Protein AF-0000000087407472 (afdb_homodimer)

Organism: NCBI:txid2598455

pLDDT: mean 91.95, std 11.3, range [46.38, 98.94]

Nearest PDB structures (foldseek):
  8qhp-assembly1_B  TM=9.940E-01  e=1.211E-68  Pyrococcus furiosus DSM 3638
  3tqo-assembly1_A  TM=9.570E-01  e=2.344E-47  Coxiella burnetii
  1u0b-assembly1_B  TM=8.102E-01  e=6.996E-50  Escherichia coli
  1li7-assembly1_A  TM=9.423E-01  e=2.006E-42  Escherichia coli
  8hfm-assembly1_A  TM=8.941E-01  e=5.159E-35  Mycolicibacterium smegmatis

Secondary structure (DSSP, 8-state):
---EEEETTTTEEEE---SBTTEEEEEE---B-SS--BHHHHHHHHHHHHHHHHHHHTT-EEEEEE-BB-SSHHHHHHHHHHT--HHHHHHHHHHHHHHHHHHTTPPPPSB--BGGG-HHHHHHHHHHHHHTTSEEE-SSEEEE-GGG-TTTTTTT---HHHHHHH--S---TT-SSTT-EEEEEEPPTTS--B--TT-SEEE-HHHHHHHHHHHHH-SSEEEEEEEGGGIIIIIHHHHHHHHHHHSS--EEEEEEEPPEEETTEE--TTTT---BHHHHHHHS-HHHHHHHHHTS-TTS-EEE-HHHHHHHHHHHHHHHHHHHHHHHHHHT-B--S---HHHHHHHHHHHHHHHHHHHHHHBT--HHHHHHHHHHHHHHHHHHHHH-SS-BHHHHHHHHHHHHHHHHHH--SHHHHHHHT-HHHHHHHHHHHHHHHHHHHTT-HHHHHHHHHHHHHTTEEEEEETTEEEEEE---/---EEEETTTTEEEE---SBTTEEEEEE---B-SS--BHHHHHHHHHHHHHHHHHHHTT-EEEEE--BB-SSHHHHHHHHHHT--HHHHHHHHHHHHHHHHHHTTPPPPSB--BGGG-HHHHHHHHHHHHHTTSEEE-SSEEEE-GGG-TTTTTTT---HHHHHHH--S---TT-SSTT-EEEEEEPPTTS--B--TT-SEEE-HHHHHHHHHHHHH-SSEEEEEEEGGGIIIIIHHHHHHHHHHHSS--EEEEEEEPPEEETTEE--TTTT---BHHHHHHHS-HHHHHHHHHTS-TTS-EEE-HHHHHHHHHHHHHHHHHHHHHHHHHHT-B--S---HHHHHHHHHHHHHHHHHHHHHHBT--HHHHHHHHHHHHHHHHHHHHH-SS-BHHHHHHHHHHHHHHHHHH--SHHHHHHHT-HHHHHHHHHHHHHHHHHHHTT-HHHHHHHHHHHHHTTEEEEEETTEEEEEE---

Structure (mmCIF, N/CA/C/O backbone):
data_AF-0000000087407472-model_v1
#
loop_
_entity.id
_entity.type
_entity.pdbx_description
1 polymer 'Cysteine--tRNA ligase'
#
loop_
_atom_site.group_PDB
_atom_site.id
_atom_site.type_symbol
_atom_site.label_atom_id
_atom_site.label_alt_id
_atom_site.label_comp_id
_atom_site.label_asym_id
_atom_site.label_entity_id
_atom_site.label_seq_id
_atom_site.pdbx_PDB_ins_code
_atom_site.Cartn_x
_atom_site.Cartn_y
_atom_site.Cartn_z
_atom_site.occupancy
_atom_site.B_iso_or_equiv
_atom_site.auth_seq_id
_atom_site.auth_comp_id
_atom_site.auth_asym_id
_atom_site.auth_atom_id
_atom_site.pdbx_PDB_model_num
ATOM 1 N N . MET A 1 1 ? -8.828 -5.891 10.797 1 68.94 1 MET A N 1
ATOM 2 C CA . MET A 1 1 ? -9.328 -7.203 11.195 1 68.94 1 MET A CA 1
ATOM 3 C C . MET A 1 1 ? -8.422 -8.312 10.688 1 68.94 1 MET A C 1
ATOM 5 O O . MET A 1 1 ? -7.664 -8.117 9.734 1 68.94 1 MET A O 1
ATOM 9 N N . ALA A 1 2 ? -8.477 -9.383 11.375 1 88.19 2 ALA A N 1
ATOM 10 C CA . ALA A 1 2 ? -7.652 -10.531 11.008 1 88.19 2 ALA A CA 1
ATOM 11 C C . ALA A 1 2 ? -8.203 -11.219 9.766 1 88.19 2 ALA A C 1
ATOM 13 O O . ALA A 1 2 ? -9.422 -11.336 9.602 1 88.19 2 ALA A O 1
ATOM 14 N N . ILE A 1 3 ? -7.41 -11.523 8.82 1 97.19 3 ILE A N 1
ATOM 15 C CA . ILE A 1 3 ? -7.797 -12.258 7.625 1 97.19 3 ILE A CA 1
ATOM 16 C C . ILE A 1 3 ? -8.266 -13.656 8.008 1 97.19 3 ILE A C 1
ATOM 18 O O . ILE A 1 3 ? -7.66 -14.312 8.859 1 97.19 3 ILE A O 1
ATOM 22 N N . ARG A 1 4 ? -9.438 -14.078 7.508 1 98.44 4 ARG A N 1
ATOM 23 C CA . ARG A 1 4 ? -9.945 -15.438 7.648 1 98.44 4 ARG A CA 1
ATOM 24 C C . ARG A 1 4 ? -10.016 -16.141 6.297 1 98.44 4 ARG A C 1
ATOM 26 O O . ARG A 1 4 ? -10.383 -15.531 5.293 1 98.44 4 ARG A O 1
ATOM 33 N N . VAL A 1 5 ? -9.633 -17.391 6.219 1 98.62 5 VAL A N 1
ATOM 34 C CA . VAL A 1 5 ? -9.602 -18.141 4.969 1 98.62 5 VAL A CA 1
ATOM 35 C C . VAL A 1 5 ? -10.328 -19.484 5.148 1 98.62 5 VAL A C 1
ATOM 37 O O . VAL A 1 5 ? -10.188 -20.125 6.184 1 98.62 5 VAL A O 1
ATOM 40 N N . TYR A 1 6 ? -11.133 -19.828 4.191 1 98.75 6 TYR A N 1
ATOM 41 C CA . TYR A 1 6 ? -11.711 -21.172 4.184 1 98.75 6 TYR A CA 1
ATOM 42 C C . TYR A 1 6 ? -10.664 -22.219 3.832 1 98.75 6 TYR A C 1
ATOM 44 O O . TYR A 1 6 ? -10.055 -22.156 2.76 1 98.75 6 TYR A O 1
ATOM 52 N N . ASN A 1 7 ? -10.438 -23.109 4.742 1 98.69 7 ASN A N 1
ATOM 53 C CA . ASN A 1 7 ? -9.477 -24.188 4.555 1 98.69 7 ASN A CA 1
ATOM 54 C C . ASN A 1 7 ? -10.156 -25.469 4.078 1 98.69 7 ASN A C 1
ATOM 56 O O . ASN A 1 7 ? -10.93 -26.078 4.82 1 98.69 7 ASN A O 1
ATOM 60 N N . THR A 1 8 ? -9.82 -25.812 2.844 1 98.62 8 THR A N 1
ATOM 61 C CA . THR A 1 8 ? -10.422 -27.016 2.287 1 98.62 8 THR A CA 1
ATOM 62 C C . THR A 1 8 ? -10.18 -28.219 3.201 1 98.62 8 THR A C 1
ATOM 64 O O . THR A 1 8 ? -11.039 -29.094 3.33 1 98.62 8 THR A O 1
ATOM 67 N N . LEU A 1 9 ? -9.047 -28.25 3.836 1 98.31 9 LEU A N 1
ATOM 68 C CA . LEU A 1 9 ? -8.633 -29.359 4.691 1 98.31 9 LEU A CA 1
ATOM 69 C C . LEU A 1 9 ? -9.586 -29.5 5.879 1 98.31 9 LEU A C 1
ATOM 71 O O . LEU A 1 9 ? -10.031 -30.609 6.184 1 98.31 9 LEU A O 1
ATOM 75 N N . THR A 1 10 ? -9.953 -28.406 6.578 1 97.81 10 THR A N 1
ATOM 76 C CA . THR A 1 10 ? -10.766 -28.438 7.785 1 97.81 10 THR A CA 1
ATOM 77 C C . THR A 1 10 ? -12.227 -28.141 7.465 1 97.81 10 THR A C 1
ATOM 79 O O . THR A 1 10 ? -13.109 -28.312 8.312 1 97.81 10 THR A O 1
ATOM 82 N N . LYS A 1 11 ? -12.484 -27.656 6.273 1 97.44 11 LYS A N 1
ATOM 83 C CA . LYS A 1 11 ? -13.82 -27.312 5.797 1 97.44 11 LYS A CA 1
ATOM 84 C C . LYS A 1 11 ? -14.445 -26.219 6.664 1 97.44 11 LYS A C 1
ATOM 86 O O . LYS A 1 11 ? -15.648 -26.25 6.945 1 97.44 11 LYS A O 1
ATOM 91 N N . GLN A 1 12 ? -13.578 -25.375 7.141 1 97.94 12 GLN A N 1
ATOM 92 C CA . GLN A 1 12 ? -14.023 -24.25 7.941 1 97.94 12 GLN A CA 1
ATOM 93 C C . GLN A 1 12 ? -13.172 -23.016 7.656 1 97.94 12 GLN A C 1
ATOM 95 O O . GLN A 1 12 ? -12.047 -23.125 7.152 1 97.94 12 GLN A O 1
ATOM 100 N N . LYS A 1 13 ? -13.781 -21.875 7.93 1 97.56 13 LYS A N 1
ATOM 101 C CA . LYS A 1 13 ? -12.984 -20.641 7.898 1 97.56 13 LYS A CA 1
ATOM 102 C C . LYS A 1 13 ? -12.094 -20.531 9.133 1 97.56 13 LYS A C 1
ATOM 104 O O . LYS A 1 13 ? -12.547 -20.766 10.258 1 97.56 13 LYS A O 1
ATOM 109 N N . GLU A 1 14 ? -10.852 -20.219 8.93 1 98.31 14 GLU A N 1
ATOM 110 C CA . GLU A 1 14 ? -9.859 -20.094 9.984 1 98.31 14 GLU A CA 1
ATOM 111 C C . GLU A 1 14 ? -9.148 -18.75 9.93 1 98.31 14 GLU A C 1
ATOM 113 O O . GLU A 1 14 ? -9.055 -18.125 8.867 1 98.31 14 GLU A O 1
ATOM 118 N N . GLU A 1 15 ? -8.719 -18.312 11.125 1 97.94 15 GLU A N 1
ATOM 119 C CA . GLU A 1 15 ? -7.844 -17.156 11.117 1 97.94 15 GLU A CA 1
ATOM 120 C C . GLU A 1 15 ? -6.531 -17.438 10.398 1 97.94 15 GLU A C 1
ATOM 122 O O . GLU A 1 15 ? -5.926 -18.5 10.609 1 97.94 15 GLU A O 1
ATOM 127 N N . PHE A 1 16 ? -6.102 -16.625 9.555 1 98.19 16 PHE A N 1
ATOM 128 C CA . PHE A 1 16 ? -4.875 -16.797 8.781 1 98.19 16 PHE A CA 1
ATOM 129 C C . PHE A 1 16 ? -3.656 -16.375 9.602 1 98.19 16 PHE A C 1
ATOM 131 O O . PHE A 1 16 ? -3.523 -15.211 9.969 1 98.19 16 PHE A O 1
ATOM 138 N N . ARG A 1 17 ? -2.828 -17.281 9.898 1 96.88 17 ARG A N 1
ATOM 139 C CA . ARG A 1 17 ? -1.577 -17.078 10.617 1 96.88 17 ARG A CA 1
ATOM 140 C C . ARG A 1 17 ? -0.421 -17.781 9.914 1 96.88 17 ARG A C 1
ATOM 142 O O . ARG A 1 17 ? -0.249 -19 10.055 1 96.88 17 ARG A O 1
ATOM 149 N N . PRO A 1 18 ? 0.367 -17.047 9.195 1 97 18 PRO A N 1
ATOM 150 C CA . PRO A 1 18 ? 1.481 -17.688 8.492 1 97 18 PRO A CA 1
ATOM 151 C C . PRO A 1 18 ? 2.467 -18.375 9.445 1 97 18 PRO A C 1
ATOM 153 O O . PRO A 1 18 ? 2.479 -18.062 10.641 1 97 18 PRO A O 1
ATOM 156 N N . LEU A 1 19 ? 3.213 -19.281 8.961 1 97.69 19 LEU A N 1
ATOM 157 C CA . LEU A 1 19 ? 4.219 -19.984 9.742 1 97.69 19 LEU A CA 1
ATOM 158 C C . LEU A 1 19 ? 5.336 -19.047 10.18 1 97.69 19 LEU A C 1
ATOM 160 O O . LEU A 1 19 ? 5.816 -19.141 11.312 1 97.69 19 LEU A O 1
ATOM 164 N N . ARG A 1 20 ? 5.766 -18.234 9.273 1 95.75 20 ARG A N 1
ATOM 165 C CA . ARG A 1 20 ? 6.754 -17.188 9.562 1 95.75 20 ARG A CA 1
ATOM 166 C C . ARG A 1 20 ? 6.113 -15.805 9.523 1 95.75 20 ARG A C 1
ATOM 168 O O . ARG A 1 20 ? 5.477 -15.438 8.539 1 95.75 20 ARG A O 1
ATOM 175 N N . ASP A 1 21 ? 6.332 -15.062 10.578 1 92.75 21 ASP A N 1
ATOM 176 C CA . ASP A 1 21 ? 5.719 -13.734 10.672 1 92.75 21 ASP A CA 1
ATOM 177 C C . ASP A 1 21 ? 6.117 -12.867 9.477 1 92.75 21 ASP A C 1
ATOM 179 O O . ASP A 1 21 ? 7.289 -12.812 9.102 1 92.75 21 ASP A O 1
ATOM 183 N N . GLY A 1 22 ? 5.098 -12.289 8.852 1 93.5 22 GLY A N 1
ATOM 184 C CA . GLY A 1 22 ? 5.332 -11.32 7.793 1 93.5 22 GLY A CA 1
ATOM 185 C C . GLY A 1 22 ? 5.574 -11.961 6.441 1 93.5 22 GLY A C 1
ATOM 186 O O . GLY A 1 22 ? 5.805 -11.266 5.449 1 93.5 22 GLY A O 1
ATOM 187 N N . GLU A 1 23 ? 5.516 -13.266 6.367 1 97.5 23 GLU A N 1
ATOM 188 C CA . GLU A 1 23 ? 5.77 -13.945 5.102 1 97.5 23 GLU A CA 1
ATOM 189 C C . GLU A 1 23 ? 4.699 -15 4.82 1 97.5 23 GLU A C 1
ATOM 191 O O . GLU A 1 23 ? 4.27 -15.711 5.727 1 97.5 23 GLU A O 1
ATOM 196 N N . VAL A 1 24 ? 4.305 -15.102 3.615 1 98.56 24 VAL A N 1
ATOM 197 C CA . VAL A 1 24 ? 3.412 -16.156 3.152 1 98.56 24 VAL A CA 1
ATOM 198 C C . VAL A 1 24 ? 4.09 -16.969 2.045 1 98.56 24 VAL A C 1
ATOM 200 O O . VAL A 1 24 ? 4.453 -16.406 1.004 1 98.56 24 VAL A O 1
ATOM 203 N N . ARG A 1 25 ? 4.367 -18.172 2.285 1 98.81 25 ARG A N 1
ATOM 204 C CA . ARG A 1 25 ? 4.848 -19.094 1.261 1 98.81 25 ARG A CA 1
ATOM 205 C C . ARG A 1 25 ? 3.686 -19.828 0.602 1 98.81 25 ARG A C 1
ATOM 207 O O . ARG A 1 25 ? 2.914 -20.516 1.277 1 98.81 25 ARG A O 1
ATOM 214 N N . MET A 1 26 ? 3.588 -19.656 -0.689 1 98.81 26 MET A N 1
ATOM 215 C CA . MET A 1 26 ? 2.406 -20.125 -1.409 1 98.81 26 MET A CA 1
ATOM 216 C C . MET A 1 26 ? 2.801 -20.938 -2.639 1 98.81 26 MET A C 1
ATOM 218 O O . MET A 1 26 ? 3.693 -20.531 -3.389 1 98.81 26 MET A O 1
ATOM 222 N N . TYR A 1 27 ? 2.225 -22.078 -2.781 1 98.88 27 TYR A N 1
ATOM 223 C CA . TYR A 1 27 ? 2.359 -22.906 -3.971 1 98.88 27 TYR A CA 1
ATOM 224 C C . TYR A 1 27 ? 1.027 -23.047 -4.699 1 98.88 27 TYR A C 1
ATOM 226 O O . TYR A 1 27 ? 0.03 -23.469 -4.105 1 98.88 27 TYR A O 1
ATOM 234 N N . VAL A 1 28 ? 0.966 -22.656 -5.91 1 98.81 28 VAL A N 1
ATOM 235 C CA . VAL A 1 28 ? -0.201 -22.844 -6.766 1 98.81 28 VAL A CA 1
ATOM 236 C C . VAL A 1 28 ? 0.162 -23.734 -7.949 1 98.81 28 VAL A C 1
ATOM 238 O O . VAL A 1 28 ? 1.094 -23.438 -8.695 1 98.81 28 VAL A O 1
ATOM 241 N N . CYS A 1 29 ? -0.551 -24.844 -8.078 1 98.56 29 CYS A N 1
ATOM 242 C CA . CYS A 1 29 ? -0.229 -25.781 -9.148 1 98.56 29 CYS A CA 1
ATOM 243 C C . CYS A 1 29 ? -0.308 -25.109 -10.516 1 98.56 29 CYS A C 1
ATOM 245 O O . CYS A 1 29 ? -1.303 -24.453 -10.828 1 98.56 29 CYS A O 1
ATOM 247 N N . GLY A 1 30 ? 0.763 -25.203 -11.219 1 97.75 30 GLY A N 1
ATOM 248 C CA . GLY A 1 30 ? 0.794 -24.672 -12.57 1 97.75 30 GLY A CA 1
ATOM 249 C C . GLY A 1 30 ? 0.245 -25.641 -13.602 1 97.75 30 GLY A C 1
ATOM 250 O O . GLY A 1 30 ? -0.327 -26.672 -13.25 1 97.75 30 GLY A O 1
ATOM 251 N N . PRO A 1 31 ? 0.377 -25.297 -14.836 1 97.31 31 PRO A N 1
ATOM 252 C CA . PRO A 1 31 ? -0.251 -26.094 -15.906 1 97.31 31 PRO A CA 1
ATOM 253 C C . PRO A 1 31 ? 0.649 -27.203 -16.422 1 97.31 31 PRO A C 1
ATOM 255 O O . PRO A 1 31 ? 1.874 -27.125 -16.312 1 97.31 31 PRO A O 1
ATOM 258 N N . THR A 1 32 ? -0.022 -28.312 -16.891 1 97.56 32 THR A N 1
ATOM 259 C CA . THR A 1 32 ? 0.645 -29.172 -17.859 1 97.56 32 THR A CA 1
ATOM 260 C C . THR A 1 32 ? 0.67 -28.516 -19.234 1 97.56 32 THR A C 1
ATOM 262 O O . THR A 1 32 ? -0.381 -28.219 -19.812 1 97.56 32 THR A O 1
ATOM 265 N N . VAL A 1 33 ? 1.785 -28.219 -19.766 1 97.94 33 VAL A N 1
ATOM 266 C CA . VAL A 1 33 ? 1.921 -27.312 -20.891 1 97.94 33 VAL A CA 1
ATOM 267 C C . VAL A 1 33 ? 1.885 -28.109 -22.203 1 97.94 33 VAL A C 1
ATOM 269 O O . VAL A 1 33 ? 2.91 -28.266 -22.859 1 97.94 33 VAL A O 1
ATOM 272 N N . TYR A 1 34 ? 0.648 -28.531 -22.609 1 97.06 34 TYR A N 1
ATOM 273 C CA . TYR A 1 34 ? 0.49 -29.328 -23.812 1 97.06 34 TYR A CA 1
ATOM 274 C C . TYR A 1 34 ? -0.501 -28.672 -24.766 1 97.06 34 TYR A C 1
ATOM 276 O O . TYR A 1 34 ? -0.693 -29.156 -25.891 1 97.06 34 TYR A O 1
ATOM 284 N N . ASP A 1 35 ? -1.144 -27.625 -24.312 1 95.25 35 ASP A N 1
ATOM 285 C CA . ASP A 1 35 ? -2.162 -26.953 -25.109 1 95.25 35 ASP A CA 1
ATOM 286 C C . ASP A 1 35 ? -2.377 -25.516 -24.625 1 95.25 35 ASP A C 1
ATOM 288 O O . ASP A 1 35 ? -1.777 -25.094 -23.625 1 95.25 35 ASP A O 1
ATOM 292 N N . TYR A 1 36 ? -3.166 -24.797 -25.359 1 96.06 36 TYR A N 1
ATOM 293 C CA . TYR A 1 36 ? -3.5 -23.422 -25 1 96.06 36 TYR A CA 1
ATOM 294 C C . TYR A 1 36 ? -4.23 -23.375 -23.656 1 96.06 36 TYR A C 1
ATOM 296 O O . TYR A 1 36 ? -5.023 -24.266 -23.344 1 96.06 36 TYR A O 1
ATOM 304 N N . THR A 1 37 ? -3.939 -22.312 -22.922 1 95.88 37 THR A N 1
ATOM 305 C CA . THR A 1 37 ? -4.648 -22.078 -21.672 1 95.88 37 THR A CA 1
ATOM 306 C C . THR A 1 37 ? -6.086 -21.641 -21.938 1 95.88 37 THR A C 1
ATOM 308 O O . THR A 1 37 ? -6.344 -20.906 -22.891 1 95.88 37 THR A O 1
ATOM 311 N N . HIS A 1 38 ? -6.965 -22.094 -21.141 1 94.94 38 HIS A N 1
ATOM 312 C CA . HIS A 1 38 ? -8.375 -21.781 -21.312 1 94.94 38 HIS A CA 1
ATOM 313 C C . HIS A 1 38 ? -8.883 -20.906 -20.156 1 94.94 38 HIS A C 1
ATOM 315 O O . HIS A 1 38 ? -8.125 -20.594 -19.25 1 94.94 38 HIS A O 1
ATOM 321 N N . LEU A 1 39 ? -10.148 -20.609 -20.141 1 95 39 LEU A N 1
ATOM 322 C CA . LEU A 1 39 ? -10.727 -19.672 -19.203 1 95 39 LEU A CA 1
ATOM 323 C C . LEU A 1 39 ? -10.719 -20.234 -17.797 1 95 39 LEU A C 1
ATOM 325 O O . LEU A 1 39 ? -10.688 -19.469 -16.812 1 95 39 LEU A O 1
ATOM 329 N N . GLY A 1 40 ? -10.797 -21.578 -17.719 1 95.19 40 GLY A N 1
ATOM 330 C CA . GLY A 1 40 ? -10.648 -22.203 -16.406 1 95.19 40 GLY A CA 1
ATOM 331 C C . GLY A 1 40 ? -9.32 -21.875 -15.742 1 95.19 40 GLY A C 1
ATOM 332 O O . GLY A 1 40 ? -9.266 -21.625 -14.531 1 95.19 40 GLY A O 1
ATOM 333 N N . HIS A 1 41 ? -8.234 -21.859 -16.547 1 96.25 41 HIS A N 1
ATOM 334 C CA . HIS A 1 41 ? -6.926 -21.453 -16.047 1 96.25 41 HIS A CA 1
ATOM 335 C C . HIS A 1 41 ? -6.945 -19.984 -15.617 1 96.25 41 HIS A C 1
ATOM 337 O O . HIS A 1 41 ? -6.418 -19.641 -14.555 1 96.25 41 HIS A O 1
ATOM 343 N N . ALA A 1 42 ? -7.57 -19.172 -16.438 1 97.25 42 ALA A N 1
ATOM 344 C CA . ALA A 1 42 ? -7.672 -17.75 -16.109 1 97.25 42 ALA A CA 1
ATOM 345 C C . ALA A 1 42 ? -8.352 -17.562 -14.758 1 97.25 42 ALA A C 1
ATOM 347 O O . ALA A 1 42 ? -7.891 -16.766 -13.938 1 97.25 42 ALA A O 1
ATOM 348 N N . ARG A 1 43 ? -9.453 -18.328 -14.602 1 97.56 43 ARG A N 1
ATOM 349 C CA . ARG A 1 43 ? -10.203 -18.25 -13.352 1 97.56 43 ARG A CA 1
ATOM 350 C C . ARG A 1 43 ? -9.305 -18.531 -12.156 1 97.56 43 ARG A C 1
ATOM 352 O O . ARG A 1 43 ? -9.281 -17.766 -11.188 1 97.56 43 ARG A O 1
ATOM 359 N N . THR A 1 44 ? -8.523 -19.531 -12.234 1 98.31 44 THR A N 1
ATOM 360 C CA . THR A 1 44 ? -7.68 -19.969 -11.125 1 98.31 44 THR A CA 1
ATOM 361 C C . THR A 1 44 ? -6.543 -18.969 -10.891 1 98.31 44 THR A C 1
ATOM 363 O O . THR A 1 44 ? -6.348 -18.5 -9.773 1 98.31 44 THR A O 1
ATOM 366 N N . TYR A 1 45 ? -5.863 -18.578 -11.922 1 98.69 45 TYR A N 1
ATOM 367 C CA . TYR A 1 45 ? -4.625 -17.828 -11.734 1 98.69 45 TYR A CA 1
ATOM 368 C C . TYR A 1 45 ? -4.914 -16.359 -11.445 1 98.69 45 TYR A C 1
ATOM 370 O O . TYR A 1 45 ? -4.172 -15.711 -10.703 1 98.69 45 TYR A O 1
ATOM 378 N N . VAL A 1 46 ? -6.023 -15.805 -11.945 1 98.69 46 VAL A N 1
ATOM 379 C CA . VAL A 1 46 ? -6.43 -14.453 -11.57 1 98.69 46 VAL A CA 1
ATOM 380 C C . VAL A 1 46 ? -6.859 -14.438 -10.102 1 98.69 46 VAL A C 1
ATOM 382 O O . VAL A 1 46 ? -6.523 -13.508 -9.367 1 98.69 46 VAL A O 1
ATOM 385 N N . ALA A 1 47 ? -7.59 -15.469 -9.68 1 98.75 47 ALA A N 1
ATOM 386 C CA . ALA A 1 47 ? -8.016 -15.547 -8.289 1 98.75 47 ALA A CA 1
ATOM 387 C C . ALA A 1 47 ? -6.812 -15.539 -7.348 1 98.75 47 ALA A C 1
ATOM 389 O O . ALA A 1 47 ? -6.77 -14.758 -6.391 1 98.75 47 ALA A O 1
ATOM 390 N N . PHE A 1 48 ? -5.836 -16.312 -7.625 1 98.81 48 PHE A N 1
ATOM 391 C CA . PHE A 1 48 ? -4.684 -16.422 -6.734 1 98.81 48 PHE A CA 1
ATOM 392 C C . PHE A 1 48 ? -3.799 -15.188 -6.859 1 98.81 48 PHE A C 1
ATOM 394 O O . PHE A 1 48 ? -3.088 -14.828 -5.918 1 98.81 48 PHE A O 1
ATOM 401 N N . ASP A 1 49 ? -3.844 -14.555 -8.062 1 98.75 49 ASP A N 1
ATOM 402 C CA . ASP A 1 49 ? -3.168 -13.266 -8.195 1 98.75 49 ASP A CA 1
ATOM 403 C C . ASP A 1 49 ? -3.768 -12.234 -7.246 1 98.75 49 ASP A C 1
ATOM 405 O O . ASP A 1 49 ? -3.037 -11.508 -6.566 1 98.75 49 ASP A O 1
ATOM 409 N N . VAL A 1 50 ? -5.074 -12.18 -7.164 1 98.88 50 VAL A N 1
ATOM 410 C CA . VAL A 1 50 ? -5.77 -11.234 -6.301 1 98.88 50 VAL A CA 1
ATOM 411 C C . VAL A 1 50 ? -5.496 -11.57 -4.84 1 98.88 50 VAL A C 1
ATOM 413 O O . VAL A 1 50 ? -5.266 -10.672 -4.023 1 98.88 50 VAL A O 1
ATOM 416 N N . ILE A 1 51 ? -5.484 -12.844 -4.504 1 98.88 51 ILE A N 1
ATOM 417 C CA . ILE A 1 51 ? -5.164 -13.289 -3.15 1 98.88 51 ILE A CA 1
ATOM 418 C C . ILE A 1 51 ? -3.756 -12.828 -2.779 1 98.88 51 ILE A C 1
ATOM 420 O O . ILE A 1 51 ? -3.547 -12.25 -1.714 1 98.88 51 ILE A O 1
ATOM 424 N N . ARG A 1 52 ? -2.828 -13.062 -3.686 1 98.75 52 ARG A N 1
ATOM 425 C CA . ARG A 1 52 ? -1.441 -12.664 -3.473 1 98.75 52 ARG A CA 1
ATOM 426 C C . ARG A 1 52 ? -1.327 -11.156 -3.297 1 98.75 52 ARG A C 1
ATOM 428 O O . ARG A 1 52 ? -0.699 -10.68 -2.348 1 98.75 52 ARG A O 1
ATOM 435 N N . ARG A 1 53 ? -1.944 -10.438 -4.199 1 98.56 53 ARG A N 1
ATOM 436 C CA . ARG A 1 53 ? -1.899 -8.977 -4.16 1 98.56 53 ARG A CA 1
ATOM 437 C C . ARG A 1 53 ? -2.457 -8.453 -2.842 1 98.56 53 ARG A C 1
ATOM 439 O O . ARG A 1 53 ? -1.911 -7.508 -2.266 1 98.56 53 ARG A O 1
ATOM 446 N N . TYR A 1 54 ? -3.559 -9.039 -2.402 1 98.62 54 TYR A N 1
ATOM 447 C CA . TYR A 1 54 ? -4.16 -8.578 -1.156 1 98.62 54 TYR A CA 1
ATOM 448 C C . TYR A 1 54 ? -3.246 -8.867 0.029 1 98.62 54 TYR A C 1
ATOM 450 O O . TYR A 1 54 ? -3.084 -8.023 0.917 1 98.62 54 TYR A O 1
ATOM 458 N N . LEU A 1 55 ? -2.645 -10.055 0.07 1 98.31 55 LEU A N 1
ATOM 459 C CA . LEU A 1 55 ? -1.709 -10.398 1.137 1 98.31 55 LEU A CA 1
ATOM 460 C C . LEU A 1 55 ? -0.523 -9.445 1.149 1 98.31 55 LEU A C 1
ATOM 462 O O . LEU A 1 55 ? -0.101 -8.984 2.215 1 98.31 55 LEU A O 1
ATOM 466 N N . GLU A 1 56 ? -0.043 -9.125 -0.017 1 97 56 GLU A N 1
ATOM 467 C CA . GLU A 1 56 ? 1.045 -8.156 -0.118 1 97 56 GLU A CA 1
ATOM 468 C C . GLU A 1 56 ? 0.603 -6.781 0.365 1 97 56 GLU A C 1
ATOM 470 O O . GLU A 1 56 ? 1.341 -6.102 1.082 1 97 56 GLU A O 1
ATOM 475 N N . HIS A 1 57 ? -0.602 -6.434 -0.064 1 96.62 57 HIS A N 1
ATOM 476 C CA . HIS A 1 57 ? -1.176 -5.16 0.355 1 96.62 57 HIS A CA 1
ATOM 477 C C . HIS A 1 57 ? -1.283 -5.078 1.874 1 96.62 57 HIS A C 1
ATOM 479 O O . HIS A 1 57 ? -1.1 -4.008 2.457 1 96.62 57 HIS A O 1
ATOM 485 N N . ARG A 1 58 ? -1.504 -6.145 2.498 1 95.44 58 ARG A N 1
ATOM 486 C CA . ARG A 1 58 ? -1.664 -6.203 3.947 1 95.44 58 ARG A CA 1
ATOM 487 C C . ARG A 1 58 ? -0.311 -6.305 4.645 1 95.44 58 ARG A C 1
ATOM 489 O O . ARG A 1 58 ? -0.245 -6.5 5.859 1 95.44 58 ARG A O 1
ATOM 496 N N . GLY A 1 59 ? 0.781 -6.297 3.846 1 92.31 59 GLY A N 1
ATOM 497 C CA . GLY A 1 59 ? 2.102 -6.148 4.434 1 92.31 59 GLY A CA 1
ATOM 498 C C . GLY A 1 59 ? 2.914 -7.43 4.406 1 92.31 59 GLY A C 1
ATOM 499 O O . GLY A 1 59 ? 4.062 -7.453 4.852 1 92.31 59 GLY A O 1
ATOM 500 N N . TYR A 1 60 ? 2.424 -8.523 3.855 1 95.88 60 TYR A N 1
ATOM 501 C CA . TYR A 1 60 ? 3.16 -9.781 3.783 1 95.88 60 TYR A CA 1
ATOM 502 C C . TYR A 1 60 ? 4.105 -9.789 2.586 1 95.88 60 TYR A C 1
ATOM 504 O O . TYR A 1 60 ? 3.777 -9.258 1.523 1 95.88 60 TYR A O 1
ATOM 512 N N . SER A 1 61 ? 5.246 -10.359 2.787 1 96.75 61 SER A N 1
ATOM 513 C CA . SER A 1 61 ? 6.031 -10.828 1.649 1 96.75 61 SER A CA 1
ATOM 514 C C . SER A 1 61 ? 5.523 -12.18 1.149 1 96.75 61 SER A C 1
ATOM 516 O O . SER A 1 61 ? 5.449 -13.141 1.915 1 96.75 61 SER A O 1
ATOM 518 N N . VAL A 1 62 ? 5.168 -12.266 -0.082 1 98.25 62 VAL A N 1
ATOM 519 C CA . VAL A 1 62 ? 4.633 -13.523 -0.596 1 98.25 62 VAL A CA 1
ATOM 520 C C . VAL A 1 62 ? 5.656 -14.18 -1.521 1 98.25 62 VAL A C 1
ATOM 522 O O . VAL A 1 62 ? 6.105 -13.57 -2.494 1 98.25 62 VAL A O 1
ATOM 525 N N . LEU A 1 63 ? 6.137 -15.312 -1.167 1 98.56 63 LEU A N 1
ATOM 526 C CA . LEU A 1 63 ? 6.918 -16.172 -2.051 1 98.56 63 LEU A CA 1
ATOM 527 C C . LEU A 1 63 ? 6.02 -17.156 -2.783 1 98.56 63 LEU A C 1
ATOM 529 O O . LEU A 1 63 ? 5.5 -18.109 -2.178 1 98.56 63 LEU A O 1
ATOM 533 N N . MET A 1 64 ? 5.84 -16.938 -4.027 1 98.44 64 MET A N 1
ATOM 534 C CA . MET A 1 64 ? 4.906 -17.719 -4.824 1 98.44 64 MET A CA 1
ATOM 535 C C . MET A 1 64 ? 5.66 -18.656 -5.777 1 98.44 64 MET A C 1
ATOM 537 O O . MET A 1 64 ? 6.48 -18.203 -6.574 1 98.44 64 MET A O 1
ATOM 541 N N . VAL A 1 65 ? 5.395 -19.906 -5.668 1 98.81 65 VAL A N 1
ATOM 542 C CA . VAL A 1 65 ? 5.949 -20.906 -6.57 1 98.81 65 VAL A CA 1
ATOM 543 C C . VAL A 1 65 ? 4.832 -21.516 -7.414 1 98.81 65 VAL A C 1
ATOM 545 O O . VAL A 1 65 ? 3.756 -21.828 -6.902 1 98.81 65 VAL A O 1
ATOM 548 N N . MET A 1 66 ? 5.023 -21.594 -8.656 1 98.81 66 MET A N 1
ATOM 549 C CA . MET A 1 66 ? 4.113 -22.219 -9.602 1 98.81 66 MET A CA 1
ATOM 550 C C . MET A 1 66 ? 4.875 -23.109 -10.578 1 98.81 66 MET A C 1
ATOM 552 O O . MET A 1 66 ? 5.75 -22.641 -11.305 1 98.81 66 MET A O 1
ATOM 556 N N . ASN A 1 67 ? 4.539 -24.375 -10.656 1 98.5 67 ASN A N 1
ATOM 557 C CA . ASN A 1 67 ? 5.32 -25.297 -11.469 1 98.5 67 ASN A CA 1
ATOM 558 C C . ASN A 1 67 ? 4.848 -25.312 -12.922 1 98.5 67 ASN A C 1
ATOM 560 O O . ASN A 1 67 ? 3.732 -24.875 -13.219 1 98.5 67 ASN A O 1
ATOM 564 N N . PHE A 1 68 ? 5.73 -25.781 -13.758 1 98.38 68 PHE A N 1
ATOM 565 C CA . PHE A 1 68 ? 5.367 -26.234 -15.086 1 98.38 68 PHE A CA 1
ATOM 566 C C . PHE A 1 68 ? 5.559 -27.75 -15.211 1 98.38 68 PHE A C 1
ATOM 568 O O . PHE A 1 68 ? 6.668 -28.25 -15.031 1 98.38 68 PHE A O 1
ATOM 575 N N . THR A 1 69 ? 4.441 -28.422 -15.438 1 98.38 69 THR A N 1
ATOM 576 C CA . THR A 1 69 ? 4.566 -29.812 -15.859 1 98.38 69 THR A CA 1
ATOM 577 C C . THR A 1 69 ? 4.891 -29.906 -17.344 1 98.38 69 THR A C 1
ATOM 579 O O . THR A 1 69 ? 3.992 -29.859 -18.188 1 98.38 69 THR A O 1
ATOM 582 N N . ASP A 1 70 ? 6.184 -30.047 -17.609 1 98.12 70 ASP A N 1
ATOM 583 C CA . ASP A 1 70 ? 6.648 -29.984 -19 1 98.12 70 ASP A CA 1
ATOM 584 C C . ASP A 1 70 ? 7.008 -31.375 -19.516 1 98.12 70 ASP A C 1
ATOM 586 O O . ASP A 1 70 ? 7.676 -31.5 -20.547 1 98.12 70 ASP A O 1
ATOM 590 N N . ILE A 1 71 ? 6.629 -32.438 -18.812 1 97.25 71 ILE A N 1
ATOM 591 C CA . ILE A 1 71 ? 6.676 -33.812 -19.25 1 97.25 71 ILE A CA 1
ATOM 592 C C . ILE A 1 71 ? 5.539 -34.594 -18.609 1 97.25 71 ILE A C 1
ATOM 594 O O . ILE A 1 71 ? 5.414 -34.625 -17.375 1 97.25 71 ILE A O 1
ATOM 598 N N . ASP A 1 72 ? 4.758 -35.219 -19.391 1 94.94 72 ASP A N 1
ATOM 599 C CA . ASP A 1 72 ? 3.574 -35.938 -18.969 1 94.94 72 ASP A CA 1
ATOM 600 C C . ASP A 1 72 ? 2.984 -36.75 -20.125 1 94.94 72 ASP A C 1
ATOM 602 O O . ASP A 1 72 ? 3.393 -36.594 -21.281 1 94.94 72 ASP A O 1
ATOM 606 N N . ASP A 1 73 ? 2.055 -37.656 -19.812 1 94.88 73 ASP A N 1
ATOM 607 C CA . ASP A 1 73 ? 1.371 -38.438 -20.828 1 94.88 73 ASP A CA 1
ATOM 608 C C . ASP A 1 73 ? 0.662 -37.562 -21.844 1 94.88 73 ASP A C 1
ATOM 610 O O . ASP A 1 73 ? 0.688 -37.812 -23.047 1 94.88 73 ASP A O 1
ATOM 614 N N . LYS A 1 74 ? 0.074 -36.531 -21.344 1 95.25 74 LYS A N 1
ATOM 615 C CA . LYS A 1 74 ? -0.678 -35.625 -22.219 1 95.25 74 LYS A CA 1
ATOM 616 C C . LYS A 1 74 ? 0.24 -34.938 -23.219 1 95.25 74 LYS A C 1
ATOM 618 O O . LYS A 1 74 ? -0.14 -34.719 -24.375 1 95.25 74 LYS A O 1
ATOM 623 N N . ILE A 1 75 ? 1.372 -34.562 -22.812 1 97 75 ILE A N 1
ATOM 624 C CA . ILE A 1 75 ? 2.346 -33.906 -23.672 1 97 75 ILE A CA 1
ATOM 625 C C . ILE A 1 75 ? 2.842 -34.875 -24.734 1 97 75 ILE A C 1
ATOM 627 O O . ILE A 1 75 ? 2.898 -34.531 -25.922 1 97 75 ILE A O 1
ATOM 631 N N . ILE A 1 76 ? 3.164 -36.094 -24.328 1 96.44 76 ILE A N 1
ATOM 632 C CA . ILE A 1 76 ? 3.656 -37.125 -25.25 1 96.44 76 ILE A CA 1
ATOM 633 C C . ILE A 1 76 ? 2.592 -37.406 -26.297 1 96.44 76 ILE A C 1
ATOM 635 O O . ILE A 1 76 ? 2.885 -37.438 -27.5 1 96.44 76 ILE A O 1
ATOM 639 N N . ARG A 1 77 ? 1.405 -37.625 -25.797 1 95.94 77 ARG A N 1
ATOM 640 C CA . ARG A 1 77 ? 0.297 -37.906 -26.703 1 95.94 77 ARG A CA 1
ATOM 641 C C . ARG A 1 77 ? 0.096 -36.781 -27.688 1 95.94 77 ARG A C 1
ATOM 643 O O . ARG A 1 77 ? -0.032 -37 -28.891 1 95.94 77 ARG A O 1
ATOM 650 N N . ARG A 1 78 ? 0.059 -35.562 -27.25 1 96.38 78 ARG A N 1
ATOM 651 C CA . ARG A 1 78 ? -0.136 -34.375 -28.094 1 96.38 78 ARG A CA 1
ATOM 652 C C . ARG A 1 78 ? 1.017 -34.219 -29.094 1 96.38 78 ARG A C 1
ATOM 654 O O . ARG A 1 78 ? 0.803 -33.875 -30.25 1 96.38 78 ARG A O 1
ATOM 661 N N . ALA A 1 79 ? 2.186 -34.438 -28.641 1 96.69 79 ALA A N 1
ATOM 662 C CA . ALA A 1 79 ? 3.365 -34.375 -29.5 1 96.69 79 ALA A CA 1
ATOM 663 C C . ALA A 1 79 ? 3.277 -35.406 -30.625 1 96.69 79 ALA A C 1
ATOM 665 O O . ALA A 1 79 ? 3.611 -35.094 -31.781 1 96.69 79 ALA A O 1
ATOM 666 N N . ASN A 1 80 ? 2.861 -36.562 -30.281 1 95.88 80 ASN A N 1
ATOM 667 C CA . ASN A 1 80 ? 2.678 -37.594 -31.297 1 95.88 80 ASN A CA 1
ATOM 668 C C . ASN A 1 80 ? 1.609 -37.219 -32.312 1 95.88 80 ASN A C 1
ATOM 670 O O . ASN A 1 80 ? 1.778 -37.438 -33.5 1 95.88 80 ASN A O 1
ATOM 674 N N . GLU A 1 81 ? 0.563 -36.656 -31.812 1 96.44 81 GLU A N 1
ATOM 675 C CA . GLU A 1 81 ? -0.535 -36.219 -32.656 1 96.44 81 GLU A CA 1
ATOM 676 C C . GLU A 1 81 ? -0.078 -35.125 -33.625 1 96.44 81 GLU A C 1
ATOM 678 O O . GLU A 1 81 ? -0.507 -35.094 -34.781 1 96.44 81 GLU A O 1
ATOM 683 N N . THR A 1 82 ? 0.791 -34.281 -33.219 1 95.81 82 THR A N 1
ATOM 684 C CA . THR A 1 82 ? 1.171 -33.094 -34 1 95.81 82 THR A CA 1
ATOM 685 C C . THR A 1 82 ? 2.492 -33.344 -34.719 1 95.81 82 THR A C 1
ATOM 687 O O . THR A 1 82 ? 2.922 -32.531 -35.531 1 95.81 82 THR A O 1
ATOM 690 N N . GLY A 1 83 ? 3.152 -34.438 -34.406 1 95.5 83 GLY A N 1
ATOM 691 C CA . GLY A 1 83 ? 4.434 -34.75 -35 1 95.5 83 GLY A CA 1
ATOM 692 C C . GLY A 1 83 ? 5.562 -33.875 -34.5 1 95.5 83 GLY A C 1
ATOM 693 O O . GLY A 1 83 ? 6.477 -33.531 -35.25 1 95.5 83 GLY A O 1
ATOM 694 N N . GLU A 1 84 ? 5.461 -33.375 -33.312 1 95.69 84 GLU A N 1
ATOM 695 C CA . GLU A 1 84 ? 6.457 -32.5 -32.719 1 95.69 84 GLU A CA 1
ATOM 696 C C . GLU A 1 84 ? 7.23 -33.25 -31.625 1 95.69 84 GLU A C 1
ATOM 698 O O . GLU A 1 84 ? 6.789 -34.281 -31.141 1 95.69 84 GLU A O 1
ATOM 703 N N . ASP A 1 85 ? 8.422 -32.719 -31.391 1 96.38 85 ASP A N 1
ATOM 704 C CA . ASP A 1 85 ? 9.156 -33.156 -30.219 1 96.38 85 ASP A CA 1
ATOM 705 C C . ASP A 1 85 ? 8.469 -32.719 -28.938 1 96.38 85 ASP A C 1
ATOM 707 O O . ASP A 1 85 ? 8.055 -31.562 -28.797 1 96.38 85 ASP A O 1
ATOM 711 N N . PRO A 1 86 ? 8.305 -33.75 -28.047 1 97 86 PRO A N 1
ATOM 712 C CA . PRO A 1 86 ? 7.605 -33.406 -26.797 1 97 86 PRO A CA 1
ATOM 713 C C . PRO A 1 86 ? 8.227 -32.219 -26.078 1 97 86 PRO A C 1
ATOM 715 O O . PRO A 1 86 ? 7.508 -31.375 -25.516 1 97 86 PRO A O 1
ATOM 718 N N . ARG A 1 87 ? 9.508 -32.125 -26.016 1 96.5 87 ARG A N 1
ATOM 719 C CA . ARG A 1 87 ? 10.188 -31.016 -25.359 1 96.5 87 ARG A CA 1
ATOM 720 C C . ARG A 1 87 ? 9.883 -29.688 -26.047 1 96.5 87 ARG A C 1
ATOM 722 O O . ARG A 1 87 ? 9.656 -28.672 -25.375 1 96.5 87 ARG A O 1
ATOM 729 N N . GLU A 1 88 ? 9.922 -29.625 -27.328 1 97.25 88 GLU A N 1
ATOM 730 C CA . GLU A 1 88 ? 9.641 -28.422 -28.094 1 97.25 88 GLU A CA 1
ATOM 731 C C . GLU A 1 88 ? 8.188 -28 -27.922 1 97.25 88 GLU A C 1
ATOM 733 O O . GLU A 1 88 ? 7.895 -26.797 -27.828 1 97.25 88 GLU A O 1
ATOM 738 N N . LEU A 1 89 ? 7.312 -29.016 -27.938 1 97.94 89 LEU A N 1
ATOM 739 C CA . LEU A 1 89 ? 5.898 -28.734 -27.719 1 97.94 89 LEU A CA 1
ATOM 740 C C . LEU A 1 89 ? 5.672 -28.078 -26.359 1 97.94 89 LEU A C 1
ATOM 742 O O . LEU A 1 89 ? 4.996 -27.062 -26.266 1 97.94 89 LEU A O 1
ATOM 746 N N . ALA A 1 90 ? 6.254 -28.641 -25.328 1 98.06 90 ALA A N 1
ATOM 747 C CA . ALA A 1 90 ? 6.105 -28.125 -23.969 1 98.06 90 ALA A CA 1
ATOM 748 C C . ALA A 1 90 ? 6.648 -26.703 -23.859 1 98.06 90 ALA A C 1
ATOM 750 O O . ALA A 1 90 ? 6.031 -25.844 -23.234 1 98.06 90 ALA A O 1
ATOM 751 N N . GLU A 1 91 ? 7.777 -26.469 -24.5 1 97.62 91 GLU A N 1
ATOM 752 C CA . GLU A 1 91 ? 8.391 -25.141 -24.469 1 97.62 91 GLU A CA 1
ATOM 753 C C . GLU A 1 91 ? 7.48 -24.094 -25.109 1 97.62 91 GLU A C 1
ATOM 755 O O . GLU A 1 91 ? 7.344 -22.984 -24.609 1 97.62 91 GLU A O 1
ATOM 760 N N . ARG A 1 92 ? 6.91 -24.453 -26.219 1 97.81 92 ARG A N 1
ATOM 761 C CA . ARG A 1 92 ? 6.02 -23.547 -26.938 1 97.81 92 ARG A CA 1
ATOM 762 C C . ARG A 1 92 ? 4.824 -23.156 -26.062 1 97.81 92 ARG A C 1
ATOM 764 O O . ARG A 1 92 ? 4.523 -21.969 -25.906 1 97.81 92 ARG A O 1
ATOM 771 N N . PHE A 1 93 ? 4.211 -24.109 -25.438 1 98.06 93 PHE A N 1
ATOM 772 C CA . PHE A 1 93 ? 2.996 -23.828 -24.688 1 98.06 93 PHE A CA 1
ATOM 773 C C . PHE A 1 93 ? 3.326 -23.172 -23.344 1 98.06 93 PHE A C 1
ATOM 775 O O . PHE A 1 93 ? 2.525 -22.406 -22.812 1 98.06 93 PHE A O 1
ATOM 782 N N . LEU A 1 94 ? 4.52 -23.5 -22.844 1 98.06 94 LEU A N 1
ATOM 783 C CA . LEU A 1 94 ? 5 -22.766 -21.672 1 98.06 94 LEU A CA 1
ATOM 784 C C . LEU A 1 94 ? 5.125 -21.281 -21.953 1 98.06 94 LEU A C 1
ATOM 786 O O . LEU A 1 94 ? 4.66 -20.453 -21.172 1 98.06 94 LEU A O 1
ATOM 790 N N . ARG A 1 95 ? 5.684 -20.922 -23.047 1 97.44 95 ARG A N 1
ATOM 791 C CA . ARG A 1 95 ? 5.836 -19.516 -23.438 1 97.44 95 ARG A CA 1
ATOM 792 C C . ARG A 1 95 ? 4.48 -18.859 -23.641 1 97.44 95 ARG A C 1
ATOM 794 O O . ARG A 1 95 ? 4.277 -17.719 -23.219 1 97.44 95 ARG A O 1
ATOM 801 N N . LEU A 1 96 ? 3.611 -19.594 -24.266 1 97.62 96 LEU A N 1
ATOM 802 C CA . LEU A 1 96 ? 2.275 -19.078 -24.516 1 97.62 96 LEU A CA 1
ATOM 803 C C . LEU A 1 96 ? 1.521 -18.859 -23.203 1 97.62 96 LEU A C 1
ATOM 805 O O . LEU A 1 96 ? 0.786 -17.875 -23.062 1 97.62 96 LEU A O 1
ATOM 809 N N . PHE A 1 97 ? 1.739 -19.75 -22.297 1 98.12 97 PHE A N 1
ATOM 810 C CA . PHE A 1 97 ? 1.146 -19.594 -20.969 1 98.12 97 PHE A CA 1
ATOM 811 C C . PHE A 1 97 ? 1.605 -18.281 -20.328 1 98.12 97 PHE A C 1
ATOM 813 O O . PHE A 1 97 ? 0.786 -17.5 -19.844 1 98.12 97 PHE A O 1
ATOM 820 N N . LEU A 1 98 ? 2.85 -18.062 -20.328 1 97.88 98 LEU A N 1
ATOM 821 C CA . LEU A 1 98 ? 3.426 -16.875 -19.703 1 97.88 98 LEU A CA 1
ATOM 822 C C . LEU A 1 98 ? 2.914 -15.609 -20.391 1 97.88 98 LEU A C 1
ATOM 824 O O . LEU A 1 98 ? 2.631 -14.617 -19.719 1 97.88 98 LEU A O 1
ATOM 828 N N . GLU A 1 99 ? 2.773 -15.672 -21.672 1 96.88 99 GLU A N 1
ATOM 829 C CA . GLU A 1 99 ? 2.232 -14.539 -22.422 1 96.88 99 GLU A CA 1
ATOM 830 C C . GLU A 1 99 ? 0.789 -14.25 -22.016 1 96.88 99 GLU A C 1
ATOM 832 O O . GLU A 1 99 ? 0.41 -13.094 -21.828 1 96.88 99 GLU A O 1
ATOM 837 N N . ASP A 1 100 ? 0.026 -15.328 -21.922 1 97.75 100 ASP A N 1
ATOM 838 C CA . ASP A 1 100 ? -1.377 -15.188 -21.547 1 97.75 100 ASP A CA 1
ATOM 839 C C . ASP A 1 100 ? -1.514 -14.594 -20.156 1 97.75 100 ASP A C 1
ATOM 841 O O . ASP A 1 100 ? -2.344 -13.711 -19.922 1 97.75 100 ASP A O 1
ATOM 845 N N . MET A 1 101 ? -0.702 -15.094 -19.234 1 98.19 101 MET A N 1
ATOM 846 C CA . MET A 1 101 ? -0.739 -14.586 -17.875 1 98.19 101 MET A CA 1
ATOM 847 C C . MET A 1 101 ? -0.345 -13.109 -17.812 1 98.19 101 MET A C 1
ATOM 849 O O . MET A 1 101 ? -0.966 -12.32 -17.109 1 98.19 101 MET A O 1
ATOM 853 N N . LYS A 1 102 ? 0.664 -12.789 -18.578 1 96.38 102 LYS A N 1
ATOM 854 C CA . LYS A 1 102 ? 1.089 -11.391 -18.656 1 96.38 102 LYS A CA 1
ATOM 855 C C . LYS A 1 102 ? -0.032 -10.508 -19.203 1 96.38 102 LYS A C 1
ATOM 857 O O . LYS A 1 102 ? -0.273 -9.414 -18.672 1 96.38 102 LYS A O 1
ATOM 862 N N . ALA A 1 103 ? -0.684 -10.984 -20.203 1 95.31 103 ALA A N 1
ATOM 863 C CA . ALA A 1 103 ? -1.787 -10.234 -20.797 1 95.31 103 ALA A CA 1
ATOM 864 C C . ALA A 1 103 ? -2.902 -10 -19.781 1 95.31 103 ALA A C 1
ATOM 866 O O . ALA A 1 103 ? -3.5 -8.922 -19.75 1 95.31 103 ALA A O 1
ATOM 867 N N . LEU A 1 104 ? -3.131 -10.992 -18.953 1 97.5 104 LEU A N 1
ATOM 868 C CA . LEU A 1 104 ? -4.184 -10.914 -17.953 1 97.5 104 LEU A CA 1
ATOM 869 C C . LEU A 1 104 ? -3.699 -10.172 -16.703 1 97.5 104 LEU A C 1
ATOM 871 O O . LEU A 1 104 ? -4.418 -10.086 -15.711 1 97.5 104 LEU A O 1
ATOM 875 N N . LYS A 1 105 ? -2.473 -9.742 -16.719 1 95.69 105 LYS A N 1
ATOM 876 C CA . LYS A 1 105 ? -1.855 -8.953 -15.648 1 95.69 105 LYS A CA 1
ATOM 877 C C . LYS A 1 105 ? -1.683 -9.789 -14.383 1 95.69 105 LYS A C 1
ATOM 879 O O . LYS A 1 105 ? -1.806 -9.266 -13.273 1 95.69 105 LYS A O 1
ATOM 884 N N . VAL A 1 106 ? -1.467 -11.039 -14.602 1 98.19 106 VAL A N 1
ATOM 885 C CA . VAL A 1 106 ? -1.111 -11.898 -13.477 1 98.19 106 VAL A CA 1
ATOM 886 C C . VAL A 1 106 ? 0.363 -11.711 -13.125 1 98.19 106 VAL A C 1
ATOM 888 O O . VAL A 1 106 ? 1.232 -11.82 -14 1 98.19 106 VAL A O 1
ATOM 891 N N . LYS A 1 107 ? 0.628 -11.391 -11.867 1 96.94 107 LYS A N 1
ATOM 892 C CA . LYS A 1 107 ? 2.018 -11.258 -11.438 1 96.94 107 LYS A CA 1
ATOM 893 C C . LYS A 1 107 ? 2.781 -12.562 -11.625 1 96.94 107 LYS A C 1
ATOM 895 O O . LYS A 1 107 ? 2.266 -13.641 -11.32 1 96.94 107 LYS A O 1
ATOM 900 N N . PRO A 1 108 ? 3.941 -12.438 -12.188 1 97.62 108 PRO A N 1
ATOM 901 C CA . PRO A 1 108 ? 4.715 -13.672 -12.352 1 97.62 108 PRO A CA 1
ATOM 902 C C . PRO A 1 108 ? 5.062 -14.328 -11.016 1 97.62 108 PRO A C 1
ATOM 904 O O . PRO A 1 108 ? 5.32 -13.633 -10.031 1 97.62 108 PRO A O 1
ATOM 907 N N . ALA A 1 109 ? 5.078 -15.617 -10.969 1 98.44 109 ALA A N 1
ATOM 908 C CA . ALA A 1 109 ? 5.551 -16.328 -9.781 1 98.44 109 ALA A CA 1
ATOM 909 C C . ALA A 1 109 ? 7.02 -16.016 -9.508 1 98.44 109 ALA A C 1
ATOM 911 O O . ALA A 1 109 ? 7.723 -15.492 -10.375 1 98.44 109 ALA A O 1
ATOM 912 N N . ASP A 1 110 ? 7.418 -16.281 -8.305 1 98.44 110 ASP A N 1
ATOM 913 C CA . ASP A 1 110 ? 8.812 -16.047 -7.949 1 98.44 110 ASP A CA 1
ATOM 914 C C . ASP A 1 110 ? 9.719 -17.141 -8.492 1 98.44 110 ASP A C 1
ATOM 916 O O . ASP A 1 110 ? 10.875 -16.906 -8.82 1 98.44 110 ASP A O 1
ATOM 920 N N . VAL A 1 111 ? 9.156 -18.328 -8.508 1 98.62 111 VAL A N 1
ATOM 921 C CA . VAL A 1 111 ? 9.844 -19.469 -9.102 1 98.62 111 VAL A CA 1
ATOM 922 C C . VAL A 1 111 ? 8.859 -20.312 -9.914 1 98.62 111 VAL A C 1
ATOM 924 O O . VAL A 1 111 ? 7.742 -20.578 -9.477 1 98.62 111 VAL A O 1
ATOM 927 N N . TYR A 1 112 ? 9.273 -20.641 -11.156 1 98.62 112 TYR A N 1
ATOM 928 C CA . TYR A 1 112 ? 8.523 -21.531 -12.039 1 98.62 112 TYR A CA 1
ATOM 929 C C . TYR A 1 112 ? 9.273 -22.844 -12.258 1 98.62 112 TYR A C 1
ATOM 931 O O . TYR A 1 112 ? 9.688 -23.141 -13.375 1 98.62 112 TYR A O 1
ATOM 939 N N . PRO A 1 113 ? 9.328 -23.656 -11.227 1 98.69 113 PRO A N 1
ATOM 940 C CA . PRO A 1 113 ? 10.102 -24.875 -11.43 1 98.69 113 PRO A CA 1
ATOM 941 C C . PRO A 1 113 ? 9.516 -25.766 -12.523 1 98.69 113 PRO A C 1
ATOM 943 O O . PRO A 1 113 ? 8.289 -25.922 -12.617 1 98.69 113 PRO A O 1
ATOM 946 N N . ARG A 1 114 ? 10.406 -26.328 -13.344 1 98.19 114 ARG A N 1
ATOM 947 C CA . ARG A 1 114 ? 10.039 -27.281 -14.391 1 98.19 114 ARG A CA 1
ATOM 948 C C . ARG A 1 114 ? 10.328 -28.719 -13.945 1 98.19 114 ARG A C 1
ATOM 950 O O . ARG A 1 114 ? 11.359 -28.984 -13.336 1 98.19 114 ARG A O 1
ATOM 957 N N . VAL A 1 115 ? 9.477 -29.578 -14.266 1 98.38 115 VAL A N 1
ATOM 958 C CA . VAL A 1 115 ? 9.633 -30.969 -13.852 1 98.38 115 VAL A CA 1
ATOM 959 C C . VAL A 1 115 ? 10.93 -31.531 -14.414 1 98.38 115 VAL A C 1
ATOM 961 O O . VAL A 1 115 ? 11.727 -32.125 -13.688 1 98.38 115 VAL A O 1
ATOM 964 N N . THR A 1 116 ? 11.219 -31.281 -15.68 1 97.88 116 THR A N 1
ATOM 965 C CA . THR A 1 116 ? 12.367 -31.859 -16.375 1 97.88 116 THR A CA 1
ATOM 966 C C . THR A 1 116 ? 13.672 -31.375 -15.758 1 97.88 116 THR A C 1
ATOM 968 O O . THR A 1 116 ? 14.711 -32.031 -15.906 1 97.88 116 THR A O 1
ATOM 971 N N . GLU A 1 117 ? 13.578 -30.25 -15.055 1 97.44 117 GLU A N 1
ATOM 972 C CA . GLU A 1 117 ? 14.789 -29.688 -14.477 1 97.44 117 GLU A CA 1
ATOM 973 C C . GLU A 1 117 ? 14.922 -30.062 -13 1 97.44 117 GLU A C 1
ATOM 975 O O . GLU A 1 117 ? 15.836 -29.594 -12.32 1 97.44 117 GLU A O 1
ATOM 980 N N . HIS A 1 118 ? 14.047 -30.922 -12.531 1 98.31 118 HIS A N 1
ATOM 981 C CA . HIS A 1 118 ? 14.062 -31.312 -11.125 1 98.31 118 HIS A CA 1
ATOM 982 C C . HIS A 1 118 ? 13.984 -32.812 -10.969 1 98.31 118 HIS A C 1
ATOM 984 O O . HIS A 1 118 ? 13.414 -33.312 -9.992 1 98.31 118 HIS A O 1
ATOM 990 N N . MET A 1 119 ? 14.5 -33.531 -11.969 1 98.25 119 MET A N 1
ATOM 991 C CA . MET A 1 119 ? 14.398 -35 -12.016 1 98.25 119 MET A CA 1
ATOM 992 C C . MET A 1 119 ? 15.164 -35.625 -10.852 1 98.25 119 MET A C 1
ATOM 994 O O . MET A 1 119 ? 14.656 -36.531 -10.195 1 98.25 119 MET A O 1
ATOM 998 N N . ASP A 1 120 ? 16.359 -35.062 -10.547 1 98.06 120 ASP A N 1
ATOM 999 C CA . ASP A 1 120 ? 17.156 -35.625 -9.453 1 98.06 120 ASP A CA 1
ATOM 1000 C C . ASP A 1 120 ? 16.438 -35.469 -8.117 1 98.06 120 ASP A C 1
ATOM 1002 O O . ASP A 1 120 ? 16.469 -36.375 -7.285 1 98.06 120 ASP A O 1
ATOM 1006 N N . ASP A 1 121 ? 15.812 -34.312 -7.961 1 98.44 121 ASP A N 1
ATOM 1007 C CA . ASP A 1 121 ? 15.055 -34.062 -6.738 1 98.44 121 ASP A CA 1
ATOM 1008 C C . ASP A 1 121 ? 13.891 -35.062 -6.609 1 98.44 121 ASP A C 1
ATOM 1010 O O . ASP A 1 121 ? 13.609 -35.562 -5.516 1 98.44 121 ASP A O 1
ATOM 1014 N N . ILE A 1 122 ? 13.242 -35.344 -7.676 1 98.69 122 ILE A N 1
ATOM 1015 C CA . ILE A 1 122 ? 12.078 -36.219 -7.703 1 98.69 122 ILE A CA 1
ATOM 1016 C C . ILE A 1 122 ? 12.516 -37.656 -7.387 1 98.69 122 ILE A C 1
ATOM 1018 O O . ILE A 1 122 ? 11.898 -38.312 -6.559 1 98.69 122 ILE A O 1
ATOM 1022 N N . ILE A 1 123 ? 13.594 -38.062 -8.039 1 98.56 123 ILE A N 1
ATOM 1023 C CA . ILE A 1 123 ? 14.117 -39.406 -7.824 1 98.56 123 ILE A CA 1
ATOM 1024 C C . ILE A 1 123 ? 14.484 -39.594 -6.355 1 98.56 123 ILE A C 1
ATOM 1026 O O . ILE A 1 123 ? 14.156 -40.625 -5.746 1 98.56 123 ILE A O 1
ATOM 1030 N N . GLU A 1 124 ? 15.086 -38.594 -5.785 1 98.62 124 GLU A N 1
ATOM 1031 C CA . GLU A 1 124 ? 15.461 -38.625 -4.375 1 98.62 124 GLU A CA 1
ATOM 1032 C C . GLU A 1 124 ? 14.227 -38.719 -3.48 1 98.62 124 GLU A C 1
ATOM 1034 O O . GLU A 1 124 ? 14.227 -39.438 -2.482 1 98.62 124 GLU A O 1
ATOM 1039 N N . PHE A 1 125 ? 13.203 -38 -3.781 1 98.69 125 PHE A N 1
ATOM 1040 C CA . PHE A 1 125 ? 11.961 -38.031 -3.018 1 98.69 125 PHE A CA 1
ATOM 1041 C C . PHE A 1 125 ? 11.336 -39.406 -3.051 1 98.69 125 PHE A C 1
ATOM 1043 O O . PHE A 1 125 ? 10.914 -39.938 -2.016 1 98.69 125 PHE A O 1
ATOM 1050 N N . VAL A 1 126 ? 11.32 -40.031 -4.207 1 98.62 126 VAL A N 1
ATOM 1051 C CA . VAL A 1 126 ? 10.758 -41.344 -4.379 1 98.62 126 VAL A CA 1
ATOM 1052 C C . VAL A 1 126 ? 11.57 -42.375 -3.578 1 98.62 126 VAL A C 1
ATOM 1054 O O . VAL A 1 126 ? 11.008 -43.25 -2.914 1 98.62 126 VAL A O 1
ATOM 1057 N N . ARG A 1 127 ? 12.859 -42.25 -3.65 1 98.38 127 ARG A N 1
ATOM 1058 C CA . ARG A 1 127 ? 13.734 -43.125 -2.893 1 98.38 127 ARG A CA 1
ATOM 1059 C C . ARG A 1 127 ? 13.43 -43.062 -1.399 1 98.38 127 ARG A C 1
ATOM 1061 O O . ARG A 1 127 ? 13.375 -44.094 -0.718 1 98.38 127 ARG A O 1
ATOM 1068 N N . LYS A 1 128 ? 13.227 -41.875 -0.904 1 98.5 128 LYS A N 1
ATOM 1069 C CA . LYS A 1 128 ? 12.914 -41.688 0.51 1 98.5 128 LYS A CA 1
ATOM 1070 C C . LYS A 1 128 ? 11.594 -42.344 0.886 1 98.5 128 LYS A C 1
ATOM 1072 O O . LYS A 1 128 ? 11.484 -42.938 1.958 1 98.5 128 LYS A O 1
ATOM 1077 N N . LEU A 1 129 ? 10.641 -42.188 0.032 1 98.69 129 LEU A N 1
ATOM 1078 C CA . LEU A 1 129 ? 9.352 -42.844 0.274 1 98.69 129 LEU A CA 1
ATOM 1079 C C . LEU A 1 129 ? 9.5 -44.344 0.327 1 98.69 129 LEU A C 1
ATOM 1081 O O . LEU A 1 129 ? 8.867 -45 1.152 1 98.69 129 LEU A O 1
ATOM 1085 N N . GLN A 1 130 ? 10.336 -44.875 -0.567 1 98.06 130 GLN A N 1
ATOM 1086 C CA . GLN A 1 130 ? 10.609 -46.312 -0.567 1 98.06 130 GLN A CA 1
ATOM 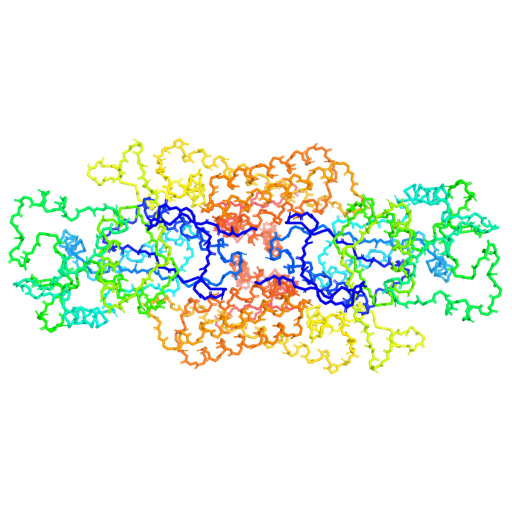1087 C C . GLN A 1 130 ? 11.289 -46.75 0.729 1 98.06 130 GLN A C 1
ATOM 1089 O O . GLN A 1 130 ? 10.898 -47.75 1.337 1 98.06 130 GLN A O 1
ATOM 1094 N N . GLU A 1 131 ? 12.242 -46.031 1.105 1 98 131 GLU A N 1
ATOM 1095 C CA . GLU A 1 131 ? 12.992 -46.312 2.32 1 98 131 GLU A CA 1
ATOM 1096 C C . GLU A 1 131 ? 12.086 -46.312 3.549 1 98 131 GLU A C 1
ATOM 1098 O O . GLU A 1 131 ? 12.281 -47.094 4.48 1 98 131 GLU A O 1
ATOM 1103 N N . LYS A 1 132 ? 11.102 -45.531 3.512 1 98.12 132 LYS A N 1
ATOM 1104 C CA . LYS A 1 132 ? 10.211 -45.375 4.66 1 98.12 132 LYS A CA 1
ATOM 1105 C C . LYS A 1 132 ? 9.055 -46.344 4.59 1 98.12 132 LYS A C 1
ATOM 1107 O O . LYS A 1 132 ? 8.203 -46.375 5.48 1 98.12 132 LYS A O 1
ATOM 1112 N N . GLY A 1 133 ? 8.992 -47.031 3.482 1 97.88 133 GLY A N 1
ATOM 1113 C CA . GLY A 1 133 ? 8.039 -48.125 3.393 1 97.88 133 GLY A CA 1
ATOM 1114 C C . GLY A 1 133 ? 6.723 -47.719 2.76 1 97.88 133 GLY A C 1
ATOM 1115 O O . GLY A 1 133 ? 5.738 -48.469 2.834 1 97.88 133 GLY A O 1
ATOM 1116 N N . TYR A 1 134 ? 6.672 -46.562 2.098 1 98.56 134 TYR A N 1
ATOM 1117 C CA . TYR A 1 134 ? 5.41 -46.094 1.548 1 98.56 134 TYR A CA 1
ATOM 1118 C C . TYR A 1 134 ? 5.34 -46.344 0.045 1 98.56 134 TYR A C 1
ATOM 1120 O O . TYR A 1 134 ? 4.305 -46.094 -0.581 1 98.56 134 TYR A O 1
ATOM 1128 N N . ALA A 1 135 ? 6.422 -46.75 -0.568 1 98.38 135 ALA A N 1
ATOM 1129 C CA . ALA A 1 135 ? 6.473 -46.969 -2.012 1 98.38 135 ALA A CA 1
ATOM 1130 C C . ALA A 1 135 ? 7.062 -48.344 -2.34 1 98.38 135 ALA A C 1
ATOM 1132 O O . ALA A 1 135 ? 7.895 -48.844 -1.592 1 98.38 135 ALA A O 1
ATOM 1133 N N . TYR A 1 136 ? 6.602 -48.906 -3.422 1 97.88 136 TYR A N 1
ATOM 1134 C CA . TYR A 1 136 ? 7.117 -50.188 -3.875 1 97.88 136 TYR A CA 1
ATOM 1135 C C . TYR A 1 136 ? 7.289 -50.188 -5.391 1 97.88 136 TYR A C 1
ATOM 1137 O O . TYR A 1 136 ? 6.605 -49.469 -6.105 1 97.88 136 TYR A O 1
ATOM 1145 N N . GLU A 1 137 ? 8.227 -51.031 -5.859 1 96.81 137 GLU A N 1
ATOM 1146 C CA . GLU A 1 137 ? 8.469 -51.156 -7.289 1 96.81 137 GLU A CA 1
ATOM 1147 C C . GLU A 1 137 ? 7.566 -52.25 -7.895 1 96.81 137 GLU A C 1
ATOM 1149 O O . GLU A 1 137 ? 7.477 -53.344 -7.371 1 96.81 137 GLU A O 1
ATOM 1154 N N . GLY A 1 138 ? 6.848 -51.875 -8.898 1 93.38 138 GLY A N 1
ATOM 1155 C CA . GLY A 1 138 ? 6.094 -52.812 -9.711 1 93.38 138 GLY A CA 1
ATOM 1156 C C . GLY A 1 138 ? 6.762 -53.125 -11.039 1 93.38 138 GLY A C 1
ATOM 1157 O O . GLY A 1 138 ? 7.926 -52.75 -11.25 1 93.38 138 GLY A O 1
ATOM 1158 N N . SER A 1 139 ? 6.156 -53.844 -11.953 1 91.69 139 SER A N 1
ATOM 1159 C CA . SER A 1 139 ? 6.703 -54.25 -13.242 1 91.69 139 SER A CA 1
ATOM 1160 C C . SER A 1 139 ? 6.949 -53.062 -14.156 1 91.69 139 SER A C 1
ATOM 1162 O O . SER A 1 139 ? 7.855 -53.094 -14.992 1 91.69 139 SER A O 1
ATOM 1164 N N . ASP A 1 140 ? 6.176 -52 -13.922 1 93.06 140 ASP A N 1
ATOM 1165 C CA . ASP A 1 140 ? 6.23 -50.906 -14.898 1 93.06 140 ASP A CA 1
ATOM 1166 C C . ASP A 1 140 ? 6.559 -49.594 -14.219 1 93.06 140 ASP A C 1
ATOM 1168 O O . ASP A 1 140 ? 6.438 -48.531 -14.836 1 93.06 140 ASP A O 1
ATOM 1172 N N . GLY A 1 141 ? 6.926 -49.688 -12.945 1 94.81 141 GLY A N 1
ATOM 1173 C CA . GLY A 1 141 ? 7.273 -48.438 -12.281 1 94.81 141 GLY A CA 1
ATOM 1174 C C . GLY A 1 141 ? 7.262 -48.531 -10.773 1 94.81 141 GLY A C 1
ATOM 1175 O O . GLY A 1 141 ? 7.383 -49.625 -10.219 1 94.81 141 GLY A O 1
ATOM 1176 N N . VAL A 1 142 ? 7.328 -47.406 -10.117 1 97.75 142 VAL A N 1
ATOM 1177 C CA . VAL A 1 142 ? 7.254 -47.312 -8.664 1 97.75 142 VAL A CA 1
ATOM 1178 C C . VAL A 1 142 ? 5.91 -46.719 -8.258 1 97.75 142 VAL A C 1
ATOM 1180 O O . VAL A 1 142 ? 5.434 -45.75 -8.875 1 97.75 142 VAL A O 1
ATOM 1183 N N . TYR A 1 143 ? 5.309 -47.281 -7.277 1 97.94 143 TYR A N 1
ATOM 11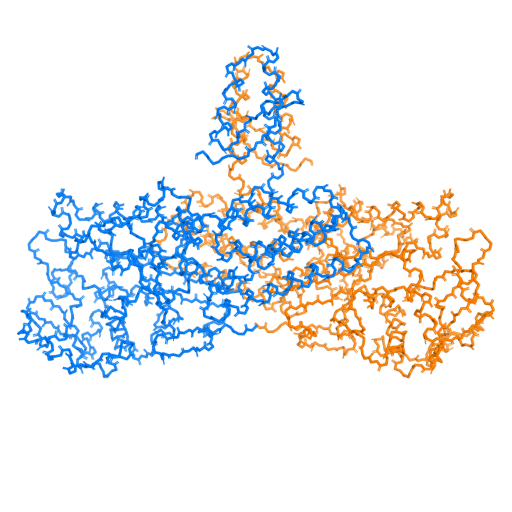84 C CA . TYR A 1 143 ? 3.967 -46.875 -6.871 1 97.94 143 TYR A CA 1
ATOM 1185 C C . TYR A 1 143 ? 3.938 -46.5 -5.398 1 97.94 143 TYR A C 1
ATOM 1187 O O . TYR A 1 143 ? 4.672 -47.062 -4.586 1 97.94 143 TYR A O 1
ATOM 1195 N N . PHE A 1 144 ? 3.133 -45.5 -5.051 1 98.19 144 PHE A N 1
ATOM 1196 C CA . PHE A 1 144 ? 2.805 -45.188 -3.664 1 98.19 144 PHE A CA 1
ATOM 1197 C C . PHE A 1 144 ? 1.765 -46.156 -3.121 1 98.19 144 PHE A C 1
ATOM 1199 O O . PHE A 1 144 ? 0.736 -46.406 -3.76 1 98.19 144 PHE A O 1
ATOM 1206 N N . GLU A 1 145 ? 2.055 -46.719 -2.031 1 97.31 145 GLU A N 1
ATOM 1207 C CA . GLU A 1 145 ? 1.108 -47.656 -1.405 1 97.31 145 GLU A CA 1
ATOM 1208 C C . GLU A 1 145 ? 0.15 -46.906 -0.478 1 97.31 145 GLU A C 1
ATOM 1210 O O . GLU A 1 145 ? 0.431 -46.75 0.711 1 97.31 145 GLU A O 1
ATOM 1215 N N . VAL A 1 146 ? -1.019 -46.656 -0.946 1 96.75 146 VAL A N 1
ATOM 1216 C CA . VAL A 1 146 ? -1.974 -45.719 -0.335 1 96.75 146 VAL A CA 1
ATOM 1217 C C . VAL A 1 146 ? -2.381 -46.25 1.042 1 96.75 146 VAL A C 1
ATOM 1219 O O . VAL A 1 146 ? -2.502 -45.469 1.993 1 96.75 146 VAL A O 1
ATOM 1222 N N . GLN A 1 147 ? -2.48 -47.531 1.222 1 94.44 147 GLN A N 1
ATOM 1223 C CA . GLN A 1 147 ? -2.975 -48.156 2.451 1 94.44 147 GLN A CA 1
ATOM 1224 C C . GLN A 1 147 ? -2.002 -47.938 3.605 1 94.44 147 GLN A C 1
ATOM 1226 O O . GLN A 1 147 ? -2.383 -48.031 4.773 1 94.44 147 GLN A O 1
ATOM 1231 N N . ARG A 1 148 ? -0.847 -47.594 3.238 1 96.25 148 ARG A N 1
ATOM 1232 C CA . ARG A 1 148 ? 0.172 -47.406 4.262 1 96.25 148 ARG A CA 1
ATOM 1233 C C . ARG A 1 148 ? 0.045 -46 4.895 1 96.25 148 ARG A C 1
ATOM 1235 O O . ARG A 1 148 ? 0.621 -45.75 5.953 1 96.25 148 ARG A O 1
ATOM 1242 N N . PHE A 1 149 ? -0.641 -45.094 4.281 1 97 149 PHE A N 1
ATOM 1243 C CA . PHE A 1 149 ? -0.848 -43.75 4.793 1 97 149 PHE A CA 1
ATOM 1244 C C . PHE A 1 149 ? -2.207 -43.625 5.473 1 97 149 PHE A C 1
ATOM 1246 O O . PHE A 1 149 ? -3.229 -43.469 4.805 1 97 149 PHE A O 1
ATOM 1253 N N . SER A 1 150 ? -2.229 -43.562 6.746 1 94.69 150 SER A N 1
ATOM 1254 C CA . SER A 1 150 ? -3.432 -43.719 7.559 1 94.69 150 SER A CA 1
ATOM 1255 C C . SER A 1 150 ? -4.391 -42.531 7.352 1 94.69 150 SER A C 1
ATOM 1257 O O . SER A 1 150 ? -5.605 -42.688 7.48 1 94.69 150 SER A O 1
ATOM 1259 N N . ASP A 1 151 ? -3.893 -41.344 6.969 1 95.06 151 ASP A N 1
ATOM 1260 C CA . ASP A 1 151 ? -4.727 -40.156 6.91 1 95.06 151 ASP A CA 1
ATOM 1261 C C . ASP A 1 151 ? -5.211 -39.906 5.488 1 95.06 151 ASP A C 1
ATOM 1263 O O . ASP A 1 151 ? -5.656 -38.781 5.172 1 95.06 151 ASP A O 1
ATOM 1267 N N . TYR A 1 152 ? -5.047 -40.906 4.609 1 96.69 152 TYR A N 1
ATOM 1268 C CA . TYR A 1 152 ? -5.441 -40.688 3.223 1 96.69 152 TYR A CA 1
ATOM 1269 C C . TYR A 1 152 ? -6.922 -40.344 3.125 1 96.69 152 TYR A C 1
ATOM 1271 O O . TYR A 1 152 ? -7.766 -41 3.744 1 96.69 152 TYR A O 1
ATOM 1279 N N . GLY A 1 153 ? -7.262 -39.344 2.354 1 96.31 153 GLY A N 1
ATOM 1280 C CA . GLY A 1 153 ? -8.633 -38.875 2.189 1 96.31 153 GLY A CA 1
ATOM 1281 C C . GLY A 1 153 ? -8.977 -37.688 3.053 1 96.31 153 GLY A C 1
ATOM 1282 O O . GLY A 1 153 ? -10.07 -37.125 2.947 1 96.31 153 GLY A O 1
ATOM 1283 N N . LYS A 1 154 ? -8.039 -37.188 3.816 1 96.44 154 LYS A N 1
ATOM 1284 C CA . LYS A 1 154 ? -8.336 -36.156 4.785 1 96.44 154 LYS A CA 1
ATOM 1285 C C . LYS A 1 154 ? -8.664 -34.844 4.082 1 96.44 154 LYS A C 1
ATOM 1287 O O . LYS A 1 154 ? -9.406 -34 4.617 1 96.44 154 LYS A O 1
ATOM 1292 N N . LEU A 1 155 ? -8.133 -34.594 2.92 1 97.88 155 LEU A N 1
ATOM 1293 C CA . LEU A 1 155 ? -8.438 -33.375 2.197 1 97.88 155 LEU A CA 1
ATOM 1294 C C . LEU A 1 155 ? -9.758 -33.5 1.44 1 97.88 155 LEU A C 1
ATOM 1296 O O . LEU A 1 155 ? -10.648 -32.656 1.601 1 97.88 155 LEU A O 1
ATOM 1300 N N . SER A 1 156 ? -9.906 -34.562 0.681 1 96.12 156 SER A N 1
ATOM 1301 C CA . SER A 1 156 ? -11.023 -34.75 -0.236 1 96.12 156 SER A CA 1
ATOM 1302 C C . SER A 1 156 ? -12.242 -35.312 0.484 1 96.12 156 SER A C 1
ATOM 1304 O O . SER A 1 156 ? -13.375 -35.188 0.002 1 96.12 156 SER A O 1
ATOM 1306 N N . GLY A 1 157 ? -12.023 -36.031 1.555 1 93.94 157 GLY A N 1
ATOM 1307 C CA . GLY A 1 157 ? -13.109 -36.719 2.234 1 93.94 157 GLY A CA 1
ATOM 1308 C C . GLY A 1 157 ? -13.406 -38.094 1.646 1 93.94 157 GLY A C 1
ATOM 1309 O O . GLY A 1 157 ? -14.312 -38.781 2.107 1 93.94 157 GLY A O 1
ATOM 1310 N N . ILE A 1 158 ? -12.617 -38.469 0.706 1 91.62 158 ILE A N 1
ATOM 1311 C CA . ILE A 1 158 ? -12.852 -39.75 0.061 1 91.62 158 ILE A CA 1
ATOM 1312 C C . ILE A 1 158 ? -12.5 -40.906 1.026 1 91.62 158 ILE A C 1
ATOM 1314 O O . ILE A 1 158 ? -11.547 -40.781 1.795 1 91.62 158 ILE A O 1
ATOM 1318 N N . LYS A 1 159 ? -13.375 -41.906 0.963 1 90.19 159 LYS A N 1
ATOM 1319 C CA . LYS A 1 159 ? -13.109 -43.125 1.743 1 90.19 159 LYS A CA 1
ATOM 1320 C C . LYS A 1 159 ? -12.461 -44.188 0.878 1 90.19 159 LYS A C 1
ATOM 1322 O O . LYS A 1 159 ? -12.914 -44.438 -0.238 1 90.19 159 LYS A O 1
ATOM 1327 N N . LEU A 1 160 ? -11.344 -44.719 1.385 1 86.25 160 LEU A N 1
ATOM 1328 C CA . LEU A 1 160 ? -10.578 -45.719 0.639 1 86.25 160 LEU A CA 1
ATOM 1329 C C . LEU A 1 160 ? -11.477 -46.844 0.185 1 86.25 160 LEU A C 1
ATOM 1331 O O . LEU A 1 160 ? -11.305 -47.406 -0.913 1 86.25 160 LEU A O 1
ATOM 1335 N N . GLU A 1 161 ? -12.398 -47.25 1.042 1 82.44 161 GLU A N 1
ATOM 1336 C CA . GLU A 1 161 ? -13.32 -48.344 0.715 1 82.44 161 GLU A CA 1
ATOM 1337 C C . GLU A 1 161 ? -14.102 -48.031 -0.557 1 82.44 161 GLU A C 1
ATOM 1339 O O . GLU A 1 161 ? -14.359 -48.906 -1.365 1 82.44 161 GLU A O 1
ATOM 1344 N N . GLU A 1 162 ? -14.422 -46.781 -0.719 1 80.19 162 GLU A N 1
ATOM 1345 C CA . GLU A 1 162 ? -15.164 -46.344 -1.896 1 80.19 162 GLU A CA 1
ATOM 1346 C C . GLU A 1 162 ? -14.305 -46.406 -3.152 1 80.19 162 GLU A C 1
ATOM 1348 O O . GLU A 1 162 ? -14.797 -46.75 -4.234 1 80.19 162 GLU A O 1
ATOM 1353 N N . LEU A 1 163 ? -13.102 -46.125 -2.973 1 78.38 163 LEU A N 1
ATOM 1354 C CA . LEU A 1 163 ? -12.172 -46.188 -4.094 1 78.38 163 LEU A CA 1
ATOM 1355 C C . LEU A 1 163 ? -11.984 -47.625 -4.562 1 78.38 163 LEU A C 1
ATOM 1357 O O . LEU A 1 163 ? -11.891 -47.875 -5.766 1 78.38 163 LEU A O 1
ATOM 1361 N N . ARG A 1 164 ? -11.984 -48.5 -3.686 1 74.06 164 ARG A N 1
ATOM 1362 C CA . ARG A 1 164 ? -11.797 -49.938 -3.994 1 74.06 164 ARG A CA 1
ATOM 1363 C C . ARG A 1 164 ? -13.031 -50.5 -4.676 1 74.06 164 ARG A C 1
ATOM 1365 O O . ARG A 1 164 ? -12.914 -51.312 -5.598 1 74.06 164 ARG A O 1
ATOM 1372 N N . LYS A 1 165 ? -14.188 -50.125 -4.254 1 68.25 165 LYS A N 1
ATOM 1373 C CA . LYS A 1 165 ? -15.438 -50.594 -4.832 1 68.25 165 LYS A CA 1
ATOM 1374 C C . LYS A 1 165 ? -15.602 -50.094 -6.27 1 68.25 165 LYS A C 1
ATOM 1376 O O . LYS A 1 165 ? -16.062 -50.844 -7.133 1 68.25 165 LYS A O 1
ATOM 1381 N N . GLY A 1 166 ? -15.281 -48.906 -6.348 1 57.06 166 GLY A N 1
ATOM 1382 C CA . GLY A 1 166 ? -15.398 -48.344 -7.684 1 57.06 166 GLY A CA 1
ATOM 1383 C C . GLY A 1 166 ? -14.398 -48.906 -8.664 1 57.06 166 GLY A C 1
ATOM 1384 O O . GLY A 1 166 ? -14.672 -49 -9.859 1 57.06 166 GLY A O 1
ATOM 1385 N N . ALA A 1 167 ? -13.234 -49.344 -8.188 1 61.72 167 ALA A N 1
ATOM 1386 C CA . ALA A 1 167 ? -12.18 -49.906 -9.016 1 61.72 167 ALA A CA 1
ATOM 1387 C C . ALA A 1 167 ? -12.461 -51.375 -9.305 1 61.72 167 ALA A C 1
ATOM 1389 O O . ALA A 1 167 ? -12.062 -52.281 -8.531 1 61.72 167 ALA A O 1
ATOM 1390 N N . ARG A 1 168 ? -13.656 -51.812 -9.664 1 50.5 168 ARG A N 1
ATOM 1391 C CA . ARG A 1 168 ? -13.953 -53.219 -10.008 1 50.5 168 ARG A CA 1
ATOM 1392 C C . ARG A 1 168 ? -12.906 -53.781 -10.953 1 50.5 168 ARG A C 1
ATOM 1394 O O . ARG A 1 168 ? -13.055 -54.875 -11.461 1 50.5 168 ARG A O 1
ATOM 1401 N N . VAL A 1 169 ? -12.07 -52.938 -11.398 1 49.78 169 VAL A N 1
ATOM 1402 C CA . VAL A 1 169 ? -11.156 -53.469 -12.398 1 49.78 169 VAL A CA 1
ATOM 1403 C C . VAL A 1 169 ? -9.836 -53.844 -11.742 1 49.78 169 VAL A C 1
ATOM 1405 O O . VAL A 1 169 ? -9.43 -53.25 -10.742 1 49.78 169 VAL A O 1
ATOM 1408 N N . GLU A 1 170 ? -9.352 -55.062 -12.016 1 50.22 170 GLU A N 1
ATOM 1409 C CA . GLU A 1 170 ? -8.039 -55.594 -11.664 1 50.22 170 GLU A CA 1
ATOM 1410 C C . GLU A 1 170 ? -6.965 -54.5 -11.719 1 50.22 170 GLU A C 1
ATOM 1412 O O . GLU A 1 170 ? -6.98 -53.656 -12.625 1 50.22 170 GLU A O 1
ATOM 1417 N N . PRO A 1 171 ? -6.301 -54.281 -10.461 1 58.88 171 PRO A N 1
ATOM 1418 C CA . PRO A 1 171 ? -5.227 -53.281 -10.492 1 58.88 171 PRO A CA 1
ATOM 1419 C C . PRO A 1 171 ? -4.398 -53.344 -11.773 1 58.88 171 PRO A C 1
ATOM 1421 O O . PRO A 1 171 ? -4.281 -54.406 -12.391 1 58.88 171 PRO A O 1
ATOM 1424 N N . GLY A 1 172 ? -4.293 -52.25 -12.531 1 58.28 172 GLY A N 1
ATOM 1425 C CA . GLY A 1 172 ? -3.426 -52.25 -13.703 1 58.28 172 GLY A CA 1
ATOM 1426 C C . GLY A 1 172 ? -2.141 -53.031 -13.484 1 58.28 172 GLY A C 1
ATOM 1427 O O . GLY A 1 172 ? -1.785 -53.344 -12.352 1 58.28 172 GLY A O 1
ATOM 1428 N N . GLU A 1 173 ? -1.418 -53.406 -14.461 1 65.06 173 GLU A N 1
ATOM 1429 C CA . GLU A 1 173 ? -0.188 -54.188 -14.477 1 65.06 173 GLU A CA 1
ATOM 1430 C C . GLU A 1 173 ? 0.906 -53.5 -13.648 1 65.06 173 GLU A C 1
ATOM 1432 O O . GLU A 1 173 ? 1.211 -52.344 -13.852 1 65.06 173 GLU A O 1
ATOM 1437 N N . GLY A 1 174 ? 1.212 -54.062 -12.352 1 79 174 GLY A N 1
ATOM 1438 C CA . GLY A 1 174 ? 2.35 -53.719 -11.508 1 79 174 GLY A CA 1
ATOM 1439 C C . GLY A 1 174 ? 1.949 -53.188 -10.141 1 79 174 GLY A C 1
ATOM 1440 O O . GLY A 1 174 ? 2.768 -53.156 -9.219 1 79 174 GLY A O 1
ATOM 1441 N N . LYS A 1 175 ? 0.579 -52.812 -10 1 88.56 175 LYS A N 1
ATOM 1442 C CA . LYS A 1 175 ? 0.132 -52.281 -8.719 1 88.56 175 LYS A CA 1
ATOM 1443 C C . LYS A 1 175 ? -0.283 -53.375 -7.77 1 88.56 175 LYS A C 1
ATOM 1445 O O . LYS A 1 175 ? -0.829 -54.406 -8.203 1 88.56 175 LYS A O 1
ATOM 1450 N N . LYS A 1 176 ? -0.064 -53.156 -6.539 1 89.94 176 LYS A N 1
ATOM 1451 C CA . LYS A 1 176 ? -0.575 -54.062 -5.512 1 89.94 176 LYS A CA 1
ATOM 1452 C C . LYS A 1 176 ? -2.064 -53.812 -5.27 1 89.94 176 LYS A C 1
ATOM 1454 O O . LYS A 1 176 ? -2.82 -54.781 -5.074 1 89.94 176 LYS A O 1
ATOM 1459 N N . ASN A 1 177 ? -2.438 -52.594 -5.207 1 90.25 177 ASN A N 1
ATOM 1460 C CA . ASN A 1 177 ? -3.814 -52.188 -4.957 1 90.25 177 ASN A CA 1
ATOM 1461 C C . ASN A 1 177 ? -4.309 -51.188 -6.004 1 90.25 177 ASN A C 1
ATOM 1463 O O . ASN A 1 177 ? -3.521 -50.406 -6.543 1 90.25 177 ASN A O 1
ATOM 1467 N N . PRO A 1 178 ? -5.617 -51.188 -6.289 1 89.12 178 PRO A N 1
ATOM 1468 C CA . PRO A 1 178 ? -6.156 -50.281 -7.32 1 89.12 178 PRO A CA 1
ATOM 1469 C C . PRO A 1 178 ? -5.992 -48.812 -6.973 1 89.12 178 PRO A C 1
ATOM 1471 O O . PRO A 1 178 ? -5.891 -47.969 -7.867 1 89.12 178 PRO A O 1
ATOM 1474 N N . GLU A 1 179 ? -6 -48.469 -5.672 1 91.81 179 GLU A N 1
ATOM 1475 C CA . GLU A 1 179 ? -5.938 -47.094 -5.238 1 91.81 179 GLU A CA 1
ATOM 1476 C C . GLU A 1 179 ? -4.508 -46.562 -5.281 1 91.81 179 GLU A C 1
ATOM 1478 O O . GLU A 1 179 ? -4.281 -45.344 -5.156 1 91.81 179 GLU A O 1
ATOM 1483 N N . ASP A 1 180 ? -3.539 -47.5 -5.496 1 95.31 180 ASP A N 1
ATOM 1484 C CA . ASP A 1 180 ? -2.146 -47.062 -5.551 1 95.31 180 ASP A CA 1
ATOM 1485 C C . ASP A 1 180 ? -1.884 -46.219 -6.805 1 95.31 180 ASP A C 1
ATOM 1487 O O . ASP A 1 180 ? -2.555 -46.406 -7.824 1 95.31 180 ASP A O 1
ATOM 1491 N N . PHE A 1 181 ? -1.008 -45.25 -6.691 1 95.38 181 PHE A N 1
ATOM 1492 C CA . PHE A 1 181 ? -0.752 -44.375 -7.828 1 95.38 181 PHE A CA 1
ATOM 1493 C C . PHE A 1 181 ? 0.741 -44.281 -8.117 1 95.38 181 PHE A C 1
ATOM 1495 O O . PHE A 1 181 ? 1.567 -44.531 -7.238 1 95.38 181 PHE A O 1
ATOM 1502 N N . ALA A 1 182 ? 1.083 -44 -9.359 1 96.44 182 ALA A N 1
ATOM 1503 C CA . ALA A 1 182 ? 2.457 -44.031 -9.859 1 96.44 182 ALA A CA 1
ATOM 1504 C C . ALA A 1 182 ? 3.275 -42.875 -9.312 1 96.44 182 ALA A C 1
ATOM 1506 O O . ALA A 1 182 ? 2.82 -41.719 -9.32 1 96.44 182 ALA A O 1
ATOM 1507 N N . LEU A 1 183 ? 4.441 -43.156 -8.789 1 98.25 183 LEU A N 1
ATOM 1508 C CA . LEU A 1 183 ? 5.461 -42.188 -8.438 1 98.25 183 LEU A CA 1
ATOM 1509 C C . LEU A 1 183 ? 6.477 -42.031 -9.562 1 98.25 183 LEU A C 1
ATOM 1511 O O . LEU A 1 183 ? 6.984 -40.938 -9.797 1 98.25 183 LEU A O 1
ATOM 1515 N N . TRP A 1 184 ? 6.773 -43.094 -10.164 1 97.81 184 TRP A N 1
ATOM 1516 C CA . TRP A 1 184 ? 7.707 -43.219 -11.281 1 97.81 184 TRP A CA 1
ATOM 1517 C C . TRP A 1 184 ? 7.199 -44.188 -12.328 1 97.81 184 TRP A C 1
ATOM 1519 O O . TRP A 1 184 ? 6.734 -45.281 -11.992 1 97.81 184 TRP A O 1
ATOM 1529 N N . LYS A 1 185 ? 7.254 -43.844 -13.594 1 96.44 185 LYS A N 1
ATOM 1530 C CA . LYS A 1 185 ? 6.797 -44.688 -14.703 1 96.44 185 LYS A CA 1
ATOM 1531 C C . LYS A 1 185 ? 7.957 -45.094 -15.602 1 96.44 185 LYS A C 1
ATOM 1533 O O . LYS A 1 185 ? 8.656 -44.219 -16.156 1 96.44 185 LYS A O 1
ATOM 1538 N N . LYS A 1 186 ? 8.117 -46.344 -15.797 1 95.62 186 LYS A N 1
ATOM 1539 C CA . LYS A 1 186 ? 9.125 -46.812 -16.75 1 95.62 186 LYS A CA 1
ATOM 1540 C C . LYS A 1 186 ? 8.766 -46.406 -18.172 1 95.62 186 LYS A C 1
ATOM 1542 O O . LYS A 1 186 ? 7.598 -46.438 -18.562 1 95.62 186 LYS A O 1
ATOM 1547 N N . ALA A 1 187 ? 9.727 -46 -18.891 1 94.12 187 ALA A N 1
ATOM 1548 C CA . ALA A 1 187 ? 9.5 -45.438 -20.219 1 94.12 187 ALA A CA 1
ATOM 1549 C C . ALA A 1 187 ? 9.133 -46.5 -21.234 1 94.12 187 ALA A C 1
ATOM 1551 O O . ALA A 1 187 ? 9.703 -47.594 -21.219 1 94.12 187 ALA A O 1
ATOM 1552 N N . LYS A 1 188 ? 8.141 -46.25 -22.031 1 91.44 188 LYS A N 1
ATOM 1553 C CA . LYS A 1 188 ? 7.875 -47.062 -23.219 1 91.44 188 LYS A CA 1
ATOM 1554 C C . LYS A 1 188 ? 8.82 -46.656 -24.359 1 91.44 188 LYS A C 1
ATOM 1556 O O . LYS A 1 188 ? 9.477 -45.625 -24.297 1 91.44 188 LYS A O 1
ATOM 1561 N N . PRO A 1 189 ? 8.938 -47.531 -25.344 1 90.25 189 PRO A N 1
ATOM 1562 C CA . PRO A 1 189 ? 9.836 -47.188 -26.453 1 90.25 189 PRO A CA 1
ATOM 1563 C C . PRO A 1 189 ? 9.492 -45.875 -27.109 1 90.25 189 PRO A C 1
ATOM 1565 O O . PRO A 1 189 ? 8.328 -45.594 -27.422 1 90.25 189 PRO A O 1
ATOM 1568 N N . GLY A 1 190 ? 10.5 -45 -27.25 1 89.81 190 GLY A N 1
ATOM 1569 C CA . GLY A 1 190 ? 10.328 -43.719 -27.953 1 89.81 190 GLY A CA 1
ATOM 1570 C C . GLY A 1 190 ? 9.938 -42.594 -27.047 1 89.81 190 GLY A C 1
ATOM 1571 O O . GLY A 1 190 ? 9.922 -41.438 -27.469 1 89.81 190 GLY A O 1
ATOM 1572 N N . GLU A 1 191 ? 9.633 -42.875 -25.828 1 93.62 191 GLU A N 1
ATOM 1573 C CA . GLU A 1 191 ? 9.219 -41.844 -24.891 1 93.62 191 GLU A CA 1
ATOM 1574 C C . GLU A 1 191 ? 10.43 -41.156 -24.25 1 93.62 191 GLU A C 1
ATOM 1576 O O . GLU A 1 191 ? 11.484 -41.781 -24.109 1 93.62 191 GLU A O 1
ATOM 1581 N N . PRO A 1 192 ? 10.281 -39.844 -23.953 1 95.31 192 PRO A N 1
ATOM 1582 C CA . PRO A 1 192 ? 11.336 -39.219 -23.141 1 95.31 192 PRO A CA 1
ATOM 1583 C C . PRO A 1 192 ? 11.586 -39.969 -21.828 1 95.31 192 PRO A C 1
ATOM 1585 O O . PRO A 1 192 ? 10.641 -40.438 -21.203 1 95.31 192 PRO A O 1
ATOM 1588 N N . LYS A 1 193 ? 12.828 -40.094 -21.484 1 96.5 193 LYS A N 1
ATOM 1589 C CA . LYS A 1 193 ? 13.172 -40.875 -20.312 1 96.5 193 LYS A CA 1
ATOM 1590 C C . LYS A 1 193 ? 14.398 -40.312 -19.609 1 96.5 193 LYS A C 1
ATOM 1592 O O . LYS A 1 193 ? 15.227 -39.656 -20.219 1 96.5 193 LYS A O 1
ATOM 1597 N N . TRP A 1 194 ? 14.492 -40.562 -18.328 1 97.44 194 TRP A N 1
ATOM 1598 C CA . TRP A 1 194 ? 15.625 -40.25 -17.453 1 97.44 194 TRP A CA 1
ATOM 1599 C C . TRP A 1 194 ? 16.109 -41.5 -16.719 1 97.44 194 TRP A C 1
ATOM 1601 O O . TRP A 1 194 ? 15.328 -42.406 -16.438 1 97.44 194 TRP A O 1
ATOM 1611 N N . GLU A 1 195 ? 17.375 -41.469 -16.391 1 97.25 195 GLU A N 1
ATOM 1612 C CA . GLU A 1 195 ? 17.922 -42.594 -15.617 1 97.25 195 GLU A CA 1
ATOM 1613 C C . GLU A 1 195 ? 17.484 -42.5 -14.156 1 97.25 195 GLU A C 1
ATOM 1615 O O . GLU A 1 195 ? 17.438 -41.406 -13.578 1 97.25 195 GLU A O 1
ATOM 1620 N N . SER A 1 196 ? 17.141 -43.688 -13.602 1 97.19 196 SER A N 1
ATOM 1621 C CA . SER A 1 196 ? 16.75 -43.781 -12.195 1 97.19 196 SER A CA 1
ATOM 1622 C C . SER A 1 196 ? 17.156 -45.125 -11.602 1 97.19 196 SER A C 1
ATOM 1624 O O . SER A 1 196 ? 17.547 -46.031 -12.336 1 97.19 196 SER A O 1
ATOM 1626 N N . PRO A 1 197 ? 17.078 -45.281 -10.281 1 96.88 197 PRO A N 1
ATOM 1627 C CA . PRO A 1 197 ? 17.375 -46.562 -9.656 1 96.88 197 PRO A CA 1
ATOM 1628 C C . PRO A 1 197 ? 16.406 -47.688 -10.102 1 96.88 197 PRO A C 1
ATOM 1630 O O . PRO A 1 197 ? 16.703 -48.875 -9.938 1 96.88 197 PRO A O 1
ATOM 1633 N N . TRP A 1 198 ? 15.312 -47.375 -10.688 1 96.69 198 TRP A N 1
ATOM 1634 C CA . TRP A 1 198 ? 14.273 -48.344 -11.047 1 96.69 198 TRP A CA 1
ATOM 1635 C C . TRP A 1 198 ? 14.219 -48.531 -12.562 1 96.69 198 TRP A C 1
ATOM 1637 O O . TRP A 1 198 ? 13.273 -49.125 -13.078 1 96.69 198 TRP A O 1
ATOM 1647 N N . GLY A 1 199 ? 15.281 -47.969 -13.242 1 95.25 199 GLY A N 1
ATOM 1648 C CA . GLY A 1 199 ? 15.305 -48 -14.695 1 95.25 199 GLY A CA 1
ATOM 1649 C C . GLY A 1 199 ? 14.969 -46.688 -15.328 1 95.25 199 GLY A C 1
ATOM 1650 O O . GLY A 1 199 ? 14.695 -45.688 -14.625 1 95.25 199 GLY A O 1
ATOM 1651 N N . GLU A 1 200 ? 14.984 -46.656 -16.641 1 97.06 200 GLU A N 1
ATOM 1652 C CA . GLU A 1 200 ? 14.672 -45.469 -17.391 1 97.06 200 GLU A CA 1
ATOM 1653 C C . GLU A 1 200 ? 13.18 -45.156 -17.344 1 97.06 200 GLU A C 1
ATOM 1655 O O . GLU A 1 200 ? 12.352 -46.031 -17.5 1 97.06 200 GLU A O 1
ATOM 1660 N N . GLY A 1 201 ? 12.859 -43.938 -17.016 1 97.5 201 GLY A N 1
ATOM 1661 C CA . GLY A 1 201 ? 11.461 -43.562 -16.922 1 97.5 201 GLY A CA 1
ATOM 1662 C C . GLY A 1 201 ? 11.258 -42.094 -16.641 1 97.5 201 GLY A C 1
ATOM 1663 O O . GLY A 1 201 ? 12.07 -41.25 -17.062 1 97.5 201 GLY A O 1
ATOM 1664 N N . ARG A 1 202 ? 10.141 -41.75 -16.109 1 97.62 202 ARG A N 1
ATOM 1665 C CA . ARG A 1 202 ? 9.727 -40.375 -15.789 1 97.62 202 ARG A CA 1
ATOM 1666 C C . ARG A 1 202 ? 8.773 -40.375 -14.594 1 97.62 202 ARG A C 1
ATOM 1668 O O . ARG A 1 202 ? 8.219 -41.406 -14.219 1 97.62 202 ARG A O 1
ATOM 1675 N N . PRO A 1 203 ? 8.617 -39.25 -14.023 1 97.62 203 PRO A N 1
ATOM 1676 C CA . PRO A 1 203 ? 7.793 -39.188 -12.82 1 97.62 203 PRO A CA 1
ATOM 1677 C C . PRO A 1 203 ? 6.305 -39.344 -13.109 1 97.62 203 PRO A C 1
ATOM 1679 O O . PRO A 1 203 ? 5.852 -39.031 -14.211 1 97.62 203 PRO A O 1
ATOM 1682 N N . GLY A 1 204 ? 5.617 -39.844 -12.094 1 95.56 204 GLY A N 1
ATOM 1683 C CA . GLY A 1 204 ? 4.168 -39.719 -12.094 1 95.56 204 GLY A CA 1
ATOM 1684 C C . GLY A 1 204 ? 3.713 -38.281 -11.797 1 95.56 204 GLY A C 1
ATOM 1685 O O . GLY A 1 204 ? 4.488 -37.469 -11.281 1 95.56 204 GLY A O 1
ATOM 1686 N N . TRP A 1 205 ? 2.541 -37.969 -12.023 1 92.62 205 TRP A N 1
ATOM 1687 C CA . TRP A 1 205 ? 2.004 -36.625 -12.047 1 92.62 205 TRP A CA 1
ATOM 1688 C C . TRP A 1 205 ? 2.053 -35.969 -10.656 1 92.62 205 TRP A C 1
ATOM 1690 O O . TRP A 1 205 ? 2.432 -34.812 -10.516 1 92.62 205 TRP A O 1
ATOM 1700 N N . HIS A 1 206 ? 1.804 -36.562 -9.531 1 96.56 206 HIS A N 1
ATOM 1701 C CA . HIS A 1 206 ? 1.604 -36 -8.203 1 96.56 206 HIS A CA 1
ATOM 1702 C C . HIS A 1 206 ? 2.936 -35.719 -7.516 1 96.56 206 HIS A C 1
ATOM 1704 O O . HIS A 1 206 ? 3.062 -34.75 -6.762 1 96.56 206 HIS A O 1
ATOM 1710 N N . ILE A 1 207 ? 3.977 -36.531 -7.793 1 98.5 207 ILE A N 1
ATOM 1711 C CA . ILE A 1 207 ? 5.242 -36.469 -7.07 1 98.5 207 ILE A CA 1
ATOM 1712 C C . ILE A 1 207 ? 5.988 -35.188 -7.426 1 98.5 207 ILE A C 1
ATOM 1714 O O . ILE A 1 207 ? 6.766 -34.656 -6.621 1 98.5 207 ILE A O 1
ATOM 1718 N N . GLU A 1 208 ? 5.691 -34.625 -8.609 1 98.19 208 GLU A N 1
ATOM 1719 C CA . GLU A 1 208 ? 6.352 -33.438 -9.117 1 98.19 208 GLU A CA 1
ATOM 1720 C C . GLU A 1 208 ? 6.109 -32.25 -8.195 1 98.19 208 GLU A C 1
ATOM 1722 O O . GLU A 1 208 ? 7.059 -31.594 -7.742 1 98.19 208 GLU A O 1
ATOM 1727 N N . CYS A 1 209 ? 4.871 -31.969 -7.879 1 98.44 209 CYS A N 1
ATOM 1728 C CA . CYS A 1 209 ? 4.492 -30.828 -7.047 1 98.44 209 CYS A CA 1
ATOM 1729 C C . CYS A 1 209 ? 4.949 -31.031 -5.609 1 98.44 209 CYS A C 1
ATOM 1731 O O . CYS A 1 209 ? 5.371 -30.078 -4.949 1 98.44 209 CYS A O 1
ATOM 1733 N N . SER A 1 210 ? 4.855 -32.281 -5.098 1 98.75 210 SER A N 1
ATOM 1734 C CA . SER A 1 210 ? 5.355 -32.562 -3.76 1 98.75 210 SER A CA 1
ATOM 1735 C C . SER A 1 210 ? 6.828 -32.188 -3.627 1 98.75 210 SER A C 1
ATOM 1737 O O . SER A 1 210 ? 7.223 -31.547 -2.658 1 98.75 210 SER A O 1
ATOM 1739 N N . THR A 1 211 ? 7.59 -32.594 -4.652 1 98.69 211 THR A N 1
ATOM 1740 C CA . THR A 1 211 ? 9.039 -32.375 -4.637 1 98.69 211 THR A CA 1
ATOM 1741 C C . THR A 1 211 ? 9.383 -30.906 -4.793 1 98.69 211 THR A C 1
ATOM 1743 O O . THR A 1 211 ? 10.125 -30.359 -3.98 1 98.69 211 THR A O 1
ATOM 1746 N N . MET A 1 212 ? 8.812 -30.281 -5.789 1 98.69 212 MET A N 1
ATOM 1747 C CA . MET A 1 212 ? 9.195 -28.922 -6.145 1 98.69 212 MET A CA 1
ATOM 1748 C C . MET A 1 212 ? 8.719 -27.922 -5.098 1 98.69 212 MET A C 1
ATOM 1750 O O . MET A 1 212 ? 9.43 -26.969 -4.762 1 98.69 212 MET A O 1
ATOM 1754 N N . SER A 1 213 ? 7.492 -28.109 -4.539 1 98.56 213 SER A N 1
ATOM 1755 C CA . SER A 1 213 ? 7.023 -27.234 -3.471 1 98.56 213 SER A CA 1
ATOM 1756 C C . SER A 1 213 ? 7.902 -27.359 -2.23 1 98.56 213 SER A C 1
ATOM 1758 O O . SER A 1 213 ? 8.281 -26.359 -1.631 1 98.56 213 SER A O 1
ATOM 1760 N N . THR A 1 214 ? 8.273 -28.594 -1.865 1 98.44 214 THR A N 1
ATOM 1761 C CA . THR A 1 214 ? 9.094 -28.844 -0.686 1 98.44 214 THR A CA 1
ATOM 1762 C C . THR A 1 214 ? 10.492 -28.266 -0.873 1 98.44 214 THR A C 1
ATOM 1764 O O . THR A 1 214 ? 11.07 -27.703 0.065 1 98.44 214 THR A O 1
ATOM 1767 N N . LYS A 1 215 ? 11 -28.391 -2.057 1 98.06 215 LYS A N 1
ATOM 1768 C CA . LYS A 1 215 ? 12.336 -27.891 -2.35 1 98.06 215 LYS A CA 1
ATOM 1769 C C . LYS A 1 215 ? 12.422 -26.375 -2.143 1 98.06 215 LYS A C 1
ATOM 1771 O O . LYS A 1 215 ? 13.383 -25.875 -1.561 1 98.06 215 LYS A O 1
ATOM 1776 N N . TYR A 1 216 ? 11.398 -25.656 -2.551 1 98.5 216 TYR A N 1
ATOM 1777 C CA . TYR A 1 216 ? 11.508 -24.203 -2.613 1 98.5 216 TYR A CA 1
ATOM 1778 C C . TYR A 1 216 ? 10.844 -23.562 -1.407 1 98.5 216 TYR A C 1
ATOM 1780 O O . TYR A 1 216 ? 11.219 -22.453 -0.996 1 98.5 216 TYR A O 1
ATOM 1788 N N . LEU A 1 217 ? 9.836 -24.266 -0.807 1 98.5 217 LEU A N 1
ATOM 1789 C CA . LEU A 1 217 ? 9.07 -23.625 0.258 1 98.5 217 LEU A CA 1
ATOM 1790 C C . LEU A 1 217 ? 9.312 -24.312 1.595 1 98.5 217 LEU A C 1
ATOM 1792 O O . LEU A 1 217 ? 8.898 -23.812 2.643 1 98.5 217 LEU A O 1
ATOM 1796 N N . GLY A 1 218 ? 9.992 -25.453 1.597 1 97.69 218 GLY A N 1
ATOM 1797 C CA . GLY A 1 218 ? 10.273 -26.188 2.82 1 97.69 218 GLY A CA 1
ATOM 1798 C C . GLY A 1 218 ? 9.305 -27.328 3.068 1 97.69 218 GLY A C 1
ATOM 1799 O O . GLY A 1 218 ? 8.359 -27.531 2.303 1 97.69 218 GLY A O 1
ATOM 1800 N N . GLU A 1 219 ? 9.539 -28.078 4.121 1 98.06 219 GLU A N 1
ATOM 1801 C CA . GLU A 1 219 ? 8.734 -29.266 4.453 1 98.06 219 GLU A CA 1
ATOM 1802 C C . GLU A 1 219 ? 7.363 -28.859 4.988 1 98.06 219 GLU A C 1
ATOM 1804 O O . GLU A 1 219 ? 6.473 -29.703 5.117 1 98.06 219 GLU A O 1
ATOM 1809 N N . SER A 1 220 ? 7.234 -27.609 5.344 1 98.19 220 SER A N 1
ATOM 1810 C CA . SER A 1 220 ? 5.953 -27.016 5.707 1 98.19 220 SER A CA 1
ATOM 1811 C C . SER A 1 220 ? 5.828 -25.594 5.16 1 98.19 220 SER A C 1
ATOM 1813 O O . SER A 1 220 ? 6.789 -24.828 5.184 1 98.19 220 SER A O 1
ATOM 1815 N N . PHE A 1 221 ? 4.688 -25.25 4.617 1 98.56 221 PHE A N 1
ATOM 1816 C CA . PHE A 1 221 ? 4.48 -23.891 4.145 1 98.56 221 PHE A CA 1
ATOM 1817 C C . PHE A 1 221 ? 3.016 -23.484 4.285 1 98.56 221 PHE A C 1
ATOM 1819 O O . PHE A 1 221 ? 2.201 -24.266 4.793 1 98.56 221 PHE A O 1
ATOM 1826 N N . ASP A 1 222 ? 2.635 -22.328 3.877 1 98.81 222 ASP A N 1
ATOM 1827 C CA . ASP A 1 222 ? 1.412 -21.672 4.344 1 98.81 222 ASP A CA 1
ATOM 1828 C C . ASP A 1 222 ? 0.219 -22.062 3.475 1 98.81 222 ASP A C 1
ATOM 1830 O O . ASP A 1 222 ? -0.784 -22.578 3.979 1 98.81 222 ASP A O 1
ATOM 1834 N N . ILE A 1 223 ? 0.296 -21.844 2.129 1 98.94 223 ILE A N 1
ATOM 1835 C CA . ILE A 1 223 ? -0.878 -21.969 1.273 1 98.94 223 ILE A CA 1
ATOM 1836 C C . ILE A 1 223 ? -0.552 -22.891 0.09 1 98.94 223 ILE A C 1
ATOM 1838 O O . ILE A 1 223 ? 0.475 -22.703 -0.57 1 98.94 223 ILE A O 1
ATOM 1842 N N . HIS A 1 224 ? -1.299 -23.859 -0.164 1 98.88 224 HIS A N 1
ATOM 1843 C CA . HIS A 1 224 ? -1.34 -24.641 -1.402 1 98.88 224 HIS A CA 1
ATOM 1844 C C . HIS A 1 224 ? -2.652 -24.406 -2.146 1 98.88 224 HIS A C 1
ATOM 1846 O O . HIS A 1 224 ? -3.73 -24.531 -1.561 1 98.88 224 HIS A O 1
ATOM 1852 N N . GLY A 1 225 ? -2.512 -23.984 -3.383 1 98.38 225 GLY A N 1
ATOM 1853 C CA . GLY A 1 225 ? -3.719 -23.594 -4.09 1 98.38 225 GLY A CA 1
ATOM 1854 C C . GLY A 1 225 ? -3.857 -24.25 -5.449 1 98.38 225 GLY A C 1
ATOM 1855 O O . GLY A 1 225 ? -2.889 -24.797 -5.98 1 98.38 225 GLY A O 1
ATOM 1856 N N . GLY A 1 226 ? -5.074 -24.266 -6.027 1 98.25 226 GLY A N 1
ATOM 1857 C CA . GLY A 1 226 ? -5.434 -24.797 -7.332 1 98.25 226 GLY A CA 1
ATOM 1858 C C . GLY A 1 226 ? -6.934 -24.844 -7.562 1 98.25 226 GLY A C 1
ATOM 1859 O O . GLY A 1 226 ? -7.703 -24.25 -6.809 1 98.25 226 GLY A O 1
ATOM 1860 N N . GLY A 1 227 ? -7.301 -25.422 -8.688 1 97.44 227 GLY A N 1
ATOM 1861 C CA . GLY A 1 227 ? -8.711 -25.625 -8.961 1 97.44 227 GLY A CA 1
ATOM 1862 C C . GLY A 1 227 ? -9.328 -26.75 -8.141 1 97.44 227 GLY A C 1
ATOM 1863 O O . GLY A 1 227 ? -8.609 -27.609 -7.613 1 97.44 227 GLY A O 1
ATOM 1864 N N . ASN A 1 228 ? -10.602 -26.75 -8.117 1 96.75 228 ASN A N 1
ATOM 1865 C CA . ASN A 1 228 ? -11.344 -27.75 -7.355 1 96.75 228 ASN A CA 1
ATOM 1866 C C . ASN A 1 228 ? -11.055 -29.172 -7.852 1 96.75 228 ASN A C 1
ATOM 1868 O O . ASN A 1 228 ? -11.086 -30.125 -7.074 1 96.75 228 ASN A O 1
ATOM 1872 N N . ASP A 1 229 ? -10.812 -29.25 -9.055 1 94.25 229 ASP A N 1
ATOM 1873 C CA . ASP A 1 229 ? -10.562 -30.547 -9.672 1 94.25 229 ASP A CA 1
ATOM 1874 C C . ASP A 1 229 ? -9.273 -31.172 -9.141 1 94.25 229 ASP A C 1
ATOM 1876 O O . ASP A 1 229 ? -9.062 -32.375 -9.273 1 94.25 229 ASP A O 1
ATOM 1880 N N . LEU A 1 230 ? -8.438 -30.359 -8.508 1 97.75 230 LEU A N 1
ATOM 1881 C CA . LEU A 1 230 ? -7.148 -30.859 -8.039 1 97.75 230 LEU A CA 1
ATOM 1882 C C . LEU A 1 230 ? -7.254 -31.406 -6.625 1 97.75 230 LEU A C 1
ATOM 1884 O O . LEU A 1 230 ? -6.332 -32.062 -6.145 1 97.75 230 LEU A O 1
ATOM 1888 N N . ILE A 1 231 ? -8.344 -31.156 -5.973 1 98.25 231 ILE A N 1
ATOM 1889 C CA . ILE A 1 231 ? -8.516 -31.641 -4.605 1 98.25 231 ILE A CA 1
ATOM 1890 C C . ILE A 1 231 ? -8.289 -33.156 -4.562 1 98.25 231 ILE A C 1
ATOM 1892 O O . ILE A 1 231 ? -7.531 -33.656 -3.73 1 98.25 231 ILE A O 1
ATOM 1896 N N . PHE A 1 232 ? -8.977 -33.844 -5.535 1 96.56 232 PHE A N 1
ATOM 1897 C CA . PHE A 1 232 ? -8.789 -35.281 -5.688 1 96.56 232 PHE A CA 1
ATOM 1898 C C . PHE A 1 232 ? -8.617 -35.656 -7.156 1 96.56 232 PHE A C 1
ATOM 1900 O O . PHE A 1 232 ? -9.414 -35.219 -8 1 96.56 232 PHE A O 1
ATOM 1907 N N . PRO A 1 233 ? -7.621 -36.312 -7.387 1 96.56 233 PRO A N 1
ATOM 1908 C CA . PRO A 1 233 ? -6.727 -37.031 -6.461 1 96.56 233 PRO A CA 1
ATOM 1909 C C . PRO A 1 233 ? -5.426 -36.281 -6.207 1 96.56 233 PRO A C 1
ATOM 1911 O O . PRO A 1 233 ? -4.676 -36.594 -5.289 1 96.56 233 PRO A O 1
ATOM 1914 N N . HIS A 1 234 ? -5.203 -35.219 -6.957 1 97.88 234 HIS A N 1
ATOM 1915 C CA . HIS A 1 234 ? -3.869 -34.625 -7.059 1 97.88 234 HIS A CA 1
ATOM 1916 C C . HIS A 1 234 ? -3.393 -34.125 -5.707 1 97.88 234 HIS A C 1
ATOM 1918 O O . HIS A 1 234 ? -2.393 -34.594 -5.168 1 97.88 234 HIS A O 1
ATOM 1924 N N . HIS A 1 235 ? -4.105 -33.188 -5.082 1 98.75 235 HIS A N 1
ATOM 1925 C CA . HIS A 1 235 ? -3.68 -32.594 -3.828 1 98.75 235 HIS A CA 1
ATOM 1926 C C . HIS A 1 235 ? -3.729 -33.594 -2.682 1 98.75 235 HIS A C 1
ATOM 1928 O O . HIS A 1 235 ? -2.9 -33.531 -1.77 1 98.75 235 HIS A O 1
ATOM 1934 N N . GLU A 1 236 ? -4.699 -34.531 -2.748 1 98.12 236 GLU A N 1
ATOM 1935 C CA . GLU A 1 236 ? -4.738 -35.594 -1.773 1 98.12 236 GLU A CA 1
ATOM 1936 C C . GLU A 1 236 ? -3.463 -36.438 -1.829 1 98.12 236 GLU A C 1
ATOM 1938 O O . GLU A 1 236 ? -2.863 -36.75 -0.794 1 98.12 236 GLU A O 1
ATOM 1943 N N . ASN A 1 237 ? -3.098 -36.781 -3.037 1 98.38 237 ASN A N 1
ATOM 1944 C CA . ASN A 1 237 ? -1.909 -37.625 -3.238 1 98.38 237 ASN A CA 1
ATOM 1945 C C . ASN A 1 237 ? -0.638 -36.875 -2.844 1 98.38 237 ASN A C 1
ATOM 1947 O O . ASN A 1 237 ? 0.309 -37.469 -2.338 1 98.38 237 ASN A O 1
ATOM 1951 N N . GLU A 1 238 ? -0.604 -35.562 -3.049 1 98.75 238 GLU A N 1
ATOM 1952 C CA . GLU A 1 238 ? 0.543 -34.75 -2.627 1 98.75 238 GLU A CA 1
ATOM 1953 C C . GLU A 1 238 ? 0.697 -34.75 -1.109 1 98.75 238 GLU A C 1
ATOM 1955 O O . GLU A 1 238 ? 1.812 -34.875 -0.594 1 98.75 238 GLU A O 1
ATOM 1960 N N . ILE A 1 239 ? -0.425 -34.594 -0.422 1 98.69 239 ILE A N 1
ATOM 1961 C CA . ILE A 1 239 ? -0.396 -34.656 1.035 1 98.69 239 ILE A CA 1
ATOM 1962 C C . ILE A 1 239 ? 0.165 -36 1.487 1 98.69 239 ILE A C 1
ATOM 1964 O O . ILE A 1 239 ? 1.085 -36.062 2.309 1 98.69 239 ILE A O 1
ATOM 1968 N N . ALA A 1 240 ? -0.363 -37.094 0.891 1 98.44 240 ALA A N 1
ATOM 1969 C CA . ALA A 1 240 ? 0.067 -38.438 1.267 1 98.44 240 ALA A CA 1
ATOM 1970 C C . ALA A 1 240 ? 1.567 -38.625 1.051 1 98.44 240 ALA A C 1
ATOM 1972 O O . ALA A 1 240 ? 2.281 -39.062 1.947 1 98.44 240 ALA A O 1
ATOM 1973 N N . GLN A 1 241 ? 2.018 -38.219 -0.118 1 98.69 241 GLN A N 1
ATOM 1974 C CA . GLN A 1 241 ? 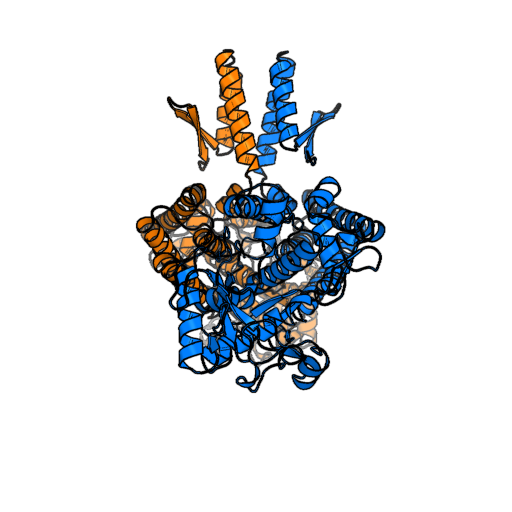3.428 -38.344 -0.465 1 98.69 241 GLN A CA 1
ATOM 1975 C C . GLN A 1 241 ? 4.309 -37.562 0.501 1 98.69 241 GLN A C 1
ATOM 1977 O O . GLN A 1 241 ? 5.254 -38.094 1.075 1 98.69 241 GLN A O 1
ATOM 1982 N N . THR A 1 242 ? 3.996 -36.312 0.712 1 98.75 242 THR A N 1
ATOM 1983 C CA . THR A 1 242 ? 4.895 -35.406 1.416 1 98.75 242 THR A CA 1
ATOM 1984 C C . THR A 1 242 ? 4.871 -35.656 2.918 1 98.75 242 THR A C 1
ATOM 1986 O O . THR A 1 242 ? 5.918 -35.719 3.562 1 98.75 242 THR A O 1
ATOM 1989 N N . GLU A 1 243 ? 3.682 -35.875 3.447 1 98.69 243 GLU A N 1
ATOM 1990 C CA . GLU A 1 243 ? 3.598 -36.125 4.883 1 98.69 243 GLU A CA 1
ATOM 1991 C C . GLU A 1 243 ? 4.129 -37.5 5.242 1 98.69 243 GLU A C 1
ATOM 1993 O O . GLU A 1 243 ? 4.672 -37.719 6.332 1 98.69 243 GLU A O 1
ATOM 1998 N N . ALA A 1 244 ? 3.977 -38.469 4.332 1 98.5 244 ALA A N 1
ATOM 1999 C CA . ALA A 1 244 ? 4.637 -39.75 4.535 1 98.5 244 ALA A CA 1
ATOM 2000 C C . ALA A 1 244 ? 6.156 -39.594 4.562 1 98.5 244 ALA A C 1
ATOM 2002 O O . ALA A 1 244 ? 6.84 -40.219 5.367 1 98.5 244 ALA A O 1
ATOM 2003 N N . CYS A 1 245 ? 6.609 -38.781 3.707 1 98 245 CYS A N 1
ATOM 2004 C CA . CYS A 1 245 ? 8.047 -38.562 3.555 1 98 245 CYS A CA 1
ATOM 2005 C C . CYS A 1 245 ? 8.617 -37.781 4.734 1 98 245 CYS A C 1
ATOM 2007 O O . CYS A 1 245 ? 9.672 -38.125 5.258 1 98 245 CYS A O 1
ATOM 2009 N N . THR A 1 246 ? 7.914 -36.75 5.227 1 97.5 246 THR A N 1
ATOM 2010 C CA . THR A 1 246 ? 8.477 -35.812 6.203 1 97.5 246 THR A CA 1
ATOM 2011 C C . THR A 1 246 ? 8.039 -36.188 7.617 1 97.5 246 THR A C 1
ATOM 2013 O O . THR A 1 246 ? 8.703 -35.812 8.586 1 97.5 246 THR A O 1
ATOM 2016 N N . GLY A 1 247 ? 6.852 -36.75 7.758 1 97.19 247 GLY A N 1
ATOM 2017 C CA . GLY A 1 247 ? 6.363 -37.219 9.055 1 97.19 247 GLY A CA 1
ATOM 2018 C C . GLY A 1 247 ? 5.602 -36.125 9.812 1 97.19 247 GLY A C 1
ATOM 2019 O O . GLY A 1 247 ? 5.363 -36.281 11.008 1 97.19 247 GLY A O 1
ATOM 2020 N N . HIS A 1 248 ? 5.328 -35.031 9.172 1 96.88 248 HIS A N 1
ATOM 2021 C CA . HIS A 1 248 ? 4.582 -33.969 9.82 1 96.88 248 HIS A CA 1
ATOM 2022 C C . HIS A 1 248 ? 3.703 -33.219 8.812 1 96.88 248 HIS A C 1
ATOM 2024 O O . HIS A 1 248 ? 3.758 -33.5 7.617 1 96.88 248 HIS A O 1
ATOM 2030 N N . GLU A 1 249 ? 2.869 -32.312 9.312 1 97.12 249 GLU A N 1
ATOM 2031 C CA . GLU A 1 249 ? 1.942 -31.562 8.477 1 97.12 249 GLU A CA 1
ATOM 2032 C C . GLU A 1 249 ? 2.688 -30.734 7.426 1 97.12 249 GLU A C 1
ATOM 2034 O O . GLU A 1 249 ? 3.693 -30.094 7.73 1 97.12 249 GLU A O 1
ATOM 2039 N N . TRP A 1 250 ? 2.166 -30.75 6.203 1 98.25 250 TRP A N 1
ATOM 2040 C CA . TRP A 1 250 ? 2.848 -30.203 5.031 1 98.25 250 TRP A CA 1
ATOM 2041 C C . TRP A 1 250 ? 2.379 -28.797 4.723 1 98.25 250 TRP A C 1
ATOM 2043 O O . TRP A 1 250 ? 3.182 -27.859 4.703 1 98.25 250 TRP A O 1
ATOM 2053 N N . VAL A 1 251 ? 1.132 -28.547 4.594 1 98.69 251 VAL A N 1
ATOM 2054 C CA . VAL A 1 251 ? 0.54 -27.281 4.195 1 98.69 251 VAL A CA 1
ATOM 2055 C C . VAL A 1 251 ? -0.496 -26.844 5.23 1 98.69 251 VAL A C 1
ATOM 2057 O O . VAL A 1 251 ? -1.317 -27.641 5.672 1 98.69 251 VAL A O 1
ATOM 2060 N N . LYS A 1 252 ? -0.494 -25.641 5.574 1 98.38 252 LYS A N 1
ATOM 2061 C CA . LYS A 1 252 ? -1.377 -25.141 6.625 1 98.38 252 LYS A CA 1
ATOM 2062 C C . LYS A 1 252 ? -2.766 -24.844 6.07 1 98.38 252 LYS A C 1
ATOM 2064 O O . LYS A 1 252 ? -3.775 -25.172 6.699 1 98.38 252 LYS A O 1
ATOM 2069 N N . TYR A 1 253 ? -2.867 -24.141 4.906 1 98.81 253 TYR A N 1
ATOM 2070 C CA . TYR A 1 253 ? -4.145 -23.75 4.324 1 98.81 253 TYR A CA 1
ATOM 2071 C C . TYR A 1 253 ? -4.254 -24.219 2.877 1 98.81 253 TYR A C 1
ATOM 2073 O O . TYR A 1 253 ? -3.396 -23.891 2.049 1 98.81 253 TYR A O 1
ATOM 2081 N N . TRP A 1 254 ? -5.289 -24.938 2.559 1 98.88 254 TRP A N 1
ATOM 2082 C CA . TRP A 1 254 ? -5.613 -25.375 1.204 1 98.88 254 TRP A CA 1
ATOM 2083 C C . TRP A 1 254 ? -6.742 -24.531 0.613 1 98.88 254 TRP A C 1
ATOM 2085 O O . TRP A 1 254 ? -7.844 -24.484 1.163 1 98.88 254 TRP A O 1
ATOM 2095 N N . LEU A 1 255 ? -6.465 -23.828 -0.445 1 98.88 255 LEU A N 1
ATOM 2096 C CA . LEU A 1 255 ? -7.434 -22.953 -1.11 1 98.88 255 LEU A CA 1
ATOM 2097 C C . LEU A 1 255 ? -7.719 -23.453 -2.527 1 98.88 255 LEU A C 1
ATOM 2099 O O . LEU A 1 255 ? -6.789 -23.781 -3.268 1 98.88 255 LEU A O 1
ATOM 2103 N N . HIS A 1 256 ? -8.984 -23.484 -2.92 1 98.81 256 HIS A N 1
ATOM 2104 C CA . HIS A 1 256 ? -9.344 -24 -4.238 1 98.81 256 HIS A CA 1
ATOM 2105 C C . HIS A 1 256 ? -10.391 -23.109 -4.906 1 98.81 256 HIS A C 1
ATOM 2107 O O . HIS A 1 256 ? -11.32 -22.641 -4.25 1 98.81 256 HIS A O 1
ATOM 2113 N N . THR A 1 257 ? -10.219 -22.859 -6.156 1 98.38 257 THR A N 1
ATOM 2114 C CA . THR A 1 257 ? -11.164 -22.062 -6.938 1 98.38 257 THR A CA 1
ATOM 2115 C C . THR A 1 257 ? -12.281 -22.938 -7.484 1 98.38 257 THR A C 1
ATOM 2117 O O . THR A 1 257 ? -12.062 -24.109 -7.812 1 98.38 257 THR A O 1
ATOM 2120 N N . GLY A 1 258 ? -13.445 -22.391 -7.582 1 97.19 258 GLY A N 1
ATOM 2121 C CA . GLY A 1 258 ? -14.555 -23.078 -8.219 1 97.19 258 GLY A CA 1
ATOM 2122 C C . GLY A 1 258 ? -14.383 -23.234 -9.719 1 97.19 258 GLY A C 1
ATOM 2123 O O . GLY A 1 258 ? -13.516 -22.594 -10.32 1 97.19 258 GLY A O 1
ATOM 2124 N N . PHE A 1 259 ? -15.211 -24.016 -10.312 1 94 259 PHE A N 1
ATOM 2125 C CA . PHE A 1 259 ? -15.117 -24.328 -11.727 1 94 259 PHE A CA 1
ATOM 2126 C C . PHE A 1 259 ? -15.617 -23.156 -12.578 1 94 259 PHE A C 1
ATOM 2128 O O . PHE A 1 259 ? -16.516 -22.422 -12.156 1 94 259 PHE A O 1
ATOM 2135 N N . LEU A 1 260 ? -14.961 -23.031 -13.664 1 94.5 260 LEU A N 1
ATOM 2136 C CA . LEU A 1 260 ? -15.523 -22.172 -14.703 1 94.5 260 LEU A CA 1
ATOM 2137 C C . LEU A 1 260 ? -16.422 -22.984 -15.641 1 94.5 260 LEU A C 1
ATOM 2139 O O . LEU A 1 260 ? -15.992 -23.984 -16.203 1 94.5 260 LEU A O 1
ATOM 2143 N N . MET A 1 261 ? -17.625 -22.547 -15.703 1 93.44 261 MET A N 1
ATOM 2144 C CA . MET A 1 261 ? -18.594 -23.188 -16.578 1 93.44 261 MET A CA 1
ATOM 2145 C C . MET A 1 261 ? -18.875 -22.328 -17.812 1 93.44 261 MET A C 1
ATOM 2147 O O . MET A 1 261 ? -18.562 -21.141 -17.812 1 93.44 261 MET A O 1
ATOM 2151 N N . VAL A 1 262 ? -19.312 -22.953 -18.859 1 92.75 262 VAL A N 1
ATOM 2152 C CA . VAL A 1 262 ? -19.734 -22.25 -20.062 1 92.75 262 VAL A CA 1
ATOM 2153 C C . VAL A 1 262 ? -21.203 -22.562 -20.359 1 92.75 262 VAL A C 1
ATOM 2155 O O . VAL A 1 262 ? -21.547 -23.688 -20.75 1 92.75 262 VAL A O 1
ATOM 2158 N N . ASN A 1 263 ? -21.984 -21.594 -20.203 1 90.5 263 ASN A N 1
ATOM 2159 C CA . ASN A 1 263 ? -23.422 -21.734 -20.406 1 90.5 263 ASN A CA 1
ATOM 2160 C C . ASN A 1 263 ? -24 -22.906 -19.609 1 90.5 263 ASN A C 1
ATOM 2162 O O . ASN A 1 263 ? -24.703 -23.75 -20.156 1 90.5 263 ASN A O 1
ATOM 2166 N N . GLY A 1 264 ? -23.469 -22.969 -18.391 1 88.75 264 GLY A N 1
ATOM 2167 C CA . GLY A 1 264 ? -24.031 -23.922 -17.453 1 88.75 264 GLY A CA 1
ATOM 2168 C C . GLY A 1 264 ? -23.359 -25.281 -17.5 1 88.75 264 GLY A C 1
ATOM 2169 O O . GLY A 1 264 ? -23.672 -26.156 -16.703 1 88.75 264 GLY A O 1
ATOM 2170 N N . GLU A 1 265 ? -22.406 -25.469 -18.438 1 88.62 265 GLU A N 1
ATOM 2171 C CA . GLU A 1 265 ? -21.719 -26.75 -18.578 1 88.62 265 GLU A CA 1
ATOM 2172 C C . GLU A 1 265 ? -20.234 -26.609 -18.312 1 88.62 265 GLU A C 1
ATOM 2174 O O . GLU A 1 265 ? -19.625 -25.578 -18.609 1 88.62 265 GLU A O 1
ATOM 2179 N N . LYS A 1 266 ? -19.812 -27.719 -17.812 1 85.5 266 LYS A N 1
ATOM 2180 C CA . LYS A 1 266 ? -18.359 -27.734 -17.625 1 85.5 266 LYS A CA 1
ATOM 2181 C C . LYS A 1 266 ? -17.641 -27.641 -18.969 1 85.5 266 LYS A C 1
ATOM 2183 O O . LYS A 1 266 ? -18.062 -28.25 -19.938 1 85.5 266 LYS A O 1
ATOM 2188 N N . MET A 1 267 ? -16.547 -26.953 -18.953 1 82.12 267 MET A N 1
ATOM 2189 C CA . MET A 1 267 ? -15.781 -26.75 -20.188 1 82.12 267 MET A CA 1
ATOM 2190 C C . MET A 1 267 ? -15.102 -28.047 -20.625 1 82.12 267 MET A C 1
ATOM 2192 O O . MET A 1 267 ? -14.539 -28.766 -19.781 1 82.12 267 MET A O 1
ATOM 2196 N N . SER A 1 268 ? -15.328 -28.469 -21.859 1 77.19 268 SER A N 1
ATOM 2197 C CA . SER A 1 268 ? -14.656 -29.641 -22.422 1 77.19 268 SER A CA 1
ATOM 2198 C C . SER A 1 268 ? -14.438 -29.484 -23.922 1 77.19 268 SER A C 1
ATOM 2200 O O . SER A 1 268 ? -15.234 -28.828 -24.609 1 77.19 268 SER A O 1
ATOM 2202 N N . LYS A 1 269 ? -13.312 -29.984 -24.297 1 75.44 269 LYS A N 1
ATOM 2203 C CA . LYS A 1 269 ? -13.031 -29.953 -25.719 1 75.44 269 LYS A CA 1
ATOM 2204 C C . LYS A 1 269 ? -14.078 -30.734 -26.516 1 75.44 269 LYS A C 1
ATOM 2206 O O . LYS A 1 269 ? -14.5 -30.312 -27.594 1 75.44 269 LYS A O 1
ATOM 2211 N N . SER A 1 270 ? -14.555 -31.781 -25.906 1 71.88 270 SER A N 1
ATOM 2212 C CA . SER A 1 270 ? -15.5 -32.688 -26.562 1 71.88 270 SER A CA 1
ATOM 2213 C C . SER A 1 270 ? -16.859 -32 -26.75 1 71.88 270 SER A C 1
ATOM 2215 O O . SER A 1 270 ? -17.531 -32.219 -27.766 1 71.88 270 SER A O 1
ATOM 2217 N N . LEU A 1 271 ? -17.172 -31.125 -25.906 1 79.69 271 LEU A N 1
ATOM 2218 C CA . LEU A 1 271 ? -18.453 -30.438 -25.984 1 79.69 271 LEU A CA 1
ATOM 2219 C C . LEU A 1 271 ? -18.375 -29.203 -26.875 1 79.69 271 LEU A C 1
ATOM 2221 O O . LEU A 1 271 ? -19.375 -28.547 -27.141 1 79.69 271 LEU A O 1
ATOM 2225 N N . GLY A 1 272 ? -17.203 -28.906 -27.312 1 77.25 272 GLY A N 1
ATOM 2226 C CA . GLY A 1 272 ? -17.016 -27.766 -28.188 1 77.25 272 GLY A CA 1
ATOM 2227 C C . GLY A 1 272 ? -17.125 -26.438 -27.469 1 77.25 272 GLY A C 1
ATOM 2228 O O . GLY A 1 272 ? -17.328 -25.406 -28.109 1 77.25 272 GLY A O 1
ATOM 2229 N N . ASN A 1 273 ? -17.172 -26.453 -26.234 1 82.44 273 ASN A N 1
ATOM 2230 C CA . ASN A 1 273 ? -17.312 -25.219 -25.469 1 82.44 273 ASN A CA 1
ATOM 2231 C C . ASN A 1 273 ? -15.984 -24.812 -24.812 1 82.44 273 ASN A C 1
ATOM 2233 O O . ASN A 1 273 ? -15.984 -24.203 -23.75 1 82.44 273 ASN A O 1
ATOM 2237 N N . PHE A 1 274 ? -14.961 -25.219 -25.422 1 85.94 274 PHE A N 1
ATOM 2238 C CA . PHE A 1 274 ? -13.609 -24.906 -24.984 1 85.94 274 PHE A CA 1
ATOM 2239 C C . PHE A 1 274 ? -13.219 -23.484 -25.406 1 85.94 274 PHE A C 1
ATOM 2241 O O . PHE A 1 274 ? -13.086 -23.219 -26.594 1 85.94 274 PHE A O 1
ATOM 2248 N N . VAL A 1 275 ? -13.117 -22.562 -24.469 1 92 275 VAL A N 1
ATOM 2249 C CA . VAL A 1 275 ? -12.781 -21.156 -24.75 1 92 275 VAL A CA 1
ATOM 2250 C C . VAL A 1 275 ? -11.383 -20.859 -24.219 1 92 275 VAL A C 1
ATOM 2252 O O . VAL A 1 275 ? -11.133 -20.953 -23.016 1 92 275 VAL A O 1
ATOM 2255 N N . THR A 1 276 ? -10.484 -20.469 -25.094 1 95.62 276 THR A N 1
ATOM 2256 C CA . THR A 1 276 ? -9.109 -20.172 -24.688 1 95.62 276 THR A CA 1
ATOM 2257 C C . THR A 1 276 ? -8.984 -18.703 -24.25 1 95.62 276 THR A C 1
ATOM 2259 O O . THR A 1 276 ? -9.812 -17.875 -24.609 1 95.62 276 THR A O 1
ATOM 2262 N N . ILE A 1 277 ? -7.984 -18.422 -23.5 1 97.12 277 ILE A N 1
ATOM 2263 C CA . ILE A 1 277 ? -7.688 -17.062 -23.062 1 97.12 277 ILE A CA 1
ATOM 2264 C C . ILE A 1 277 ? -7.402 -16.188 -24.281 1 97.12 277 ILE A C 1
ATOM 2266 O O . ILE A 1 277 ? -7.867 -15.047 -24.359 1 97.12 277 ILE A O 1
ATOM 2270 N N . ARG A 1 278 ? -6.723 -16.734 -25.25 1 95.81 278 ARG A N 1
ATOM 2271 C CA . ARG A 1 278 ? -6.352 -16 -26.453 1 95.81 278 ARG A CA 1
ATOM 2272 C C . ARG A 1 278 ? -7.586 -15.586 -27.25 1 95.81 278 ARG A C 1
ATOM 2274 O O . ARG A 1 278 ? -7.648 -14.469 -27.766 1 95.81 278 ARG A O 1
ATOM 2281 N N . GLU A 1 279 ? -8.531 -16.484 -27.344 1 94.81 279 GLU A N 1
ATOM 2282 C CA . GLU A 1 279 ? -9.781 -16.156 -28.016 1 94.81 279 GLU A CA 1
ATOM 2283 C C . GLU A 1 279 ? -10.516 -15.023 -27.297 1 94.81 279 GLU A C 1
ATOM 2285 O O . GLU A 1 279 ? -11.062 -14.125 -27.938 1 94.81 279 GLU A O 1
ATOM 2290 N N . MET A 1 280 ? -10.492 -15.109 -26 1 95.94 280 MET A N 1
ATOM 2291 C CA . MET A 1 280 ? -11.156 -14.078 -25.203 1 95.94 280 MET A CA 1
ATOM 2292 C C . MET A 1 280 ? -10.461 -12.734 -25.375 1 95.94 280 MET A C 1
ATOM 2294 O O . MET A 1 280 ? -11.117 -11.695 -25.438 1 95.94 280 MET A O 1
ATOM 2298 N N . LEU A 1 281 ? -9.164 -12.742 -25.453 1 96.31 281 LEU A N 1
ATOM 2299 C CA . LEU A 1 281 ? -8.367 -11.523 -25.531 1 96.31 281 LEU A CA 1
ATOM 2300 C C . LEU A 1 281 ? -8.547 -10.852 -26.891 1 96.31 281 LEU A C 1
ATOM 2302 O O . LEU A 1 281 ? -8.219 -9.672 -27.062 1 96.31 281 LEU A O 1
ATOM 2306 N N . GLU A 1 282 ? -9 -11.586 -27.859 1 93.81 282 GLU A N 1
ATOM 2307 C CA . GLU A 1 282 ? -9.328 -11.008 -29.172 1 93.81 282 GLU A CA 1
ATOM 2308 C C . GLU A 1 282 ? -10.617 -10.188 -29.094 1 93.81 282 GLU A C 1
ATOM 2310 O O . GLU A 1 282 ? -10.82 -9.273 -29.891 1 93.81 282 GLU A O 1
ATOM 2315 N N . ARG A 1 283 ? -11.391 -10.562 -28.109 1 93.75 283 ARG A N 1
ATOM 2316 C CA . ARG A 1 283 ? -12.734 -9.984 -28.078 1 93.75 283 ARG A CA 1
ATOM 2317 C C . ARG A 1 283 ? -12.852 -8.961 -26.953 1 93.75 283 ARG A C 1
ATOM 2319 O O . ARG A 1 283 ? -13.633 -8.016 -27.031 1 93.75 283 ARG A O 1
ATOM 2326 N N . TYR A 1 284 ? -12.117 -9.242 -25.906 1 95.25 284 TYR A N 1
ATOM 2327 C CA . TYR A 1 284 ? -12.289 -8.414 -24.734 1 95.25 284 TYR A CA 1
ATOM 2328 C C . TYR A 1 284 ? -10.953 -7.898 -24.219 1 95.25 284 TYR A C 1
ATOM 2330 O O . TYR A 1 284 ? -9.93 -8.578 -24.328 1 95.25 284 TYR A O 1
ATOM 2338 N N . ASP A 1 285 ? -11.008 -6.68 -23.641 1 93.5 285 ASP A N 1
ATOM 2339 C CA . ASP A 1 285 ? -9.867 -6.18 -22.891 1 93.5 285 ASP A CA 1
ATOM 2340 C C . ASP A 1 285 ? -9.562 -7.082 -21.688 1 93.5 285 ASP A C 1
ATOM 2342 O O . ASP A 1 285 ? -10.477 -7.582 -21.031 1 93.5 285 ASP A O 1
ATOM 2346 N N . PRO A 1 286 ? -8.305 -7.301 -21.406 1 96.12 286 PRO A N 1
ATOM 2347 C CA . PRO A 1 286 ? -7.941 -8.148 -20.281 1 96.12 286 PRO A CA 1
ATOM 2348 C C . PRO A 1 286 ? -8.609 -7.715 -18.969 1 96.12 286 PRO A C 1
ATOM 2350 O O . PRO A 1 286 ? -8.961 -8.555 -18.141 1 96.12 286 PRO A O 1
ATOM 2353 N N . GLU A 1 287 ? -8.852 -6.457 -18.797 1 96.88 287 GLU A N 1
ATOM 2354 C CA . GLU A 1 287 ? -9.469 -5.973 -17.562 1 96.88 287 GLU A CA 1
ATOM 2355 C C . GLU A 1 287 ? -10.922 -6.418 -17.469 1 96.88 287 GLU A C 1
ATOM 2357 O O . GLU A 1 287 ? -11.43 -6.641 -16.359 1 96.88 287 GLU A O 1
ATOM 2362 N N . VAL A 1 288 ? -11.555 -6.473 -18.625 1 97.38 288 VAL A N 1
ATOM 2363 C CA . VAL A 1 288 ? -12.938 -6.949 -18.641 1 97.38 288 VAL A CA 1
ATOM 2364 C C . VAL A 1 288 ? -12.984 -8.406 -18.172 1 97.38 288 VAL A C 1
ATOM 2366 O O . VAL A 1 288 ? -13.844 -8.781 -17.375 1 97.38 288 VAL A O 1
ATOM 2369 N N . ILE A 1 289 ? -11.992 -9.18 -18.688 1 97.94 289 ILE A N 1
ATOM 2370 C CA . ILE A 1 289 ? -11.906 -10.586 -18.297 1 97.94 289 ILE A CA 1
ATOM 2371 C C . ILE A 1 289 ? -11.648 -10.695 -16.797 1 97.94 289 ILE A C 1
ATOM 2373 O O . ILE A 1 289 ? -12.312 -11.469 -16.109 1 97.94 289 ILE A O 1
ATOM 2377 N N . ARG A 1 290 ? -10.766 -9.922 -16.297 1 97.88 290 ARG A N 1
ATOM 2378 C CA . ARG A 1 290 ? -10.445 -9.93 -14.867 1 97.88 290 ARG A CA 1
ATOM 2379 C C . ARG A 1 290 ? -11.656 -9.555 -14.031 1 97.88 290 ARG A C 1
ATOM 2381 O O . ARG A 1 290 ? -11.969 -10.227 -13.047 1 97.88 290 ARG A O 1
ATOM 2388 N N . LEU A 1 291 ? -12.32 -8.453 -14.445 1 98.31 291 LEU A N 1
ATOM 2389 C CA . LEU A 1 291 ? -13.477 -8.016 -13.672 1 98.31 291 LEU A CA 1
ATOM 2390 C C . LEU A 1 291 ? -14.578 -9.078 -13.695 1 98.31 291 LEU A C 1
ATOM 2392 O O . LEU A 1 291 ? -15.258 -9.289 -12.688 1 98.31 291 LEU A O 1
ATOM 2396 N N . PHE A 1 292 ? -14.766 -9.711 -14.867 1 98.25 292 PHE A N 1
ATOM 2397 C CA . PHE A 1 292 ? -15.727 -10.797 -14.977 1 98.25 292 PHE A CA 1
ATOM 2398 C C . PHE A 1 292 ? -15.453 -11.875 -13.938 1 98.25 292 PHE A C 1
ATOM 2400 O O . PHE A 1 292 ? -16.359 -12.312 -13.227 1 98.25 292 PHE A O 1
ATOM 2407 N N . ILE A 1 293 ? -14.211 -12.258 -13.773 1 98.19 293 ILE A N 1
ATOM 2408 C CA . ILE A 1 293 ? -13.797 -13.305 -12.844 1 98.19 293 ILE A CA 1
ATOM 2409 C C . ILE A 1 293 ? -14.023 -12.844 -11.406 1 98.19 293 ILE A C 1
ATOM 2411 O O . ILE A 1 293 ? -14.469 -13.625 -10.562 1 98.19 293 ILE A O 1
ATOM 2415 N N . LEU A 1 294 ? -13.82 -11.586 -11.133 1 98.12 294 LEU A N 1
ATOM 2416 C CA . LEU A 1 294 ? -13.844 -11.039 -9.781 1 98.12 294 LEU A CA 1
ATOM 2417 C C . LEU A 1 294 ? -15.273 -10.828 -9.305 1 98.12 294 LEU A C 1
ATOM 2419 O O . LEU A 1 294 ? -15.508 -10.609 -8.109 1 98.12 294 LEU A O 1
ATOM 2423 N N . GLN A 1 295 ? -16.25 -10.906 -10.195 1 97.31 295 GLN A N 1
ATOM 2424 C CA . GLN A 1 295 ? -17.641 -10.641 -9.844 1 97.31 295 GLN A CA 1
ATOM 2425 C C . GLN A 1 295 ? -18.219 -11.797 -9.031 1 97.31 295 GLN A C 1
ATOM 2427 O O . GLN A 1 295 ? -19.312 -11.664 -8.453 1 97.31 295 GLN A O 1
ATOM 2432 N N . ARG A 1 296 ? -17.547 -12.883 -8.969 1 97.44 296 ARG A N 1
ATOM 2433 C CA . ARG A 1 296 ? -17.953 -14.047 -8.195 1 97.44 296 ARG A CA 1
ATOM 2434 C C . ARG A 1 296 ? -16.891 -14.445 -7.18 1 97.44 296 ARG A C 1
ATOM 2436 O O . ARG A 1 296 ? -15.703 -14.258 -7.422 1 97.44 296 ARG A O 1
ATOM 2443 N N . HIS A 1 297 ? -17.406 -14.93 -6.012 1 98.38 297 HIS A N 1
ATOM 2444 C CA . HIS A 1 297 ? -16.453 -15.461 -5.039 1 98.3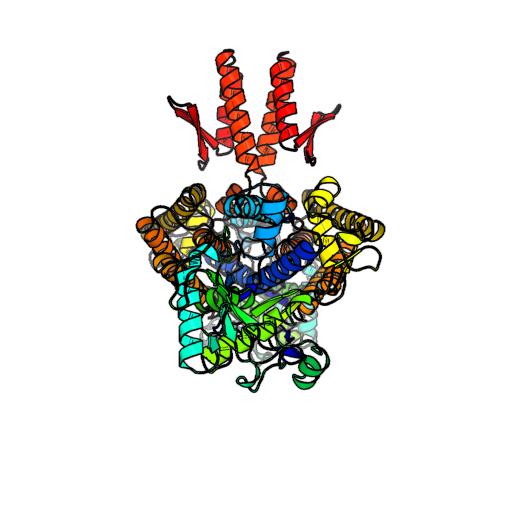8 297 HIS A CA 1
ATOM 2445 C C . HIS A 1 297 ? -15.578 -16.547 -5.66 1 98.38 297 HIS A C 1
ATOM 2447 O O . HIS A 1 297 ? -16.078 -17.391 -6.418 1 98.38 297 HIS A O 1
ATOM 2453 N N . TYR A 1 298 ? -14.258 -16.578 -5.305 1 98.56 298 TYR A N 1
ATOM 2454 C CA . TYR A 1 298 ? -13.328 -17.438 -6.027 1 98.56 298 TYR A CA 1
ATOM 2455 C C . TYR A 1 298 ? -13.664 -18.906 -5.824 1 98.56 298 TYR A C 1
ATOM 2457 O O . TYR A 1 298 ? -13.32 -19.75 -6.656 1 98.56 298 TYR A O 1
ATOM 2465 N N . ARG A 1 299 ? -14.336 -19.25 -4.727 1 98.31 299 ARG A N 1
ATOM 2466 C CA . ARG A 1 299 ? -14.648 -20.656 -4.434 1 98.31 299 ARG A CA 1
ATOM 2467 C C . ARG A 1 299 ? -15.93 -21.094 -5.141 1 98.31 299 ARG A C 1
ATOM 2469 O O . ARG A 1 299 ? -16.219 -22.281 -5.223 1 98.31 299 ARG A O 1
ATOM 2476 N N . SER A 1 300 ? -16.719 -20.156 -5.621 1 97.44 300 SER A N 1
ATOM 2477 C CA . SER A 1 300 ? -18 -20.453 -6.258 1 97.44 300 SER A CA 1
ATOM 2478 C C . SER A 1 300 ? -17.812 -20.719 -7.746 1 97.44 300 SER A C 1
ATOM 2480 O O . SER A 1 300 ? -16.938 -20.156 -8.383 1 97.44 300 SER A O 1
ATOM 2482 N N . PRO A 1 301 ? -18.672 -21.594 -8.297 1 96.38 301 PRO A N 1
ATOM 2483 C CA . PRO A 1 301 ? -18.625 -21.766 -9.75 1 96.38 301 PRO A CA 1
ATOM 2484 C C . PRO A 1 301 ? -18.906 -20.469 -10.508 1 96.38 301 PRO A C 1
ATOM 2486 O O . PRO A 1 301 ? -19.734 -19.672 -10.078 1 96.38 301 PRO A O 1
ATOM 2489 N N . LEU A 1 302 ? -18.188 -20.219 -11.547 1 96.44 302 LEU A N 1
ATOM 2490 C CA . LEU A 1 302 ? -18.359 -19.062 -12.414 1 96.44 302 LEU A CA 1
ATOM 2491 C C . LEU A 1 302 ? -18.812 -19.484 -13.805 1 96.44 302 LEU A C 1
ATOM 2493 O O . LEU A 1 302 ? -18.172 -20.312 -14.445 1 96.44 302 LEU A O 1
ATOM 2497 N N . ASP A 1 303 ? -19.906 -18.953 -14.258 1 96.12 303 ASP A N 1
ATOM 2498 C CA . ASP A 1 303 ? -20.438 -19.328 -15.562 1 96.12 303 ASP A CA 1
ATOM 2499 C C . ASP A 1 303 ? -20.141 -18.266 -16.609 1 96.12 303 ASP A C 1
ATOM 2501 O O . ASP A 1 303 ? -20.578 -17.109 -16.484 1 96.12 303 ASP A O 1
ATOM 2505 N N . TYR A 1 304 ? -19.406 -18.625 -17.562 1 95.69 304 TYR A N 1
ATOM 2506 C CA . TYR A 1 304 ? -19.141 -17.719 -18.672 1 95.69 304 TYR A CA 1
ATOM 2507 C C . TYR A 1 304 ? -20.344 -17.656 -19.625 1 95.69 304 TYR A C 1
ATOM 2509 O O . TYR A 1 304 ? -20.766 -18.688 -20.156 1 95.69 304 TYR A O 1
ATOM 2517 N N . THR A 1 305 ? -20.875 -16.547 -19.797 1 94.69 305 THR A N 1
ATOM 2518 C CA . THR A 1 305 ? -21.906 -16.203 -20.766 1 94.69 305 THR A CA 1
ATOM 2519 C C . THR A 1 305 ? -21.594 -14.859 -21.438 1 94.69 305 THR A C 1
ATOM 2521 O O . THR A 1 305 ? -20.891 -14.023 -20.875 1 94.69 305 THR A O 1
ATOM 2524 N N . GLU A 1 306 ? -22.047 -14.742 -22.625 1 92.44 306 GLU A N 1
ATOM 2525 C CA . GLU A 1 306 ? -21.859 -13.461 -23.312 1 92.44 306 GLU A CA 1
ATOM 2526 C C . GLU A 1 306 ? -22.484 -12.312 -22.516 1 92.44 306 GLU A C 1
ATOM 2528 O O . GLU A 1 306 ? -21.922 -11.219 -22.453 1 92.44 306 GLU A O 1
ATOM 2533 N N . GLU A 1 307 ? -23.562 -12.586 -22 1 95.19 307 GLU A N 1
ATOM 2534 C CA . GLU A 1 307 ? -24.25 -11.586 -21.172 1 95.19 307 GLU A CA 1
ATOM 2535 C C . GLU A 1 307 ? -23.406 -11.211 -19.953 1 95.19 307 GLU A C 1
ATOM 2537 O O . GLU A 1 307 ? -23.312 -10.031 -19.609 1 95.19 307 GLU A O 1
ATOM 2542 N N . GLY A 1 308 ? -22.844 -12.203 -19.328 1 95.88 308 GLY A N 1
ATOM 2543 C CA . GLY A 1 308 ? -21.984 -11.953 -18.188 1 95.88 308 GLY A CA 1
ATOM 2544 C C . GLY A 1 308 ? -20.781 -11.102 -18.516 1 95.88 308 GLY A C 1
ATOM 2545 O O . GLY A 1 308 ? -20.406 -10.203 -17.75 1 95.88 308 GLY A O 1
ATOM 2546 N N . MET A 1 309 ? -20.25 -11.336 -19.656 1 96.62 309 MET A N 1
ATOM 2547 C CA . MET A 1 309 ? -19.094 -10.578 -20.125 1 96.62 309 MET A CA 1
ATOM 2548 C C . MET A 1 309 ? -19.484 -9.133 -20.438 1 96.62 309 MET A C 1
ATOM 2550 O O . MET A 1 309 ? -18.75 -8.203 -20.109 1 96.62 309 MET A O 1
ATOM 2554 N N . GLU A 1 310 ? -20.609 -8.984 -21.062 1 95.81 310 GLU A N 1
ATOM 2555 C CA . GLU A 1 310 ? -21.094 -7.641 -21.375 1 95.81 310 GLU A CA 1
ATOM 2556 C C . GLU A 1 310 ? -21.375 -6.84 -20.109 1 95.81 310 GLU A C 1
ATOM 2558 O O . GLU A 1 310 ? -21.094 -5.641 -20.062 1 95.81 310 GLU A O 1
ATOM 2563 N N . HIS A 1 311 ? -21.922 -7.531 -19.188 1 97 311 HIS A N 1
ATOM 2564 C CA . HIS A 1 311 ? -22.172 -6.891 -17.906 1 97 311 HIS A CA 1
ATOM 2565 C C . HIS A 1 311 ? -20.859 -6.41 -17.281 1 97 311 HIS A C 1
ATOM 2567 O O . HIS A 1 311 ? -20.797 -5.289 -16.766 1 97 311 HIS A O 1
ATOM 2573 N N . ALA A 1 312 ? -19.828 -7.23 -17.266 1 97.88 312 ALA A N 1
ATOM 2574 C CA . ALA A 1 312 ? -18.516 -6.871 -16.734 1 97.88 312 ALA A CA 1
ATOM 2575 C C . ALA A 1 312 ? -17.938 -5.676 -17.484 1 97.88 312 ALA A C 1
ATOM 2577 O O . ALA A 1 312 ? -17.375 -4.77 -16.875 1 97.88 312 ALA A O 1
ATOM 2578 N N . LYS A 1 313 ? -18.094 -5.723 -18.781 1 96.69 313 LYS A N 1
ATOM 2579 C CA . LYS A 1 313 ? -17.609 -4.625 -19.609 1 96.69 313 LYS A CA 1
ATOM 2580 C C . LYS A 1 313 ? -18.297 -3.311 -19.219 1 96.69 313 LYS A C 1
ATOM 2582 O O . LYS A 1 313 ? -17.625 -2.297 -19.016 1 96.69 313 LYS A O 1
ATOM 2587 N N . ASN A 1 314 ? -19.578 -3.316 -19.078 1 96.44 314 ASN A N 1
ATOM 2588 C CA . ASN A 1 314 ? -20.344 -2.131 -18.703 1 96.44 314 ASN A CA 1
ATOM 2589 C C . ASN A 1 314 ? -19.953 -1.631 -17.312 1 96.44 314 ASN A C 1
ATOM 2591 O O . ASN A 1 314 ? -19.828 -0.424 -17.094 1 96.44 314 ASN A O 1
ATOM 2595 N N . ASN A 1 315 ? -19.828 -2.574 -16.406 1 97.69 315 ASN A N 1
ATOM 2596 C CA . ASN A 1 315 ? -19.422 -2.221 -15.047 1 97.69 315 ASN A CA 1
ATOM 2597 C C . ASN A 1 315 ? -18.047 -1.558 -15.031 1 97.69 315 ASN A C 1
ATOM 2599 O O . ASN A 1 315 ? -17.828 -0.572 -14.32 1 97.69 315 ASN A O 1
ATOM 2603 N N . LEU A 1 316 ? -17.125 -2.119 -15.789 1 97.25 316 LEU A N 1
ATOM 2604 C CA . LEU A 1 316 ? -15.797 -1.538 -15.883 1 97.25 316 LEU A CA 1
ATOM 2605 C C . LEU A 1 316 ? -15.859 -0.125 -16.453 1 97.25 316 LEU A C 1
ATOM 2607 O O . LEU A 1 316 ? -15.18 0.78 -15.961 1 97.25 316 LEU A O 1
ATOM 2611 N N . GLU A 1 317 ? -16.656 0.048 -17.469 1 94.5 317 GLU A N 1
ATOM 2612 C CA . GLU A 1 317 ? -16.828 1.359 -18.094 1 94.5 317 GLU A CA 1
ATOM 2613 C C . GLU A 1 317 ? -17.375 2.375 -17.078 1 94.5 317 GLU A C 1
ATOM 2615 O O . GLU A 1 317 ? -16.922 3.525 -17.062 1 94.5 317 GLU A O 1
ATOM 2620 N N . ARG A 1 318 ? -18.266 1.956 -16.312 1 95.81 318 ARG A N 1
ATOM 2621 C CA . ARG A 1 318 ? -18.828 2.824 -15.281 1 95.81 318 ARG A CA 1
ATOM 2622 C C . ARG A 1 318 ? -17.75 3.271 -14.297 1 95.81 318 ARG A C 1
ATOM 2624 O O . ARG A 1 318 ? -17.703 4.441 -13.914 1 95.81 318 ARG A O 1
ATOM 2631 N N . LEU A 1 319 ? -16.922 2.369 -13.875 1 97.62 319 LEU A N 1
ATOM 2632 C CA . LEU A 1 319 ? -15.859 2.688 -12.938 1 97.62 319 LEU A CA 1
ATOM 2633 C C . LEU A 1 319 ? -14.836 3.623 -13.57 1 97.62 319 LEU A C 1
ATOM 2635 O O . LEU A 1 319 ? -14.375 4.57 -12.93 1 97.62 319 LEU A O 1
ATOM 2639 N N . TYR A 1 320 ? -14.539 3.371 -14.844 1 93.25 320 TYR A N 1
ATOM 2640 C CA . TYR A 1 320 ? -13.633 4.262 -15.555 1 93.25 320 TYR A CA 1
ATOM 2641 C C . TYR A 1 320 ? -14.227 5.656 -15.695 1 93.25 320 TYR A C 1
ATOM 2643 O O . TYR A 1 320 ? -13.508 6.656 -15.594 1 93.25 320 TYR A O 1
ATOM 2651 N N . ASN A 1 321 ? -15.5 5.703 -15.945 1 92.62 321 ASN A N 1
ATOM 2652 C CA . ASN A 1 321 ? -16.172 6.992 -16.016 1 92.62 321 ASN A CA 1
ATOM 2653 C C . ASN A 1 321 ? -16.047 7.766 -14.711 1 92.62 321 ASN A C 1
ATOM 2655 O O . ASN A 1 321 ? -15.828 8.977 -14.719 1 92.62 321 ASN A O 1
ATOM 2659 N N . THR A 1 322 ? -16.203 7.07 -13.617 1 96.31 322 THR A N 1
ATOM 2660 C CA . THR A 1 322 ? -16.016 7.703 -12.312 1 96.31 322 THR A CA 1
ATOM 2661 C C . THR A 1 322 ? -14.602 8.258 -12.18 1 96.31 322 THR A C 1
ATOM 2663 O O . THR A 1 322 ? -14.414 9.398 -11.75 1 96.31 322 THR A O 1
ATOM 2666 N N . LEU A 1 323 ? -13.594 7.438 -12.531 1 94.44 323 LEU A N 1
ATOM 2667 C CA . LEU A 1 323 ? -12.203 7.871 -12.461 1 94.44 323 LEU A CA 1
ATOM 2668 C C . LEU A 1 323 ? -11.977 9.102 -13.328 1 94.44 323 LEU A C 1
ATOM 2670 O O . LEU A 1 323 ? -11.281 10.039 -12.906 1 94.44 323 LEU A O 1
ATOM 2674 N N . GLU A 1 324 ? -12.594 9.117 -14.461 1 87.06 324 GLU A N 1
ATOM 2675 C CA . GLU A 1 324 ? -12.469 10.258 -15.359 1 87.06 324 GLU A CA 1
ATOM 2676 C C . GLU A 1 324 ? -13.148 11.492 -14.773 1 87.06 324 GLU A C 1
ATOM 2678 O O . GLU A 1 324 ? -12.625 12.609 -14.875 1 87.06 324 GLU A O 1
ATOM 2683 N N . ASN A 1 325 ? -14.297 11.281 -14.219 1 91.31 325 ASN A N 1
ATOM 2684 C CA . ASN A 1 325 ? -14.992 12.383 -13.555 1 91.31 325 ASN A CA 1
ATOM 2685 C C . ASN A 1 325 ? -14.141 12.992 -12.453 1 91.31 325 ASN A C 1
ATOM 2687 O O . ASN A 1 325 ? -14.094 14.219 -12.297 1 91.31 325 ASN A O 1
ATOM 2691 N N . ILE A 1 326 ? -13.492 12.172 -11.68 1 93.94 326 ILE A N 1
ATOM 2692 C CA . ILE A 1 326 ? -12.609 12.641 -10.617 1 93.94 326 ILE A CA 1
ATOM 2693 C C . ILE A 1 326 ? -11.469 13.461 -11.227 1 93.94 326 ILE A C 1
ATOM 2695 O O . ILE A 1 326 ? -11.156 14.547 -10.734 1 93.94 326 ILE A O 1
ATOM 2699 N N . ARG A 1 327 ? -10.883 12.906 -12.297 1 86.81 327 ARG A N 1
ATOM 2700 C CA . ARG A 1 327 ? -9.773 13.578 -12.953 1 86.81 327 ARG A CA 1
ATOM 2701 C C . ARG A 1 327 ? -10.172 14.977 -13.422 1 86.81 327 ARG A C 1
ATOM 2703 O O . ARG A 1 327 ? -9.461 15.945 -13.172 1 86.81 327 ARG A O 1
ATOM 2710 N N . VAL A 1 328 ? -11.273 15.07 -14.062 1 83.56 328 VAL A N 1
ATOM 2711 C CA . VAL A 1 328 ? -11.773 16.344 -14.562 1 83.56 328 VAL A CA 1
ATOM 2712 C C . VAL A 1 328 ? -12.078 17.281 -13.391 1 83.56 328 VAL A C 1
ATOM 2714 O O . VAL A 1 328 ? -11.719 18.453 -13.422 1 83.56 328 VAL A O 1
ATOM 2717 N N . ALA A 1 329 ? -12.68 16.75 -12.383 1 90.81 329 ALA A N 1
ATOM 2718 C CA . ALA A 1 329 ? -13.047 17.547 -11.219 1 90.81 329 ALA A CA 1
ATOM 2719 C C . ALA A 1 329 ? -11.805 18.062 -10.492 1 90.81 329 ALA A C 1
ATOM 2721 O O . ALA A 1 329 ? -11.828 19.141 -9.906 1 90.81 329 ALA A O 1
ATOM 2722 N N . MET A 1 330 ? -10.734 17.328 -10.539 1 90.12 330 MET A N 1
ATOM 2723 C CA . MET A 1 330 ? -9.492 17.703 -9.875 1 90.12 330 MET A CA 1
ATOM 2724 C C . MET A 1 330 ? -8.938 19 -10.445 1 90.12 330 MET A C 1
ATOM 2726 O O . MET A 1 330 ? -8.312 19.797 -9.727 1 90.12 330 MET A O 1
ATOM 2730 N N . GLU A 1 331 ? -9.203 19.234 -11.672 1 81.25 331 GLU A N 1
ATOM 2731 C CA . GLU A 1 331 ? -8.68 20.422 -12.352 1 81.25 331 GLU A CA 1
ATOM 2732 C C . GLU A 1 331 ? -9.305 21.703 -11.789 1 81.25 331 GLU A C 1
ATOM 2734 O O . GLU A 1 331 ? -8.68 22.766 -11.805 1 81.25 331 GLU A O 1
ATOM 2739 N N . ARG A 1 332 ? -10.484 21.578 -11.289 1 86.38 332 ARG A N 1
ATOM 2740 C CA . ARG A 1 332 ? -11.172 22.766 -10.789 1 86.38 332 ARG A CA 1
ATOM 2741 C C . ARG A 1 332 ? -11.336 22.703 -9.273 1 86.38 332 ARG A C 1
ATOM 2743 O O . ARG A 1 332 ? -12.07 23.516 -8.695 1 86.38 332 ARG A O 1
ATOM 2750 N N . ALA A 1 333 ? -10.734 21.734 -8.656 1 91.5 333 ALA A N 1
ATOM 2751 C CA . ALA A 1 333 ? -10.93 21.516 -7.227 1 91.5 333 ALA A CA 1
ATOM 2752 C C . ALA A 1 333 ? -10.25 22.609 -6.402 1 91.5 333 ALA A C 1
ATOM 2754 O O . ALA A 1 333 ? -9.242 23.172 -6.828 1 91.5 333 ALA A O 1
ATOM 2755 N N . ASP A 1 334 ? -10.812 22.859 -5.262 1 92.12 334 ASP A N 1
ATOM 2756 C CA . ASP A 1 334 ? -10.273 23.859 -4.328 1 92.12 334 ASP A CA 1
ATOM 2757 C C . ASP A 1 334 ? -9.586 23.172 -3.146 1 92.12 334 ASP A C 1
ATOM 2759 O O . ASP A 1 334 ? -9.953 22.062 -2.756 1 92.12 334 ASP A O 1
ATOM 2763 N N . ILE A 1 335 ? -8.57 23.953 -2.688 1 91.69 335 ILE A N 1
ATOM 2764 C CA . ILE A 1 335 ? -8.055 23.562 -1.378 1 91.69 335 ILE A CA 1
ATOM 2765 C C . ILE A 1 335 ? -9.156 23.672 -0.335 1 91.69 335 ILE A C 1
ATOM 2767 O O . ILE A 1 335 ? -9.945 24.625 -0.352 1 91.69 335 ILE A O 1
ATOM 2771 N N . ALA A 1 336 ? -9.219 22.797 0.561 1 93.88 336 ALA A N 1
ATOM 2772 C CA . ALA A 1 336 ? -10.312 22.766 1.529 1 93.88 336 ALA A CA 1
ATOM 2773 C C . ALA A 1 336 ? -9.969 23.578 2.773 1 93.88 336 ALA A C 1
ATOM 2775 O O . ALA A 1 336 ? -9.305 23.078 3.684 1 93.88 336 ALA A O 1
ATOM 2776 N N . PHE A 1 337 ? -10.523 24.75 2.822 1 95.75 337 PHE A N 1
ATOM 2777 C CA . PHE A 1 337 ? -10.383 25.547 4.035 1 95.75 337 PHE A CA 1
ATOM 2778 C C . PHE A 1 337 ? -11.562 25.312 4.973 1 95.75 337 PHE A C 1
ATOM 2780 O O . PHE A 1 337 ? -11.508 25.688 6.148 1 95.75 337 PHE A O 1
ATOM 2787 N N . LYS A 1 338 ? -12.602 24.719 4.371 1 96.12 338 LYS A N 1
ATOM 2788 C CA . LYS A 1 338 ? -13.805 24.328 5.109 1 96.12 338 LYS A CA 1
ATOM 2789 C C . LYS A 1 338 ? -14.422 23.062 4.516 1 96.12 338 LYS A C 1
ATOM 2791 O O . LYS A 1 338 ? -14.344 22.828 3.309 1 96.12 338 LYS A O 1
ATOM 2796 N N . TRP A 1 339 ? -14.938 22.266 5.391 1 97 339 TRP A N 1
ATOM 2797 C CA . TRP A 1 339 ? -15.828 21.188 4.984 1 97 339 TRP A CA 1
ATOM 2798 C C . TRP A 1 339 ? -17.266 21.453 5.43 1 97 339 TRP A C 1
ATOM 2800 O O . TRP A 1 339 ? -17.484 21.922 6.547 1 97 339 TRP A O 1
ATOM 2810 N N . GLY A 1 340 ? -18.172 21.359 4.559 1 96.12 340 GLY A N 1
ATOM 2811 C CA . GLY A 1 340 ? -19.578 21.375 4.902 1 96.12 340 GLY A CA 1
ATOM 2812 C C . GLY A 1 340 ? -20.203 20 4.918 1 96.12 340 GLY A C 1
ATOM 2813 O O . GLY A 1 340 ? -19.5 18.984 5.02 1 96.12 340 GLY A O 1
ATOM 2814 N N . GLN A 1 341 ? -21.438 19.969 4.945 1 96.81 341 GLN A N 1
ATOM 2815 C CA . GLN A 1 341 ? -22.203 18.719 5.039 1 96.81 341 GLN A CA 1
ATOM 2816 C C . GLN A 1 341 ? -21.891 17.797 3.873 1 96.81 341 GLN A C 1
ATOM 2818 O O . GLN A 1 341 ? -21.688 16.594 4.066 1 96.81 341 GLN A O 1
ATOM 2823 N N . GLU A 1 342 ? -21.812 18.359 2.67 1 97.56 342 GLU A N 1
ATOM 2824 C CA . GLU A 1 342 ? -21.578 17.562 1.472 1 97.56 342 GLU A CA 1
ATOM 2825 C C . GLU A 1 342 ? -20.219 16.875 1.522 1 97.56 342 GLU A C 1
ATOM 2827 O O . GLU A 1 342 ? -20.094 15.703 1.132 1 97.56 342 GLU A O 1
ATOM 2832 N N . GLU A 1 343 ? -19.219 17.609 1.97 1 98.06 343 GLU A N 1
ATOM 2833 C CA . GLU A 1 343 ? -17.875 17.031 2.076 1 98.06 343 GLU A CA 1
ATOM 2834 C C . GLU A 1 343 ? -17.828 15.922 3.119 1 98.06 343 GLU A C 1
ATOM 2836 O O . GLU A 1 343 ? -17.281 14.852 2.869 1 98.06 343 GLU A O 1
ATOM 2841 N N . PHE A 1 344 ? -18.453 16.172 4.273 1 98.06 344 PHE A N 1
ATOM 2842 C CA . PHE A 1 344 ? -18.484 15.156 5.324 1 98.06 344 PHE A CA 1
ATOM 2843 C C . PHE A 1 344 ? -19.219 13.906 4.859 1 98.06 344 PHE A C 1
ATOM 2845 O O . PHE A 1 344 ? -18.781 12.789 5.125 1 98.06 344 PHE A O 1
ATOM 2852 N N . GLU A 1 345 ? -20.297 14.109 4.188 1 98.19 345 GLU A N 1
ATOM 2853 C CA . GLU A 1 345 ? -21.078 12.984 3.689 1 98.19 345 GLU A CA 1
ATOM 2854 C C . GLU A 1 345 ? -20.281 12.164 2.678 1 98.19 345 GLU A C 1
ATOM 2856 O O . GLU A 1 345 ? -20.281 10.93 2.736 1 98.19 345 GLU A O 1
ATOM 2861 N N . ALA A 1 346 ? -19.656 12.852 1.736 1 98.44 346 ALA A N 1
ATOM 2862 C CA . ALA A 1 346 ? -18.844 12.172 0.73 1 98.44 346 ALA A CA 1
ATOM 2863 C C . ALA A 1 346 ? -17.688 11.414 1.378 1 98.44 346 ALA A C 1
ATOM 2865 O O . ALA A 1 346 ? -17.438 10.25 1.054 1 98.44 346 ALA A O 1
ATOM 2866 N N . TYR A 1 347 ? -17.031 12.062 2.309 1 98.38 347 TYR A N 1
ATOM 2867 C CA . TYR A 1 347 ? -15.922 11.438 3.027 1 98.38 347 TYR A CA 1
ATOM 2868 C C . TYR A 1 347 ? -16.375 10.172 3.74 1 98.38 347 TYR A C 1
ATOM 2870 O O . TYR A 1 347 ? -15.742 9.125 3.623 1 98.38 347 TYR A O 1
ATOM 2878 N N . GLU A 1 348 ? -17.438 10.258 4.477 1 98.31 348 GLU A N 1
ATOM 2879 C CA . GLU A 1 348 ? -17.953 9.117 5.234 1 98.31 348 GLU A CA 1
ATOM 2880 C C . GLU A 1 348 ? -18.344 7.965 4.312 1 98.31 348 GLU A C 1
ATOM 2882 O O . GLU A 1 348 ? -18.109 6.801 4.637 1 98.31 348 GLU A O 1
ATOM 2887 N N . ALA A 1 349 ? -18.922 8.344 3.172 1 98.56 349 ALA A N 1
ATOM 2888 C CA . ALA A 1 349 ? -19.312 7.312 2.217 1 98.56 349 ALA A CA 1
ATOM 2889 C C . ALA A 1 349 ? -18.094 6.578 1.664 1 98.56 349 ALA A C 1
ATOM 2891 O O . ALA A 1 349 ? -18.094 5.352 1.559 1 98.56 349 ALA A O 1
ATOM 2892 N N . ILE A 1 350 ? -17.062 7.328 1.309 1 98.38 350 ILE A N 1
ATOM 2893 C CA . ILE A 1 350 ? -15.844 6.742 0.774 1 98.38 350 ILE A CA 1
ATOM 2894 C C . ILE A 1 350 ? -15.164 5.895 1.848 1 98.38 350 ILE A C 1
ATOM 2896 O O . ILE A 1 350 ? -14.742 4.77 1.58 1 98.38 350 ILE A O 1
ATOM 2900 N N . ARG A 1 351 ? -15.109 6.395 3.045 1 97.62 351 ARG A N 1
ATOM 2901 C CA . ARG A 1 351 ? -14.523 5.676 4.168 1 97.62 351 ARG A CA 1
ATOM 2902 C C . ARG A 1 351 ? -15.273 4.379 4.449 1 97.62 351 ARG A C 1
ATOM 2904 O O . ARG A 1 351 ? -14.656 3.334 4.672 1 97.62 351 ARG A O 1
ATOM 2911 N N . ASN A 1 352 ? -16.578 4.484 4.469 1 97.88 352 ASN A N 1
ATOM 2912 C CA . ASN A 1 352 ? -17.406 3.305 4.703 1 97.88 352 ASN A CA 1
ATOM 2913 C C . ASN A 1 352 ? -17.203 2.246 3.625 1 97.88 352 ASN A C 1
ATOM 2915 O O . ASN A 1 352 ? -17.141 1.052 3.922 1 97.88 352 ASN A O 1
ATOM 2919 N N . ALA A 1 353 ? -17.141 2.701 2.41 1 98.38 353 ALA A N 1
ATOM 2920 C CA . ALA A 1 353 ? -16.875 1.782 1.306 1 98.38 353 ALA A CA 1
ATOM 2921 C C . ALA A 1 353 ? -15.523 1.089 1.481 1 98.38 353 ALA A C 1
ATOM 2923 O O . ALA A 1 353 ? -15.406 -0.116 1.245 1 98.38 353 ALA A O 1
ATOM 2924 N N . ARG A 1 354 ? -14.547 1.842 1.874 1 97.75 354 ARG A N 1
ATOM 2925 C CA . ARG A 1 354 ? -13.219 1.291 2.131 1 97.75 354 ARG A CA 1
ATOM 2926 C C . ARG A 1 354 ? -13.266 0.224 3.219 1 97.75 354 ARG A C 1
ATOM 2928 O O . ARG A 1 354 ? -12.656 -0.838 3.084 1 97.75 354 ARG A O 1
ATOM 2935 N N . GLU A 1 355 ? -13.977 0.501 4.281 1 97 355 GLU A N 1
ATOM 2936 C CA . GLU A 1 355 ? -14.125 -0.459 5.371 1 97 355 GLU A CA 1
ATOM 2937 C C . GLU A 1 355 ? -14.812 -1.736 4.887 1 97 355 GLU A C 1
ATOM 2939 O O . GLU A 1 355 ? -14.391 -2.842 5.234 1 97 355 GLU A O 1
ATOM 2944 N N . LYS A 1 356 ? -15.797 -1.552 4.121 1 98.19 356 LYS A N 1
ATOM 2945 C CA . LYS A 1 356 ? -16.516 -2.699 3.578 1 98.19 356 LYS A CA 1
ATOM 2946 C C . LYS A 1 356 ? -15.625 -3.516 2.646 1 98.19 356 LYS A C 1
ATOM 2948 O O . LYS A 1 356 ? -15.68 -4.746 2.65 1 98.19 356 LYS A O 1
ATOM 2953 N N . PHE A 1 357 ? -14.852 -2.82 1.848 1 98.44 357 PHE A N 1
ATOM 2954 C CA . PHE A 1 357 ? -13.906 -3.482 0.949 1 98.44 357 PHE A CA 1
ATOM 2955 C C . PHE A 1 357 ? -12.961 -4.387 1.728 1 98.44 357 PHE A C 1
ATOM 2957 O O . PHE A 1 357 ? -12.836 -5.574 1.417 1 98.44 357 PHE A O 1
ATOM 2964 N N . TYR A 1 358 ? -12.375 -3.871 2.805 1 98 358 TYR A N 1
ATOM 2965 C CA . TYR A 1 358 ? -11.43 -4.633 3.611 1 98 358 TYR A CA 1
ATOM 2966 C C . TYR A 1 358 ? -12.133 -5.777 4.34 1 98 358 TYR A C 1
ATOM 2968 O O . TYR A 1 358 ? -11.602 -6.887 4.418 1 98 358 TYR A O 1
ATOM 2976 N N . SER A 1 359 ? -13.312 -5.473 4.844 1 97.94 359 SER A N 1
ATOM 2977 C CA . SER A 1 359 ? -14.062 -6.508 5.539 1 97.94 359 SER A CA 1
ATOM 2978 C C . SER A 1 359 ? -14.359 -7.691 4.625 1 97.94 359 SER A C 1
ATOM 2980 O O . SER A 1 359 ? -14.227 -8.844 5.027 1 97.94 359 SER A O 1
ATOM 2982 N N . ALA A 1 360 ? -14.68 -7.344 3.406 1 98.69 360 ALA A N 1
ATOM 2983 C CA . ALA A 1 360 ? -14.984 -8.383 2.422 1 98.69 360 ALA A CA 1
ATOM 2984 C C . ALA A 1 360 ? -13.734 -9.18 2.064 1 98.69 360 ALA A C 1
ATOM 2986 O O . ALA A 1 360 ? -13.758 -10.406 2.055 1 98.69 360 ALA A O 1
ATOM 2987 N N . MET A 1 361 ? -12.633 -8.5 1.86 1 98.69 361 MET A N 1
ATOM 2988 C CA . MET A 1 361 ? -11.398 -9.164 1.462 1 98.69 361 MET A CA 1
ATOM 2989 C C . MET A 1 361 ? -10.812 -9.969 2.619 1 98.69 361 MET A C 1
ATOM 2991 O O . MET A 1 361 ? -10.219 -11.031 2.408 1 98.69 361 MET A O 1
ATOM 2995 N N . ASP A 1 362 ? -11.023 -9.453 3.861 1 98.19 362 ASP A N 1
ATOM 2996 C CA . ASP A 1 362 ? -10.555 -10.172 5.043 1 98.19 362 ASP A CA 1
ATOM 2997 C C . ASP A 1 362 ? -11.352 -11.453 5.258 1 98.19 362 ASP A C 1
ATOM 2999 O O . ASP A 1 362 ? -10.898 -12.367 5.949 1 98.19 362 ASP A O 1
ATOM 3003 N N . ASP A 1 363 ? -12.562 -11.453 4.711 1 98.56 363 ASP A N 1
ATOM 3004 C CA . ASP A 1 363 ? -13.422 -12.625 4.824 1 98.56 363 ASP A CA 1
ATOM 3005 C C . ASP A 1 363 ? -13.258 -13.539 3.611 1 98.56 363 ASP A C 1
ATOM 3007 O O . ASP A 1 363 ? -14.148 -13.602 2.754 1 98.56 363 ASP A O 1
ATOM 3011 N N . ASP A 1 364 ? -12.219 -14.211 3.559 1 98.75 364 ASP A N 1
ATOM 3012 C CA . ASP A 1 364 ? -11.938 -15.242 2.564 1 98.75 364 ASP A CA 1
ATOM 3013 C C . ASP A 1 364 ? -11.828 -14.641 1.166 1 98.75 364 ASP A C 1
ATOM 3015 O O . ASP A 1 364 ? -12.344 -15.203 0.198 1 98.75 364 ASP A O 1
ATOM 3019 N N . PHE A 1 365 ? -11.242 -13.453 1.071 1 98.75 365 PHE A N 1
ATOM 3020 C CA . PHE A 1 365 ? -10.945 -12.797 -0.197 1 98.75 365 PHE A CA 1
ATOM 3021 C C . PHE A 1 365 ? -12.195 -12.688 -1.059 1 98.75 365 PHE A C 1
ATOM 3023 O O . PHE A 1 365 ? -12.172 -13.039 -2.242 1 98.75 365 PHE A O 1
ATOM 3030 N N . ASN A 1 366 ? -13.266 -12.273 -0.502 1 98.75 366 ASN A N 1
ATOM 3031 C CA . ASN A 1 366 ? -14.562 -12.188 -1.158 1 98.75 366 ASN A CA 1
ATOM 3032 C C . ASN A 1 366 ? -14.633 -11 -2.111 1 98.75 366 ASN A C 1
ATOM 3034 O O . ASN A 1 366 ? -15.227 -9.969 -1.781 1 98.75 366 ASN A O 1
ATOM 3038 N N . THR A 1 367 ? -14.172 -11.172 -3.328 1 98.81 367 THR A N 1
ATOM 3039 C CA . THR A 1 367 ? -14.078 -10.102 -4.312 1 98.81 367 THR A CA 1
ATOM 3040 C C . THR A 1 367 ? -15.461 -9.633 -4.738 1 98.81 367 THR A C 1
ATOM 3042 O O . THR A 1 367 ? -15.656 -8.461 -5.055 1 98.81 367 THR A O 1
ATOM 3045 N N . ALA A 1 368 ? -16.406 -10.547 -4.801 1 98.5 368 ALA A N 1
ATOM 3046 C CA . ALA A 1 368 ? -17.781 -10.188 -5.176 1 98.5 368 ALA A CA 1
ATOM 3047 C C . ALA A 1 368 ? -18.344 -9.133 -4.23 1 98.5 368 ALA A C 1
ATOM 3049 O O . ALA A 1 368 ? -18.859 -8.102 -4.672 1 98.5 368 ALA A O 1
ATOM 3050 N N . GLU A 1 369 ? -18.219 -9.414 -2.955 1 98.62 369 GLU A N 1
ATOM 3051 C CA . GLU A 1 369 ? -18.688 -8.469 -1.943 1 98.62 369 GLU A CA 1
ATOM 3052 C C . GLU A 1 369 ? -17.859 -7.188 -1.955 1 98.62 369 GLU A C 1
ATOM 3054 O O . GLU A 1 369 ? -18.391 -6.09 -1.794 1 98.62 369 GLU A O 1
ATOM 3059 N N . ALA A 1 370 ? -16.547 -7.293 -2.096 1 98.88 370 ALA A N 1
ATOM 3060 C CA . ALA A 1 370 ? -15.656 -6.133 -2.166 1 98.88 370 ALA A CA 1
ATOM 3061 C C . ALA A 1 370 ? -16.031 -5.223 -3.332 1 98.88 370 ALA A C 1
ATOM 3063 O O . ALA A 1 370 ? -15.961 -3.998 -3.217 1 98.88 370 ALA A O 1
ATOM 3064 N N . LEU A 1 371 ? -16.391 -5.828 -4.43 1 98.75 371 LEU A N 1
ATOM 3065 C CA . LEU A 1 371 ? -16.766 -5.066 -5.621 1 98.75 371 LEU A CA 1
ATOM 3066 C C . LEU A 1 371 ? -17.984 -4.199 -5.359 1 98.75 371 LEU A C 1
ATOM 3068 O O . LEU A 1 371 ? -18.094 -3.092 -5.891 1 98.75 371 LEU A O 1
ATOM 3072 N N . LYS A 1 372 ? -18.922 -4.691 -4.559 1 98.69 372 LYS A N 1
ATOM 3073 C CA . LYS A 1 372 ? -20.062 -3.877 -4.184 1 98.69 372 LYS A CA 1
ATOM 3074 C C . LYS A 1 372 ? -19.625 -2.584 -3.5 1 98.69 372 LYS A C 1
ATOM 3076 O O . LYS A 1 372 ? -20.172 -1.516 -3.768 1 98.69 372 LYS A O 1
ATOM 3081 N N . ALA A 1 373 ? -18.656 -2.738 -2.6 1 98.69 373 ALA A N 1
ATOM 3082 C CA . ALA A 1 373 ? -18.125 -1.573 -1.908 1 98.69 373 ALA A CA 1
ATOM 3083 C C . ALA A 1 373 ? -17.5 -0.591 -2.896 1 98.69 373 ALA A C 1
ATOM 3085 O O . ALA A 1 373 ? -17.609 0.625 -2.727 1 98.69 373 ALA A O 1
ATOM 3086 N N . VAL A 1 374 ? -16.844 -1.098 -3.945 1 98.88 374 VAL A N 1
ATOM 3087 C CA . VAL A 1 374 ? -16.234 -0.266 -4.973 1 98.88 374 VAL A CA 1
ATOM 3088 C C . VAL A 1 374 ? -17.297 0.57 -5.672 1 98.88 374 VAL A C 1
ATOM 3090 O O . VAL A 1 374 ? -17.125 1.774 -5.871 1 98.88 374 VAL A O 1
ATOM 3093 N N . PHE A 1 375 ? -18.406 -0.056 -6.008 1 98.69 375 PHE A N 1
ATOM 3094 C CA . PHE A 1 375 ? -19.484 0.651 -6.688 1 98.69 375 PHE A CA 1
ATOM 3095 C C . PHE A 1 375 ? -20.141 1.654 -5.75 1 98.69 375 PHE A C 1
ATOM 3097 O O . PHE A 1 375 ? -20.594 2.717 -6.188 1 98.69 375 PHE A O 1
ATOM 3104 N N . GLU A 1 376 ? -20.203 1.304 -4.453 1 98.62 376 GLU A N 1
ATOM 3105 C CA . GLU A 1 376 ? -20.734 2.256 -3.48 1 98.62 376 GLU A CA 1
ATOM 3106 C C . GLU A 1 376 ? -19.906 3.535 -3.457 1 98.62 376 GLU A C 1
ATOM 3108 O O . GLU A 1 376 ? -20.453 4.641 -3.445 1 98.62 376 GLU A O 1
ATOM 3113 N N . ALA A 1 377 ? -18.594 3.402 -3.455 1 98.75 377 ALA A N 1
ATOM 3114 C CA . ALA A 1 377 ? -17.703 4.562 -3.496 1 98.75 377 ALA A CA 1
ATOM 3115 C C . ALA A 1 377 ? -17.891 5.348 -4.789 1 98.75 377 ALA A C 1
ATOM 3117 O O . ALA A 1 377 ? -17.969 6.578 -4.773 1 98.75 377 ALA A O 1
ATOM 3118 N N . SER A 1 378 ? -17.969 4.586 -5.902 1 98.56 378 SER A N 1
ATOM 3119 C CA . SER A 1 378 ? -18.188 5.207 -7.203 1 98.56 378 SER A CA 1
ATOM 3120 C C . SER A 1 378 ? -19.438 6.066 -7.203 1 98.56 378 SER A C 1
ATOM 3122 O O . SER A 1 378 ? -19.406 7.234 -7.598 1 98.56 378 SER A O 1
ATOM 3124 N N . ASN A 1 379 ? -20.484 5.52 -6.699 1 98.44 379 ASN A N 1
ATOM 3125 C CA . ASN A 1 379 ? -21.766 6.234 -6.641 1 98.44 379 ASN A CA 1
ATOM 3126 C C . ASN A 1 379 ? -21.672 7.461 -5.738 1 98.44 379 ASN A C 1
ATOM 3128 O O . ASN A 1 379 ? -22.203 8.523 -6.074 1 98.44 379 ASN A O 1
ATOM 3132 N N . ALA A 1 380 ? -21.031 7.312 -4.609 1 98.5 380 ALA A N 1
ATOM 3133 C CA . ALA A 1 380 ? -20.891 8.406 -3.652 1 98.5 380 ALA A CA 1
ATOM 3134 C C . ALA A 1 380 ? -20.125 9.578 -4.262 1 98.5 380 ALA A C 1
ATOM 3136 O O . ALA A 1 380 ? -20.516 10.734 -4.109 1 98.5 380 ALA A O 1
ATOM 3137 N N . VAL A 1 381 ? -19.047 9.289 -4.945 1 98.38 381 VAL A N 1
ATOM 3138 C CA . VAL A 1 381 ? -18.219 10.32 -5.551 1 98.38 381 VAL A CA 1
ATOM 3139 C C . VAL A 1 381 ? -19 11.047 -6.641 1 98.38 381 VAL A C 1
ATOM 3141 O O . VAL A 1 381 ? -18.984 12.281 -6.703 1 98.38 381 VAL A O 1
ATOM 3144 N N . ASN A 1 382 ? -19.688 10.266 -7.477 1 96.94 382 ASN A N 1
ATOM 3145 C CA . ASN A 1 382 ? -20.469 10.867 -8.547 1 96.94 382 ASN A CA 1
ATOM 3146 C C . ASN A 1 382 ? -21.594 11.734 -7.996 1 96.94 382 ASN A C 1
ATOM 3148 O O . ASN A 1 382 ? -21.875 12.812 -8.523 1 96.94 382 ASN A O 1
ATOM 3152 N N . ARG A 1 383 ? -22.203 11.281 -6.988 1 98 383 ARG A N 1
ATOM 3153 C CA . ARG A 1 383 ? -23.25 12.07 -6.332 1 98 383 ARG A CA 1
ATOM 3154 C C . ARG A 1 383 ? -22.672 13.375 -5.781 1 98 383 ARG A C 1
ATOM 3156 O O . ARG A 1 383 ? -23.281 14.438 -5.934 1 98 383 ARG A O 1
ATOM 3163 N N . TYR A 1 384 ? -21.531 13.312 -5.09 1 98.25 384 TYR A N 1
ATOM 3164 C CA . TYR A 1 384 ? -20.859 14.492 -4.555 1 98.25 384 TYR A CA 1
ATOM 3165 C C . TYR A 1 384 ? -20.578 15.5 -5.66 1 98.25 384 TYR A C 1
ATOM 3167 O O . TYR A 1 384 ? -20.859 16.688 -5.504 1 98.25 384 TYR A O 1
ATOM 3175 N N . LEU A 1 385 ? -20.109 15.008 -6.809 1 96.38 385 LEU A N 1
ATOM 3176 C CA . LEU A 1 385 ? -19.719 15.867 -7.918 1 96.38 385 LEU A CA 1
ATOM 3177 C C . LEU A 1 385 ? -20.922 16.547 -8.547 1 96.38 385 LEU A C 1
ATOM 3179 O O . LEU A 1 385 ? -20.812 17.625 -9.133 1 96.38 385 LEU A O 1
ATOM 3183 N N . THR A 1 386 ? -22.094 15.906 -8.383 1 94.88 386 THR A N 1
ATOM 3184 C CA . THR A 1 386 ? -23.312 16.5 -8.922 1 94.88 386 THR A CA 1
ATOM 3185 C C . THR A 1 386 ? -23.859 17.562 -7.973 1 94.88 386 THR A C 1
ATOM 3187 O O . THR A 1 386 ? -24.594 18.453 -8.391 1 94.88 386 THR A O 1
ATOM 3190 N N . LYS A 1 387 ? -23.5 17.516 -6.727 1 95.62 387 LYS A N 1
ATOM 3191 C CA . LYS A 1 387 ? -24.078 18.391 -5.703 1 95.62 387 LYS A CA 1
ATOM 3192 C C . LYS A 1 387 ? -23.25 19.641 -5.516 1 95.62 387 LYS A C 1
ATOM 3194 O O . LYS A 1 387 ? -23.75 20.672 -5.035 1 95.62 387 LYS A O 1
ATOM 3199 N N . VAL A 1 388 ? -21.984 19.547 -5.828 1 94.5 388 VAL A N 1
ATOM 3200 C CA . VAL A 1 388 ? -21.109 20.672 -5.508 1 94.5 388 VAL A CA 1
ATOM 3201 C C . VAL A 1 388 ? -20.562 21.281 -6.793 1 94.5 388 VAL A C 1
ATOM 3203 O O . VAL A 1 388 ? -20.266 20.562 -7.75 1 94.5 388 VAL A O 1
ATOM 3206 N N . GLU A 1 389 ? -20.484 22.562 -6.832 1 88.44 389 GLU A N 1
ATOM 3207 C CA . GLU A 1 389 ? -19.938 23.266 -7.988 1 88.44 389 GLU A CA 1
ATOM 3208 C C . GLU A 1 389 ? -18.406 23.203 -8.008 1 88.44 389 GLU A C 1
ATOM 3210 O O . GLU A 1 389 ? -17.812 22.953 -9.055 1 88.44 389 GLU A O 1
ATOM 3215 N N . LYS A 1 390 ? -17.781 23.422 -6.859 1 92.69 390 LYS A N 1
ATOM 3216 C CA . LYS A 1 390 ? -16.344 23.359 -6.691 1 92.69 390 LYS A CA 1
ATOM 3217 C C . LYS A 1 390 ? -15.945 22.297 -5.676 1 92.69 390 LYS A C 1
ATOM 3219 O O . LYS A 1 390 ? -15.859 22.578 -4.477 1 92.69 390 LYS A O 1
ATOM 3224 N N . PRO A 1 391 ? -15.711 21.125 -6.16 1 96.12 391 PRO A N 1
ATOM 3225 C CA . PRO A 1 391 ? -15.367 20.047 -5.227 1 96.12 391 PRO A CA 1
ATOM 3226 C C . PRO A 1 391 ? -14.062 20.312 -4.477 1 96.12 391 PRO A C 1
ATOM 3228 O O . PRO A 1 391 ? -13.195 21.047 -4.973 1 96.12 391 PRO A O 1
ATOM 3231 N N . LYS A 1 392 ? -13.977 19.891 -3.301 1 98.12 392 LYS A N 1
ATOM 3232 C CA . LYS A 1 392 ? -12.742 19.984 -2.527 1 98.12 392 LYS A CA 1
ATOM 3233 C C . LYS A 1 392 ? -11.727 18.938 -2.973 1 98.12 392 LYS A C 1
ATOM 3235 O O . LYS A 1 392 ? -12.07 17.766 -3.139 1 98.12 392 LYS A O 1
ATOM 3240 N N . GLU A 1 393 ? -10.531 19.406 -3.205 1 97.5 393 GLU A N 1
ATOM 3241 C CA . GLU A 1 393 ? -9.453 18.531 -3.66 1 97.5 393 GLU A CA 1
ATOM 3242 C C . GLU A 1 393 ? -9.266 17.344 -2.73 1 97.5 393 GLU A C 1
ATOM 3244 O O . GLU A 1 393 ? -9.016 16.219 -3.188 1 97.5 393 GLU A O 1
ATOM 3249 N N . SER A 1 394 ? -9.438 17.5 -1.456 1 98.12 394 SER A N 1
ATOM 3250 C CA . SER A 1 394 ? -9.203 16.469 -0.454 1 98.12 394 SER A CA 1
ATOM 3251 C C . SER A 1 394 ? -10.195 15.32 -0.608 1 98.12 394 SER A C 1
ATOM 3253 O O . SER A 1 394 ? -9.844 14.156 -0.386 1 98.12 394 SER A O 1
ATOM 3255 N N . ILE A 1 395 ? -11.422 15.617 -0.941 1 98.44 395 ILE A N 1
ATOM 3256 C CA . ILE A 1 395 ? -12.43 14.578 -1.138 1 98.44 395 ILE A CA 1
ATOM 3257 C C . ILE A 1 395 ? -12.07 13.734 -2.361 1 98.44 395 ILE A C 1
ATOM 3259 O O . ILE A 1 395 ? -12.125 12.508 -2.314 1 98.44 395 ILE A O 1
ATOM 3263 N N . LEU A 1 396 ? -11.672 14.438 -3.42 1 97.81 396 LEU A N 1
ATOM 3264 C CA . LEU A 1 396 ? -11.281 13.758 -4.648 1 97.81 396 LEU A CA 1
ATOM 3265 C C . LEU A 1 396 ? -10.031 12.906 -4.422 1 97.81 396 LEU A C 1
ATOM 3267 O O . LEU A 1 396 ? -9.938 11.789 -4.938 1 97.81 396 LEU A O 1
ATOM 3271 N N . ARG A 1 397 ? -9.125 13.43 -3.66 1 97.06 397 ARG A N 1
ATOM 3272 C CA . ARG A 1 397 ? -7.918 12.68 -3.318 1 97.06 397 ARG A CA 1
ATOM 3273 C C . ARG A 1 397 ? -8.258 11.422 -2.533 1 97.06 397 ARG A C 1
ATOM 3275 O O . ARG A 1 397 ? -7.699 10.352 -2.795 1 97.06 397 ARG A O 1
ATOM 3282 N N . LYS A 1 398 ? -9.188 11.523 -1.603 1 98.06 398 LYS A N 1
ATOM 3283 C CA . LYS A 1 398 ? -9.625 10.359 -0.834 1 98.06 398 LYS A CA 1
ATOM 3284 C C . LYS A 1 398 ? -10.242 9.297 -1.742 1 98.06 398 LYS A C 1
ATOM 3286 O O . LYS A 1 398 ? -10 8.102 -1.565 1 98.06 398 LYS A O 1
ATOM 3291 N N . ALA A 1 399 ? -11.008 9.773 -2.656 1 98.25 399 ALA A N 1
ATOM 3292 C CA . ALA A 1 399 ? -11.602 8.852 -3.625 1 98.25 399 ALA A CA 1
ATOM 3293 C C . ALA A 1 399 ? -10.531 8.156 -4.449 1 98.25 399 ALA A C 1
ATOM 3295 O O . ALA A 1 399 ? -10.555 6.93 -4.605 1 98.25 399 ALA A O 1
ATOM 3296 N N . LEU A 1 400 ? -9.594 8.93 -4.918 1 96.56 400 LEU A N 1
ATOM 3297 C CA . LEU A 1 400 ? -8.523 8.383 -5.742 1 96.56 400 LEU A CA 1
ATOM 3298 C C . LEU A 1 400 ? -7.676 7.395 -4.945 1 96.56 400 LEU A C 1
ATOM 3300 O O . LEU A 1 400 ? -7.242 6.371 -5.48 1 96.56 400 LEU A O 1
ATOM 3304 N N . GLU A 1 401 ? -7.41 7.715 -3.734 1 96.25 401 GLU A N 1
ATOM 3305 C CA . GLU A 1 401 ? -6.672 6.801 -2.867 1 96.25 401 GLU A CA 1
ATOM 3306 C C . GLU A 1 401 ? -7.379 5.453 -2.76 1 96.25 401 GLU A C 1
ATOM 3308 O O . GLU A 1 401 ? -6.73 4.402 -2.816 1 96.25 401 GLU A O 1
ATOM 3313 N N . PHE A 1 402 ? -8.711 5.48 -2.615 1 98 402 PHE A N 1
ATOM 3314 C CA . PHE A 1 402 ? -9.484 4.242 -2.529 1 98 402 PHE A CA 1
ATOM 3315 C C . PHE A 1 402 ? -9.375 3.449 -3.826 1 98 402 PHE A C 1
ATOM 3317 O O . PHE A 1 402 ? -9.117 2.242 -3.801 1 98 402 PHE A O 1
ATOM 3324 N N . PHE A 1 403 ? -9.5 4.137 -4.93 1 98 403 PHE A N 1
ATOM 3325 C CA . PHE A 1 403 ? -9.477 3.438 -6.207 1 98 403 PHE A CA 1
ATOM 3326 C C . PHE A 1 403 ? -8.078 2.928 -6.523 1 98 403 PHE A C 1
ATOM 3328 O O . PHE A 1 403 ? -7.918 1.924 -7.219 1 98 403 PHE A O 1
ATOM 3335 N N . ARG A 1 404 ? -7.062 3.582 -6.023 1 96.12 404 ARG A N 1
ATOM 3336 C CA . ARG A 1 404 ? -5.703 3.062 -6.148 1 96.12 404 ARG A CA 1
ATOM 3337 C C . ARG A 1 404 ? -5.551 1.739 -5.406 1 96.12 404 ARG A C 1
ATOM 3339 O O . ARG A 1 404 ? -4.875 0.827 -5.883 1 96.12 404 ARG A O 1
ATOM 3346 N N . ILE A 1 405 ? -6.16 1.641 -4.246 1 97.38 405 ILE A N 1
ATOM 3347 C CA . ILE A 1 405 ? -6.16 0.395 -3.486 1 97.38 405 ILE A CA 1
ATOM 3348 C C . ILE A 1 405 ? -6.844 -0.704 -4.297 1 97.38 405 ILE A C 1
ATOM 3350 O O . ILE A 1 405 ? -6.328 -1.818 -4.402 1 97.38 405 ILE A O 1
ATOM 3354 N N . VAL A 1 406 ? -7.961 -0.322 -4.867 1 98.38 406 VAL A N 1
ATOM 3355 C CA . VAL A 1 406 ? -8.703 -1.268 -5.691 1 98.38 406 VAL A CA 1
ATOM 3356 C C . VAL A 1 406 ? -7.836 -1.735 -6.855 1 98.38 406 VAL A C 1
ATOM 3358 O O . VAL A 1 406 ? -7.773 -2.93 -7.152 1 98.38 406 VAL A O 1
ATOM 3361 N N . SER A 1 407 ? -7.172 -0.804 -7.469 1 97.44 407 SER A N 1
ATOM 3362 C CA . SER A 1 407 ? -6.281 -1.119 -8.578 1 97.44 407 SER A CA 1
ATOM 3363 C C . SER A 1 407 ? -5.188 -2.09 -8.156 1 97.44 407 SER A C 1
ATOM 3365 O O . SER A 1 407 ? -4.93 -3.082 -8.836 1 97.44 407 SER A O 1
ATOM 3367 N N . GLU A 1 408 ? -4.613 -1.824 -7.062 1 96.38 408 GLU A N 1
ATOM 3368 C CA . GLU A 1 408 ? -3.51 -2.625 -6.543 1 96.38 408 GLU A CA 1
ATOM 3369 C C . GLU A 1 408 ? -3.959 -4.055 -6.246 1 96.38 408 GLU A C 1
ATOM 3371 O O . GLU A 1 408 ? -3.254 -5.012 -6.574 1 96.38 408 GLU A O 1
ATOM 3376 N N . VAL A 1 409 ? -5.141 -4.199 -5.68 1 98.25 409 VAL A N 1
ATOM 3377 C CA . VAL A 1 409 ? -5.602 -5.496 -5.195 1 98.25 409 VAL A CA 1
ATOM 3378 C C . VAL A 1 409 ? -6.242 -6.277 -6.34 1 98.25 409 VAL A C 1
ATOM 3380 O O . VAL A 1 409 ? -5.914 -7.445 -6.562 1 98.25 409 VAL A O 1
ATOM 3383 N N . PHE A 1 410 ? -7.09 -5.605 -7.16 1 98.5 410 PHE A N 1
ATOM 3384 C CA . PHE A 1 410 ? -7.875 -6.289 -8.18 1 98.5 410 PHE A CA 1
ATOM 3385 C C . PHE A 1 410 ? -7.102 -6.375 -9.492 1 98.5 410 PHE A C 1
ATOM 3387 O O . PHE A 1 410 ? -7.457 -7.152 -10.383 1 98.5 410 PHE A O 1
ATOM 3394 N N . GLY A 1 411 ? -6.039 -5.57 -9.625 1 97.31 411 GLY A N 1
ATOM 3395 C CA . GLY A 1 411 ? -5.27 -5.57 -10.852 1 97.31 411 GLY A CA 1
ATOM 3396 C C . GLY A 1 411 ? -5.996 -4.922 -12.016 1 97.31 411 GLY A C 1
ATOM 3397 O O . GLY A 1 411 ? -5.867 -5.363 -13.164 1 97.31 411 GLY A O 1
ATOM 3398 N N . ILE A 1 412 ? -6.863 -3.969 -11.672 1 96.31 412 ILE A N 1
ATOM 3399 C CA . ILE A 1 412 ? -7.551 -3.193 -12.695 1 96.31 412 ILE A CA 1
ATOM 3400 C C . ILE A 1 412 ? -7.156 -1.724 -12.586 1 96.31 412 ILE A C 1
ATOM 3402 O O . ILE A 1 412 ? -6.578 -1.304 -11.578 1 96.31 412 ILE A O 1
ATOM 3406 N N . PHE A 1 413 ? -7.285 -0.884 -13.578 1 92.12 413 PHE A N 1
ATOM 3407 C CA . PHE A 1 413 ? -7.012 0.547 -13.656 1 92.12 413 PHE A CA 1
ATOM 3408 C C . PHE A 1 413 ? -5.512 0.812 -13.688 1 92.12 413 PHE A C 1
ATOM 3410 O O . PHE A 1 413 ? -5.066 1.928 -13.406 1 92.12 413 PHE A O 1
ATOM 3417 N N . GLU A 1 414 ? -4.68 -0.21 -13.797 1 86.38 414 GLU A N 1
ATOM 3418 C CA . GLU A 1 414 ? -3.236 -0.028 -13.672 1 86.38 414 GLU A CA 1
ATOM 3419 C C . GLU A 1 414 ? -2.723 1.004 -14.672 1 86.38 414 GLU A C 1
ATOM 3421 O O . GLU A 1 414 ? -1.915 1.866 -14.328 1 86.38 414 GLU A O 1
ATOM 3426 N N . ASP A 1 415 ? -3.262 0.901 -15.867 1 76.31 415 ASP A N 1
ATOM 3427 C CA . ASP A 1 415 ? -2.822 1.818 -16.906 1 76.31 415 ASP A CA 1
ATOM 3428 C C . ASP A 1 415 ? -3.305 3.24 -16.641 1 76.31 415 ASP A C 1
ATOM 3430 O O . ASP A 1 415 ? -2.6 4.207 -16.922 1 76.31 415 ASP A O 1
ATOM 3434 N N . TYR A 1 416 ? -4.461 3.305 -16.094 1 77.94 416 TYR A N 1
ATOM 3435 C CA . TYR A 1 416 ? -4.992 4.609 -15.727 1 77.94 416 TYR A CA 1
ATOM 3436 C C . TYR A 1 416 ? -4.082 5.301 -14.711 1 77.94 416 TYR A C 1
ATOM 3438 O O . TYR A 1 416 ? -3.721 6.465 -14.89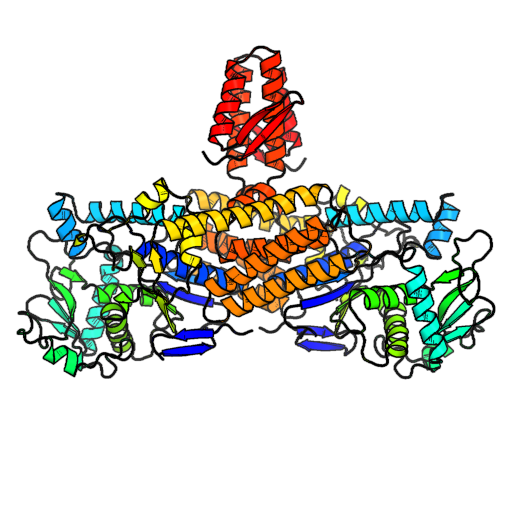1 1 77.94 416 TYR A O 1
ATOM 3446 N N . PHE A 1 417 ? -3.703 4.648 -13.695 1 79.69 417 PHE A N 1
ATOM 3447 C CA . PHE A 1 417 ? -2.914 5.238 -12.617 1 79.69 417 PHE A CA 1
ATOM 3448 C C . PHE A 1 417 ? -1.452 5.371 -13.031 1 79.69 417 PHE A C 1
ATOM 3450 O O . PHE A 1 417 ? -0.713 6.18 -12.469 1 79.69 417 PHE A O 1
ATOM 3457 N N . ARG A 1 418 ? -1.06 4.629 -13.938 1 66.88 418 ARG A N 1
ATOM 3458 C CA . ARG A 1 418 ? 0.272 4.805 -14.508 1 66.88 418 ARG A CA 1
ATOM 3459 C C . ARG A 1 418 ? 0.341 6.078 -15.352 1 66.88 418 ARG A C 1
ATOM 3461 O O . ARG A 1 418 ? 1.345 6.793 -15.32 1 66.88 418 ARG A O 1
ATOM 3468 N N . GLU A 1 419 ? -0.713 6.359 -16.203 1 51.88 419 GLU A N 1
ATOM 3469 C CA . GLU A 1 419 ? -0.787 7.512 -17.094 1 51.88 419 GLU A CA 1
ATOM 3470 C C . GLU A 1 419 ? -0.932 8.812 -16.312 1 51.88 419 GLU A C 1
ATOM 3472 O O . GLU A 1 419 ? -0.366 9.836 -16.688 1 51.88 419 GLU A O 1
ATOM 3477 N N . GLN A 1 420 ? -1.809 8.961 -15.328 1 49.09 420 GLN A N 1
ATOM 3478 C CA . GLN A 1 420 ? -2.018 10.164 -14.523 1 49.09 420 GLN A CA 1
ATOM 3479 C C . GLN A 1 420 ? -0.709 10.648 -13.906 1 49.09 420 GLN A C 1
ATOM 3481 O O . GLN A 1 420 ? -0.519 11.852 -13.711 1 49.09 420 GLN A O 1
ATOM 3486 N N . ARG A 1 421 ? 0.091 9.734 -13.562 1 48.84 421 ARG A N 1
ATOM 3487 C CA . ARG A 1 421 ? 1.359 10.102 -12.938 1 48.84 421 ARG A CA 1
ATOM 3488 C C . ARG A 1 421 ? 2.33 10.672 -13.969 1 48.84 421 ARG A C 1
ATOM 3490 O O . ARG A 1 421 ? 3.375 11.219 -13.609 1 48.84 421 ARG A O 1
ATOM 3497 N N . ALA A 1 422 ? 2.045 10.477 -15.25 1 46.47 422 ALA A N 1
ATOM 3498 C CA . ALA A 1 422 ? 2.973 10.875 -16.312 1 46.47 422 ALA A CA 1
ATOM 3499 C C . ALA A 1 422 ? 2.672 12.289 -16.797 1 46.47 422 ALA A C 1
ATOM 3501 O O . ALA A 1 422 ? 2 12.477 -17.812 1 46.47 422 ALA A O 1
ATOM 3502 N N . GLY A 1 423 ? 2.461 13.195 -15.938 1 47.28 423 GLY A N 1
ATOM 3503 C CA . GLY A 1 423 ? 2.381 14.594 -16.328 1 47.28 423 GLY A CA 1
ATOM 3504 C C . GLY A 1 423 ? 3.334 14.961 -17.453 1 47.28 423 GLY A C 1
ATOM 3505 O O . GLY A 1 423 ? 2.996 15.758 -18.328 1 47.28 423 GLY A O 1
ATOM 3506 N N . GLU A 1 424 ? 4.449 14.352 -17.438 1 51.25 424 GLU A N 1
ATOM 3507 C CA . GLU A 1 424 ? 5.484 14.633 -18.438 1 51.25 424 GLU A CA 1
ATOM 3508 C C . GLU A 1 424 ? 5.098 14.086 -19.812 1 51.25 424 GLU A C 1
ATOM 3510 O O . GLU A 1 424 ? 5.422 14.688 -20.828 1 51.25 424 GLU A O 1
ATOM 3515 N N . GLU A 1 425 ? 4.309 13.039 -19.75 1 52.78 425 GLU A N 1
ATOM 3516 C CA . GLU A 1 425 ? 3.801 12.5 -21.016 1 52.78 425 GLU A CA 1
ATOM 3517 C C . GLU A 1 425 ? 2.904 13.516 -21.719 1 52.78 425 GLU A C 1
ATOM 3519 O O . GLU A 1 425 ? 3.012 13.703 -22.938 1 52.78 425 GLU A O 1
ATOM 3524 N N . GLU A 1 426 ? 2.207 14.141 -20.844 1 53.72 426 GLU A N 1
ATOM 3525 C CA . GLU A 1 426 ? 1.337 15.164 -21.406 1 53.72 426 GLU A CA 1
ATOM 3526 C C . GLU A 1 426 ? 2.15 16.312 -22.016 1 53.72 426 GLU A C 1
ATOM 3528 O O . GLU A 1 426 ? 1.822 16.812 -23.078 1 53.72 426 GLU A O 1
ATOM 3533 N N . ALA A 1 427 ? 3.221 16.578 -21.312 1 59.22 427 ALA A N 1
ATOM 3534 C CA . ALA A 1 427 ? 4.098 17.641 -21.812 1 59.22 427 ALA A CA 1
ATOM 3535 C C . ALA A 1 427 ? 4.816 17.188 -23.078 1 59.22 427 ALA A C 1
ATOM 3537 O O . ALA A 1 427 ? 4.984 17.969 -24.016 1 59.22 427 ALA A O 1
ATOM 3538 N N . LEU A 1 428 ? 5.133 15.961 -23.188 1 63.34 428 LEU A N 1
ATOM 3539 C CA . LEU A 1 428 ? 5.789 15.398 -24.359 1 63.34 428 LEU A CA 1
ATOM 3540 C C . LEU A 1 428 ? 4.809 15.289 -25.531 1 63.34 428 LEU A C 1
ATOM 3542 O O . LEU A 1 428 ? 5.156 15.609 -26.672 1 63.34 428 LEU A O 1
ATOM 3546 N N . ILE A 1 429 ? 3.578 14.953 -25.141 1 68.31 429 ILE A N 1
ATOM 3547 C CA . ILE A 1 429 ? 2.539 14.867 -26.156 1 68.31 429 ILE A CA 1
ATOM 3548 C C . ILE A 1 429 ? 2.211 16.266 -26.672 1 68.31 429 ILE A C 1
ATOM 3550 O O . ILE A 1 429 ? 2.115 16.484 -27.891 1 68.31 429 ILE A O 1
ATOM 3554 N N . GLN A 1 430 ? 2.227 17.156 -25.734 1 65.62 430 GLN A N 1
ATOM 3555 C CA . GLN A 1 430 ? 1.975 18.531 -26.125 1 65.62 430 GLN A CA 1
ATOM 3556 C C . GLN A 1 430 ? 3.119 19.078 -26.984 1 65.62 430 GLN A C 1
ATOM 3558 O O . GLN A 1 430 ? 2.889 19.797 -27.969 1 65.62 430 GLN A O 1
ATOM 3563 N N . LEU A 1 431 ? 4.285 18.719 -26.703 1 71.88 431 LEU A N 1
ATOM 3564 C CA . LEU A 1 431 ? 5.434 19.109 -27.5 1 71.88 431 LEU A CA 1
ATOM 3565 C C . LEU A 1 431 ? 5.363 18.5 -28.891 1 71.88 431 LEU A C 1
ATOM 3567 O O . LEU A 1 431 ? 5.625 19.172 -29.891 1 71.88 431 LEU A O 1
ATOM 3571 N N . LEU A 1 432 ? 4.961 17.266 -28.984 1 76 432 LEU A N 1
ATOM 3572 C CA . LEU A 1 432 ? 4.809 16.578 -30.266 1 76 432 LEU A CA 1
ATOM 3573 C C . LEU A 1 432 ? 3.684 17.203 -31.078 1 76 432 LEU A C 1
ATOM 3575 O O . LEU A 1 432 ? 3.809 17.375 -32.312 1 76 432 LEU A O 1
ATOM 3579 N N . ILE A 1 433 ? 2.717 17.672 -30.312 1 76.31 433 ILE A N 1
ATOM 3580 C CA . ILE A 1 433 ? 1.599 18.344 -30.969 1 76.31 433 ILE A CA 1
ATOM 3581 C C . ILE A 1 433 ? 2.053 19.703 -31.484 1 76.31 433 ILE A C 1
ATOM 3583 O O . ILE A 1 433 ? 1.74 20.078 -32.625 1 76.31 433 ILE A O 1
ATOM 3587 N N . ASP A 1 434 ? 2.807 20.391 -30.734 1 76.56 434 ASP A N 1
ATOM 3588 C CA . ASP A 1 434 ? 3.332 21.688 -31.156 1 76.56 434 ASP A CA 1
ATOM 3589 C C . ASP A 1 434 ? 4.297 21.531 -32.344 1 76.56 434 ASP A C 1
ATOM 3591 O O . ASP A 1 434 ? 4.254 22.312 -33.281 1 76.56 434 ASP A O 1
ATOM 3595 N N . VAL A 1 435 ? 5.141 20.547 -32.344 1 78.56 435 VAL A N 1
ATOM 3596 C CA . VAL A 1 435 ? 6.082 20.266 -33.406 1 78.56 435 VAL A CA 1
ATOM 3597 C C . VAL A 1 435 ? 5.312 19.891 -34.688 1 78.56 435 VAL A C 1
ATOM 3599 O O . VAL A 1 435 ? 5.625 20.375 -35.781 1 78.56 435 VAL A O 1
ATOM 3602 N N . ARG A 1 436 ? 4.332 19.109 -34.469 1 82.44 436 ARG A N 1
ATOM 3603 C CA . ARG A 1 436 ? 3.492 18.719 -35.594 1 82.44 436 ARG A CA 1
ATOM 3604 C C . ARG A 1 436 ? 2.799 19.938 -36.188 1 82.44 436 ARG A C 1
ATOM 3606 O O . ARG A 1 436 ? 2.74 20.078 -37.438 1 82.44 436 ARG A O 1
ATOM 3613 N N . ALA A 1 437 ? 2.354 20.797 -35.406 1 79.75 437 ALA A N 1
ATOM 3614 C CA . ALA A 1 437 ? 1.714 22.016 -35.906 1 79.75 437 ALA A CA 1
ATOM 3615 C C . ALA A 1 437 ? 2.699 22.891 -36.656 1 79.75 437 ALA A C 1
ATOM 3617 O O . ALA A 1 437 ? 2.357 23.438 -37.719 1 79.75 437 ALA A O 1
ATOM 3618 N N . GLN A 1 438 ? 3.822 22.969 -36.156 1 81.81 438 GLN A N 1
ATOM 3619 C CA . GLN A 1 438 ? 4.859 23.734 -36.844 1 81.81 438 GLN A CA 1
ATOM 3620 C C . GLN A 1 438 ? 5.262 23.078 -38.156 1 81.81 438 GLN A C 1
ATOM 3622 O O . GLN A 1 438 ? 5.465 23.75 -39.188 1 81.81 438 GLN A O 1
ATOM 3627 N N . LEU A 1 439 ? 5.414 21.781 -38.156 1 82.19 439 LEU A N 1
ATOM 3628 C CA . LEU A 1 439 ? 5.727 21.016 -39.375 1 82.19 439 LEU A CA 1
ATOM 3629 C C . LEU A 1 439 ? 4.664 21.234 -40.438 1 82.19 439 LEU A C 1
ATOM 3631 O O . LEU A 1 439 ? 4.988 21.406 -41.625 1 82.19 439 LEU A O 1
ATOM 3635 N N . ARG A 1 440 ? 3.467 21.328 -39.969 1 83.25 440 ARG A N 1
ATOM 3636 C CA . ARG A 1 440 ? 2.369 21.562 -40.906 1 83.25 440 ARG A CA 1
ATOM 3637 C C . ARG A 1 440 ? 2.428 22.984 -41.469 1 83.25 440 ARG A C 1
ATOM 3639 O O . ARG A 1 440 ? 2.199 23.172 -42.656 1 83.25 440 ARG A O 1
ATOM 3646 N N . LYS A 1 441 ? 2.734 23.844 -40.688 1 83.19 441 LYS A N 1
ATOM 3647 C CA . LYS A 1 441 ? 2.92 25.219 -41.156 1 83.19 441 LYS A CA 1
ATOM 3648 C C . LYS A 1 441 ? 4.055 25.297 -42.156 1 83.19 441 LYS A C 1
ATOM 3650 O O . LYS A 1 441 ? 4.004 26.109 -43.094 1 83.19 441 LYS A O 1
ATOM 3655 N N . GLU A 1 442 ? 4.926 24.453 -41.969 1 84.06 442 GLU A N 1
ATOM 3656 C CA . GLU A 1 442 ? 6.098 24.438 -42.844 1 84.06 442 GLU A CA 1
ATOM 3657 C C . GLU A 1 442 ? 5.895 23.484 -44.031 1 84.06 442 GLU A C 1
ATOM 3659 O O . GLU A 1 442 ? 6.84 23.188 -44.75 1 84.06 442 GLU A O 1
ATOM 3664 N N . ARG A 1 443 ? 4.734 22.906 -44.062 1 82.06 443 ARG A N 1
ATOM 3665 C CA . ARG A 1 443 ? 4.289 22.047 -45.156 1 82.06 443 ARG A CA 1
ATOM 3666 C C . ARG A 1 443 ? 5.07 20.75 -45.188 1 82.06 443 ARG A C 1
ATOM 3668 O O . ARG A 1 443 ? 5.262 20.156 -46.25 1 82.06 443 ARG A O 1
ATOM 3675 N N . ASN A 1 444 ? 5.723 20.438 -44.156 1 83.56 444 ASN A N 1
ATOM 3676 C CA . ASN A 1 444 ? 6.301 19.094 -43.969 1 83.56 444 ASN A CA 1
ATOM 3677 C C . ASN A 1 444 ? 5.258 18.094 -43.469 1 83.56 444 ASN A C 1
ATOM 3679 O O . ASN A 1 444 ? 5.328 17.625 -42.344 1 83.56 444 ASN A O 1
ATOM 3683 N N . PHE A 1 445 ? 4.438 17.734 -44.312 1 83 445 PHE A N 1
ATOM 3684 C CA . PHE A 1 445 ? 3.275 16.906 -43.969 1 83 445 PHE A CA 1
ATOM 3685 C C . PHE A 1 445 ? 3.684 15.469 -43.719 1 83 445 PHE A C 1
ATOM 3687 O O . PHE A 1 445 ? 3.053 14.773 -42.938 1 83 445 PHE A O 1
ATOM 3694 N N . ALA A 1 446 ? 4.672 15.102 -44.375 1 82.38 446 ALA A N 1
ATOM 3695 C CA . ALA A 1 446 ? 5.125 13.727 -44.219 1 82.38 446 ALA A CA 1
ATOM 3696 C C . ALA A 1 446 ? 5.559 13.453 -42.781 1 82.38 446 ALA A C 1
ATOM 3698 O O . ALA A 1 446 ? 5.133 12.469 -42.188 1 82.38 446 ALA A O 1
ATOM 3699 N N . LEU A 1 447 ? 6.34 14.242 -42.281 1 81.5 447 LEU A N 1
ATOM 3700 C CA . LEU A 1 447 ? 6.836 14.078 -40.938 1 81.5 447 LEU A CA 1
ATOM 3701 C C . LEU A 1 447 ? 5.723 14.328 -39.906 1 81.5 447 LEU A C 1
ATOM 3703 O O . LEU A 1 447 ? 5.66 13.664 -38.875 1 81.5 447 LEU A O 1
ATOM 3707 N N . ALA A 1 448 ? 4.926 15.312 -40.188 1 84.62 448 ALA A N 1
ATOM 3708 C CA . ALA A 1 448 ? 3.762 15.57 -39.344 1 84.62 448 ALA A CA 1
ATOM 3709 C C . ALA A 1 448 ? 2.854 14.344 -39.281 1 84.62 448 ALA A C 1
ATOM 3711 O O . ALA A 1 448 ? 2.404 13.969 -38.188 1 84.62 448 ALA A O 1
ATOM 3712 N N . ASP A 1 449 ? 2.678 13.75 -40.375 1 82.5 449 ASP A N 1
ATOM 3713 C CA . ASP A 1 449 ? 1.849 12.547 -40.438 1 82.5 449 ASP A CA 1
ATOM 3714 C C . ASP A 1 449 ? 2.518 11.383 -39.719 1 82.5 449 ASP A C 1
ATOM 3716 O O . ASP A 1 449 ? 1.842 10.57 -39.094 1 82.5 449 ASP A O 1
ATOM 3720 N N . ARG A 1 450 ? 3.676 11.312 -39.812 1 81.19 450 ARG A N 1
ATOM 3721 C CA . ARG A 1 450 ? 4.414 10.281 -39.094 1 81.19 450 ARG A CA 1
ATOM 3722 C C . ARG A 1 450 ? 4.25 10.438 -37.594 1 81.19 450 ARG A C 1
ATOM 3724 O O . ARG A 1 450 ? 4.059 9.445 -36.875 1 81.19 450 ARG A O 1
ATOM 3731 N N . ILE A 1 451 ? 4.316 11.609 -37.094 1 82.19 451 ILE A N 1
ATOM 3732 C CA . ILE A 1 451 ? 4.121 11.883 -35.656 1 82.19 451 ILE A CA 1
ATOM 3733 C C . ILE A 1 451 ? 2.732 11.414 -35.25 1 82.19 451 ILE A C 1
ATOM 3735 O O . ILE A 1 451 ? 2.584 10.727 -34.219 1 82.19 451 ILE A O 1
ATOM 3739 N N . ARG A 1 452 ? 1.822 11.797 -36.062 1 81.25 452 ARG A N 1
ATOM 3740 C CA . ARG A 1 452 ? 0.449 11.398 -35.75 1 81.25 452 ARG A CA 1
ATOM 3741 C C . ARG A 1 452 ? 0.312 9.883 -35.75 1 81.25 452 ARG A C 1
ATOM 3743 O O . ARG A 1 452 ? -0.315 9.312 -34.844 1 81.25 452 ARG A O 1
ATOM 3750 N N . ALA A 1 453 ? 0.899 9.258 -36.688 1 80.56 453 ALA A N 1
ATOM 3751 C CA . ALA A 1 453 ? 0.82 7.801 -36.812 1 80.56 453 ALA A CA 1
ATOM 3752 C C . ALA A 1 453 ? 1.521 7.113 -35.656 1 80.56 453 ALA A C 1
ATOM 3754 O O . ALA A 1 453 ? 0.995 6.156 -35.094 1 80.56 453 ALA A O 1
ATOM 3755 N N . GLU A 1 454 ? 2.586 7.629 -35.312 1 78.12 454 GLU A N 1
ATOM 3756 C CA . GLU A 1 454 ? 3.355 7.027 -34.25 1 78.12 454 GLU A CA 1
ATOM 3757 C C . GLU A 1 454 ? 2.68 7.254 -32.875 1 78.12 454 GLU A C 1
ATOM 3759 O O . GLU A 1 454 ? 2.668 6.363 -32.031 1 78.12 454 GLU A O 1
ATOM 3764 N N . LEU A 1 455 ? 2.166 8.398 -32.781 1 77.75 455 LEU A N 1
ATOM 3765 C CA . LEU A 1 455 ? 1.396 8.68 -31.562 1 77.75 455 LEU A CA 1
ATOM 3766 C C . LEU A 1 455 ? 0.184 7.754 -31.469 1 77.75 455 LEU A C 1
ATOM 3768 O O . LEU A 1 455 ? -0.119 7.227 -30.391 1 77.75 455 LEU A O 1
ATOM 3772 N N . ARG A 1 456 ? -0.4 7.559 -32.562 1 75.5 456 ARG A N 1
ATOM 3773 C CA . ARG A 1 456 ? -1.543 6.652 -32.594 1 75.5 456 ARG A CA 1
ATOM 3774 C C . ARG A 1 456 ? -1.124 5.23 -32.25 1 75.5 456 ARG A C 1
ATOM 3776 O O . ARG A 1 456 ? -1.841 4.531 -31.531 1 75.5 456 ARG A O 1
ATOM 3783 N N . GLU A 1 457 ? -0.027 4.918 -32.719 1 72.5 457 GLU A N 1
ATOM 3784 C CA . GLU A 1 457 ? 0.5 3.596 -32.406 1 72.5 457 GLU A CA 1
ATOM 3785 C C . GLU A 1 457 ? 0.781 3.461 -30.906 1 72.5 457 GLU A C 1
ATOM 3787 O O . GLU A 1 457 ? 0.725 2.359 -30.359 1 72.5 457 GLU A O 1
ATOM 3792 N N . MET A 1 458 ? 0.92 4.613 -30.406 1 64.56 458 MET A N 1
ATOM 3793 C CA . MET A 1 458 ? 1.192 4.637 -28.969 1 64.56 458 MET A CA 1
ATOM 3794 C C . MET A 1 458 ? -0.097 4.805 -28.172 1 64.56 458 MET A C 1
ATOM 3796 O O . MET A 1 458 ? -0.06 5 -26.969 1 64.56 458 MET A O 1
ATOM 3800 N N . GLY A 1 459 ? -1.107 4.852 -28.938 1 63.5 459 GLY A N 1
ATOM 3801 C CA . GLY A 1 459 ? -2.404 4.961 -28.281 1 63.5 459 GLY A CA 1
ATOM 3802 C C . GLY A 1 459 ? -2.816 6.395 -28.016 1 63.5 459 GLY A C 1
ATOM 3803 O O . GLY A 1 459 ? -3.641 6.656 -27.141 1 63.5 459 GLY A O 1
ATOM 3804 N N . ILE A 1 460 ? -2.078 7.27 -28.625 1 71.12 460 ILE A N 1
ATOM 3805 C CA . ILE A 1 460 ? -2.4 8.688 -28.484 1 71.12 460 ILE A CA 1
ATOM 3806 C C . ILE A 1 460 ? -3.059 9.195 -29.766 1 71.12 460 ILE A C 1
ATOM 3808 O O . ILE A 1 460 ? -2.398 9.32 -30.797 1 71.12 460 ILE A O 1
ATOM 3812 N N . GLN A 1 461 ? -4.312 9.391 -29.625 1 74.06 461 GLN A N 1
ATOM 3813 C CA . GLN A 1 461 ? -5.039 9.875 -30.781 1 74.06 461 GLN A CA 1
ATOM 3814 C C . GLN A 1 461 ? -5.172 11.398 -30.75 1 74.06 461 GLN A C 1
ATOM 3816 O O . GLN A 1 461 ? -5.672 11.961 -29.781 1 74.06 461 GLN A O 1
ATOM 3821 N N . LEU A 1 462 ? -4.676 11.984 -31.906 1 78.31 462 LEU A N 1
ATOM 3822 C CA . LEU A 1 462 ? -4.809 13.43 -32.031 1 78.31 462 LEU A CA 1
ATOM 3823 C C . LEU A 1 462 ? -6.113 13.781 -32.75 1 78.31 462 LEU A C 1
ATOM 3825 O O . LEU A 1 462 ? -6.523 13.094 -33.688 1 78.31 462 LEU A O 1
ATOM 3829 N N . GLU A 1 463 ? -6.781 14.734 -32.125 1 72 463 GLU A N 1
ATOM 3830 C CA . GLU A 1 463 ? -7.973 15.297 -32.75 1 72 463 GLU A CA 1
ATOM 3831 C C . GLU A 1 463 ? -7.793 16.781 -33.031 1 72 463 GLU A C 1
ATOM 3833 O O . GLU A 1 463 ? -7.609 17.578 -32.094 1 72 463 GLU A O 1
ATOM 3838 N N . ASP A 1 464 ? -7.816 17.047 -34.344 1 74.62 464 ASP A N 1
ATOM 3839 C CA . ASP A 1 464 ? -7.672 18.438 -34.75 1 74.62 464 ASP A CA 1
ATOM 3840 C C . ASP A 1 464 ? -9 19.188 -34.656 1 74.62 464 ASP A C 1
ATOM 3842 O O . ASP A 1 464 ? -9.992 18.766 -35.25 1 74.62 464 ASP A O 1
ATOM 3846 N N . THR A 1 465 ? -9.023 20.172 -33.781 1 63.66 465 THR A N 1
ATOM 3847 C CA . THR A 1 465 ? -10.195 21.016 -33.625 1 63.66 465 THR A CA 1
ATOM 3848 C C . THR A 1 465 ? -9.891 22.453 -34.062 1 63.66 465 THR A C 1
ATOM 3850 O O . THR A 1 465 ? -8.727 22.812 -34.25 1 63.66 465 THR A O 1
ATOM 3853 N N . PRO A 1 466 ? -11.07 23.281 -34.312 1 64.56 466 PRO A N 1
ATOM 3854 C CA . PRO A 1 466 ? -10.859 24.672 -34.688 1 64.56 466 PRO A CA 1
ATOM 3855 C C . PRO A 1 466 ? -10.047 25.453 -33.625 1 64.56 466 PRO A C 1
ATOM 3857 O O . PRO A 1 466 ? -9.383 26.438 -33.969 1 64.56 466 PRO A O 1
ATOM 3860 N N . GLN A 1 467 ? -9.969 25.031 -32.469 1 62.44 467 GLN A N 1
ATOM 3861 C CA . GLN A 1 467 ? -9.32 25.734 -31.375 1 62.44 467 GLN A CA 1
ATOM 3862 C C . GLN A 1 467 ? -7.922 25.172 -31.125 1 62.44 467 GLN A C 1
ATOM 3864 O O . GLN A 1 467 ? -7.176 25.703 -30.297 1 62.44 467 GLN A O 1
ATOM 3869 N N . GLY A 1 468 ? -7.664 24.109 -31.844 1 67.25 468 GLY A N 1
ATOM 3870 C CA . GLY A 1 468 ? -6.359 23.5 -31.656 1 67.25 468 GLY A CA 1
ATOM 3871 C C . GLY A 1 468 ? -6.41 21.984 -31.641 1 67.25 468 GLY A C 1
ATOM 3872 O O . GLY A 1 468 ? -7.48 21.391 -31.766 1 67.25 468 GLY A O 1
ATOM 3873 N N . THR A 1 469 ? -5.23 21.344 -31.656 1 75.31 469 THR A N 1
ATOM 3874 C CA . THR A 1 469 ? -5.145 19.891 -31.625 1 75.31 469 THR A CA 1
ATOM 3875 C C . THR A 1 469 ? -5.297 19.375 -30.203 1 75.31 469 THR A C 1
ATOM 3877 O O . THR A 1 469 ? -4.664 19.891 -29.281 1 75.31 469 THR A O 1
ATOM 3880 N N . VAL A 1 470 ? -6.191 18.578 -29.984 1 68.31 470 VAL A N 1
ATOM 3881 C CA . VAL A 1 470 ? -6.379 17.906 -28.703 1 68.31 470 VAL A CA 1
ATOM 3882 C C . VAL A 1 470 ? -6.039 16.438 -28.828 1 68.31 470 VAL A C 1
ATOM 3884 O O . VAL A 1 470 ? -5.934 15.906 -29.938 1 68.31 470 VAL A O 1
ATOM 3887 N N . TRP A 1 471 ? -5.645 15.852 -27.625 1 69.12 471 TRP A N 1
ATOM 3888 C CA . TRP A 1 471 ? -5.277 14.438 -27.719 1 69.12 471 TRP A CA 1
ATOM 3889 C C . TRP A 1 471 ? -6.008 13.609 -26.672 1 69.12 471 TRP A C 1
ATOM 3891 O O . TRP A 1 471 ? -6.449 14.141 -25.656 1 69.12 471 TRP A O 1
ATOM 3901 N N . LYS A 1 472 ? -6.309 12.477 -27.078 1 64.31 472 LYS A N 1
ATOM 3902 C CA . LYS A 1 472 ? -6.902 11.508 -26.156 1 64.31 472 LYS A CA 1
ATOM 3903 C C . LYS A 1 472 ? -6.203 10.156 -26.25 1 64.31 472 LYS A C 1
ATOM 3905 O O . LYS A 1 472 ? -5.582 9.844 -27.266 1 64.31 472 LYS A O 1
ATOM 3910 N N . ARG A 1 473 ? -6.262 9.539 -25.25 1 60.31 473 ARG A N 1
ATOM 3911 C CA . ARG A 1 473 ? -5.719 8.188 -25.281 1 60.31 473 ARG A CA 1
ATOM 3912 C C . ARG A 1 473 ? -6.734 7.199 -25.844 1 60.31 473 ARG A C 1
ATOM 3914 O O . ARG A 1 473 ? -7.93 7.301 -25.578 1 60.31 473 ARG A O 1
ATOM 3921 N N . VAL A 1 474 ? -6.254 6.426 -26.781 1 56.66 474 VAL A N 1
ATOM 3922 C CA . VAL A 1 474 ? -7.117 5.422 -27.391 1 56.66 474 VAL A CA 1
ATOM 3923 C C . VAL A 1 474 ? -6.438 4.055 -27.344 1 56.66 474 VAL A C 1
ATOM 3925 O O . VAL A 1 474 ? -5.207 3.967 -27.312 1 56.66 474 VAL A O 1
ATOM 3928 N N . LYS A 1 475 ? -7.16 3.021 -27.078 1 57.91 475 LYS A N 1
ATOM 3929 C CA . LYS A 1 475 ? -6.648 1.656 -27.141 1 57.91 475 LYS A CA 1
ATOM 3930 C C . LYS A 1 475 ? -6.332 1.241 -28.578 1 57.91 475 LYS A C 1
ATOM 3932 O O . LYS A 1 475 ? -7.18 1.365 -29.453 1 57.91 475 LYS A O 1
ATOM 3937 N N . VAL A 1 476 ? -4.996 1.132 -29 1 53.16 476 VAL A N 1
ATOM 3938 C CA . VAL A 1 476 ? -4.645 0.683 -30.344 1 53.16 476 VAL A CA 1
ATOM 3939 C C . VAL A 1 476 ? -4.602 -0.843 -30.391 1 53.16 476 VAL A C 1
ATOM 3941 O O . VAL A 1 476 ? -4.234 -1.486 -29.406 1 53.16 476 VAL A O 1
ATOM 3944 N N . MET B 1 1 ? 2.627 -6.746 13.438 1 69.06 1 MET B N 1
ATOM 3945 C CA . MET B 1 1 ? 2.672 -6.301 14.82 1 69.06 1 MET B CA 1
ATOM 3946 C C . MET B 1 1 ? 1.836 -5.039 15.016 1 69.06 1 MET B C 1
ATOM 3948 O O . MET B 1 1 ? 1.584 -4.301 14.062 1 69.06 1 MET B O 1
ATOM 3952 N N . ALA B 1 2 ? 1.396 -4.883 16.203 1 88.38 2 ALA B N 1
ATOM 3953 C CA . ALA B 1 2 ? 0.58 -3.719 16.531 1 88.38 2 ALA B CA 1
ATOM 3954 C C . ALA B 1 2 ? 1.435 -2.457 16.609 1 88.38 2 ALA B C 1
ATOM 3956 O O . ALA B 1 2 ? 2.568 -2.5 17.094 1 88.38 2 ALA B O 1
ATOM 3957 N N . ILE B 1 3 ? 1.035 -1.409 16.031 1 97.19 3 ILE B N 1
ATOM 3958 C CA . ILE B 1 3 ? 1.712 -0.119 16.109 1 97.19 3 ILE B CA 1
ATOM 3959 C C . ILE B 1 3 ? 1.71 0.375 17.547 1 97.19 3 ILE B C 1
ATOM 3961 O O . ILE B 1 3 ? 0.699 0.269 18.25 1 97.19 3 ILE B O 1
ATOM 3965 N N . ARG B 1 4 ? 2.871 0.786 18.062 1 98.44 4 ARG B N 1
ATOM 3966 C CA . ARG B 1 4 ? 3.004 1.432 19.375 1 98.44 4 ARG B CA 1
ATOM 3967 C C . ARG B 1 4 ? 3.473 2.875 19.219 1 98.44 4 ARG B C 1
ATOM 3969 O O . ARG B 1 4 ? 4.32 3.174 18.375 1 98.44 4 ARG B O 1
ATOM 3976 N N . VAL B 1 5 ? 2.91 3.791 19.969 1 98.62 5 VAL B N 1
ATOM 3977 C CA . VAL B 1 5 ? 3.236 5.211 19.875 1 98.62 5 VAL B CA 1
ATOM 3978 C C . VAL B 1 5 ? 3.547 5.77 21.25 1 98.62 5 VAL B C 1
ATOM 3980 O O . VAL B 1 5 ? 2.879 5.426 22.234 1 98.62 5 VAL B O 1
ATOM 3983 N N . TYR B 1 6 ? 4.59 6.555 21.344 1 98.75 6 TYR B N 1
ATOM 3984 C CA . TYR B 1 6 ? 4.848 7.285 22.578 1 98.75 6 TYR B CA 1
ATOM 3985 C C . TYR B 1 6 ? 3.84 8.414 22.766 1 98.75 6 TYR B C 1
ATOM 3987 O O . TYR B 1 6 ? 3.732 9.305 21.922 1 98.75 6 TYR B O 1
ATOM 3995 N N . ASN B 1 7 ? 3.098 8.336 23.828 1 98.69 7 ASN B N 1
ATOM 3996 C CA . ASN B 1 7 ? 2.096 9.336 24.156 1 98.69 7 ASN B CA 1
ATOM 3997 C C . ASN B 1 7 ? 2.641 10.367 25.141 1 98.69 7 ASN B C 1
ATOM 3999 O O . ASN B 1 7 ? 2.914 10.039 26.312 1 98.69 7 ASN B O 1
ATOM 4003 N N . THR B 1 8 ? 2.771 11.578 24.625 1 98.62 8 THR B N 1
ATOM 4004 C CA . THR B 1 8 ? 3.293 12.633 25.484 1 98.62 8 THR B CA 1
ATOM 4005 C C . THR B 1 8 ? 2.475 12.742 26.766 1 98.62 8 THR B C 1
ATOM 4007 O O . THR B 1 8 ? 3.02 13.023 27.844 1 98.62 8 THR B O 1
ATOM 4010 N N . LEU B 1 9 ? 1.195 12.508 26.672 1 98.31 9 LEU B N 1
ATOM 4011 C CA . LEU B 1 9 ? 0.271 12.641 27.781 1 98.31 9 LEU B CA 1
ATOM 4012 C C . LEU B 1 9 ? 0.619 11.656 28.906 1 98.31 9 LEU B C 1
ATOM 4014 O O . LEU B 1 9 ? 0.681 12.031 30.078 1 98.31 9 LEU B O 1
ATOM 4018 N N . THR B 1 10 ? 0.895 10.359 28.578 1 97.81 10 THR B N 1
ATOM 4019 C CA . THR B 1 10 ? 1.138 9.32 29.562 1 97.81 10 THR B CA 1
ATOM 4020 C C . THR B 1 10 ? 2.635 9.086 29.75 1 97.81 10 THR B C 1
ATOM 4022 O O . THR B 1 10 ? 3.051 8.383 30.672 1 97.81 10 THR B O 1
ATOM 4025 N N . LYS B 1 11 ? 3.43 9.633 28.859 1 97.44 11 LYS B N 1
ATOM 4026 C CA . LYS B 1 11 ? 4.887 9.508 28.875 1 97.44 11 LYS B CA 1
ATOM 4027 C C . LYS B 1 11 ? 5.316 8.047 28.766 1 97.44 11 LYS B C 1
ATOM 4029 O O . LYS B 1 11 ? 6.277 7.625 29.406 1 97.44 11 LYS B O 1
ATOM 4034 N N . GLN B 1 12 ? 4.52 7.332 28.047 1 97.94 12 GLN B N 1
ATOM 4035 C CA . GLN B 1 12 ? 4.816 5.93 27.781 1 97.94 12 GLN B CA 1
ATOM 4036 C C . GLN B 1 12 ? 4.41 5.539 26.359 1 97.94 12 GLN B C 1
ATOM 4038 O O . GLN B 1 12 ? 3.59 6.211 25.734 1 97.94 12 GLN B O 1
ATOM 4043 N N . LYS B 1 13 ? 5.062 4.484 25.891 1 97.62 13 LYS B N 1
ATOM 4044 C CA . LYS B 1 13 ? 4.602 3.896 24.641 1 97.62 13 LYS B CA 1
ATOM 4045 C C . LYS B 1 13 ? 3.334 3.074 24.844 1 97.62 13 LYS B C 1
ATOM 4047 O O . LYS B 1 13 ? 3.25 2.283 25.781 1 97.62 13 LYS B O 1
ATOM 4052 N N . GLU B 1 14 ? 2.369 3.285 24 1 98.31 14 GLU B N 1
ATOM 4053 C CA . GLU B 1 14 ? 1.075 2.613 24.078 1 98.31 14 GLU B CA 1
ATOM 4054 C C . GLU B 1 14 ? 0.729 1.944 22.75 1 98.31 14 GLU B C 1
ATOM 4056 O O . GLU B 1 14 ? 1.189 2.377 21.688 1 98.31 14 GLU B O 1
ATOM 4061 N N . GLU B 1 15 ? -0.042 0.851 22.875 1 97.94 15 GLU B N 1
ATOM 4062 C CA . GLU B 1 15 ? -0.593 0.291 21.641 1 97.94 15 GLU B CA 1
ATOM 4063 C C . GLU B 1 15 ? -1.545 1.273 20.969 1 97.94 15 GLU B C 1
ATOM 4065 O O . GLU B 1 15 ? -2.381 1.891 21.625 1 97.94 15 GLU B O 1
ATOM 4070 N N . PHE B 1 16 ? -1.432 1.492 19.734 1 98.19 16 PHE B N 1
ATOM 4071 C CA . PHE B 1 16 ? -2.254 2.426 18.969 1 98.19 16 PHE B CA 1
ATOM 4072 C C . PHE B 1 16 ? -3.59 1.792 18.609 1 98.19 16 PHE B C 1
ATOM 4074 O O . PHE B 1 16 ? -3.631 0.806 17.859 1 98.19 16 PHE B O 1
ATOM 4081 N N . ARG B 1 17 ? -4.633 2.293 19.125 1 96.88 17 ARG B N 1
ATOM 4082 C CA . ARG B 1 17 ? -6.004 1.87 18.859 1 96.88 17 ARG B CA 1
ATOM 4083 C C . ARG B 1 17 ? -6.898 3.068 18.562 1 96.88 17 ARG B C 1
ATOM 4085 O O . ARG B 1 17 ? -7.352 3.754 19.469 1 96.88 17 ARG B O 1
ATOM 4092 N N . P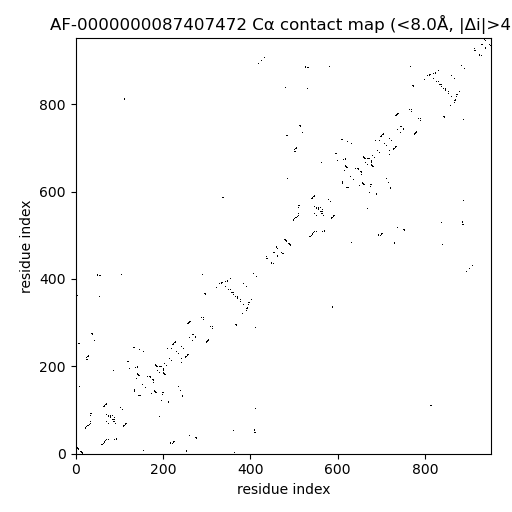RO B 1 18 ? -7.164 3.309 17.297 1 97.06 18 PRO B N 1
ATOM 4093 C CA . PRO B 1 18 ? -8.016 4.457 16.984 1 97.06 18 PRO B CA 1
ATOM 4094 C C . PRO B 1 18 ? -9.406 4.352 17.594 1 97.06 18 PRO B C 1
ATOM 4096 O O . PRO B 1 18 ? -9.836 3.26 17.984 1 97.06 18 PRO B O 1
ATOM 4099 N N . LEU B 1 19 ? -10.07 5.438 17.719 1 97.75 19 LEU B N 1
ATOM 4100 C CA . LEU B 1 19 ? -11.422 5.488 18.266 1 97.75 19 LEU B CA 1
ATOM 4101 C C . LEU B 1 19 ? -12.406 4.789 17.344 1 97.75 19 LEU B C 1
ATOM 4103 O O . LEU B 1 19 ? -13.312 4.082 17.797 1 97.75 19 LEU B O 1
ATOM 4107 N N . ARG B 1 20 ? -12.266 5.039 16.078 1 95.81 20 ARG B N 1
ATOM 4108 C CA . ARG B 1 20 ? -13.062 4.367 15.047 1 95.81 20 ARG B CA 1
ATOM 4109 C C . ARG B 1 20 ? -12.203 3.4 14.234 1 95.81 20 ARG B C 1
ATOM 4111 O O . ARG B 1 20 ? -11.164 3.783 13.695 1 95.81 20 ARG B O 1
ATOM 4118 N N . ASP B 1 21 ? -12.68 2.18 14.133 1 92.88 21 ASP B N 1
ATOM 4119 C CA . ASP B 1 21 ? -11.906 1.161 13.422 1 92.88 21 ASP B CA 1
ATOM 4120 C C . ASP B 1 21 ? -11.617 1.591 11.984 1 92.88 21 ASP B C 1
ATOM 4122 O O . ASP B 1 21 ? -12.508 2.074 11.289 1 92.88 21 ASP B O 1
ATOM 4126 N N . GLY B 1 22 ? -10.336 1.501 11.625 1 93.56 22 GLY B N 1
ATOM 4127 C CA . GLY B 1 22 ? -9.938 1.737 10.25 1 93.56 22 GLY B CA 1
ATOM 4128 C C . GLY B 1 22 ? -9.742 3.207 9.93 1 93.56 22 GLY B C 1
ATOM 4129 O O . GLY B 1 22 ? -9.414 3.562 8.789 1 93.56 22 GLY B O 1
ATOM 4130 N N . GLU B 1 23 ? -9.914 4.07 10.898 1 97.5 23 GLU B N 1
ATOM 4131 C CA . GLU B 1 23 ? -9.773 5.504 10.656 1 97.5 23 GLU B CA 1
ATOM 4132 C C . GLU B 1 23 ? -8.906 6.16 11.727 1 97.5 23 GLU B C 1
ATOM 4134 O O . GLU B 1 23 ? -9.016 5.832 12.906 1 97.5 23 GLU B O 1
ATOM 4139 N N . VAL B 1 24 ? -8.094 7.051 11.328 1 98.56 24 VAL B N 1
ATOM 4140 C CA . VAL B 1 24 ? -7.312 7.887 12.242 1 98.56 24 VAL B CA 1
ATOM 4141 C C . VAL B 1 24 ? -7.637 9.359 11.992 1 98.56 24 VAL B C 1
ATOM 4143 O O . VAL B 1 24 ? -7.445 9.867 10.891 1 98.56 24 VAL B O 1
ATOM 4146 N N . ARG B 1 25 ? -8.227 9.992 12.93 1 98.81 25 ARG B N 1
ATOM 4147 C CA . ARG B 1 25 ? -8.43 11.438 12.898 1 98.81 25 ARG B CA 1
ATOM 4148 C C . ARG B 1 25 ? -7.27 12.172 13.57 1 98.81 25 ARG B C 1
ATOM 4150 O O . ARG B 1 25 ? -6.977 11.938 14.742 1 98.81 25 ARG B O 1
ATOM 4157 N N . MET B 1 26 ? -6.629 13.008 12.797 1 98.81 26 MET B N 1
ATOM 4158 C CA . MET B 1 26 ? -5.375 13.609 13.242 1 98.81 26 MET B CA 1
ATOM 4159 C C . MET B 1 26 ? -5.402 15.125 13.055 1 98.81 26 MET B C 1
ATOM 4161 O O . MET B 1 26 ? -5.824 15.617 12.008 1 98.81 26 MET B O 1
ATOM 4165 N N . TYR B 1 27 ? -5.059 15.844 14.078 1 98.88 27 TYR B N 1
ATOM 4166 C CA . TYR B 1 27 ? -4.871 17.281 14.023 1 98.88 27 TYR B CA 1
ATOM 4167 C C . TYR B 1 27 ? -3.414 17.656 14.273 1 98.88 27 TYR B C 1
ATOM 4169 O O . TYR B 1 27 ? -2.84 17.281 15.297 1 98.88 27 TYR B O 1
ATOM 4177 N N . VAL B 1 28 ? -2.795 18.312 13.375 1 98.81 28 VAL B N 1
ATOM 4178 C CA . VAL B 1 28 ? -1.444 18.844 13.531 1 98.81 28 VAL B CA 1
ATOM 4179 C C . VAL B 1 28 ? -1.475 20.375 13.438 1 98.81 28 VAL B C 1
ATOM 4181 O O . VAL B 1 28 ? -1.95 20.938 12.445 1 98.81 28 VAL B O 1
ATOM 4184 N N . CYS B 1 29 ? -1.003 21.031 14.484 1 98.56 29 CYS B N 1
ATOM 4185 C CA . CYS B 1 29 ? -1.052 22.484 14.508 1 98.56 29 CYS B CA 1
ATOM 4186 C C . CYS B 1 29 ? -0.307 23.078 13.32 1 98.56 29 CYS B C 1
ATOM 4188 O O . CYS B 1 29 ? 0.84 22.703 13.055 1 98.56 29 CYS B O 1
ATOM 4190 N N . GLY B 1 30 ? -1.008 23.875 12.586 1 97.75 30 GLY B N 1
ATOM 4191 C CA . GLY B 1 30 ? -0.395 24.562 11.461 1 97.75 30 GLY B CA 1
ATOM 4192 C C . GLY B 1 30 ? 0.318 25.844 11.867 1 97.75 30 GLY B C 1
ATOM 4193 O O . GLY B 1 30 ? 0.483 26.125 13.055 1 97.75 30 GLY B O 1
ATOM 4194 N N . PRO B 1 31 ? 0.759 26.594 10.922 1 97.31 31 PRO B N 1
ATOM 4195 C CA . PRO B 1 31 ? 1.593 27.766 11.203 1 97.31 31 PRO B CA 1
ATOM 4196 C C . PRO B 1 31 ? 0.772 29.031 11.422 1 97.31 31 PRO B C 1
ATOM 4198 O O . PRO B 1 31 ? -0.356 29.125 10.93 1 97.31 31 PRO B O 1
ATOM 4201 N N . THR B 1 32 ? 1.339 29.938 12.281 1 97.62 32 THR B N 1
ATOM 4202 C CA . THR B 1 32 ? 0.958 31.344 12.156 1 97.62 32 THR B CA 1
ATOM 4203 C C . THR B 1 32 ? 1.609 31.969 10.922 1 97.62 32 THR B C 1
ATOM 4205 O O . THR B 1 32 ? 2.836 32 10.812 1 97.62 32 THR B O 1
ATOM 4208 N N . VAL B 1 33 ? 0.875 32.375 9.984 1 97.94 33 VAL B N 1
ATOM 4209 C CA . VAL B 1 33 ? 1.382 32.719 8.656 1 97.94 33 VAL B CA 1
ATOM 4210 C C . VAL B 1 33 ? 1.774 34.188 8.586 1 97.94 33 VAL B C 1
ATOM 4212 O O . VAL B 1 33 ? 1.089 34.969 7.945 1 97.94 33 VAL B O 1
ATOM 4215 N N . TYR B 1 34 ? 2.953 34.5 9.188 1 97.06 34 TYR B N 1
ATOM 4216 C CA . TYR B 1 34 ? 3.42 35.875 9.219 1 97.06 34 TYR B CA 1
ATOM 4217 C C . TYR B 1 34 ? 4.812 36 8.617 1 97.06 34 TYR B C 1
ATOM 4219 O O . TYR B 1 34 ? 5.332 37.125 8.453 1 97.06 34 TYR B O 1
ATOM 4227 N N . ASP B 1 35 ? 5.418 34.875 8.32 1 95.25 35 ASP B N 1
ATOM 4228 C CA . ASP B 1 35 ? 6.777 34.844 7.793 1 95.25 35 ASP B CA 1
ATOM 4229 C C . ASP B 1 35 ? 7.062 33.562 7.055 1 95.25 35 ASP B C 1
ATOM 4231 O O . ASP B 1 35 ? 6.215 32.656 7.016 1 95.25 35 ASP B O 1
ATOM 4235 N N . TYR B 1 36 ? 8.195 33.5 6.449 1 96.06 36 TYR B N 1
ATOM 4236 C CA . TYR B 1 36 ? 8.625 32.312 5.734 1 96.06 36 TYR B CA 1
ATOM 4237 C C . TYR B 1 36 ? 8.758 31.109 6.684 1 96.06 36 TYR B C 1
ATOM 4239 O O . TYR B 1 36 ? 9.164 31.281 7.836 1 96.06 36 TYR B O 1
ATOM 4247 N N . THR B 1 37 ? 8.422 29.953 6.141 1 95.94 37 THR B N 1
ATOM 4248 C CA . THR B 1 37 ? 8.602 28.719 6.906 1 95.94 37 THR B CA 1
ATOM 4249 C C . THR B 1 37 ? 10.086 28.359 7 1 95.94 37 THR B C 1
ATOM 4251 O O . THR B 1 37 ? 10.844 28.578 6.055 1 95.94 37 THR B O 1
ATOM 4254 N N . HIS B 1 38 ? 10.469 27.875 8.109 1 95 38 HIS B N 1
ATOM 4255 C CA . HIS B 1 38 ? 11.867 27.531 8.352 1 95 38 HIS B CA 1
ATOM 4256 C C . HIS B 1 38 ? 12.031 26.016 8.5 1 95 38 HIS B C 1
ATOM 4258 O O . HIS B 1 38 ? 11.055 25.266 8.438 1 95 38 HIS B O 1
ATOM 4264 N N . LEU B 1 39 ? 13.219 25.578 8.781 1 95 39 LEU B N 1
ATOM 4265 C CA . LEU B 1 39 ? 13.555 24.156 8.789 1 95 39 LEU B CA 1
ATOM 4266 C C . LEU B 1 39 ? 12.875 23.438 9.953 1 95 39 LEU B C 1
ATOM 4268 O O . LEU B 1 39 ? 12.609 22.234 9.891 1 95 39 LEU B O 1
ATOM 4272 N N . GLY B 1 40 ? 12.648 24.219 11.055 1 95.19 40 GLY B N 1
ATOM 4273 C CA . GLY B 1 40 ? 11.867 23.641 12.141 1 95.19 40 GLY B CA 1
ATOM 4274 C C . GLY B 1 40 ? 10.477 23.203 11.711 1 95.19 40 GLY B C 1
ATOM 4275 O O . GLY B 1 40 ? 9.992 22.156 12.141 1 95.19 40 GLY B O 1
ATOM 4276 N N . HIS B 1 41 ? 9.828 24.016 10.852 1 96.25 41 HIS B N 1
ATOM 4277 C CA . HIS B 1 41 ? 8.539 23.641 10.273 1 96.25 41 HIS B CA 1
ATOM 4278 C C . HIS B 1 41 ? 8.68 22.391 9.414 1 96.25 41 HIS B C 1
ATOM 4280 O O . HIS B 1 41 ? 7.852 21.484 9.492 1 96.25 41 HIS B O 1
ATOM 4286 N N . ALA B 1 42 ? 9.719 22.391 8.617 1 97.31 42 ALA B N 1
ATOM 4287 C CA . ALA B 1 42 ? 9.961 21.234 7.762 1 97.31 42 ALA B CA 1
ATOM 4288 C C . ALA B 1 42 ? 10.07 19.953 8.594 1 97.31 42 ALA B C 1
ATOM 4290 O O . ALA B 1 42 ? 9.484 18.922 8.242 1 97.31 42 ALA B O 1
ATOM 4291 N N . ARG B 1 43 ? 10.852 20.094 9.695 1 97.56 43 ARG B N 1
ATOM 4292 C CA . ARG B 1 43 ? 11.039 18.953 10.594 1 97.56 43 ARG B CA 1
ATOM 4293 C C . ARG B 1 43 ? 9.695 18.406 11.07 1 97.56 43 ARG B C 1
ATOM 4295 O O . ARG B 1 43 ? 9.445 17.203 11 1 97.56 43 ARG B O 1
ATOM 4302 N N . THR B 1 44 ? 8.836 19.25 11.461 1 98.31 44 THR B N 1
ATOM 4303 C CA . THR B 1 44 ? 7.559 18.859 12.039 1 98.31 44 THR B CA 1
ATOM 4304 C C . THR B 1 44 ? 6.637 18.281 10.961 1 98.31 44 THR B C 1
ATOM 4306 O O . THR B 1 44 ? 6.105 17.188 11.117 1 98.31 44 THR B O 1
ATOM 4309 N N . TYR B 1 45 ? 6.508 18.938 9.867 1 98.69 45 TYR B N 1
ATOM 4310 C CA . TYR B 1 45 ? 5.473 18.578 8.906 1 98.69 45 TYR B CA 1
ATOM 4311 C C . TYR B 1 45 ? 5.906 17.375 8.07 1 98.69 45 TYR B C 1
ATOM 4313 O O . TYR B 1 45 ? 5.074 16.562 7.672 1 98.69 45 TYR B O 1
ATOM 4321 N N . VAL B 1 46 ? 7.207 17.203 7.824 1 98.69 46 VAL B N 1
ATOM 4322 C CA . VAL B 1 46 ? 7.684 15.984 7.164 1 98.69 46 VAL B CA 1
ATOM 4323 C C . VAL B 1 46 ? 7.488 14.781 8.086 1 98.69 46 VAL B C 1
ATOM 4325 O O . VAL B 1 46 ? 7.074 13.711 7.645 1 98.69 46 VAL B O 1
ATOM 4328 N N . ALA B 1 47 ? 7.773 14.969 9.375 1 98.75 47 ALA B N 1
ATOM 4329 C CA . ALA B 1 47 ? 7.586 13.883 10.336 1 98.75 47 ALA B CA 1
ATOM 4330 C C . ALA B 1 47 ? 6.133 13.406 10.344 1 98.75 47 ALA B C 1
ATOM 4332 O O . ALA B 1 47 ? 5.867 12.203 10.25 1 98.75 47 ALA B O 1
ATOM 4333 N N . PHE B 1 48 ? 5.219 14.297 10.406 1 98.81 48 PHE B N 1
ATOM 4334 C CA . PHE B 1 48 ? 3.814 13.914 10.484 1 98.81 48 PHE B CA 1
ATOM 4335 C C . PHE B 1 48 ? 3.311 13.406 9.141 1 98.81 48 PHE B C 1
ATOM 4337 O O . PHE B 1 48 ? 2.369 12.617 9.078 1 98.81 48 PHE B O 1
ATOM 4344 N N . ASP B 1 49 ? 3.951 13.914 8.047 1 98.75 49 ASP B N 1
ATOM 4345 C CA . ASP B 1 49 ? 3.652 13.344 6.742 1 98.75 49 ASP B CA 1
ATOM 4346 C C . ASP B 1 49 ? 4.016 11.859 6.695 1 98.75 49 ASP B C 1
ATOM 4348 O O . ASP B 1 49 ? 3.232 11.039 6.219 1 98.75 49 ASP B O 1
ATOM 4352 N N . VAL B 1 50 ? 5.172 11.508 7.227 1 98.88 50 VAL B N 1
ATOM 4353 C CA . VAL B 1 50 ? 5.637 10.125 7.238 1 98.88 50 VAL B CA 1
ATOM 4354 C C . VAL B 1 50 ? 4.742 9.281 8.148 1 98.88 50 VAL B C 1
ATOM 4356 O O . VAL B 1 50 ? 4.387 8.148 7.809 1 98.88 50 VAL B O 1
ATOM 4359 N N . ILE B 1 51 ? 4.348 9.844 9.281 1 98.88 51 ILE B N 1
ATOM 4360 C CA . ILE B 1 51 ? 3.434 9.156 10.188 1 98.88 51 ILE B CA 1
ATOM 4361 C C . ILE B 1 51 ? 2.113 8.867 9.477 1 98.88 51 ILE B C 1
ATOM 4363 O O . ILE B 1 51 ? 1.615 7.742 9.516 1 98.88 51 ILE B O 1
ATOM 4367 N N . ARG B 1 52 ? 1.594 9.883 8.812 1 98.75 52 ARG B N 1
ATOM 4368 C CA . ARG B 1 52 ? 0.345 9.742 8.07 1 98.75 52 ARG B CA 1
ATOM 4369 C C . ARG B 1 52 ? 0.471 8.68 6.98 1 98.75 52 ARG B C 1
ATOM 4371 O O . ARG B 1 52 ? -0.375 7.793 6.871 1 98.75 52 ARG B O 1
ATOM 4378 N N . ARG B 1 53 ? 1.523 8.797 6.211 1 98.56 53 ARG B N 1
ATOM 4379 C CA . ARG B 1 53 ? 1.751 7.859 5.117 1 98.56 53 ARG B CA 1
ATOM 4380 C C . ARG B 1 53 ? 1.831 6.426 5.629 1 98.56 53 ARG B C 1
ATOM 4382 O O . ARG B 1 53 ? 1.296 5.508 5.008 1 98.56 53 ARG B O 1
ATOM 4389 N N . TYR B 1 54 ? 2.529 6.242 6.738 1 98.62 54 TYR B N 1
ATOM 4390 C CA . TYR B 1 54 ? 2.664 4.895 7.285 1 98.62 54 TYR B CA 1
ATOM 4391 C C . TYR B 1 54 ? 1.317 4.363 7.762 1 98.62 54 TYR B C 1
ATOM 4393 O O . TYR B 1 54 ? 0.985 3.199 7.527 1 98.62 54 TYR B O 1
ATOM 4401 N N . LEU B 1 55 ? 0.533 5.199 8.445 1 98.38 55 LEU B N 1
ATOM 4402 C CA . LEU B 1 55 ? -0.794 4.793 8.891 1 98.38 55 LEU B CA 1
ATOM 4403 C C . LEU B 1 55 ? -1.675 4.418 7.703 1 98.38 55 LEU B C 1
ATOM 4405 O O . LEU B 1 55 ? -2.387 3.41 7.75 1 98.38 55 LEU B O 1
ATOM 4409 N N . GLU B 1 56 ? -1.585 5.191 6.668 1 97 56 GLU B N 1
ATOM 4410 C CA . GLU B 1 56 ? -2.33 4.871 5.453 1 97 56 GLU B CA 1
ATOM 4411 C C . GLU B 1 56 ? -1.854 3.557 4.844 1 97 56 GLU B C 1
ATOM 4413 O O . GLU B 1 56 ? -2.668 2.732 4.418 1 97 56 GLU B O 1
ATOM 4418 N N . HIS B 1 57 ? -0.536 3.43 4.828 1 96.62 57 HIS B N 1
ATOM 4419 C CA . HIS B 1 57 ? 0.061 2.201 4.316 1 96.62 57 HIS B CA 1
ATOM 4420 C C . HIS B 1 57 ? -0.429 0.984 5.09 1 96.62 57 HIS B C 1
ATOM 4422 O O . HIS B 1 57 ? -0.615 -0.09 4.516 1 96.62 57 HIS B O 1
ATOM 4428 N N . ARG B 1 58 ? -0.687 1.138 6.316 1 95.44 58 ARG B N 1
ATOM 4429 C CA . ARG B 1 58 ? -1.129 0.052 7.188 1 95.44 58 ARG B CA 1
ATOM 4430 C C . ARG B 1 58 ? -2.639 -0.144 7.09 1 95.44 58 ARG B C 1
ATOM 4432 O O . ARG B 1 58 ? -3.217 -0.926 7.848 1 95.44 58 ARG B O 1
ATOM 4439 N N . GLY B 1 59 ? -3.293 0.666 6.234 1 92.38 59 GLY B N 1
ATOM 4440 C CA . GLY B 1 59 ? -4.684 0.387 5.91 1 92.38 59 GLY B CA 1
ATOM 4441 C C . GLY B 1 59 ? -5.652 1.373 6.535 1 92.38 59 GLY B C 1
ATOM 4442 O O . GLY B 1 59 ? -6.863 1.276 6.332 1 92.38 59 GLY B O 1
ATOM 4443 N N . TYR B 1 60 ? -5.215 2.383 7.254 1 95.94 60 TYR B N 1
ATOM 4444 C CA . TYR B 1 60 ? -6.094 3.371 7.867 1 95.94 60 TYR B CA 1
ATOM 4445 C C . TYR B 1 60 ? -6.465 4.465 6.871 1 95.94 60 TYR B C 1
ATOM 4447 O O . TYR B 1 60 ? -5.645 4.859 6.039 1 95.94 60 TYR B O 1
ATOM 4455 N N . SER B 1 61 ? -7.676 4.902 6.953 1 96.75 61 SER B N 1
ATOM 4456 C CA . SER B 1 61 ? -8.016 6.211 6.398 1 96.75 61 SER B CA 1
ATOM 4457 C C . SER B 1 61 ? -7.629 7.332 7.355 1 96.75 61 SER B C 1
ATOM 4459 O O . SER B 1 61 ? -8.062 7.348 8.508 1 96.75 61 SER B O 1
ATOM 4461 N N . VAL B 1 62 ? -6.828 8.234 6.922 1 98.31 62 VAL B N 1
ATOM 4462 C CA . VAL B 1 62 ? -6.391 9.305 7.816 1 98.31 62 VAL B CA 1
ATOM 4463 C C . VAL B 1 62 ? -7.066 10.617 7.422 1 98.31 62 VAL B C 1
ATOM 4465 O O . VAL B 1 62 ? -6.957 11.055 6.273 1 98.31 62 VAL B O 1
ATOM 4468 N N . LEU B 1 63 ? -7.871 11.156 8.266 1 98.62 63 LEU B N 1
ATOM 4469 C CA . LEU B 1 63 ? -8.391 12.516 8.141 1 98.62 63 LEU B CA 1
ATOM 4470 C C . LEU B 1 63 ? -7.488 13.508 8.859 1 98.62 63 LEU B C 1
ATOM 4472 O O . LEU B 1 63 ? -7.457 13.539 10.094 1 98.62 63 LEU B O 1
ATOM 4476 N N . MET B 1 64 ? -6.781 14.266 8.109 1 98.5 64 MET B N 1
ATOM 4477 C CA . MET B 1 64 ? -5.793 15.18 8.672 1 98.5 64 MET B CA 1
ATOM 4478 C C . MET B 1 64 ? -6.266 16.625 8.562 1 98.5 64 MET B C 1
ATOM 4480 O O . MET B 1 64 ? -6.59 17.094 7.473 1 98.5 64 MET B O 1
ATOM 4484 N N . VAL B 1 65 ? -6.332 17.281 9.672 1 98.81 65 VAL B N 1
ATOM 4485 C CA . VAL B 1 65 ? -6.668 18.703 9.734 1 98.81 65 VAL B CA 1
ATOM 4486 C C . VAL B 1 65 ? -5.453 19.5 10.195 1 98.81 65 VAL B C 1
ATOM 4488 O O . VAL B 1 65 ? -4.754 19.094 11.125 1 98.81 65 VAL B O 1
ATOM 4491 N N . MET B 1 66 ? -5.141 20.516 9.516 1 98.81 66 MET B N 1
ATOM 4492 C CA . MET B 1 66 ? -4.07 21.438 9.859 1 98.81 66 MET B CA 1
ATOM 4493 C C . MET B 1 66 ? -4.539 22.891 9.719 1 98.81 66 MET B C 1
ATOM 4495 O O . MET B 1 66 ? -4.949 23.297 8.633 1 98.81 66 MET B O 1
ATOM 4499 N N . ASN B 1 67 ? -4.449 23.656 10.758 1 98.5 67 ASN B N 1
ATOM 4500 C CA . ASN B 1 67 ? -5.012 25.016 10.719 1 98.5 67 ASN B CA 1
ATOM 4501 C C . ASN B 1 67 ? -4.012 26.016 10.156 1 98.5 67 ASN B C 1
ATOM 4503 O O . ASN B 1 67 ? -2.809 25.75 10.117 1 98.5 67 ASN B O 1
ATOM 4507 N N . PHE B 1 68 ? -4.566 27.109 9.711 1 98.38 68 PHE B N 1
ATOM 4508 C CA . PHE B 1 68 ? -3.801 28.328 9.5 1 98.38 68 PHE B CA 1
ATOM 4509 C C . PHE B 1 68 ? -4.219 29.422 10.492 1 98.38 68 PHE B C 1
ATOM 4511 O O . PHE B 1 68 ? -5.383 29.812 10.531 1 98.38 68 PHE B O 1
ATOM 4518 N N . THR B 1 69 ? -3.262 29.781 11.328 1 98.38 69 THR B N 1
ATOM 4519 C CA . THR B 1 69 ? -3.479 31 12.109 1 98.38 69 THR B CA 1
ATOM 4520 C C . THR B 1 69 ? -3.197 32.25 11.273 1 98.38 69 THR B C 1
ATOM 4522 O O . THR B 1 69 ? -2.051 32.688 11.164 1 98.38 69 THR B O 1
ATOM 4525 N N . ASP B 1 70 ? -4.281 32.781 10.727 1 98.12 70 ASP B N 1
ATOM 4526 C CA . ASP B 1 70 ? -4.133 33.875 9.773 1 98.12 70 ASP B CA 1
ATOM 4527 C C . ASP B 1 70 ? -4.52 35.219 10.406 1 98.12 70 ASP B C 1
ATOM 4529 O O . ASP B 1 70 ? -4.738 36.188 9.703 1 98.12 70 ASP B O 1
ATOM 4533 N N . ILE B 1 71 ? -4.664 35.25 11.719 1 97.31 71 ILE B N 1
ATOM 4534 C CA . ILE B 1 71 ? -4.805 36.469 12.516 1 97.31 71 ILE B CA 1
ATOM 4535 C C . ILE B 1 71 ? -4.199 36.25 13.898 1 97.31 71 ILE B C 1
ATOM 4537 O O . ILE B 1 71 ? -4.59 35.344 14.617 1 97.31 71 ILE B O 1
ATOM 4541 N N . ASP B 1 72 ? -3.311 37.062 14.25 1 95 72 ASP B N 1
ATOM 4542 C CA . ASP B 1 72 ? -2.564 36.969 15.5 1 95 72 ASP B CA 1
ATOM 4543 C C . ASP B 1 72 ? -1.734 38.25 15.734 1 95 72 ASP B C 1
ATOM 4545 O O . ASP B 1 72 ? -1.617 39.094 14.852 1 95 72 ASP B O 1
ATOM 4549 N N . ASP B 1 73 ? -1.204 38.406 16.953 1 94.94 73 ASP B N 1
ATOM 4550 C CA . ASP B 1 73 ? -0.342 39.531 17.297 1 94.94 73 ASP B CA 1
ATOM 4551 C C . ASP B 1 73 ? 0.87 39.594 16.359 1 94.94 73 ASP B C 1
ATOM 4553 O O . ASP B 1 73 ? 1.271 40.656 15.93 1 94.94 73 ASP B O 1
ATOM 4557 N N . LYS B 1 74 ? 1.402 38.438 16.078 1 95.31 74 LYS B N 1
ATOM 4558 C CA . LYS B 1 74 ? 2.598 38.375 15.242 1 95.31 74 LYS B CA 1
ATOM 4559 C C . LYS B 1 74 ? 2.307 38.875 13.828 1 95.31 74 LYS B C 1
ATOM 4561 O O . LYS B 1 74 ? 3.148 39.531 13.211 1 95.31 74 LYS B O 1
ATOM 4566 N N . ILE B 1 75 ? 1.201 38.594 13.328 1 97.06 75 ILE B N 1
ATOM 4567 C CA . ILE B 1 75 ? 0.8 39 11.992 1 97.06 75 ILE B CA 1
ATOM 4568 C C . ILE B 1 75 ? 0.593 40.5 11.961 1 97.06 75 ILE B C 1
ATOM 4570 O O . ILE B 1 75 ? 1.077 41.188 11.055 1 97.06 75 ILE B O 1
ATOM 4574 N N . ILE B 1 76 ? -0.1 41.031 12.969 1 96.5 76 ILE B N 1
ATOM 4575 C CA . ILE B 1 76 ? -0.372 42.469 13.062 1 96.5 76 ILE B CA 1
ATOM 4576 C C . ILE B 1 76 ? 0.943 43.25 13.164 1 96.5 76 ILE B C 1
ATOM 4578 O O . ILE B 1 76 ? 1.149 44.219 12.445 1 96.5 76 ILE B O 1
ATOM 4582 N N . ARG B 1 77 ? 1.758 42.75 14.055 1 96 77 ARG B N 1
ATOM 4583 C CA . ARG B 1 77 ? 3.057 43.375 14.234 1 96 77 ARG B CA 1
ATOM 4584 C C . ARG B 1 77 ? 3.855 43.375 12.938 1 96 77 ARG B C 1
ATOM 4586 O O . ARG B 1 77 ? 4.402 44.406 12.539 1 96 77 ARG B O 1
ATOM 4593 N N . ARG B 1 78 ? 3.951 42.281 12.266 1 96.38 78 ARG B N 1
ATOM 4594 C CA . ARG B 1 78 ? 4.695 42.156 11.016 1 96.38 78 ARG B CA 1
ATOM 4595 C C . ARG B 1 78 ? 4.086 43.031 9.93 1 96.38 78 ARG B C 1
ATOM 4597 O O . ARG B 1 78 ? 4.809 43.656 9.141 1 96.38 78 ARG B O 1
ATOM 4604 N N . ALA B 1 79 ? 2.816 43.062 9.859 1 96.69 79 ALA B N 1
ATOM 4605 C CA . ALA B 1 79 ? 2.115 43.875 8.891 1 96.69 79 ALA B CA 1
ATOM 4606 C C . ALA B 1 79 ? 2.447 45.375 9.094 1 96.69 79 ALA B C 1
ATOM 4608 O O . ALA B 1 79 ? 2.658 46.094 8.133 1 96.69 79 ALA B O 1
ATOM 4609 N N . ASN B 1 80 ? 2.445 45.75 10.32 1 95.94 80 ASN B N 1
ATOM 4610 C CA . ASN B 1 80 ? 2.809 47.125 10.648 1 95.94 80 ASN B CA 1
ATOM 4611 C C . ASN B 1 80 ? 4.246 47.438 10.242 1 95.94 80 ASN B C 1
ATOM 4613 O O . ASN B 1 80 ? 4.535 48.5 9.727 1 95.94 80 ASN B O 1
ATOM 4617 N N . GLU B 1 81 ? 5.098 46.5 10.508 1 96.5 81 GLU B N 1
ATOM 4618 C CA . GLU B 1 81 ? 6.512 46.656 10.164 1 96.5 81 GLU B CA 1
ATOM 4619 C C . GLU B 1 81 ? 6.699 46.781 8.656 1 96.5 81 GLU B C 1
ATOM 4621 O O . GLU B 1 81 ? 7.551 47.562 8.203 1 96.5 81 GLU B O 1
ATOM 4626 N N . THR B 1 82 ? 5.922 46.094 7.895 1 95.88 82 THR B N 1
ATOM 4627 C CA . THR B 1 82 ? 6.125 46.031 6.449 1 95.88 82 THR B CA 1
ATOM 4628 C C . THR B 1 82 ? 5.184 47 5.734 1 95.88 82 THR B C 1
ATOM 4630 O O . THR B 1 82 ? 5.289 47.188 4.523 1 95.88 82 THR B O 1
ATOM 4633 N N . GLY B 1 83 ? 4.262 47.594 6.473 1 95.56 83 GLY B N 1
ATOM 4634 C CA . GLY B 1 83 ? 3.293 48.5 5.879 1 95.56 83 GLY B CA 1
ATOM 4635 C C . GLY B 1 83 ? 2.252 47.781 5.031 1 95.56 83 GLY B C 1
ATOM 4636 O O . GLY B 1 83 ? 1.802 48.344 4.016 1 95.56 83 GLY B O 1
ATOM 4637 N N . GLU B 1 84 ? 1.976 46.562 5.293 1 95.62 84 GLU B N 1
ATOM 4638 C CA . GLU B 1 84 ? 1.006 45.75 4.566 1 95.62 84 GLU B CA 1
ATOM 4639 C C . GLU B 1 84 ? -0.268 45.531 5.383 1 95.62 84 GLU B C 1
ATOM 4641 O O . GLU B 1 84 ? -0.272 45.75 6.598 1 95.62 84 GLU B O 1
ATOM 4646 N N . ASP B 1 85 ? -1.318 45.281 4.625 1 96.44 85 ASP B N 1
ATOM 4647 C CA . ASP B 1 85 ? -2.539 44.812 5.289 1 96.44 85 ASP B CA 1
ATOM 4648 C C . ASP B 1 85 ? -2.35 43.438 5.906 1 96.44 85 ASP B C 1
ATOM 4650 O O . ASP B 1 85 ? -1.805 42.531 5.27 1 96.44 85 ASP B O 1
ATOM 4654 N N . PRO B 1 86 ? -2.754 43.375 7.199 1 97 86 PRO B N 1
ATOM 4655 C CA . PRO B 1 86 ? -2.551 42.094 7.871 1 97 86 PRO B CA 1
ATOM 4656 C C . PRO B 1 86 ? -3.16 40.906 7.098 1 97 86 PRO B C 1
ATOM 4658 O O . PRO B 1 86 ? -2.578 39.812 7.055 1 97 86 PRO B O 1
ATOM 4661 N N . ARG B 1 87 ? -4.316 41.062 6.566 1 96.69 87 ARG B N 1
ATOM 4662 C CA . ARG B 1 87 ? -4.973 40 5.812 1 96.69 87 ARG B CA 1
ATOM 4663 C C . ARG B 1 87 ? -4.16 39.625 4.578 1 96.69 87 ARG B C 1
ATOM 4665 O O . ARG B 1 87 ? -4.023 38.438 4.254 1 96.69 87 ARG B O 1
ATOM 4672 N N . GLU B 1 88 ? -3.693 40.562 3.869 1 97.31 88 GLU B N 1
ATOM 4673 C CA . GLU B 1 88 ? -2.895 40.344 2.668 1 97.31 88 GLU B CA 1
ATOM 4674 C C . GLU B 1 88 ? -1.574 39.656 3.008 1 97.31 88 GLU B C 1
ATOM 4676 O O . GLU B 1 88 ? -1.12 38.781 2.275 1 97.31 88 GLU B O 1
ATOM 4681 N N . LEU B 1 89 ? -0.991 40.125 4.105 1 98 89 LEU B N 1
ATOM 4682 C CA . LEU B 1 89 ? 0.247 39.5 4.566 1 98 89 LEU B CA 1
ATOM 4683 C C . LEU B 1 89 ? 0.036 38.031 4.875 1 98 89 LEU B C 1
ATOM 4685 O O . LEU B 1 89 ? 0.807 37.188 4.422 1 98 89 LEU B O 1
ATOM 4689 N N . ALA B 1 90 ? -1.003 37.719 5.609 1 98.12 90 ALA B N 1
ATOM 4690 C CA . ALA B 1 90 ? -1.307 36.344 5.992 1 98.12 90 ALA B CA 1
ATOM 4691 C C . ALA B 1 90 ? -1.561 35.469 4.762 1 98.12 90 ALA B C 1
ATOM 4693 O O . ALA B 1 90 ? -1.09 34.344 4.688 1 98.12 90 ALA B O 1
ATOM 4694 N N . GLU B 1 91 ? -2.277 36.031 3.799 1 97.69 91 GLU B N 1
ATOM 4695 C CA . GLU B 1 91 ? -2.574 35.312 2.57 1 97.69 91 GLU B CA 1
ATOM 4696 C C . GLU B 1 91 ? -1.298 34.969 1.809 1 97.69 91 GLU B C 1
ATOM 4698 O O . GLU B 1 91 ? -1.16 33.844 1.284 1 97.69 91 GLU B O 1
ATOM 4703 N N . ARG B 1 92 ? -0.42 35.906 1.726 1 97.81 92 ARG B N 1
ATOM 4704 C CA . ARG B 1 92 ? 0.843 35.688 1.023 1 97.81 92 ARG B CA 1
ATOM 4705 C C . ARG B 1 92 ? 1.646 34.562 1.661 1 97.81 92 ARG B C 1
ATOM 4707 O O . ARG B 1 92 ? 2.09 33.656 0.97 1 97.81 92 ARG B O 1
ATOM 4714 N N . PHE B 1 93 ? 1.761 34.562 2.941 1 98.06 93 PHE B N 1
ATOM 4715 C CA . PHE B 1 93 ? 2.605 33.594 3.611 1 98.06 93 PHE B CA 1
ATOM 4716 C C . PHE B 1 93 ? 1.906 32.25 3.689 1 98.06 93 PHE B C 1
ATOM 4718 O O . PHE B 1 93 ? 2.562 31.188 3.717 1 98.06 93 PHE B O 1
ATOM 4725 N N . LEU B 1 94 ? 0.574 32.281 3.719 1 98.06 94 LEU B N 1
ATOM 4726 C CA . LEU B 1 94 ? -0.182 31.047 3.6 1 98.06 94 LEU B CA 1
ATOM 4727 C C . LEU B 1 94 ? 0.116 30.344 2.273 1 98.06 94 LEU B C 1
ATOM 4729 O O . LEU B 1 94 ? 0.383 29.141 2.242 1 98.06 94 LEU B O 1
ATOM 4733 N N . ARG B 1 95 ? 0.116 31.047 1.209 1 97.44 95 ARG B N 1
ATOM 4734 C CA . ARG B 1 95 ? 0.413 30.516 -0.114 1 97.44 95 ARG B CA 1
ATOM 4735 C C . ARG B 1 95 ? 1.839 29.969 -0.178 1 97.44 95 ARG B C 1
ATOM 4737 O O . ARG B 1 95 ? 2.078 28.906 -0.734 1 97.44 95 ARG B O 1
ATOM 4744 N N . LEU B 1 96 ? 2.719 30.734 0.408 1 97.56 96 LEU B N 1
ATOM 4745 C CA . LEU B 1 96 ? 4.121 30.344 0.409 1 97.56 96 LEU B CA 1
ATOM 4746 C C . LEU B 1 96 ? 4.32 29.062 1.229 1 97.56 96 LEU B C 1
ATOM 4748 O O . LEU B 1 96 ? 5.117 28.203 0.859 1 97.56 96 LEU B O 1
ATOM 4752 N N . PHE B 1 97 ? 3.584 28.984 2.295 1 98.12 97 PHE B N 1
ATOM 4753 C CA . PHE B 1 97 ? 3.623 27.781 3.1 1 98.12 97 PHE B CA 1
ATOM 4754 C C . PHE B 1 97 ? 3.215 26.562 2.27 1 98.12 97 PHE B C 1
ATOM 4756 O O . PHE B 1 97 ? 3.912 25.547 2.262 1 98.12 97 PHE B O 1
ATOM 4763 N N . LEU B 1 98 ? 2.139 26.656 1.613 1 97.88 98 LEU B N 1
ATOM 4764 C CA . LEU B 1 98 ? 1.613 25.562 0.813 1 97.88 98 LEU B CA 1
ATOM 4765 C C . LEU B 1 98 ? 2.592 25.172 -0.292 1 97.88 98 LEU B C 1
ATOM 4767 O O . LEU B 1 98 ? 2.777 24 -0.578 1 97.88 98 LEU B O 1
ATOM 4771 N N . GLU B 1 99 ? 3.209 26.156 -0.866 1 96.88 99 GLU B N 1
ATOM 4772 C CA . GLU B 1 99 ? 4.215 25.891 -1.895 1 96.88 99 GLU B CA 1
ATOM 4773 C C . GLU B 1 99 ? 5.406 25.125 -1.326 1 96.88 99 GLU B C 1
ATOM 4775 O O . GLU B 1 99 ? 5.902 24.188 -1.952 1 96.88 99 GLU B O 1
ATOM 4780 N N . ASP B 1 100 ? 5.84 25.594 -0.166 1 97.75 100 ASP B N 1
ATOM 4781 C CA . ASP B 1 100 ? 6.977 24.953 0.486 1 97.75 100 ASP B CA 1
ATOM 4782 C C . ASP B 1 100 ? 6.66 23.5 0.824 1 97.75 100 ASP B C 1
ATOM 4784 O O . ASP B 1 100 ? 7.488 22.609 0.607 1 97.75 100 ASP B O 1
ATOM 4788 N N . MET B 1 101 ? 5.473 23.281 1.357 1 98.19 101 MET B N 1
ATOM 4789 C CA . MET B 1 101 ? 5.059 21.922 1.708 1 98.19 101 MET B CA 1
ATOM 4790 C C . MET B 1 101 ? 4.977 21.047 0.467 1 98.19 101 MET B C 1
ATOM 4792 O O . MET B 1 101 ? 5.41 19.891 0.491 1 98.19 101 MET B O 1
ATOM 4796 N N . LYS B 1 102 ? 4.438 21.609 -0.581 1 96.38 102 LYS B N 1
ATOM 4797 C CA . LYS B 1 102 ? 4.367 20.875 -1.843 1 96.38 102 LYS B CA 1
ATOM 4798 C C . LYS B 1 102 ? 5.758 20.5 -2.346 1 96.38 102 LYS B C 1
ATOM 4800 O O . LYS B 1 102 ? 5.98 19.375 -2.797 1 96.38 102 LYS B O 1
ATOM 4805 N N . ALA B 1 103 ? 6.648 21.438 -2.258 1 95.38 103 ALA B N 1
ATOM 4806 C CA . ALA B 1 103 ? 8.023 21.203 -2.695 1 95.38 103 ALA B CA 1
ATOM 4807 C C . ALA B 1 103 ? 8.664 20.062 -1.896 1 95.38 103 ALA B C 1
ATOM 4809 O O . ALA B 1 103 ? 9.398 19.25 -2.449 1 95.38 103 ALA B O 1
ATOM 4810 N N . LEU B 1 104 ? 8.344 20.031 -0.622 1 97.5 104 LEU B N 1
ATOM 4811 C CA . LEU B 1 104 ? 8.906 19.016 0.264 1 97.5 104 LEU B CA 1
ATOM 4812 C C . LEU B 1 104 ? 8.125 17.703 0.16 1 97.5 104 LEU B C 1
ATOM 4814 O O . LEU B 1 104 ? 8.391 16.75 0.899 1 97.5 104 LEU B O 1
ATOM 4818 N N . LYS B 1 105 ? 7.102 17.672 -0.654 1 95.69 105 LYS B N 1
ATOM 4819 C CA . LYS B 1 105 ? 6.281 16.5 -0.933 1 95.69 105 LYS B CA 1
ATOM 4820 C C . LYS B 1 105 ? 5.461 16.109 0.291 1 95.69 105 LYS B C 1
ATOM 4822 O O . LYS B 1 105 ? 5.234 14.914 0.532 1 95.69 105 LYS B O 1
ATOM 4827 N N . VAL B 1 106 ? 5.121 17.109 1.033 1 98.19 106 VAL B N 1
ATOM 4828 C CA . VAL B 1 106 ? 4.188 16.859 2.127 1 98.19 106 VAL B CA 1
ATOM 4829 C C . VAL B 1 106 ? 2.764 16.766 1.582 1 98.19 106 VAL B C 1
ATOM 4831 O O . VAL B 1 106 ? 2.309 17.672 0.864 1 98.19 106 VAL B O 1
ATOM 4834 N N . LYS B 1 107 ? 2.092 15.68 1.902 1 96.94 107 LYS B N 1
ATOM 4835 C CA . LYS B 1 107 ? 0.702 15.539 1.477 1 96.94 107 LYS B CA 1
ATOM 4836 C C . LYS B 1 107 ? -0.164 16.656 2.055 1 96.94 107 LYS B C 1
ATOM 4838 O O . LYS B 1 107 ? -0.036 17 3.232 1 96.94 107 LYS B O 1
ATOM 4843 N N . PRO B 1 108 ? -0.96 17.219 1.203 1 97.69 108 PRO B N 1
ATOM 4844 C CA . PRO B 1 108 ? -1.832 18.266 1.743 1 97.69 108 PRO B CA 1
ATOM 4845 C C . PRO B 1 108 ? -2.801 17.734 2.799 1 97.69 108 PRO B C 1
ATOM 4847 O O . PRO B 1 108 ? -3.289 16.609 2.688 1 97.69 108 PRO B O 1
ATOM 4850 N N . ALA B 1 109 ? -3.096 18.5 3.787 1 98.44 109 ALA B N 1
ATOM 4851 C CA . ALA B 1 109 ? -4.129 18.141 4.754 1 98.44 109 ALA B CA 1
ATOM 4852 C C . ALA B 1 109 ? -5.496 18.031 4.082 1 98.44 109 ALA B C 1
ATOM 4854 O O . ALA B 1 109 ? -5.676 18.5 2.951 1 98.44 109 ALA B O 1
ATOM 4855 N N . ASP B 1 110 ? -6.383 17.375 4.746 1 98.44 110 ASP B N 1
ATOM 4856 C CA . ASP B 1 110 ? -7.73 17.234 4.203 1 98.44 110 ASP B CA 1
ATOM 4857 C C . ASP B 1 110 ? -8.539 18.516 4.391 1 98.44 110 ASP B C 1
ATOM 4859 O O . ASP B 1 110 ? -9.406 18.828 3.57 1 98.44 110 ASP B O 1
ATOM 4863 N N . VAL B 1 111 ? -8.258 19.172 5.5 1 98.62 111 VAL B N 1
ATOM 4864 C CA . VAL B 1 111 ? -8.875 20.453 5.777 1 98.62 111 VAL B CA 1
ATOM 4865 C C . VAL B 1 111 ? -7.828 21.406 6.363 1 98.62 111 VAL B C 1
ATOM 4867 O O . VAL B 1 111 ? -7.055 21.016 7.242 1 98.62 111 VAL B O 1
ATOM 4870 N N . TYR B 1 112 ? -7.77 22.625 5.805 1 98.69 112 TYR B N 1
ATOM 4871 C CA . TYR B 1 112 ? -6.922 23.703 6.301 1 98.69 112 TYR B CA 1
ATOM 4872 C C . TYR B 1 112 ? -7.766 24.844 6.879 1 98.69 112 TYR B C 1
ATOM 4874 O O . TYR B 1 112 ? -7.742 25.953 6.363 1 98.69 112 TYR B O 1
ATOM 4882 N N . PRO B 1 113 ? -8.383 24.578 8.016 1 98.69 113 PRO B N 1
ATOM 4883 C CA . PRO B 1 113 ? -9.234 25.656 8.531 1 98.69 113 PRO B CA 1
ATOM 4884 C C . PRO B 1 113 ? -8.445 26.922 8.859 1 98.69 113 PRO B C 1
ATOM 4886 O O . PRO B 1 113 ? -7.34 26.844 9.398 1 98.69 113 PRO B O 1
ATOM 4889 N N . ARG B 1 114 ? -9.023 28.078 8.492 1 98.25 114 ARG B N 1
ATOM 4890 C CA . ARG B 1 114 ? -8.469 29.391 8.812 1 98.25 114 ARG B CA 1
ATOM 4891 C C . ARG B 1 114 ? -9.18 30 10.008 1 98.25 114 ARG B C 1
ATOM 4893 O O . ARG B 1 114 ? -10.406 29.922 10.117 1 98.25 114 ARG B O 1
ATOM 4900 N N . VAL B 1 115 ? -8.469 30.609 10.828 1 98.44 115 VAL B N 1
ATOM 4901 C CA . VAL B 1 115 ? -9.039 31.203 12.031 1 98.44 115 VAL B CA 1
ATOM 4902 C C . VAL B 1 115 ? -10.094 32.25 11.648 1 98.44 115 VAL B C 1
ATOM 4904 O O . VAL B 1 115 ? -11.211 32.219 12.164 1 98.44 115 VAL B O 1
ATOM 4907 N N . THR B 1 116 ? -9.797 33.094 10.68 1 97.88 116 THR B N 1
ATOM 4908 C CA . THR B 1 116 ? -10.664 34.219 10.305 1 97.88 116 THR B CA 1
ATOM 4909 C C . THR B 1 116 ? -11.984 33.688 9.742 1 97.88 116 THR B C 1
ATOM 4911 O O . THR B 1 116 ? -12.984 34.438 9.734 1 97.88 116 THR B O 1
ATOM 4914 N N . GLU B 1 117 ? -11.961 32.469 9.305 1 97.44 117 GLU B N 1
ATOM 4915 C CA . GLU B 1 117 ? -13.172 31.891 8.695 1 97.44 117 GLU B CA 1
ATOM 4916 C C . GLU B 1 117 ? -13.945 31.047 9.703 1 97.44 117 GLU B C 1
ATOM 4918 O O . GLU B 1 117 ? -14.945 30.422 9.344 1 97.44 117 GLU B O 1
ATOM 4923 N N . HIS B 1 118 ? -13.516 31.062 10.938 1 98.31 118 HIS B N 1
ATOM 4924 C CA . HIS B 1 118 ? -14.164 30.25 11.961 1 98.31 118 HIS B CA 1
ATOM 4925 C C . HIS B 1 118 ? -14.453 31.062 13.219 1 98.31 118 HIS B C 1
ATOM 4927 O O . HIS B 1 118 ? -14.438 30.531 14.328 1 98.31 118 HIS B O 1
ATOM 4933 N N . MET B 1 119 ? -14.664 32.375 13.031 1 98.25 119 MET B N 1
ATOM 4934 C CA . MET B 1 119 ? -14.844 33.312 14.141 1 98.25 119 MET B CA 1
ATOM 4935 C C . MET B 1 119 ? -16.109 32.969 14.922 1 98.25 119 MET B C 1
ATOM 4937 O O . MET B 1 119 ? -16.094 32.938 16.156 1 98.25 119 MET B O 1
ATOM 4941 N N . ASP B 1 120 ? -17.203 32.625 14.172 1 98.06 120 ASP B N 1
ATOM 4942 C CA . ASP B 1 120 ? -18.453 32.281 14.844 1 98.06 120 ASP B CA 1
ATOM 4943 C C . ASP B 1 120 ? -18.297 31.062 15.719 1 98.06 120 ASP B C 1
ATOM 4945 O O . ASP B 1 120 ? -18.844 31 16.828 1 98.06 120 ASP B O 1
ATOM 4949 N N . ASP B 1 121 ? -17.578 30.094 15.188 1 98.44 121 ASP B N 1
ATOM 4950 C CA . ASP B 1 121 ? -17.328 28.875 15.938 1 98.44 121 ASP B CA 1
ATOM 4951 C C . ASP B 1 121 ? -16.531 29.156 17.203 1 98.44 121 ASP B C 1
ATOM 4953 O O . ASP B 1 121 ? -16.812 28.594 18.266 1 98.44 121 ASP B O 1
ATOM 4957 N N . ILE B 1 122 ? -15.578 30.016 17.109 1 98.69 122 ILE B N 1
ATOM 4958 C CA . ILE B 1 122 ? -14.703 30.359 18.234 1 98.69 122 ILE B CA 1
ATOM 4959 C C . ILE B 1 122 ? -15.5 31.109 19.297 1 98.69 122 ILE B C 1
ATOM 4961 O O . ILE B 1 122 ? -15.406 30.781 20.484 1 98.69 122 ILE B O 1
ATOM 4965 N N . ILE B 1 123 ? -16.297 32.062 18.844 1 98.56 123 ILE B N 1
ATOM 4966 C CA . ILE B 1 123 ? -17.109 32.844 19.766 1 98.56 123 ILE B CA 1
ATOM 4967 C C . ILE B 1 123 ? -18.062 31.938 20.531 1 98.56 123 ILE B C 1
ATOM 4969 O O . ILE B 1 123 ? -18.203 32.062 21.75 1 98.56 123 ILE B O 1
ATOM 4973 N N . GLU B 1 124 ? -18.625 30.984 19.828 1 98.62 124 GLU B N 1
ATOM 4974 C CA . GLU B 1 124 ? -19.531 30.031 20.453 1 98.62 124 GLU B CA 1
ATOM 4975 C C . GLU B 1 124 ? -18.797 29.172 21.484 1 98.62 124 GLU B C 1
ATOM 4977 O O . GLU B 1 124 ? -19.328 28.875 22.547 1 98.62 124 GLU B O 1
ATOM 4982 N N . PHE B 1 125 ? -17.625 28.734 21.188 1 98.69 125 PHE B N 1
ATOM 4983 C CA . PHE B 1 125 ? -16.812 27.938 22.094 1 98.69 125 PHE B CA 1
ATOM 4984 C C . PHE B 1 125 ? -16.5 28.703 23.375 1 98.69 125 PHE B C 1
ATOM 4986 O O . PHE B 1 125 ? -16.625 28.172 24.469 1 98.69 125 PHE B O 1
ATOM 4993 N N . VAL B 1 126 ? -16.156 29.953 23.234 1 98.62 126 VAL B N 1
ATOM 4994 C CA . VAL B 1 126 ? -15.844 30.812 24.375 1 98.62 126 VAL B CA 1
ATOM 4995 C C . VAL B 1 126 ? -17.094 31.016 25.234 1 98.62 126 VAL B C 1
ATOM 4997 O O . VAL B 1 126 ? -17.016 30.953 26.453 1 98.62 126 VAL B O 1
ATOM 5000 N N . ARG B 1 127 ? -18.188 31.234 24.594 1 98.38 127 ARG B N 1
ATOM 5001 C CA . ARG B 1 127 ? -19.453 31.391 25.312 1 98.38 127 ARG B CA 1
ATOM 5002 C C . ARG B 1 127 ? -19.766 30.172 26.141 1 98.38 127 ARG B C 1
ATOM 5004 O O . ARG B 1 127 ? -20.188 30.281 27.297 1 98.38 127 ARG B O 1
ATOM 5011 N N . LYS B 1 128 ? -19.531 29.016 25.594 1 98.5 128 LYS B N 1
ATOM 5012 C CA . LYS B 1 128 ? -19.781 27.766 26.312 1 98.5 128 LYS B CA 1
ATOM 5013 C C . LYS B 1 128 ? -18.875 27.641 27.531 1 98.5 128 LYS B C 1
ATOM 5015 O O . LYS B 1 128 ? -19.312 27.188 28.594 1 98.5 128 LYS B O 1
ATOM 5020 N N . LEU B 1 129 ? -17.641 28 27.359 1 98.69 129 LEU B N 1
ATOM 5021 C CA . LEU B 1 129 ? -16.719 27.969 28.469 1 98.69 129 LEU B CA 1
ATOM 5022 C C . LEU B 1 129 ? -17.172 28.906 29.578 1 98.69 129 LEU B C 1
ATOM 5024 O O . LEU B 1 129 ? -17.062 28.578 30.766 1 98.69 129 LEU B O 1
ATOM 5028 N N . GLN B 1 130 ? -17.672 30.078 29.188 1 98.06 130 GLN B N 1
ATOM 5029 C CA . GLN B 1 130 ? -18.188 31.031 30.156 1 98.06 130 GLN B CA 1
ATOM 5030 C C . GLN B 1 130 ? -19.406 30.469 30.891 1 98.06 130 GLN B C 1
ATOM 5032 O O . GLN B 1 130 ? -19.5 30.562 32.125 1 98.06 130 GLN B O 1
ATOM 5037 N N . GLU B 1 131 ? -20.266 29.922 30.156 1 98 131 GLU B N 1
ATOM 5038 C CA . GLU B 1 131 ? -21.484 29.344 30.719 1 98 131 GLU B CA 1
ATOM 5039 C C . GLU B 1 131 ? -21.156 28.234 31.719 1 98 131 GLU B C 1
ATOM 5041 O O . GLU B 1 131 ? -21.859 28.047 32.719 1 98 131 GLU B O 1
ATOM 5046 N N . LYS B 1 132 ? -20.109 27.578 31.5 1 98.12 132 LYS B N 1
ATOM 5047 C CA . LYS B 1 132 ? -19.734 26.438 32.344 1 98.12 132 LYS B CA 1
ATOM 5048 C C . LYS B 1 132 ? -18.859 26.891 33.5 1 98.12 132 LYS B C 1
ATOM 5050 O O . LYS B 1 132 ? -18.453 26.062 34.344 1 98.12 132 LYS B O 1
ATOM 5055 N N . GLY B 1 133 ? -18.5 28.141 33.469 1 97.88 133 GLY B N 1
ATOM 5056 C CA . GLY B 1 133 ? -17.812 28.703 34.625 1 97.88 133 GLY B CA 1
ATOM 5057 C C . GLY B 1 133 ? -16.312 28.656 34.531 1 97.88 133 GLY B C 1
ATOM 5058 O O . GLY B 1 133 ? -15.602 28.875 35.5 1 97.88 133 GLY B O 1
ATOM 5059 N N . TYR B 1 134 ? -15.781 28.422 33.312 1 98.56 134 TYR B N 1
ATOM 5060 C CA . TYR B 1 134 ? -14.336 28.281 33.156 1 98.56 134 TYR B CA 1
ATOM 5061 C C . TYR B 1 134 ? -13.719 29.547 32.594 1 98.56 134 TYR B C 1
ATOM 5063 O O . TYR B 1 134 ? -12.492 29.672 32.5 1 98.56 134 TYR B O 1
ATOM 5071 N N . ALA B 1 135 ? -14.523 30.484 32.156 1 98.38 135 ALA B N 1
ATOM 5072 C CA . ALA B 1 135 ? -14.039 31.719 31.531 1 98.38 135 ALA B CA 1
ATOM 5073 C C . ALA B 1 135 ? -14.703 32.938 32.156 1 98.38 135 ALA B C 1
ATOM 5075 O O . ALA B 1 135 ? -15.844 32.875 32.625 1 98.38 135 ALA B O 1
ATOM 5076 N N . TYR B 1 136 ? -13.969 34.031 32.188 1 97.88 136 TYR B N 1
ATOM 5077 C CA . TYR B 1 136 ? -14.5 35.281 32.719 1 97.88 136 TYR B CA 1
ATOM 5078 C C . TYR B 1 136 ? -14.055 36.438 31.875 1 97.88 136 TYR B C 1
ATOM 5080 O O . TYR B 1 136 ? -13.016 36.375 31.219 1 97.88 136 TYR B O 1
ATOM 5088 N N . GLU B 1 137 ? -14.875 37.5 31.859 1 96.81 137 GLU B N 1
ATOM 5089 C CA . GLU B 1 137 ? -14.547 38.719 31.125 1 96.81 137 GLU B CA 1
ATOM 5090 C C . GLU B 1 137 ? -13.711 39.656 31.984 1 96.81 137 GLU B C 1
ATOM 5092 O O . GLU B 1 137 ? -14.062 39.969 33.125 1 96.81 137 GLU B O 1
ATOM 5097 N N . GLY B 1 138 ? -12.578 40.031 31.469 1 93.38 138 GLY B N 1
ATOM 5098 C CA . GLY B 1 138 ? -11.766 41.094 32.031 1 93.38 138 GLY B CA 1
ATOM 5099 C C . GLY B 1 138 ? -11.898 42.438 31.312 1 93.38 138 GLY B C 1
ATOM 5100 O O . GLY B 1 138 ? -12.781 42.594 30.469 1 93.38 138 GLY B O 1
ATOM 5101 N N . SER B 1 139 ? -11.125 43.438 31.625 1 91.62 139 SER B N 1
ATOM 5102 C CA . SER B 1 139 ? -11.188 44.781 31.047 1 91.62 139 SER B CA 1
ATOM 5103 C C . SER B 1 139 ? -10.812 44.781 29.578 1 91.62 139 SER B C 1
ATOM 5105 O O . SER B 1 139 ? -11.297 45.594 28.797 1 91.62 139 SER B O 1
ATOM 5107 N N . ASP B 1 140 ? -10 43.781 29.203 1 93 140 ASP B N 1
ATOM 5108 C CA . ASP B 1 140 ? -9.445 43.844 27.844 1 93 140 ASP B CA 1
ATOM 5109 C C . ASP B 1 140 ? -9.758 42.562 27.078 1 93 140 ASP B C 1
ATOM 5111 O O . ASP B 1 140 ? -9.203 42.344 26 1 93 140 ASP B O 1
ATOM 5115 N N . GLY B 1 141 ? -10.617 41.75 27.656 1 94.81 141 GLY B N 1
ATOM 5116 C CA . GLY B 1 141 ? -10.953 40.531 26.938 1 94.81 141 GLY B CA 1
ATOM 5117 C C . GLY B 1 141 ? -11.562 39.438 27.812 1 94.81 141 GLY B C 1
ATOM 5118 O O . GLY B 1 141 ? -12.109 39.75 28.875 1 94.81 141 GLY B O 1
ATOM 5119 N N . VAL B 1 142 ? -11.664 38.25 27.266 1 97.75 142 VAL B N 1
ATOM 5120 C CA . VAL B 1 142 ? -12.156 37.094 27.984 1 97.75 142 VAL B CA 1
ATOM 5121 C C . VAL B 1 142 ? -11 36.156 28.281 1 97.75 142 VAL B C 1
ATOM 5123 O O . VAL B 1 142 ? -10.141 35.906 27.438 1 97.75 142 VAL B O 1
ATOM 5126 N N . TYR B 1 143 ? -10.961 35.656 29.484 1 97.88 143 TYR B N 1
ATOM 5127 C CA . TYR B 1 143 ? -9.844 34.812 29.922 1 97.88 143 TYR B CA 1
ATOM 5128 C C . TYR B 1 143 ? -10.328 33.469 30.406 1 97.88 143 TYR B C 1
ATOM 5130 O O . TYR B 1 143 ? -11.414 33.375 30.984 1 97.88 143 TYR B O 1
ATOM 5138 N N . PHE B 1 144 ? -9.555 32.438 30.172 1 98.19 144 PHE B N 1
ATOM 5139 C CA . PHE B 1 144 ? -9.75 31.125 30.797 1 98.19 144 PHE B CA 1
ATOM 5140 C C . PHE B 1 144 ? -9.227 31.125 32.219 1 98.19 144 PHE B C 1
ATOM 5142 O O . PHE B 1 144 ? -8.094 31.562 32.469 1 98.19 144 PHE B O 1
ATOM 5149 N N . GLU B 1 145 ? -10.031 30.719 33.094 1 97.31 145 GLU B N 1
ATOM 5150 C CA . GLU B 1 145 ? -9.609 30.641 34.5 1 97.31 145 GLU B CA 1
ATOM 5151 C C . GLU B 1 145 ? -8.977 29.281 34.812 1 97.31 145 GLU B C 1
ATOM 5153 O O . GLU B 1 145 ? -9.664 28.344 35.188 1 97.31 145 GLU B O 1
ATOM 5158 N N . VAL B 1 146 ? -7.688 29.234 34.812 1 96.75 146 VAL B N 1
ATOM 5159 C CA . VAL B 1 146 ? -6.895 28 34.844 1 96.75 146 VAL B CA 1
ATOM 5160 C C . VAL B 1 146 ? -7.18 27.219 36.094 1 96.75 146 VAL B C 1
ATOM 5162 O O . VAL B 1 146 ? -7.297 25.984 36.062 1 96.75 146 VAL B O 1
ATOM 5165 N N . GLN B 1 147 ? -7.418 27.875 37.219 1 94.44 147 GLN B N 1
ATOM 5166 C CA . GLN B 1 147 ? -7.582 27.234 38.531 1 94.44 147 GLN B CA 1
ATOM 5167 C C . GLN B 1 147 ? -8.875 26.422 38.562 1 94.44 147 GLN B C 1
ATOM 5169 O O . GLN B 1 147 ? -9.016 25.531 39.406 1 94.44 147 GLN B O 1
ATOM 5174 N N . ARG B 1 148 ? -9.695 26.719 37.688 1 96.31 148 ARG B N 1
ATOM 5175 C CA . ARG B 1 148 ? -10.977 26.031 37.656 1 96.31 148 ARG B CA 1
ATOM 5176 C C . ARG B 1 148 ? -10.852 24.656 37 1 96.31 148 ARG B C 1
ATOM 5178 O O . ARG B 1 148 ? -11.734 23.812 37.125 1 96.31 148 ARG B O 1
ATOM 5185 N N . PHE B 1 149 ? -9.805 24.422 36.25 1 97 149 PHE B N 1
ATOM 5186 C CA . PHE B 1 149 ? -9.562 23.141 35.594 1 97 149 PHE B CA 1
ATOM 5187 C C . PHE B 1 149 ? -8.586 22.297 36.406 1 97 149 PHE B C 1
ATOM 5189 O O . PHE B 1 149 ? -7.375 22.484 36.344 1 97 149 PHE B O 1
ATOM 5196 N N . SER B 1 150 ? -9.07 21.281 37 1 94.62 150 SER B N 1
ATOM 5197 C CA . SER B 1 150 ? -8.344 20.531 38.031 1 94.62 150 SER B CA 1
ATOM 5198 C C . SER B 1 150 ? -7.172 19.766 37.438 1 94.62 150 SER B C 1
ATOM 5200 O O . SER B 1 150 ? -6.168 19.516 38.094 1 94.62 150 SER B O 1
ATOM 5202 N N . ASP B 1 151 ? -7.234 19.406 36.125 1 95 151 ASP B N 1
ATOM 5203 C CA . ASP B 1 151 ? -6.227 18.531 35.531 1 95 151 ASP B CA 1
ATOM 5204 C C . ASP B 1 151 ? -5.176 19.344 34.781 1 95 151 ASP B C 1
ATOM 5206 O O . ASP B 1 151 ? -4.43 18.797 33.969 1 95 151 ASP B O 1
ATOM 5210 N N . TYR B 1 152 ? -5.156 20.672 35.031 1 96.69 152 TYR B N 1
ATOM 5211 C CA . TYR B 1 152 ? -4.207 21.5 34.281 1 96.69 152 TYR B CA 1
ATOM 5212 C C . TYR B 1 152 ? -2.775 21.062 34.562 1 96.69 152 TYR B C 1
ATOM 5214 O O . TYR B 1 152 ? -2.393 20.844 35.719 1 96.69 152 TYR B O 1
ATOM 5222 N N . GLY B 1 153 ? -1.975 20.938 33.531 1 96.38 153 GLY B N 1
ATOM 5223 C CA . GLY B 1 153 ? -0.591 20.5 33.656 1 96.38 153 GLY B CA 1
ATOM 5224 C C . GLY B 1 153 ? -0.397 19.031 33.344 1 96.38 153 GLY B C 1
ATOM 5225 O O . GLY B 1 153 ? 0.734 18.547 33.312 1 96.38 153 GLY B O 1
ATOM 5226 N N . LYS B 1 154 ? -1.446 18.344 33 1 96.5 154 LYS B N 1
ATOM 5227 C CA . LYS B 1 154 ? -1.365 16.891 32.812 1 96.5 154 LYS B CA 1
ATOM 5228 C C . LYS B 1 154 ? -0.532 16.531 31.594 1 96.5 154 LYS B C 1
ATOM 5230 O O . LYS B 1 154 ? 0.077 15.461 31.547 1 96.5 154 LYS B O 1
ATOM 5235 N N . LEU B 1 155 ? -0.498 17.359 30.594 1 97.88 155 LEU B N 1
ATOM 5236 C CA . LEU B 1 155 ? 0.303 17.062 29.406 1 97.88 155 LEU B CA 1
ATOM 5237 C C . LEU B 1 155 ? 1.762 17.453 29.641 1 97.88 155 LEU B C 1
ATOM 5239 O O . LEU B 1 155 ? 2.662 16.625 29.438 1 97.88 155 LEU B O 1
ATOM 5243 N N . SER B 1 156 ? 1.985 18.688 30.109 1 96.12 156 SER B N 1
ATOM 5244 C CA . SER B 1 156 ? 3.32 19.266 30.219 1 96.12 156 SER B CA 1
ATOM 5245 C C . SER B 1 156 ? 4.016 18.844 31.5 1 96.12 156 SER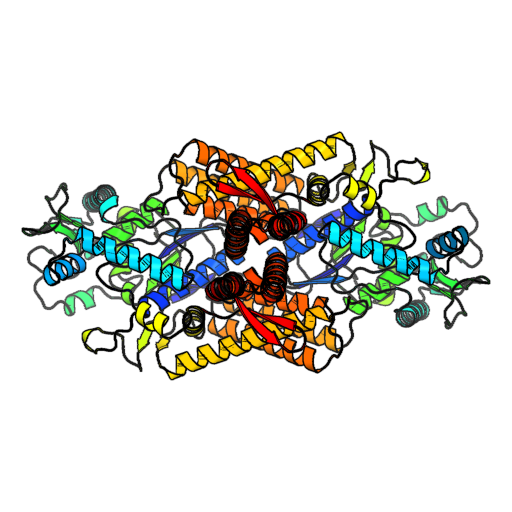 B C 1
ATOM 5247 O O . SER B 1 156 ? 5.242 18.906 31.609 1 96.12 156 SER B O 1
ATOM 5249 N N . GLY B 1 157 ? 3.248 18.531 32.531 1 93.94 157 GLY B N 1
ATOM 5250 C CA . GLY B 1 157 ? 3.814 18.234 33.812 1 93.94 157 GLY B CA 1
ATOM 5251 C C . GLY B 1 157 ? 4.051 19.469 34.656 1 93.94 157 GLY B C 1
ATOM 5252 O O . GLY B 1 157 ? 4.539 19.375 35.781 1 93.94 157 GLY B O 1
ATOM 5253 N N . ILE B 1 158 ? 3.646 20.578 34.156 1 91.62 158 ILE B N 1
ATOM 5254 C CA . ILE B 1 158 ? 3.857 21.828 34.875 1 91.62 158 ILE B CA 1
ATOM 5255 C C . ILE B 1 158 ? 2.939 21.875 36.094 1 91.62 158 ILE B C 1
ATOM 5257 O O . ILE B 1 158 ? 1.797 21.406 36.031 1 91.62 158 ILE B O 1
ATOM 5261 N N . LYS B 1 159 ? 3.547 22.391 37.156 1 90.12 159 LYS B N 1
ATOM 5262 C CA . LYS B 1 159 ? 2.756 22.609 38.375 1 90.12 159 LYS B CA 1
ATOM 5263 C C . LYS B 1 159 ? 2.312 24.062 38.5 1 90.12 159 LYS B C 1
ATOM 5265 O O . LYS B 1 159 ? 3.113 24.969 38.281 1 90.12 159 LYS B O 1
ATOM 5270 N N . LEU B 1 160 ? 1.007 24.219 38.719 1 86.25 160 LEU B N 1
ATOM 5271 C CA . LEU B 1 160 ? 0.425 25.562 38.75 1 86.25 160 LEU B CA 1
ATOM 5272 C C . LEU B 1 160 ? 1.187 26.438 39.75 1 86.25 160 LEU B C 1
ATOM 5274 O O . LEU B 1 160 ? 1.362 27.641 39.5 1 86.25 160 LEU B O 1
ATOM 5278 N N . GLU B 1 161 ? 1.583 25.859 40.844 1 82.38 161 GLU B N 1
ATOM 5279 C CA . GLU B 1 161 ? 2.326 26.594 41.875 1 82.38 161 GLU B CA 1
ATOM 5280 C C . GLU B 1 161 ? 3.6 27.203 41.281 1 82.38 161 GLU B C 1
ATOM 5282 O O . GLU B 1 161 ? 3.977 28.328 41.625 1 82.38 161 GLU B O 1
ATOM 5287 N N . GLU B 1 162 ? 4.191 26.484 40.406 1 80.12 162 GLU B N 1
ATOM 5288 C CA . GLU B 1 162 ? 5.418 26.953 39.75 1 80.12 162 GLU B CA 1
ATOM 5289 C C . GLU B 1 162 ? 5.137 28.109 38.812 1 80.12 162 GLU B C 1
ATOM 5291 O O . GLU B 1 162 ? 5.945 29.031 38.688 1 80.12 162 GLU B O 1
ATOM 5296 N N . LEU B 1 163 ? 4.059 28.016 38.188 1 78.5 163 LEU B N 1
ATOM 5297 C CA . LEU B 1 163 ? 3.664 29.094 37.281 1 78.5 163 LEU B CA 1
ATOM 5298 C C . LEU B 1 163 ? 3.396 30.391 38.031 1 78.5 163 LEU B C 1
ATOM 5300 O O . LEU B 1 163 ? 3.744 31.469 37.562 1 78.5 163 LEU B O 1
ATOM 5304 N N . ARG B 1 164 ? 2.859 30.297 39.156 1 73.94 164 ARG B N 1
ATOM 5305 C CA . ARG B 1 164 ? 2.533 31.453 40 1 73.94 164 ARG B CA 1
ATOM 5306 C C . ARG B 1 164 ? 3.797 32.094 40.562 1 73.94 164 ARG B C 1
ATOM 5308 O O . ARG B 1 164 ? 3.898 33.312 40.625 1 73.94 164 ARG B O 1
ATOM 5315 N N . LYS B 1 165 ? 4.738 31.297 40.938 1 68.31 165 LYS B N 1
ATOM 5316 C CA . LYS B 1 165 ? 5.996 31.797 41.5 1 68.31 165 LYS B CA 1
ATOM 5317 C C . LYS B 1 165 ? 6.812 32.531 40.438 1 68.31 165 LYS B C 1
ATOM 5319 O O . LYS B 1 165 ? 7.43 33.562 40.719 1 68.31 165 LYS B O 1
ATOM 5324 N N . GLY B 1 166 ? 6.777 31.906 39.375 1 57.53 166 GLY B N 1
ATOM 5325 C CA . GLY B 1 166 ? 7.527 32.531 38.281 1 57.53 166 GLY B CA 1
ATOM 5326 C C . GLY B 1 166 ? 6.91 33.812 37.812 1 57.53 166 GLY B C 1
ATOM 5327 O O . GLY B 1 166 ? 7.617 34.719 37.344 1 57.53 166 GLY B O 1
ATOM 5328 N N . ALA B 1 167 ? 5.602 33.938 37.906 1 62.34 167 ALA B N 1
ATOM 5329 C CA . ALA B 1 167 ? 4.875 35.125 37.469 1 62.34 167 ALA B CA 1
ATOM 5330 C C . ALA B 1 167 ? 4.957 36.25 38.531 1 62.34 167 ALA B C 1
ATOM 5332 O O . ALA B 1 167 ? 3.998 36.469 39.281 1 62.34 167 ALA B O 1
ATOM 5333 N N . ARG B 1 168 ? 6.059 36.562 39.188 1 50.66 168 ARG B N 1
ATOM 5334 C CA . ARG B 1 168 ? 6.199 37.625 40.156 1 50.66 168 ARG B CA 1
ATOM 5335 C C . ARG B 1 168 ? 5.535 38.906 39.656 1 50.66 168 ARG B C 1
ATOM 5337 O O . ARG B 1 168 ? 5.664 39.969 40.312 1 50.66 168 ARG B O 1
ATOM 5344 N N . VAL B 1 169 ? 5.105 38.906 38.5 1 49.97 169 VAL B N 1
ATOM 5345 C CA . VAL B 1 169 ? 4.578 40.156 38 1 49.97 169 VAL B CA 1
ATOM 5346 C C . VAL B 1 169 ? 3.057 40.156 38.125 1 49.97 169 VAL B C 1
ATOM 5348 O O . VAL B 1 169 ? 2.414 39.125 38.031 1 49.97 169 VAL B O 1
ATOM 5351 N N . GLU B 1 170 ? 2.486 41.219 38.688 1 50.72 170 GLU B N 1
ATOM 5352 C CA . GLU B 1 170 ? 1.066 41.531 38.75 1 50.72 170 GLU B CA 1
ATOM 5353 C C . GLU B 1 170 ? 0.331 41.125 37.469 1 50.72 170 GLU B C 1
ATOM 5355 O O . GLU B 1 170 ? 0.853 41.281 36.375 1 50.72 170 GLU B O 1
ATOM 5360 N N . PRO B 1 171 ? -0.745 40.219 37.719 1 59.56 171 PRO B N 1
ATOM 5361 C CA . PRO B 1 171 ? -1.521 39.812 36.531 1 59.56 171 PRO B CA 1
ATOM 5362 C C . PRO B 1 171 ? -1.787 40.969 35.594 1 59.56 171 PRO B C 1
ATOM 5364 O O . PRO B 1 171 ? -1.855 42.125 36.031 1 59.56 171 PRO B O 1
ATOM 5367 N N . GLY B 1 172 ? -1.494 40.938 34.406 1 59 172 GLY B N 1
ATOM 5368 C CA . GLY B 1 172 ? -1.848 42 33.5 1 59 172 GLY B CA 1
ATOM 5369 C C . GLY B 1 172 ? -3.244 42.531 33.719 1 59 172 GLY B C 1
ATOM 5370 O O . GLY B 1 172 ? -4.062 41.906 34.375 1 59 172 GLY B O 1
ATOM 5371 N N . GLU B 1 173 ? -3.598 43.75 33.469 1 63.56 173 GLU B N 1
ATOM 5372 C CA . GLU B 1 173 ? -4.695 44.625 33.844 1 63.56 173 GLU B CA 1
ATOM 5373 C C . GLU B 1 173 ? -6.047 43.969 33.656 1 63.56 173 GLU B C 1
ATOM 5375 O O . GLU B 1 173 ? -6.992 44.219 34.406 1 63.56 173 GLU B O 1
ATOM 5380 N N . GLY B 1 174 ? -6.137 42.719 33.125 1 78.88 174 GLY B N 1
ATOM 5381 C CA . GLY B 1 174 ? -7.441 42.125 32.875 1 78.88 174 GLY B CA 1
ATOM 5382 C C . GLY B 1 174 ? -7.57 40.688 33.375 1 78.88 174 GLY B C 1
ATOM 5383 O O . GLY B 1 174 ? -8.68 40.156 33.469 1 78.88 174 GLY B O 1
ATOM 5384 N N . LYS B 1 175 ? -6.602 40.188 34.062 1 88.5 175 LYS B N 1
ATOM 5385 C CA . LYS B 1 175 ? -6.621 38.812 34.5 1 88.5 175 LYS B CA 1
ATOM 5386 C C . LYS B 1 175 ? -6.855 38.719 36 1 88.5 175 LYS B C 1
ATOM 5388 O O . LYS B 1 175 ? -6.395 39.562 36.781 1 88.5 175 LYS B O 1
ATOM 5393 N N . LYS B 1 176 ? -7.574 37.688 36.406 1 89.81 176 LYS B N 1
ATOM 5394 C CA . LYS B 1 176 ? -7.703 37.375 37.844 1 89.81 176 LYS B CA 1
ATOM 5395 C C . LYS B 1 176 ? -6.418 36.781 38.375 1 89.81 176 LYS B C 1
ATOM 5397 O O . LYS B 1 176 ? -6.008 37.062 39.5 1 89.81 176 LYS B O 1
ATOM 5402 N N . ASN B 1 177 ? -5.875 35.875 37.625 1 90.19 177 ASN B N 1
ATOM 5403 C CA . ASN B 1 177 ? -4.656 35.156 38 1 90.19 177 ASN B CA 1
ATOM 5404 C C . ASN B 1 177 ? -3.607 35.25 36.906 1 90.19 177 ASN B C 1
ATOM 5406 O O . ASN B 1 177 ? -3.947 35.312 35.719 1 90.19 177 ASN B O 1
ATOM 5410 N N . PRO B 1 178 ? -2.32 35.188 37.25 1 89.06 178 PRO B N 1
ATOM 5411 C CA . PRO B 1 178 ? -1.254 35.312 36.25 1 89.06 178 PRO B CA 1
ATOM 5412 C C . PRO B 1 178 ? -1.249 34.156 35.25 1 89.06 178 PRO B C 1
ATOM 5414 O O . PRO B 1 178 ? -0.825 34.344 34.125 1 89.06 178 PRO B O 1
ATOM 5417 N N . GLU B 1 179 ? -1.699 32.969 35.688 1 91.75 179 GLU B N 1
ATOM 5418 C CA . GLU B 1 179 ? -1.651 31.781 34.844 1 91.75 179 GLU B CA 1
ATOM 5419 C C . GLU B 1 179 ? -2.814 31.766 33.844 1 91.75 179 GLU B C 1
ATOM 5421 O O . GLU B 1 179 ? -2.832 30.953 32.938 1 91.75 179 GLU B O 1
ATOM 5426 N N . ASP B 1 180 ? -3.783 32.688 34.062 1 95.31 180 ASP B N 1
ATOM 5427 C CA . ASP B 1 180 ? -4.922 32.75 33.156 1 95.31 180 ASP B CA 1
ATOM 5428 C C . ASP B 1 180 ? -4.5 33.219 31.781 1 95.31 180 ASP B C 1
ATOM 5430 O O . ASP B 1 180 ? -3.531 33.969 31.641 1 95.31 180 ASP B O 1
ATOM 5434 N N . PHE B 1 181 ? -5.141 32.688 30.766 1 95.38 181 PHE B N 1
ATOM 5435 C CA . PHE B 1 181 ? -4.746 33.031 29.406 1 95.38 181 PHE B CA 1
ATOM 5436 C C . PHE B 1 181 ? -5.949 33.5 28.594 1 95.38 181 PHE B C 1
ATOM 5438 O O . PHE B 1 181 ? -7.09 33.156 28.906 1 95.38 181 PHE B O 1
ATOM 5445 N N . ALA B 1 182 ? -5.707 34.312 27.578 1 96.5 182 ALA B N 1
ATOM 5446 C CA . ALA B 1 182 ? -6.75 35 26.812 1 96.5 182 ALA B CA 1
ATOM 5447 C C . ALA B 1 182 ? -7.473 34 25.891 1 96.5 182 ALA B C 1
ATOM 5449 O O . ALA B 1 182 ? -6.836 33.219 25.188 1 96.5 182 ALA B O 1
ATOM 5450 N N . LEU B 1 183 ? -8.789 34.031 25.922 1 98.25 183 LEU B N 1
ATOM 5451 C CA . LEU B 1 183 ? -9.641 33.344 24.969 1 98.25 183 LEU B CA 1
ATOM 5452 C C . LEU B 1 183 ? -10.078 34.281 23.859 1 98.25 183 LEU B C 1
ATOM 5454 O O . LEU B 1 183 ? -10.227 33.875 22.703 1 98.25 183 LEU B O 1
ATOM 5458 N N . TRP B 1 184 ? -10.32 35.5 24.234 1 97.81 184 TRP B N 1
ATOM 5459 C CA . TRP B 1 184 ? -10.734 36.562 23.344 1 97.81 184 TRP B CA 1
ATOM 5460 C C . TRP B 1 184 ? -10.055 37.875 23.75 1 97.81 184 TRP B C 1
ATOM 5462 O O . TRP B 1 184 ? -9.992 38.219 24.938 1 97.81 184 TRP B O 1
ATOM 5472 N N . LYS B 1 185 ? -9.531 38.625 22.797 1 96.5 185 LYS B N 1
ATOM 5473 C CA . LYS B 1 185 ? -8.852 39.906 23.031 1 96.5 185 LYS B CA 1
ATOM 5474 C C . LYS B 1 185 ? -9.609 41.062 22.391 1 96.5 185 LYS B C 1
ATOM 5476 O O . LYS B 1 185 ? -9.852 41.062 21.188 1 96.5 185 LYS B O 1
ATOM 5481 N N . LYS B 1 186 ? -9.914 42.031 23.188 1 95.62 186 LYS B N 1
ATOM 5482 C CA . LYS B 1 186 ? -10.531 43.219 22.641 1 95.62 186 LYS B CA 1
ATOM 5483 C C . LYS B 1 186 ? -9.562 43.969 21.719 1 95.62 186 LYS B C 1
ATOM 5485 O O . LYS B 1 186 ? -8.367 44.031 22 1 95.62 186 LYS B O 1
ATOM 5490 N N . ALA B 1 187 ? -10.055 44.438 20.656 1 94.12 187 ALA B N 1
ATOM 5491 C CA . ALA B 1 187 ? -9.211 45.031 19.609 1 94.12 187 ALA B CA 1
ATOM 5492 C C . ALA B 1 187 ? -8.695 46.406 20.047 1 94.12 187 ALA B C 1
ATOM 5494 O O . ALA B 1 187 ? -9.43 47.188 20.641 1 94.12 187 ALA B O 1
ATOM 5495 N N . LYS B 1 188 ? -7.445 46.656 19.844 1 91.38 188 LYS B N 1
ATOM 5496 C CA . LYS B 1 188 ? -6.895 48 19.922 1 91.38 188 LYS B CA 1
ATOM 5497 C C . LYS B 1 188 ? -7.219 48.812 18.656 1 91.38 188 LYS B C 1
ATOM 5499 O O . LYS B 1 188 ? -7.621 48.25 17.641 1 91.38 188 LYS B O 1
ATOM 5504 N N . PRO B 1 189 ? -7.094 50.125 18.75 1 90.38 189 PRO B N 1
ATOM 5505 C CA . PRO B 1 189 ? -7.395 50.906 17.562 1 90.38 189 PRO B CA 1
ATOM 5506 C C . PRO B 1 189 ? -6.562 50.5 16.344 1 90.38 189 PRO B C 1
ATOM 5508 O O . PRO B 1 189 ? -5.344 50.375 16.453 1 90.38 189 PRO B O 1
ATOM 5511 N N . GLY B 1 190 ? -7.238 50.25 15.227 1 89.94 190 GLY B N 1
ATOM 5512 C CA . GLY B 1 190 ? -6.562 49.969 13.969 1 89.94 190 GLY B CA 1
ATOM 5513 C C . GLY B 1 190 ? -6.34 48.5 13.734 1 89.94 190 GLY B C 1
ATOM 5514 O O . GLY B 1 190 ? -5.938 48.094 12.648 1 89.94 190 GLY B O 1
ATOM 5515 N N . GLU B 1 191 ? -6.609 47.688 14.711 1 93.75 191 GLU B N 1
ATOM 5516 C CA . GLU B 1 191 ? -6.414 46.25 14.578 1 93.75 191 GLU B CA 1
ATOM 5517 C C . GLU B 1 191 ? -7.625 45.594 13.922 1 93.75 191 GLU B C 1
ATOM 5519 O O . GLU B 1 191 ? -8.75 46.062 14.055 1 93.75 191 GLU B O 1
ATOM 5524 N N . PRO B 1 192 ? -7.352 44.5 13.164 1 95.38 192 PRO B N 1
ATOM 5525 C CA . PRO B 1 192 ? -8.5 43.719 12.695 1 95.38 192 PRO B CA 1
ATOM 5526 C C . PRO B 1 192 ? -9.391 43.25 13.844 1 95.38 192 PRO B C 1
ATOM 5528 O O . PRO B 1 192 ? -8.891 42.875 14.906 1 95.38 192 PRO B O 1
ATOM 5531 N N . LYS B 1 193 ? -10.664 43.312 13.617 1 96.56 193 LYS B N 1
ATOM 5532 C CA . LYS B 1 193 ? -11.594 43 14.695 1 96.56 193 LYS B CA 1
ATOM 5533 C C . LYS B 1 193 ? -12.867 42.344 14.156 1 96.56 193 LYS B C 1
ATOM 5535 O O . LYS B 1 193 ? -13.234 42.562 13 1 96.56 193 LYS B O 1
ATOM 5540 N N . TRP B 1 194 ? -13.5 41.562 14.969 1 97.44 194 TRP B N 1
ATOM 5541 C CA . TRP B 1 194 ? -14.797 40.906 14.734 1 97.44 194 TRP B CA 1
ATOM 5542 C C . TRP B 1 194 ? -15.773 41.25 15.867 1 97.44 194 TRP B C 1
ATOM 5544 O O . TRP B 1 194 ? -15.359 41.438 17.016 1 97.44 194 TRP B O 1
ATOM 5554 N N . GLU B 1 195 ? -17.016 41.25 15.523 1 97.25 195 GLU B N 1
ATOM 5555 C CA . GLU B 1 195 ? -18.047 41.469 16.531 1 97.25 195 GLU B CA 1
ATOM 5556 C C . GLU B 1 195 ? -18.219 40.219 17.422 1 97.25 195 GLU B C 1
ATOM 5558 O O . GLU B 1 195 ? -18.188 39.094 16.922 1 97.25 195 GLU B O 1
ATOM 5563 N N . SER B 1 196 ? -18.375 40.469 18.75 1 97.25 196 SER B N 1
ATOM 5564 C CA . SER B 1 196 ? -18.609 39.406 19.719 1 97.25 196 SER B CA 1
ATOM 5565 C C . SER B 1 196 ? -19.469 39.875 20.875 1 97.25 196 SER B C 1
ATOM 5567 O O . SER B 1 196 ? -19.703 41.094 21.031 1 97.25 196 SER B O 1
ATOM 5569 N N . PRO B 1 197 ? -19.953 38.969 21.719 1 96.94 197 PRO B N 1
ATOM 5570 C CA . PRO B 1 197 ? -20.719 39.375 22.891 1 96.94 197 PRO B CA 1
ATOM 5571 C C . PRO B 1 197 ? -19.891 40.188 23.875 1 96.94 197 PRO B C 1
ATOM 5573 O O . PRO B 1 197 ? -20.453 40.875 24.75 1 96.94 197 PRO B O 1
ATOM 5576 N N . TRP B 1 198 ? -18.609 40.219 23.766 1 96.75 198 TRP B N 1
ATOM 5577 C CA . TRP B 1 198 ? -17.719 40.906 24.719 1 96.75 198 TRP B CA 1
ATOM 5578 C C . TRP B 1 198 ? -17.109 42.156 24.094 1 96.75 198 TRP B C 1
ATOM 5580 O O . TRP B 1 198 ? -16.156 42.719 24.641 1 96.75 198 TRP B O 1
ATOM 5590 N N . GLY B 1 199 ? -17.672 42.531 22.906 1 95.25 199 GLY B N 1
ATOM 5591 C CA . GLY B 1 199 ? -17.125 43.656 22.156 1 95.25 199 GLY B CA 1
ATOM 5592 C C . GLY B 1 199 ? -16.312 43.25 20.953 1 95.25 199 GLY B C 1
ATOM 5593 O O . GLY B 1 199 ? -16.156 42.031 20.703 1 95.25 199 GLY B O 1
ATOM 5594 N N . GLU B 1 200 ? -15.805 44.219 20.25 1 97.06 200 GLU B N 1
ATOM 5595 C CA . GLU B 1 200 ? -14.992 43.969 19.062 1 97.06 200 GLU B CA 1
ATOM 5596 C C . GLU B 1 200 ? -13.609 43.438 19.453 1 97.06 200 GLU B C 1
ATOM 5598 O O . GLU B 1 200 ? -12.977 43.938 20.375 1 97.06 200 GLU B O 1
ATOM 5603 N N . GLY B 1 201 ? -13.227 42.375 18.859 1 97.5 201 GLY B N 1
ATOM 5604 C CA . GLY B 1 201 ? -11.938 41.781 19.172 1 97.5 201 GLY B CA 1
ATOM 5605 C C . GLY B 1 201 ? -11.57 40.625 18.281 1 97.5 201 GLY B C 1
ATOM 5606 O O . GLY B 1 201 ? -11.969 40.562 17.109 1 97.5 201 GLY B O 1
ATOM 5607 N N . ARG B 1 202 ? -10.711 39.781 18.766 1 97.62 202 ARG B N 1
ATOM 5608 C CA . ARG B 1 202 ? -10.195 38.594 18.062 1 97.62 202 ARG B CA 1
ATOM 5609 C C . ARG B 1 202 ? -9.812 37.5 19.047 1 97.62 202 ARG B C 1
ATOM 5611 O O . ARG B 1 202 ? -9.664 37.75 20.234 1 97.62 202 ARG B O 1
ATOM 5618 N N . PRO B 1 203 ? -9.688 36.344 18.562 1 97.69 203 PRO B N 1
ATOM 5619 C CA . PRO B 1 203 ? -9.414 35.219 19.469 1 97.69 203 PRO B CA 1
ATOM 5620 C C . PRO B 1 203 ? -7.988 35.25 20.031 1 97.69 203 PRO B C 1
ATOM 5622 O O . PRO B 1 203 ? -7.082 35.781 19.391 1 97.69 203 PRO B O 1
ATOM 5625 N N . GLY B 1 204 ? -7.879 34.688 21.234 1 95.62 204 GLY B N 1
ATOM 5626 C CA . GLY B 1 204 ? -6.551 34.312 21.703 1 95.62 204 GLY B CA 1
ATOM 5627 C C . GLY B 1 204 ? -5.98 33.094 20.969 1 95.62 204 GLY B C 1
ATOM 5628 O O . GLY B 1 204 ? -6.715 32.344 20.328 1 95.62 204 GLY B O 1
ATOM 5629 N N . TRP B 1 205 ? -4.777 32.844 21.078 1 92.56 205 TRP B N 1
ATOM 5630 C CA . TRP B 1 205 ? -4.016 31.891 20.25 1 92.56 205 TRP B CA 1
ATOM 5631 C C . TRP B 1 205 ? -4.488 30.469 20.484 1 92.56 205 TRP B C 1
ATOM 5633 O O . TRP B 1 205 ? -4.652 29.688 19.547 1 92.56 205 TRP B O 1
ATOM 5643 N N . HIS B 1 206 ? -4.828 29.938 21.625 1 96.56 206 HIS B N 1
ATOM 5644 C CA . HIS B 1 206 ? -5.062 28.547 21.969 1 96.56 206 HIS B CA 1
ATOM 5645 C C . HIS B 1 206 ? -6.48 28.109 21.594 1 96.56 206 HIS B C 1
ATOM 5647 O O . HIS B 1 206 ? -6.699 26.969 21.203 1 96.56 206 HIS B O 1
ATOM 5653 N N . ILE B 1 207 ? -7.457 29.031 21.625 1 98.5 207 ILE B N 1
ATOM 5654 C CA . ILE B 1 207 ? -8.867 28.703 21.469 1 98.5 207 ILE B CA 1
ATOM 5655 C C . ILE B 1 207 ? -9.141 28.297 20.016 1 98.5 207 ILE B C 1
ATOM 5657 O O . ILE B 1 207 ? -10.055 27.516 19.75 1 98.5 207 ILE B O 1
ATOM 5661 N N . GLU B 1 208 ? -8.297 28.797 19.094 1 98.19 208 GLU B N 1
ATOM 5662 C CA . GLU B 1 208 ? -8.461 28.547 17.656 1 98.19 208 GLU B CA 1
ATOM 5663 C C . GLU B 1 208 ? -8.375 27.062 17.344 1 98.19 208 GLU B C 1
ATOM 5665 O O . GLU B 1 208 ? -9.273 26.5 16.719 1 98.19 208 GLU B O 1
ATOM 5670 N N . CYS B 1 209 ? -7.336 26.406 17.797 1 98.44 209 CYS B N 1
ATOM 5671 C CA . CYS B 1 209 ? -7.105 24.984 17.516 1 98.44 209 CYS B CA 1
ATOM 5672 C C . CYS B 1 209 ? -8.125 24.125 18.25 1 98.44 209 CYS B C 1
ATOM 5674 O O . CYS B 1 209 ? -8.578 23.109 17.703 1 98.44 209 CYS B O 1
ATOM 5676 N N . SER B 1 210 ? -8.484 24.5 19.5 1 98.75 210 SER B N 1
ATOM 5677 C CA . SER B 1 210 ? -9.523 23.781 20.219 1 98.75 210 SER B CA 1
ATOM 5678 C C . SER B 1 210 ? -10.828 23.734 19.422 1 98.75 210 SER B C 1
ATOM 5680 O O . SER B 1 210 ? -11.438 22.672 19.297 1 98.75 210 SER B O 1
ATOM 5682 N N . THR B 1 211 ? -11.18 24.891 18.875 1 98.75 211 THR B N 1
ATOM 5683 C CA . THR B 1 211 ? -12.438 25.047 18.172 1 98.75 211 THR B CA 1
ATOM 5684 C C . THR B 1 211 ? -12.398 24.312 16.828 1 98.75 211 THR B C 1
ATOM 5686 O O . THR B 1 211 ? -13.281 23.484 16.531 1 98.75 211 THR B O 1
ATOM 5689 N N . MET B 1 212 ? -11.367 24.547 16.062 1 98.69 212 MET B N 1
ATOM 5690 C CA . MET B 1 212 ? -11.305 24.031 14.695 1 98.69 212 MET B CA 1
ATOM 5691 C C . MET B 1 212 ? -11.094 22.531 14.688 1 98.69 212 MET B C 1
ATOM 5693 O O . MET B 1 212 ? -11.68 21.812 13.859 1 98.69 212 MET B O 1
ATOM 5697 N N . SER B 1 213 ? -10.258 21.984 15.609 1 98.62 213 SER B N 1
ATOM 5698 C CA . SER B 1 213 ? -10.094 20.531 15.695 1 98.62 213 SER B CA 1
ATOM 5699 C C . SER B 1 213 ? -11.398 19.859 16.078 1 98.62 213 SER B C 1
ATOM 5701 O O . SER B 1 213 ? -11.781 18.844 15.484 1 98.62 213 SER B O 1
ATOM 5703 N N . THR B 1 214 ? -12.117 20.438 17.062 1 98.44 214 THR B N 1
ATOM 5704 C CA . THR B 1 214 ? -13.375 19.859 17.531 1 98.44 214 THR B CA 1
ATOM 5705 C C . THR B 1 214 ? -14.438 19.906 16.438 1 98.44 214 THR B C 1
ATOM 5707 O O . THR B 1 214 ? -15.227 18.969 16.281 1 98.44 214 THR B O 1
ATOM 5710 N N . LYS B 1 215 ? -14.438 20.984 15.711 1 98.12 215 LYS B N 1
ATOM 5711 C CA . LYS B 1 215 ? -15.43 21.156 14.648 1 98.12 215 LYS B CA 1
ATOM 5712 C C . LYS B 1 215 ? -15.289 20.078 13.586 1 98.12 215 LYS B C 1
ATOM 5714 O O . LYS B 1 215 ? -16.281 19.5 13.133 1 98.12 215 LYS B O 1
ATOM 5719 N N . TYR B 1 216 ? -14.078 19.719 13.242 1 98.5 216 TYR B N 1
ATOM 5720 C CA . TYR B 1 216 ? -13.867 18.875 12.07 1 98.5 216 TYR B CA 1
ATOM 5721 C C . TYR B 1 216 ? -13.617 17.438 12.477 1 98.5 216 TYR B C 1
ATOM 5723 O O . TYR B 1 216 ? -13.906 16.5 11.711 1 98.5 216 TYR B O 1
ATOM 5731 N N . LEU B 1 217 ? -13.094 17.219 13.719 1 98.5 217 LEU B N 1
ATOM 5732 C CA . LEU B 1 217 ? -12.703 15.859 14.102 1 98.5 217 LEU B CA 1
ATOM 5733 C C . LEU B 1 217 ? -13.594 15.336 15.219 1 98.5 217 LEU B C 1
ATOM 5735 O O . LEU B 1 217 ? -13.539 14.148 15.555 1 98.5 217 LEU B O 1
ATOM 5739 N N . GLY B 1 218 ? -14.422 16.188 15.82 1 97.69 218 GLY B N 1
ATOM 5740 C CA . GLY B 1 218 ? -15.305 15.781 16.906 1 97.69 218 GLY B CA 1
ATOM 5741 C C . GLY B 1 218 ? -14.758 16.125 18.281 1 97.69 218 GLY B C 1
ATOM 5742 O O . GLY B 1 218 ? -13.648 16.641 18.406 1 97.69 218 GLY B O 1
ATOM 5743 N N . GLU B 1 219 ? -15.531 15.852 19.297 1 98.12 219 GLU B N 1
ATOM 5744 C CA . GLU B 1 219 ? -15.18 16.188 20.672 1 98.12 219 GLU B CA 1
ATOM 5745 C C . GLU B 1 219 ? -14.078 15.266 21.203 1 98.12 219 GLU B C 1
ATOM 5747 O O . GLU B 1 219 ? -13.5 15.523 22.25 1 98.12 219 GLU B O 1
ATOM 5752 N N . SER B 1 220 ? -13.867 14.188 20.5 1 98.25 220 SER B N 1
ATOM 5753 C CA . SER B 1 220 ? -12.742 13.289 20.766 1 98.25 220 SER B CA 1
ATOM 5754 C C . SER B 1 220 ? -12.141 12.781 19.453 1 98.25 220 SER B C 1
ATOM 5756 O O . SER B 1 220 ? -12.859 12.461 18.516 1 98.25 220 SER B O 1
ATOM 5758 N N . PHE B 1 221 ? -10.836 12.734 19.359 1 98.56 221 PHE B N 1
ATOM 5759 C CA . PHE B 1 221 ? -10.188 12.195 18.172 1 98.56 221 PHE B CA 1
ATOM 5760 C C . PHE B 1 221 ? -8.859 11.547 18.531 1 98.56 221 PHE B C 1
ATOM 5762 O O . PHE B 1 221 ? -8.484 11.484 19.703 1 98.56 221 PHE B O 1
ATOM 5769 N N . ASP B 1 222 ? -8.125 11.062 17.594 1 98.81 222 ASP B N 1
ATOM 5770 C CA . ASP B 1 222 ? -7.086 10.062 17.828 1 98.81 222 ASP B CA 1
ATOM 5771 C C . ASP B 1 222 ? -5.746 10.727 18.141 1 98.81 222 ASP B C 1
ATOM 5773 O O . ASP B 1 222 ? -5.148 10.477 19.188 1 98.81 222 ASP B O 1
ATOM 5777 N N . ILE B 1 223 ? -5.23 11.617 17.234 1 98.94 223 ILE B N 1
ATOM 5778 C CA . ILE B 1 223 ? -3.867 12.117 17.344 1 98.94 223 ILE B CA 1
ATOM 5779 C C . ILE B 1 223 ? -3.869 13.641 17.281 1 98.94 223 ILE B C 1
ATOM 5781 O O . ILE B 1 223 ? -4.496 14.227 16.406 1 98.94 223 ILE B O 1
ATOM 5785 N N . HIS B 1 224 ? -3.293 14.297 18.188 1 98.94 224 HIS B N 1
ATOM 5786 C CA . HIS B 1 224 ? -2.914 15.703 18.141 1 98.94 224 HIS B CA 1
ATOM 5787 C C . HIS B 1 224 ? -1.398 15.867 18.094 1 98.94 224 HIS B C 1
ATOM 5789 O O . HIS B 1 224 ? -0.685 15.281 18.922 1 98.94 224 HIS B O 1
ATOM 5795 N N . GLY B 1 225 ? -0.947 16.562 17.062 1 98.38 225 GLY B N 1
ATOM 5796 C CA . GLY B 1 225 ? 0.494 16.609 16.875 1 98.38 225 GLY B CA 1
ATOM 5797 C C . GLY B 1 225 ? 1.029 18.016 16.719 1 98.38 225 GLY B C 1
ATOM 5798 O O . GLY B 1 225 ? 0.266 18.953 16.469 1 98.38 225 GLY B O 1
ATOM 5799 N N . GLY B 1 226 ? 2.344 18.234 16.922 1 98.25 226 GLY B N 1
ATOM 5800 C CA . GLY B 1 226 ? 3.084 19.469 16.781 1 98.25 226 GLY B CA 1
ATOM 5801 C C . GLY B 1 226 ? 4.508 19.375 17.297 1 98.25 226 GLY B C 1
ATOM 5802 O O . GLY B 1 226 ? 5.016 18.281 17.531 1 98.25 226 GLY B O 1
ATOM 5803 N N . GLY B 1 227 ? 5.172 20.516 17.281 1 97.38 227 GLY B N 1
ATOM 5804 C CA . GLY B 1 227 ? 6.508 20.578 17.859 1 97.38 227 GLY B CA 1
ATOM 5805 C C . GLY B 1 227 ? 6.512 20.547 19.375 1 97.38 227 GLY B C 1
ATOM 5806 O O . GLY B 1 227 ? 5.496 20.828 20 1 97.38 227 GLY B O 1
ATOM 5807 N N . ASN B 1 228 ? 7.645 20.266 19.891 1 96.62 228 ASN B N 1
ATOM 5808 C CA . ASN B 1 228 ? 7.812 20.172 21.344 1 96.62 228 ASN B CA 1
ATOM 5809 C C . ASN B 1 228 ? 7.477 21.5 22.031 1 96.62 228 ASN B C 1
ATOM 5811 O O . ASN B 1 228 ? 7.02 21.5 23.172 1 96.62 228 ASN B O 1
ATOM 5815 N N . ASP B 1 229 ? 7.719 22.5 21.359 1 94.19 229 ASP B N 1
ATOM 5816 C CA . ASP B 1 229 ? 7.484 23.828 21.922 1 94.19 229 ASP B CA 1
ATOM 5817 C C . ASP B 1 229 ? 5.996 24.078 22.156 1 94.19 229 ASP B C 1
ATOM 5819 O O . ASP B 1 229 ? 5.621 24.969 22.922 1 94.19 229 ASP B O 1
ATOM 5823 N N . LEU B 1 230 ? 5.16 23.25 21.547 1 97.75 230 LEU B N 1
ATOM 5824 C CA . LEU B 1 230 ? 3.721 23.469 21.656 1 97.75 230 LEU B CA 1
ATOM 5825 C C . LEU B 1 230 ? 3.141 22.719 22.859 1 97.75 230 LEU B C 1
ATOM 5827 O O . LEU B 1 230 ? 1.994 22.953 23.234 1 97.75 230 LEU B O 1
ATOM 5831 N N . ILE B 1 231 ? 3.914 21.859 23.438 1 98.19 231 ILE B N 1
ATOM 5832 C CA . ILE B 1 231 ? 3.424 21.094 24.578 1 98.19 231 ILE B CA 1
ATOM 5833 C C . ILE B 1 231 ? 2.91 22.062 25.656 1 98.19 231 ILE B C 1
ATOM 5835 O O . ILE B 1 231 ? 1.796 21.891 26.156 1 98.19 231 ILE B O 1
ATOM 5839 N N . PHE B 1 232 ? 3.773 23.094 25.938 1 96.56 232 PHE B N 1
ATOM 5840 C CA . PHE B 1 232 ? 3.383 24.141 26.875 1 96.56 232 PHE B CA 1
ATOM 5841 C C . PHE B 1 232 ? 3.744 25.516 26.312 1 96.56 232 PHE B C 1
ATOM 5843 O O . PHE B 1 232 ? 4.879 25.75 25.891 1 96.56 232 PHE B O 1
ATOM 5850 N N . PRO B 1 233 ? 2.809 26.312 26.312 1 96.56 233 PRO B N 1
ATOM 5851 C CA . PRO B 1 233 ? 1.503 26.234 26.969 1 96.56 233 PRO B CA 1
ATOM 5852 C C . PRO B 1 233 ? 0.385 25.828 26.016 1 96.56 233 PRO B C 1
ATOM 5854 O O . PRO B 1 233 ? -0.717 25.484 26.453 1 96.56 233 PRO B O 1
ATOM 5857 N N . HIS B 1 234 ? 0.689 25.766 24.734 1 97.88 234 HIS B N 1
ATOM 5858 C CA . HIS B 1 234 ? -0.356 25.734 23.719 1 97.88 234 HIS B CA 1
ATOM 5859 C C . HIS B 1 234 ? -1.217 24.484 23.844 1 97.88 234 HIS B C 1
ATOM 5861 O O . HIS B 1 234 ? -2.424 24.578 24.078 1 97.88 234 HIS B O 1
ATOM 5867 N N . HIS B 1 235 ? -0.646 23.312 23.766 1 98.75 235 HIS B N 1
ATOM 5868 C CA . HIS B 1 235 ? -1.409 22.062 23.797 1 98.75 235 HIS B CA 1
ATOM 5869 C C . HIS B 1 235 ? -2.02 21.828 25.172 1 98.75 235 HIS B C 1
ATOM 5871 O O . HIS B 1 235 ? -3.113 21.266 25.281 1 98.75 235 HIS B O 1
ATOM 5877 N N . GLU B 1 236 ? -1.299 22.266 26.219 1 98.12 236 GLU B N 1
ATOM 5878 C CA . GLU B 1 236 ? -1.867 22.203 27.562 1 98.12 236 GLU B CA 1
ATOM 5879 C C . GLU B 1 236 ? -3.15 23.016 27.656 1 98.12 236 GLU B C 1
ATOM 5881 O O . GLU B 1 236 ? -4.156 22.547 28.188 1 98.12 236 GLU B O 1
ATOM 5886 N N . ASN B 1 237 ? -3.062 24.234 27.141 1 98.38 237 ASN B N 1
ATOM 5887 C CA . ASN B 1 237 ? -4.207 25.125 27.188 1 98.38 237 ASN B CA 1
ATOM 5888 C C . ASN B 1 237 ? -5.359 24.609 26.312 1 98.38 237 ASN B C 1
ATOM 5890 O O . ASN B 1 237 ? -6.527 24.797 26.656 1 98.38 237 ASN B O 1
ATOM 5894 N N . GLU B 1 238 ? -5.047 23.938 25.203 1 98.75 238 GLU B N 1
ATOM 5895 C CA . GLU B 1 238 ? -6.086 23.344 24.375 1 98.75 238 GLU B CA 1
ATOM 5896 C C . GLU B 1 238 ? -6.832 22.25 25.109 1 98.75 238 GLU B C 1
ATOM 5898 O O . GLU B 1 238 ? -8.055 22.141 25.016 1 98.75 238 GLU B O 1
ATOM 5903 N N . ILE B 1 239 ? -6.062 21.406 25.797 1 98.69 239 ILE B N 1
ATOM 5904 C CA . ILE B 1 239 ? -6.68 20.359 26.594 1 98.69 239 ILE B CA 1
ATOM 5905 C C . ILE B 1 239 ? -7.625 20.969 27.625 1 98.69 239 ILE B C 1
ATOM 5907 O O . ILE B 1 239 ? -8.789 20.562 27.719 1 98.69 239 ILE B O 1
ATOM 5911 N N . ALA B 1 240 ? -7.129 22 28.344 1 98.44 240 ALA B N 1
ATOM 5912 C CA . ALA B 1 240 ? -7.93 22.641 29.375 1 98.44 240 ALA B CA 1
ATOM 5913 C C . ALA B 1 240 ? -9.219 23.203 28.797 1 98.44 240 ALA B C 1
ATOM 5915 O O . ALA B 1 240 ? -10.305 22.953 29.328 1 98.44 240 ALA B O 1
ATOM 5916 N N . GLN B 1 241 ? -9.086 23.938 27.719 1 98.69 241 GLN B N 1
ATOM 5917 C CA . GLN B 1 241 ? -10.234 24.547 27.078 1 98.69 241 GLN B CA 1
ATOM 5918 C C . GLN B 1 241 ? -11.25 23.5 26.625 1 98.69 241 GLN B C 1
ATOM 5920 O O . GLN B 1 241 ? -12.438 23.609 26.953 1 98.69 241 GLN B O 1
ATOM 5925 N N . THR B 1 242 ? -10.812 22.5 25.906 1 98.75 242 THR B N 1
ATOM 5926 C CA . THR B 1 242 ? -11.719 21.562 25.234 1 98.75 242 THR B CA 1
ATOM 5927 C C . THR B 1 242 ? -12.352 20.609 26.234 1 98.75 242 THR B C 1
ATOM 5929 O O . THR B 1 242 ? -13.555 20.344 26.172 1 98.75 242 THR B O 1
ATOM 5932 N N . GLU B 1 243 ? -11.547 20.109 27.156 1 98.69 243 GLU B N 1
ATOM 5933 C CA . GLU B 1 243 ? -12.094 19.156 28.109 1 98.69 243 GLU B CA 1
ATOM 5934 C C . GLU B 1 243 ? -12.984 19.859 29.141 1 98.69 243 GLU B C 1
ATOM 5936 O O . GLU B 1 243 ? -13.945 19.281 29.641 1 98.69 243 GLU B O 1
ATOM 5941 N N . ALA B 1 244 ? -12.664 21.125 29.438 1 98.5 244 ALA B N 1
ATOM 5942 C CA . ALA B 1 244 ? -13.594 21.906 30.25 1 98.5 244 ALA B CA 1
ATOM 5943 C C . ALA B 1 244 ? -14.93 22.094 29.531 1 98.5 244 ALA B C 1
ATOM 5945 O O . ALA B 1 244 ? -15.992 22.016 30.156 1 98.5 244 ALA B O 1
ATOM 5946 N N . CYS B 1 245 ? -14.836 22.312 28.297 1 98 245 CYS B N 1
ATOM 5947 C CA . CYS B 1 245 ? -16.031 22.578 27.5 1 98 245 CYS B CA 1
ATOM 5948 C C . CYS B 1 245 ? -16.844 21.312 27.297 1 98 245 CYS B C 1
ATOM 5950 O O . CYS B 1 245 ? -18.078 21.344 27.406 1 98 245 CYS B O 1
ATOM 5952 N N . THR B 1 246 ? -16.203 20.141 27.031 1 97.5 246 THR B N 1
ATOM 5953 C CA . THR B 1 246 ? -16.922 18.938 26.609 1 97.5 246 THR B CA 1
ATOM 5954 C C . THR B 1 246 ? -17.172 18.016 27.812 1 97.5 246 THR B C 1
ATOM 5956 O O . THR B 1 246 ? -18.078 17.203 27.781 1 97.5 246 THR B O 1
ATOM 5959 N N . GLY B 1 247 ? -16.281 18.047 28.797 1 97.19 247 GLY B N 1
ATOM 5960 C CA . GLY B 1 247 ? -16.453 17.266 30.016 1 97.19 247 GLY B CA 1
ATOM 5961 C C . GLY B 1 247 ? -15.859 15.867 29.906 1 97.19 247 GLY B C 1
ATOM 5962 O O . GLY B 1 247 ? -16.156 15.008 30.734 1 97.19 247 GLY B O 1
ATOM 5963 N N . HIS B 1 248 ? -15.141 15.594 28.859 1 96.88 248 HIS B N 1
ATOM 5964 C CA . HIS B 1 248 ? -14.516 14.281 28.688 1 96.88 248 HIS B CA 1
ATOM 5965 C C . HIS B 1 248 ? -13.188 14.398 27.953 1 96.88 248 HIS B C 1
ATOM 5967 O O . HIS B 1 248 ? -12.805 15.484 27.516 1 96.88 248 HIS B O 1
ATOM 5973 N N . GLU B 1 249 ? -12.453 13.289 27.875 1 97.06 249 GLU B N 1
ATOM 5974 C CA . GLU B 1 249 ? -11.141 13.266 27.234 1 97.06 249 GLU B CA 1
ATOM 5975 C C . GLU B 1 249 ? -11.227 13.68 25.766 1 97.06 249 GLU B C 1
ATOM 5977 O O . GLU B 1 249 ? -12.133 13.25 25.047 1 97.06 249 GLU B O 1
ATOM 5982 N N . TRP B 1 250 ? -10.273 14.5 25.344 1 98.25 250 TRP B N 1
ATOM 5983 C CA . TRP B 1 250 ? -10.312 15.188 24.047 1 98.25 250 TRP B CA 1
ATOM 5984 C C . TRP B 1 250 ? -9.492 14.43 23 1 98.25 250 TRP B C 1
ATOM 5986 O O . TRP B 1 250 ? -10.023 14 21.984 1 98.25 250 TRP B O 1
ATOM 5996 N N . VAL B 1 251 ? -8.273 14.133 23.234 1 98.75 251 VAL B N 1
ATOM 5997 C CA . VAL B 1 251 ? -7.34 13.516 22.312 1 98.75 251 VAL B CA 1
ATOM 5998 C C . VAL B 1 251 ? -6.734 12.266 22.938 1 98.75 251 VAL B C 1
ATOM 6000 O O . VAL B 1 251 ? -6.332 12.281 24.109 1 98.75 251 VAL B O 1
ATOM 6003 N N . LYS B 1 252 ? -6.637 11.258 22.219 1 98.38 252 LYS B N 1
ATOM 6004 C CA . LYS B 1 252 ? -6.16 9.977 22.75 1 98.38 252 LYS B CA 1
ATOM 6005 C C . LYS B 1 252 ? -4.637 9.93 22.781 1 98.38 252 LYS B C 1
ATOM 6007 O O . LYS B 1 252 ? -4.047 9.477 23.766 1 98.38 252 LYS B O 1
ATOM 6012 N N . TYR B 1 253 ? -3.955 10.344 21.688 1 98.81 253 TYR B N 1
ATOM 6013 C CA . TYR B 1 253 ? -2.5 10.281 21.578 1 98.81 253 TYR B CA 1
ATOM 6014 C C . TYR B 1 253 ? -1.92 11.648 21.219 1 98.81 253 TYR B C 1
ATOM 6016 O O . TYR B 1 253 ? -2.297 12.242 20.219 1 98.81 253 TYR B O 1
ATOM 6024 N N . TRP B 1 254 ? -1.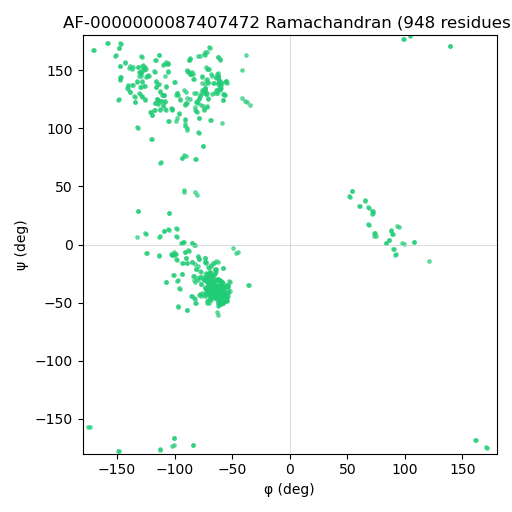005 12.141 22.016 1 98.88 254 TRP B N 1
ATOM 6025 C CA . TRP B 1 254 ? -0.265 13.375 21.766 1 98.88 254 TRP B CA 1
ATOM 6026 C C . TRP B 1 254 ? 1.147 13.07 21.266 1 98.88 254 TRP B C 1
ATOM 6028 O O . TRP B 1 254 ? 1.927 12.414 21.969 1 98.88 254 TRP B O 1
ATOM 6038 N N . LEU B 1 255 ? 1.466 13.469 20.062 1 98.88 255 LEU B N 1
ATOM 6039 C CA . LEU B 1 255 ? 2.77 13.234 19.453 1 98.88 255 LEU B CA 1
ATOM 6040 C C . LEU B 1 255 ? 3.49 14.555 19.188 1 98.88 255 LEU B C 1
ATOM 6042 O O . LEU B 1 255 ? 2.889 15.5 18.688 1 98.88 255 LEU B O 1
ATOM 6046 N N . HIS B 1 256 ? 4.77 14.625 19.516 1 98.81 256 HIS B N 1
ATOM 6047 C CA . HIS B 1 256 ? 5.516 15.867 19.359 1 98.81 256 HIS B CA 1
ATOM 6048 C C . HIS B 1 256 ? 6.895 15.609 18.75 1 98.81 256 HIS B C 1
ATOM 6050 O O . HIS B 1 256 ? 7.559 14.633 19.109 1 98.81 256 HIS B O 1
ATOM 6056 N N . THR B 1 257 ? 7.289 16.422 17.828 1 98.38 257 THR B N 1
ATOM 6057 C CA . THR B 1 257 ? 8.602 16.328 17.203 1 98.38 257 THR B CA 1
ATOM 6058 C C . THR B 1 257 ? 9.648 17.078 18.031 1 98.38 257 THR B C 1
ATOM 6060 O O . THR B 1 257 ? 9.352 18.094 18.656 1 98.38 257 THR B O 1
ATOM 6063 N N . GLY B 1 258 ? 10.844 16.578 18.016 1 97.12 258 GLY B N 1
ATOM 6064 C CA . GLY B 1 258 ? 11.953 17.266 18.656 1 97.12 258 GLY B CA 1
ATOM 6065 C C . GLY B 1 258 ? 12.359 18.531 17.922 1 97.12 258 GLY B C 1
ATOM 6066 O O . GLY B 1 258 ? 11.945 18.766 16.797 1 97.12 258 GLY B O 1
ATOM 6067 N N . PHE B 1 259 ? 13.188 19.297 18.531 1 93.94 259 PHE B N 1
ATOM 6068 C CA . PHE B 1 259 ? 13.609 20.578 18 1 93.94 259 PHE B CA 1
ATOM 6069 C C . PHE B 1 259 ? 14.617 20.391 16.875 1 93.94 259 PHE B C 1
ATOM 6071 O O . PHE B 1 259 ? 15.406 19.438 16.875 1 93.94 259 PHE B O 1
ATOM 6078 N N . LEU B 1 260 ? 14.484 21.266 15.938 1 94.38 260 LEU B N 1
ATOM 6079 C CA . LEU B 1 260 ? 15.57 21.406 14.969 1 94.38 260 LEU B CA 1
ATOM 6080 C C . LEU B 1 260 ? 16.594 22.438 15.445 1 94.38 260 LEU B C 1
ATOM 6082 O O . LEU B 1 260 ? 16.234 23.578 15.742 1 94.38 260 LEU B O 1
ATOM 6086 N N . MET B 1 261 ? 17.766 21.984 15.562 1 93.44 261 MET B N 1
ATOM 6087 C CA . MET B 1 261 ? 18.875 22.844 15.977 1 93.44 261 MET B CA 1
ATOM 6088 C C . MET B 1 261 ? 19.781 23.172 14.797 1 93.44 261 MET B C 1
ATOM 6090 O O . MET B 1 261 ? 19.734 22.5 13.766 1 93.44 261 MET B O 1
ATOM 6094 N N . VAL B 1 262 ? 20.469 24.266 14.891 1 92.69 262 VAL B N 1
ATOM 6095 C CA . VAL B 1 262 ? 21.469 24.656 13.891 1 92.69 262 VAL B CA 1
ATOM 6096 C C . VAL B 1 262 ? 22.828 24.781 14.555 1 92.69 262 VAL B C 1
ATOM 6098 O O . VAL B 1 262 ? 23.062 25.719 15.336 1 92.69 262 VAL B O 1
ATOM 6101 N N . ASN B 1 263 ? 23.672 23.906 14.219 1 90.38 263 ASN B N 1
ATOM 6102 C CA . ASN B 1 263 ? 25 23.859 14.789 1 90.38 263 ASN B CA 1
ATOM 6103 C C . ASN B 1 263 ? 24.969 23.875 16.312 1 90.38 263 ASN B C 1
ATOM 6105 O O . ASN B 1 263 ? 25.641 24.688 16.953 1 90.38 263 ASN B O 1
ATOM 6109 N N . GLY B 1 264 ? 24 23.094 16.781 1 88.56 264 GLY B N 1
ATOM 6110 C CA . GLY B 1 264 ? 23.938 22.875 18.219 1 88.56 264 GLY B CA 1
ATOM 6111 C C . GLY B 1 264 ? 23.094 23.906 18.953 1 88.56 264 GLY B C 1
ATOM 6112 O O . GLY B 1 264 ? 22.875 23.797 20.156 1 88.56 264 GLY B O 1
ATOM 6113 N N . GLU B 1 265 ? 22.578 24.922 18.234 1 88.5 265 GLU B N 1
ATOM 6114 C CA . GLU B 1 265 ? 21.781 25.969 18.844 1 88.5 265 GLU B CA 1
ATOM 6115 C C . GLU B 1 265 ? 20.359 25.984 18.297 1 88.5 265 GLU B C 1
ATOM 6117 O O . GLU B 1 265 ? 20.141 25.688 17.125 1 88.5 265 GLU B O 1
ATOM 6122 N N . LYS B 1 266 ? 19.562 26.375 19.219 1 85.44 266 LYS B N 1
ATOM 6123 C CA . LYS B 1 266 ? 18.188 26.531 18.75 1 85.44 266 LYS B CA 1
ATOM 6124 C C . LYS B 1 266 ? 18.078 27.625 17.688 1 85.44 266 LYS B C 1
ATOM 6126 O O . LYS B 1 266 ? 18.734 28.656 17.812 1 85.44 266 LYS B O 1
ATOM 6131 N N . MET B 1 267 ? 17.25 27.391 16.75 1 82.06 267 MET B N 1
ATOM 6132 C CA . MET B 1 267 ? 17.094 28.344 15.656 1 82.06 267 MET B CA 1
ATOM 6133 C C . MET B 1 267 ? 16.391 29.609 16.125 1 82.06 267 MET B C 1
ATOM 6135 O O . MET B 1 267 ? 15.43 29.547 16.891 1 82.06 267 MET B O 1
ATOM 6139 N N . SER B 1 268 ? 17.016 30.781 15.891 1 77.19 268 SER B N 1
ATOM 6140 C CA . SER B 1 268 ? 16.406 32.062 16.203 1 77.19 268 SER B CA 1
ATOM 6141 C C . SER B 1 268 ? 16.828 33.156 15.211 1 77.19 268 SER B C 1
ATOM 6143 O O . SER B 1 268 ? 17.938 33.094 14.68 1 77.19 268 SER B O 1
ATOM 6145 N N . LYS B 1 269 ? 15.859 33.938 14.945 1 75.31 269 LYS B N 1
ATOM 6146 C CA . LYS B 1 269 ? 16.172 35.062 14.062 1 75.31 269 LYS B CA 1
ATOM 6147 C C . LYS B 1 269 ? 17.281 35.938 14.648 1 75.31 269 LYS B C 1
ATOM 6149 O O . LYS B 1 269 ? 18.172 36.406 13.93 1 75.31 269 LYS B O 1
ATOM 6154 N N . SER B 1 270 ? 17.25 36.031 15.953 1 71.75 270 SER B N 1
ATOM 6155 C CA . SER B 1 270 ? 18.172 36.906 16.656 1 71.75 270 SER B CA 1
ATOM 6156 C C . SER B 1 270 ? 19.609 36.375 16.578 1 71.75 270 SER B C 1
ATOM 6158 O O . SER B 1 270 ? 20.562 37.156 16.5 1 71.75 270 SER B O 1
ATOM 6160 N N . LEU B 1 271 ? 19.734 35.125 16.484 1 79.44 271 LEU B N 1
ATOM 6161 C CA . LEU B 1 271 ? 21.047 34.5 16.453 1 79.44 271 LEU B CA 1
ATOM 6162 C C . LEU B 1 271 ? 21.562 34.406 15.016 1 79.44 271 LEU B C 1
ATOM 6164 O O . LEU B 1 271 ? 22.703 34 14.781 1 79.44 271 LEU B O 1
ATOM 6168 N N . GLY B 1 272 ? 20.75 34.781 14.109 1 77.44 272 GLY B N 1
ATOM 6169 C CA . GLY B 1 272 ? 21.156 34.781 12.711 1 77.44 272 GLY B CA 1
ATOM 6170 C C . GLY B 1 272 ? 21.234 33.375 12.133 1 77.44 272 GLY B C 1
ATOM 6171 O O . GLY B 1 272 ? 21.875 33.156 11.102 1 77.44 272 GLY B O 1
ATOM 6172 N N . ASN B 1 273 ? 20.781 32.438 12.805 1 82.44 273 ASN B N 1
ATOM 6173 C CA . ASN B 1 273 ? 20.844 31.047 12.328 1 82.44 273 ASN B CA 1
ATOM 6174 C C . ASN B 1 273 ? 19.484 30.562 11.836 1 82.44 273 ASN B C 1
ATOM 6176 O O . ASN B 1 273 ? 19.172 29.375 11.93 1 82.44 273 ASN B O 1
ATOM 6180 N N . PHE B 1 274 ? 18.734 31.484 11.422 1 86.06 274 PHE B N 1
ATOM 6181 C CA . PHE B 1 274 ? 17.406 31.219 10.875 1 86.06 274 PHE B CA 1
ATOM 6182 C C . PHE B 1 274 ? 17.5 30.734 9.43 1 86.06 274 PHE B C 1
ATOM 6184 O O . PHE B 1 274 ? 17.906 31.484 8.547 1 86.06 274 PHE B O 1
ATOM 6191 N N . VAL B 1 275 ? 17.219 29.469 9.172 1 92 275 VAL B N 1
ATOM 6192 C CA . VAL B 1 275 ? 17.297 28.859 7.848 1 92 275 VAL B CA 1
ATOM 6193 C C . VAL B 1 275 ? 15.891 28.547 7.336 1 92 275 VAL B C 1
ATOM 6195 O O . VAL B 1 275 ? 15.164 27.75 7.941 1 92 275 VAL B O 1
ATOM 6198 N N . THR B 1 276 ? 15.516 29.141 6.215 1 95.62 276 THR B N 1
ATOM 6199 C CA . THR B 1 276 ? 14.18 28.922 5.656 1 95.62 276 THR B CA 1
ATOM 6200 C C . THR B 1 276 ? 14.172 27.688 4.738 1 95.62 276 THR B C 1
ATOM 6202 O O . THR B 1 276 ? 15.227 27.266 4.25 1 95.62 276 THR B O 1
ATOM 6205 N N . ILE B 1 277 ? 13.039 27.141 4.523 1 97.19 277 ILE B N 1
ATOM 6206 C CA . ILE B 1 277 ? 12.867 26.016 3.602 1 97.19 277 ILE B CA 1
ATOM 6207 C C . ILE B 1 277 ? 13.266 26.453 2.191 1 97.19 277 ILE B C 1
ATOM 6209 O O . ILE B 1 277 ? 13.945 25.703 1.479 1 97.19 277 ILE B O 1
ATOM 6213 N N . ARG B 1 278 ? 12.93 27.656 1.827 1 95.81 278 ARG B N 1
ATOM 6214 C CA . ARG B 1 278 ? 13.219 28.188 0.497 1 95.81 278 ARG B CA 1
ATOM 6215 C C . ARG B 1 278 ? 14.727 28.266 0.261 1 95.81 278 ARG B C 1
ATOM 6217 O O . ARG B 1 278 ? 15.203 27.953 -0.828 1 95.81 278 ARG B O 1
ATOM 6224 N N . GLU B 1 279 ? 15.422 28.719 1.265 1 94.88 279 GLU B N 1
ATOM 6225 C CA . GLU B 1 279 ? 16.875 28.766 1.161 1 94.88 279 GLU B CA 1
ATOM 6226 C C . GLU B 1 279 ? 17.469 27.375 0.979 1 94.88 279 GLU B C 1
ATOM 6228 O O . GLU B 1 279 ? 18.406 27.188 0.187 1 94.88 279 GLU B O 1
ATOM 6233 N N . MET B 1 280 ? 16.938 26.469 1.719 1 96.06 280 MET B N 1
ATOM 6234 C CA . MET B 1 280 ? 17.422 25.094 1.618 1 96.06 280 MET B CA 1
ATOM 6235 C C . MET B 1 280 ? 17.125 24.5 0.24 1 96.06 280 MET B C 1
ATOM 6237 O O . MET B 1 280 ? 17.953 23.781 -0.318 1 96.06 280 MET B O 1
ATOM 6241 N N . LEU B 1 281 ? 15.992 24.828 -0.312 1 96.38 281 LEU B N 1
ATOM 6242 C CA . LEU B 1 281 ? 15.555 24.297 -1.594 1 96.38 281 LEU B CA 1
ATOM 6243 C C . LEU B 1 281 ? 16.391 24.859 -2.738 1 96.38 281 LEU B C 1
ATOM 6245 O O . LEU B 1 281 ? 16.391 24.312 -3.842 1 96.38 281 LEU B O 1
ATOM 6249 N N . GLU B 1 282 ? 17.031 25.953 -2.516 1 93.75 282 GLU B N 1
ATOM 6250 C CA . GLU B 1 282 ? 17.969 26.516 -3.498 1 93.75 282 GLU B CA 1
ATOM 6251 C C . GLU B 1 282 ? 19.25 25.688 -3.568 1 93.75 282 GLU B C 1
ATOM 6253 O O . GLU B 1 282 ? 19.922 25.688 -4.594 1 93.75 282 GLU B O 1
ATOM 6258 N N . ARG B 1 283 ? 19.484 25.031 -2.465 1 93.94 283 ARG B N 1
ATOM 6259 C CA . ARG B 1 283 ? 20.781 24.375 -2.352 1 93.94 283 ARG B CA 1
ATOM 6260 C C . ARG B 1 283 ? 20.641 22.859 -2.486 1 93.94 283 ARG B C 1
ATOM 6262 O O . ARG B 1 283 ? 21.562 22.188 -2.939 1 93.94 283 ARG B O 1
ATOM 6269 N N . TYR B 1 284 ? 19.516 22.406 -2.016 1 95.31 284 TYR B N 1
ATOM 6270 C CA . TYR B 1 284 ? 19.359 20.953 -1.95 1 95.31 284 TYR B CA 1
ATOM 6271 C C . TYR B 1 284 ? 18.062 20.516 -2.604 1 95.31 284 TYR B C 1
ATOM 6273 O O . TYR B 1 284 ? 17.062 21.234 -2.553 1 95.31 284 TYR B O 1
ATOM 6281 N N . ASP B 1 285 ? 18.125 19.312 -3.189 1 93.5 285 ASP B N 1
ATOM 6282 C CA . ASP B 1 285 ? 16.891 18.641 -3.625 1 93.5 285 ASP B CA 1
ATOM 6283 C C . ASP B 1 285 ? 15.969 18.359 -2.443 1 93.5 285 ASP B C 1
ATOM 6285 O O . ASP B 1 285 ? 16.438 18 -1.357 1 93.5 285 ASP B O 1
ATOM 6289 N N . PRO B 1 286 ? 14.688 18.547 -2.635 1 96.19 286 PRO B N 1
ATOM 6290 C CA . PRO B 1 286 ? 13.742 18.297 -1.544 1 96.19 286 PRO B CA 1
ATOM 6291 C C . PRO B 1 286 ? 13.914 16.906 -0.926 1 96.19 286 PRO B C 1
ATOM 6293 O O . PRO B 1 286 ? 13.727 16.734 0.282 1 96.19 286 PRO B O 1
ATOM 6296 N N . GLU B 1 287 ? 14.297 15.938 -1.685 1 96.88 287 GLU B N 1
ATOM 6297 C CA . GLU B 1 287 ? 14.461 14.578 -1.161 1 96.88 287 GLU B CA 1
ATOM 6298 C C . GLU B 1 287 ? 15.633 14.5 -0.194 1 96.88 287 GLU B C 1
ATOM 6300 O O . GLU B 1 287 ? 15.609 13.711 0.754 1 96.88 287 GLU B O 1
ATOM 6305 N N . VAL B 1 288 ? 16.656 15.281 -0.507 1 97.44 288 VAL B N 1
ATOM 6306 C CA . VAL B 1 288 ? 17.812 15.32 0.394 1 97.44 288 VAL B CA 1
ATOM 6307 C C . VAL B 1 288 ? 17.375 15.883 1.75 1 97.44 288 VAL B C 1
ATOM 6309 O O . VAL B 1 288 ? 17.75 15.344 2.795 1 97.44 288 VAL B O 1
ATOM 6312 N N . ILE B 1 289 ? 16.531 16.938 1.681 1 97.94 289 ILE B N 1
ATOM 6313 C CA . ILE B 1 289 ? 16.031 17.547 2.906 1 97.94 289 ILE B CA 1
ATOM 6314 C C . ILE B 1 289 ? 15.18 16.547 3.672 1 97.94 289 ILE B C 1
ATOM 6316 O O . ILE B 1 289 ? 15.344 16.375 4.883 1 97.94 289 ILE B O 1
ATOM 6320 N N . ARG B 1 290 ? 14.336 15.844 2.998 1 97.94 290 ARG B N 1
ATOM 6321 C CA . ARG B 1 290 ? 13.484 14.836 3.615 1 97.94 290 ARG B CA 1
ATOM 6322 C C . ARG B 1 290 ? 14.312 13.734 4.254 1 97.94 290 ARG B C 1
ATOM 6324 O O . ARG B 1 290 ? 14.07 13.352 5.402 1 97.94 290 ARG B O 1
ATOM 6331 N N . LEU B 1 291 ? 15.289 13.234 3.475 1 98.38 291 LEU B N 1
ATOM 6332 C CA . LEU B 1 291 ? 16.109 12.148 4.008 1 98.38 291 LEU B CA 1
ATOM 6333 C C . LEU B 1 291 ? 16.891 12.609 5.23 1 98.38 291 LEU B C 1
ATOM 6335 O O . LEU B 1 291 ? 17.062 11.852 6.188 1 98.38 291 LEU B O 1
ATOM 6339 N N . PHE B 1 292 ? 17.406 13.852 5.18 1 98.25 292 PHE B N 1
ATOM 6340 C CA . PHE B 1 292 ? 18.094 14.422 6.324 1 98.25 292 PHE B CA 1
ATOM 6341 C C . PHE B 1 292 ? 17.234 14.367 7.574 1 98.25 292 PHE B C 1
ATOM 6343 O O . PHE B 1 292 ? 17.672 13.922 8.633 1 98.25 292 PHE B O 1
ATOM 6350 N N . ILE B 1 293 ? 15.969 14.719 7.445 1 98.19 293 ILE B N 1
ATOM 6351 C CA . ILE B 1 293 ? 15.023 14.766 8.555 1 98.19 293 ILE B CA 1
ATOM 6352 C C . ILE B 1 293 ? 14.75 13.344 9.055 1 98.19 293 ILE B C 1
ATOM 6354 O O . ILE B 1 293 ? 14.656 13.109 10.258 1 98.19 293 ILE B O 1
ATOM 6358 N N . LEU B 1 294 ? 14.703 12.398 8.164 1 98.12 294 LEU B N 1
ATOM 6359 C CA . LEU B 1 294 ? 14.297 11.031 8.469 1 98.12 294 LEU B CA 1
ATOM 6360 C C . LEU B 1 294 ? 15.43 10.258 9.133 1 98.12 294 LEU B C 1
ATOM 6362 O O . LEU B 1 294 ? 15.203 9.18 9.688 1 98.12 294 LEU B O 1
ATOM 6366 N N . GLN B 1 295 ? 16.641 10.781 9.109 1 97.38 295 GLN B N 1
ATOM 6367 C CA . GLN B 1 295 ? 17.797 10.086 9.648 1 97.38 295 GLN B CA 1
ATOM 6368 C C . GLN B 1 295 ? 17.766 10.086 11.18 1 97.38 295 GLN B C 1
ATOM 6370 O O . GLN B 1 295 ? 18.531 9.359 11.812 1 97.38 295 GLN B O 1
ATOM 6375 N N . ARG B 1 296 ? 16.922 10.844 11.758 1 97.44 296 ARG B N 1
ATOM 6376 C CA . ARG B 1 296 ? 16.766 10.914 13.211 1 97.44 296 ARG B CA 1
ATOM 6377 C C . ARG B 1 296 ? 15.32 10.609 13.617 1 97.44 296 ARG B C 1
ATOM 6379 O O . ARG B 1 296 ? 14.383 10.914 12.883 1 97.44 296 ARG B O 1
ATOM 6386 N N . HIS B 1 297 ? 15.211 9.938 14.789 1 98.38 297 HIS B N 1
ATOM 6387 C CA . HIS B 1 297 ? 13.875 9.727 15.32 1 98.38 297 HIS B CA 1
ATOM 6388 C C . HIS B 1 297 ? 13.125 11.047 15.477 1 98.38 297 HIS B C 1
ATOM 6390 O O . HIS B 1 297 ? 13.703 12.047 15.906 1 98.38 297 HIS B O 1
ATOM 6396 N N . TYR B 1 298 ? 11.797 11.062 15.164 1 98.56 298 TYR B N 1
ATOM 6397 C CA . TYR B 1 298 ? 11.078 12.328 15.062 1 98.56 298 TYR B CA 1
ATOM 6398 C C . TYR B 1 298 ? 11.008 13.031 16.406 1 98.56 298 TYR B C 1
ATOM 6400 O O . TYR B 1 298 ? 10.867 14.25 16.469 1 98.56 298 TYR B O 1
ATOM 6408 N N . ARG B 1 299 ? 11.109 12.281 17.516 1 98.31 299 ARG B N 1
ATOM 6409 C CA . ARG B 1 299 ? 11 12.875 18.844 1 98.31 299 ARG B CA 1
ATOM 6410 C C . ARG B 1 299 ? 12.344 13.43 19.312 1 98.31 299 ARG B C 1
ATOM 6412 O O . ARG B 1 299 ? 12.406 14.172 20.281 1 98.31 299 ARG B O 1
ATOM 6419 N N . SER B 1 300 ? 13.422 13.055 18.656 1 97.44 300 SER B N 1
ATOM 6420 C CA . SER B 1 300 ? 14.766 13.469 19.062 1 97.44 300 SER B CA 1
ATOM 6421 C C . SER B 1 300 ? 15.148 14.797 18.406 1 97.44 300 SER B C 1
ATOM 6423 O O . SER B 1 300 ? 14.711 15.094 17.297 1 97.44 300 SER B O 1
ATOM 6425 N N . PRO B 1 301 ? 15.961 15.586 19.125 1 96.38 301 PRO B N 1
ATOM 6426 C CA . PRO B 1 301 ? 16.453 16.797 18.469 1 96.38 301 PRO B CA 1
ATOM 6427 C C . PRO B 1 301 ? 17.266 16.5 17.203 1 96.38 301 PRO B C 1
ATOM 6429 O O . PRO B 1 301 ? 18 15.508 17.156 1 96.38 301 PRO B O 1
ATOM 6432 N N . LEU B 1 302 ? 17.094 17.266 16.188 1 96.38 302 LEU B N 1
ATOM 6433 C CA . LEU B 1 302 ? 17.812 17.156 14.93 1 96.38 302 LEU B CA 1
ATOM 6434 C C . LEU B 1 302 ? 18.688 18.391 14.703 1 96.38 302 LEU B C 1
ATOM 6436 O O . LEU B 1 302 ? 18.203 19.516 14.734 1 96.38 302 LEU B O 1
ATOM 6440 N N . ASP B 1 303 ? 19.938 18.188 14.508 1 96.06 303 ASP B N 1
ATOM 6441 C CA . ASP B 1 303 ? 20.875 19.297 14.32 1 96.06 303 ASP B CA 1
ATOM 6442 C C . ASP B 1 303 ? 21.234 19.469 12.852 1 96.06 303 ASP B C 1
ATOM 6444 O O . ASP B 1 303 ? 21.797 18.562 12.227 1 96.06 303 ASP B O 1
ATOM 6448 N N . TYR B 1 304 ? 20.875 20.547 12.328 1 95.62 304 TYR B N 1
ATOM 6449 C CA . TYR B 1 304 ? 21.266 20.891 10.961 1 95.62 304 TYR B CA 1
ATOM 6450 C C . TYR B 1 304 ? 22.719 21.328 10.898 1 95.62 304 TYR B C 1
ATOM 6452 O O . TYR B 1 304 ? 23.109 22.281 11.562 1 95.62 304 TYR B O 1
ATOM 6460 N N . THR B 1 305 ? 23.5 20.641 10.172 1 94.62 305 THR B N 1
ATOM 6461 C CA . THR B 1 305 ? 24.875 20.969 9.805 1 94.62 305 THR B CA 1
ATOM 6462 C C . THR B 1 305 ? 25.125 20.703 8.32 1 94.62 305 THR B C 1
ATOM 6464 O O . THR B 1 305 ? 24.438 19.875 7.711 1 94.62 305 THR B O 1
ATOM 6467 N N . GLU B 1 306 ? 26.016 21.406 7.793 1 92.56 306 GLU B N 1
ATOM 6468 C CA . GLU B 1 306 ? 26.375 21.172 6.395 1 92.56 306 GLU B CA 1
ATOM 6469 C C . GLU B 1 306 ? 26.844 19.734 6.191 1 92.56 306 GLU B C 1
ATOM 6471 O O . GLU B 1 306 ? 26.531 19.109 5.172 1 92.56 306 GLU B O 1
ATOM 6476 N N . GLU B 1 307 ? 27.562 19.297 7.102 1 95.19 307 GLU B N 1
ATOM 6477 C CA . GLU B 1 307 ? 28.047 17.922 7.043 1 95.19 307 GLU B CA 1
ATOM 6478 C C . GLU B 1 307 ? 26.875 16.922 7.062 1 95.19 307 GLU B C 1
ATOM 6480 O O . GLU B 1 307 ? 26.875 15.938 6.324 1 95.19 307 GLU B O 1
ATOM 6485 N N . GLY B 1 308 ? 25.938 17.172 7.922 1 95.88 308 GLY B N 1
ATOM 6486 C CA . GLY B 1 308 ? 24.75 16.328 7.988 1 95.88 308 GLY B CA 1
ATOM 6487 C C . GLY B 1 308 ? 23.969 16.297 6.688 1 95.88 308 GLY B C 1
ATOM 6488 O O . GLY B 1 308 ? 23.516 15.227 6.27 1 95.88 308 GLY B O 1
ATOM 6489 N N . MET B 1 309 ? 23.906 17.406 6.066 1 96.69 309 MET B N 1
ATOM 6490 C CA . MET B 1 309 ? 23.188 17.5 4.789 1 96.69 309 MET B CA 1
ATOM 6491 C C . MET B 1 309 ? 23.953 16.75 3.693 1 96.69 309 MET B C 1
ATOM 6493 O O . MET B 1 309 ? 23.344 16.062 2.871 1 96.69 309 MET B O 1
ATOM 6497 N N . GLU B 1 310 ? 25.234 16.922 3.697 1 95.94 310 GLU B N 1
ATOM 6498 C CA . GLU B 1 310 ? 26.062 16.219 2.711 1 95.94 310 GLU B CA 1
ATOM 6499 C C . GLU B 1 310 ? 25.969 14.711 2.883 1 95.94 310 GLU B C 1
ATOM 6501 O O . GLU B 1 310 ? 25.938 13.969 1.898 1 95.94 310 GLU B O 1
ATOM 6506 N N . HIS B 1 311 ? 25.969 14.336 4.102 1 97.06 311 HIS B N 1
ATOM 6507 C CA . HIS B 1 311 ? 25.797 12.914 4.391 1 97.06 311 HIS B CA 1
ATOM 6508 C C . HIS B 1 311 ? 24.469 12.398 3.842 1 97.06 311 HIS B C 1
ATOM 6510 O O . HIS B 1 311 ? 24.422 11.328 3.23 1 97.06 311 HIS B O 1
ATOM 6516 N N . ALA B 1 312 ? 23.391 13.109 4.055 1 97.88 312 ALA B N 1
ATOM 6517 C CA . ALA B 1 312 ? 22.078 12.742 3.537 1 97.88 312 ALA B CA 1
ATOM 6518 C C . ALA B 1 312 ? 22.094 12.672 2.012 1 97.88 312 ALA B C 1
ATOM 6520 O O . ALA B 1 312 ? 21.5 11.75 1.425 1 97.88 312 ALA B O 1
ATOM 6521 N N . LYS B 1 313 ? 22.734 13.641 1.436 1 96.75 313 LYS B N 1
ATOM 6522 C CA . LYS B 1 313 ? 22.844 13.672 -0.019 1 96.75 313 LYS B CA 1
ATOM 6523 C C . LYS B 1 313 ? 23.562 12.43 -0.538 1 96.75 313 LYS B C 1
ATOM 6525 O O . LYS B 1 313 ? 23.078 11.773 -1.466 1 96.75 313 LYS B O 1
ATOM 6530 N N . ASN B 1 314 ? 24.641 12.07 0.052 1 96.56 314 ASN B N 1
ATOM 6531 C CA . ASN B 1 314 ? 25.406 10.891 -0.34 1 96.56 314 ASN B CA 1
ATOM 6532 C C . ASN B 1 314 ? 24.609 9.609 -0.147 1 96.56 314 ASN B C 1
ATOM 6534 O O . ASN B 1 314 ? 24.656 8.711 -0.992 1 96.56 314 ASN B O 1
ATOM 6538 N N . ASN B 1 315 ? 23.953 9.539 0.989 1 97.69 315 ASN B N 1
ATOM 6539 C CA . ASN B 1 315 ? 23.125 8.375 1.27 1 97.69 315 ASN B CA 1
ATOM 6540 C C . ASN B 1 315 ? 22.016 8.219 0.234 1 97.69 315 ASN B C 1
ATOM 6542 O O . ASN B 1 315 ? 21.734 7.105 -0.223 1 97.69 315 ASN B O 1
ATOM 6546 N N . LEU B 1 316 ? 21.375 9.32 -0.099 1 97.25 316 LEU B N 1
ATOM 6547 C CA . LEU B 1 316 ? 20.328 9.289 -1.117 1 97.25 316 LEU B CA 1
ATOM 6548 C C . LEU B 1 316 ? 20.891 8.828 -2.457 1 97.25 316 LEU B C 1
ATOM 6550 O O . LEU B 1 316 ? 20.266 8.016 -3.148 1 97.25 316 LEU B O 1
ATOM 6554 N N . GLU B 1 317 ? 22.047 9.328 -2.801 1 94.56 317 GLU B N 1
ATOM 6555 C CA . GLU B 1 317 ? 22.703 8.93 -4.043 1 94.56 317 GLU B CA 1
ATOM 6556 C C . GLU B 1 317 ? 22.984 7.434 -4.066 1 94.56 317 GLU B C 1
ATOM 6558 O O . GLU B 1 317 ? 22.812 6.781 -5.098 1 94.56 317 GLU B O 1
ATOM 6563 N N . ARG B 1 318 ? 23.406 6.938 -2.994 1 95.94 318 ARG B N 1
ATOM 6564 C CA . ARG B 1 318 ? 23.672 5.508 -2.887 1 95.94 318 ARG B CA 1
ATOM 6565 C C . ARG B 1 318 ? 22.406 4.695 -3.137 1 95.94 318 ARG B C 1
ATOM 6567 O O . ARG B 1 318 ? 22.438 3.682 -3.838 1 95.94 318 ARG B O 1
ATOM 6574 N N . LEU B 1 319 ? 21.328 5.102 -2.561 1 97.69 319 LEU B N 1
ATOM 6575 C CA . LEU B 1 319 ? 20.047 4.406 -2.732 1 97.69 319 LEU B CA 1
ATOM 6576 C C . LEU B 1 319 ? 19.578 4.496 -4.176 1 97.69 319 LEU B C 1
ATOM 6578 O O . LEU B 1 319 ? 19.094 3.51 -4.738 1 97.69 319 LEU B O 1
ATOM 6582 N N . TYR B 1 320 ? 19.766 5.676 -4.773 1 93.31 320 TYR B N 1
ATOM 6583 C CA . TYR B 1 320 ? 19.406 5.832 -6.176 1 93.31 320 TYR B CA 1
ATOM 6584 C C . TYR B 1 320 ? 20.266 4.945 -7.062 1 93.31 320 TYR B C 1
ATOM 6586 O O . TYR B 1 320 ? 19.781 4.387 -8.055 1 93.31 320 TYR B O 1
ATOM 6594 N N . ASN B 1 321 ? 21.516 4.855 -6.727 1 92.81 321 ASN B N 1
ATOM 6595 C CA . ASN B 1 321 ? 22.406 3.967 -7.469 1 92.81 321 ASN B CA 1
ATOM 6596 C C . ASN B 1 321 ? 21.922 2.52 -7.414 1 92.81 321 ASN B C 1
ATOM 6598 O O . ASN B 1 321 ? 21.953 1.81 -8.422 1 92.81 321 ASN B O 1
ATOM 6602 N N . THR B 1 322 ? 21.484 2.107 -6.254 1 96.44 322 THR B N 1
ATOM 6603 C CA . THR B 1 322 ? 20.922 0.766 -6.121 1 96.44 322 THR B CA 1
ATOM 6604 C C . THR B 1 322 ? 19.719 0.591 -7.027 1 96.44 322 THR B C 1
ATOM 6606 O O . THR B 1 322 ? 19.609 -0.41 -7.742 1 96.44 322 THR B O 1
ATOM 6609 N N . LEU B 1 323 ? 18.797 1.571 -7.004 1 94.44 323 LEU B N 1
ATOM 6610 C CA . LEU B 1 323 ? 17.609 1.521 -7.848 1 94.44 323 LEU B CA 1
ATOM 6611 C C . LEU B 1 323 ? 17.984 1.442 -9.32 1 94.44 323 LEU B C 1
ATOM 6613 O O . LEU B 1 323 ? 17.375 0.678 -10.078 1 94.44 323 LEU B O 1
ATOM 6617 N N . GLU B 1 324 ? 18.984 2.172 -9.672 1 87 324 GLU B N 1
ATOM 6618 C CA . GLU B 1 324 ? 19.469 2.15 -11.055 1 87 324 GLU B CA 1
ATOM 6619 C C . GLU B 1 324 ? 20.078 0.8 -11.406 1 87 324 GLU B C 1
ATOM 6621 O O . GLU B 1 324 ? 19.875 0.28 -12.5 1 87 324 GLU B O 1
ATOM 6626 N N . ASN B 1 325 ? 20.844 0.291 -10.5 1 91.56 325 ASN B N 1
ATOM 6627 C CA . ASN B 1 325 ? 21.422 -1.035 -10.703 1 91.56 325 ASN B CA 1
ATOM 6628 C C . ASN B 1 325 ? 20.344 -2.088 -10.922 1 91.56 325 ASN B C 1
ATOM 6630 O O . ASN B 1 325 ? 20.484 -2.959 -11.781 1 91.56 325 ASN B O 1
ATOM 6634 N N . ILE B 1 326 ? 19.297 -2.021 -10.156 1 94 326 ILE B N 1
ATOM 6635 C CA . ILE B 1 326 ? 18.172 -2.941 -10.312 1 94 326 ILE B CA 1
ATOM 6636 C C . ILE B 1 326 ? 17.547 -2.777 -11.695 1 94 326 ILE B C 1
ATOM 6638 O O . ILE B 1 326 ? 17.281 -3.766 -12.383 1 94 326 ILE B O 1
ATOM 6642 N N . ARG B 1 327 ? 17.344 -1.504 -12.078 1 86.94 327 ARG B N 1
ATOM 6643 C CA . ARG B 1 327 ? 16.734 -1.215 -13.375 1 86.94 327 ARG B CA 1
ATOM 6644 C C . ARG B 1 327 ? 17.562 -1.822 -14.508 1 86.94 327 ARG B C 1
ATOM 6646 O O . ARG B 1 327 ? 17 -2.482 -15.391 1 86.94 327 ARG B O 1
ATOM 6653 N N . VAL B 1 328 ? 18.812 -1.612 -14.477 1 83.88 328 VAL B N 1
ATOM 6654 C CA . VAL B 1 328 ? 19.719 -2.135 -15.5 1 83.88 328 VAL B CA 1
ATOM 6655 C C . VAL B 1 328 ? 19.703 -3.662 -15.469 1 83.88 328 VAL B C 1
ATOM 6657 O O . VAL B 1 328 ? 19.625 -4.309 -16.516 1 83.88 328 VAL B O 1
ATOM 6660 N N . ALA B 1 329 ? 19.75 -4.199 -14.297 1 90.94 329 ALA B N 1
ATOM 6661 C CA . ALA B 1 329 ? 19.766 -5.652 -14.141 1 90.94 329 ALA B CA 1
ATOM 6662 C C . ALA B 1 329 ? 18.469 -6.277 -14.648 1 90.94 329 ALA B C 1
ATOM 6664 O O . ALA B 1 329 ? 18.469 -7.402 -15.148 1 90.94 329 ALA B O 1
ATOM 6665 N N . MET B 1 330 ? 17.375 -5.586 -14.547 1 90.19 330 MET B N 1
ATOM 6666 C CA . MET B 1 330 ? 16.078 -6.074 -14.977 1 90.19 330 MET B CA 1
ATOM 6667 C C . MET B 1 330 ? 16.062 -6.348 -16.469 1 90.19 330 MET B C 1
ATOM 6669 O O . MET B 1 330 ? 15.367 -7.254 -16.938 1 90.19 330 MET B O 1
ATOM 6673 N N . GLU B 1 331 ? 16.828 -5.613 -17.188 1 81.31 331 GLU B N 1
ATOM 6674 C CA . GLU B 1 331 ? 16.859 -5.742 -18.641 1 81.31 331 GLU B CA 1
ATOM 6675 C C . GLU B 1 331 ? 17.453 -7.086 -19.062 1 81.31 331 GLU B C 1
ATOM 6677 O O . GLU B 1 331 ? 17.109 -7.613 -20.125 1 81.31 331 GLU B O 1
ATOM 6682 N N . ARG B 1 332 ? 18.266 -7.633 -18.25 1 86.44 332 ARG B N 1
ATOM 6683 C CA . ARG B 1 332 ? 18.922 -8.891 -18.594 1 86.44 332 ARG B CA 1
ATOM 6684 C C . ARG B 1 332 ? 18.453 -10.023 -17.688 1 86.44 332 ARG B C 1
ATOM 6686 O O . ARG B 1 332 ? 19.047 -11.102 -17.703 1 86.44 332 ARG B O 1
ATOM 6693 N N . ALA B 1 333 ? 17.484 -9.75 -16.875 1 91.56 333 ALA B N 1
ATOM 6694 C CA . ALA B 1 333 ? 17.047 -10.727 -15.891 1 91.56 333 ALA B CA 1
ATOM 6695 C C . ALA B 1 333 ? 16.328 -11.906 -16.547 1 91.56 333 ALA B C 1
ATOM 6697 O O . ALA B 1 333 ? 15.695 -11.742 -17.594 1 91.56 333 ALA B O 1
ATOM 6698 N N . ASP B 1 334 ? 16.422 -13.031 -15.922 1 92.12 334 ASP B N 1
ATOM 6699 C CA . ASP B 1 334 ? 15.773 -14.25 -16.391 1 92.12 334 ASP B CA 1
ATOM 6700 C C . ASP B 1 334 ? 14.547 -14.586 -15.539 1 92.12 334 ASP B C 1
ATOM 6702 O O . ASP B 1 334 ? 14.508 -14.258 -14.352 1 92.12 334 ASP B O 1
ATOM 6706 N N . ILE B 1 335 ? 13.602 -15.219 -16.297 1 91.75 335 ILE B N 1
ATOM 6707 C CA . ILE B 1 335 ? 12.547 -15.867 -15.516 1 91.75 335 ILE B CA 1
ATOM 6708 C C . ILE B 1 335 ? 13.156 -16.938 -14.617 1 91.75 335 ILE B C 1
ATOM 6710 O O . ILE B 1 335 ? 14.055 -17.672 -15.039 1 91.75 335 ILE B O 1
ATOM 6714 N N . ALA B 1 336 ? 12.688 -17.078 -13.461 1 93.81 336 ALA B N 1
ATOM 6715 C CA . ALA B 1 336 ? 13.281 -18 -12.5 1 93.81 336 ALA B CA 1
ATOM 6716 C C . ALA B 1 336 ? 12.633 -19.375 -12.594 1 93.81 336 ALA B C 1
ATOM 6718 O O . ALA B 1 336 ? 11.57 -19.609 -12.016 1 93.81 336 ALA B O 1
ATOM 6719 N N . PHE B 1 337 ? 13.344 -20.266 -13.211 1 95.69 337 PHE B N 1
ATOM 6720 C CA . PHE B 1 337 ? 12.891 -21.656 -13.227 1 95.69 337 PHE B CA 1
ATOM 6721 C C . PHE B 1 337 ? 13.523 -22.438 -12.094 1 95.69 337 PHE B C 1
ATOM 6723 O O . PHE B 1 337 ? 13.086 -23.547 -11.781 1 95.69 337 PHE B O 1
ATOM 6730 N N . LYS B 1 338 ? 14.586 -21.828 -11.547 1 96.19 338 LYS B N 1
ATOM 6731 C CA . LYS B 1 338 ? 15.289 -22.375 -10.391 1 96.19 338 LYS B CA 1
ATOM 6732 C C . LYS B 1 338 ? 15.828 -21.25 -9.5 1 96.19 338 LYS B C 1
ATOM 6734 O O . LYS B 1 338 ? 16.203 -20.188 -9.992 1 96.19 338 LYS B O 1
ATOM 6739 N N . TRP B 1 339 ? 15.789 -21.516 -8.242 1 97 339 TRP B N 1
ATOM 6740 C CA . TRP B 1 339 ? 16.531 -20.688 -7.285 1 97 339 TRP B CA 1
ATOM 6741 C C . TRP B 1 339 ? 17.688 -21.469 -6.68 1 97 339 TRP B C 1
ATOM 6743 O O . TRP B 1 339 ? 17.547 -22.656 -6.352 1 97 339 TRP B O 1
ATOM 6753 N N . GLY B 1 340 ? 18.828 -20.938 -6.707 1 96.12 340 GLY B N 1
ATOM 6754 C CA . GLY B 1 340 ? 19.969 -21.484 -5.98 1 96.12 340 GLY B CA 1
ATOM 6755 C C . GLY B 1 340 ? 20.25 -20.766 -4.68 1 96.12 340 GLY B C 1
ATOM 6756 O O . GLY B 1 340 ? 19.375 -20.062 -4.148 1 96.12 340 GLY B O 1
ATOM 6757 N N . GLN B 1 341 ? 21.328 -21 -4.145 1 96.75 341 GLN B N 1
ATOM 6758 C CA . GLN B 1 341 ? 21.734 -20.453 -2.857 1 96.75 341 GLN B CA 1
ATOM 6759 C C . GLN B 1 341 ? 21.734 -18.922 -2.896 1 96.75 341 GLN B C 1
ATOM 6761 O O . GLN B 1 341 ? 21.234 -18.266 -1.968 1 96.75 341 GLN B O 1
ATOM 6766 N N . GLU B 1 342 ? 22.25 -18.359 -3.992 1 97.56 342 GLU B N 1
ATOM 6767 C CA . GLU B 1 342 ? 22.359 -16.906 -4.109 1 97.56 342 GLU B CA 1
ATOM 6768 C C . GLU B 1 342 ? 20.984 -16.234 -4.098 1 97.56 342 GLU B C 1
ATOM 6770 O O . GLU B 1 342 ? 20.812 -15.195 -3.479 1 97.56 342 GLU B O 1
ATOM 6775 N N . GLU B 1 343 ? 20.062 -16.844 -4.824 1 98.06 343 GLU B N 1
ATOM 6776 C CA . GLU B 1 343 ? 18.703 -16.297 -4.867 1 98.06 343 GLU B CA 1
ATOM 6777 C C . GLU B 1 343 ? 18.031 -16.375 -3.496 1 98.06 343 GLU B C 1
ATOM 6779 O O . GLU B 1 343 ? 17.422 -15.414 -3.039 1 98.06 343 GLU B O 1
ATOM 6784 N N . PHE B 1 344 ? 18.188 -17.531 -2.83 1 98 344 PHE B N 1
ATOM 6785 C CA . PHE B 1 344 ? 17.594 -17.688 -1.507 1 98 344 PHE B CA 1
ATOM 6786 C C . PHE B 1 344 ? 18.188 -16.703 -0.518 1 98 344 PHE B C 1
ATOM 6788 O O . PHE B 1 344 ? 17.469 -16.109 0.291 1 98 344 PHE B O 1
ATOM 6795 N N . GLU B 1 345 ? 19.469 -16.531 -0.593 1 98.19 345 GLU B N 1
ATOM 6796 C CA . GLU B 1 345 ? 20.141 -15.602 0.304 1 98.19 345 GLU B CA 1
ATOM 6797 C C . GLU B 1 345 ? 19.672 -14.164 0.073 1 98.19 345 GLU B C 1
ATOM 6799 O O . GLU B 1 345 ? 19.391 -13.438 1.027 1 98.19 345 GLU B O 1
ATOM 6804 N N . ALA B 1 346 ? 19.609 -13.773 -1.191 1 98.44 346 ALA B N 1
ATOM 6805 C CA . ALA B 1 346 ? 19.141 -12.43 -1.527 1 98.44 346 ALA B CA 1
ATOM 6806 C C . ALA B 1 346 ? 17.703 -12.211 -1.072 1 98.44 346 ALA B C 1
ATOM 6808 O O . ALA B 1 346 ? 17.391 -11.188 -0.464 1 98.44 346 ALA B O 1
ATOM 6809 N N . TYR B 1 347 ? 16.875 -13.188 -1.334 1 98.31 347 TYR B N 1
ATOM 6810 C CA . TYR B 1 347 ? 15.469 -13.117 -0.926 1 98.31 347 TYR B CA 1
ATOM 6811 C C . TYR B 1 347 ? 15.352 -12.953 0.584 1 98.31 347 TYR B C 1
ATOM 6813 O O . TYR B 1 347 ? 14.617 -12.078 1.063 1 98.31 347 TYR B O 1
ATOM 6821 N N . GLU B 1 348 ? 16.031 -13.766 1.322 1 98.31 348 GLU B N 1
ATOM 6822 C CA . GLU B 1 348 ? 15.969 -13.727 2.779 1 98.31 348 GLU B CA 1
ATOM 6823 C C . GLU B 1 348 ? 16.453 -12.375 3.316 1 98.31 348 GLU B C 1
ATOM 6825 O O . GLU B 1 348 ? 15.883 -11.844 4.273 1 98.31 348 GLU B O 1
ATOM 6830 N N . ALA B 1 349 ? 17.5 -11.867 2.672 1 98.56 349 ALA B N 1
ATOM 6831 C CA . ALA B 1 349 ? 18.031 -10.578 3.104 1 98.56 349 ALA B CA 1
ATOM 6832 C C . ALA B 1 349 ? 17.016 -9.461 2.883 1 98.56 349 ALA B C 1
ATOM 6834 O O . ALA B 1 349 ? 16.812 -8.617 3.754 1 98.56 349 ALA B O 1
ATOM 6835 N N . ILE B 1 350 ? 16.375 -9.469 1.726 1 98.38 350 ILE B N 1
ATOM 6836 C CA . ILE B 1 350 ? 15.375 -8.461 1.398 1 98.38 350 ILE B CA 1
ATOM 6837 C C . ILE B 1 350 ? 14.172 -8.602 2.33 1 98.38 350 ILE B C 1
ATOM 6839 O O . ILE B 1 350 ? 13.672 -7.609 2.867 1 98.38 350 ILE B O 1
ATOM 6843 N N . ARG B 1 351 ? 13.75 -9.812 2.561 1 97.62 351 ARG B N 1
ATOM 6844 C CA . ARG B 1 351 ? 12.633 -10.094 3.455 1 97.62 351 ARG B CA 1
ATOM 6845 C C . ARG B 1 351 ? 12.938 -9.641 4.879 1 97.62 351 ARG B C 1
ATOM 6847 O O . ARG B 1 351 ? 12.094 -9.031 5.535 1 97.62 351 ARG B O 1
ATOM 6854 N N . ASN B 1 352 ? 14.125 -9.969 5.336 1 97.81 352 ASN B N 1
ATOM 6855 C CA . ASN B 1 352 ? 14.539 -9.57 6.676 1 97.81 352 ASN B CA 1
ATOM 6856 C C . ASN B 1 352 ? 14.578 -8.055 6.824 1 97.81 352 ASN B C 1
ATOM 6858 O O . ASN B 1 352 ? 14.172 -7.516 7.855 1 97.81 352 ASN B O 1
ATOM 6862 N N . ALA B 1 353 ? 15.094 -7.41 5.82 1 98.38 353 ALA B N 1
ATOM 6863 C CA . ALA B 1 353 ? 15.109 -5.949 5.828 1 98.38 353 ALA B CA 1
ATOM 6864 C C . ALA B 1 353 ? 13.695 -5.383 5.906 1 98.38 353 ALA B C 1
ATOM 6866 O O . ALA B 1 353 ? 13.445 -4.426 6.641 1 98.38 353 ALA B O 1
ATOM 6867 N N . ARG B 1 354 ? 12.812 -5.961 5.148 1 97.75 354 ARG B N 1
ATOM 6868 C CA . ARG B 1 354 ? 11.414 -5.547 5.172 1 97.75 354 ARG B CA 1
ATOM 6869 C C . ARG B 1 354 ? 10.82 -5.711 6.566 1 97.75 354 ARG B C 1
ATOM 6871 O O . ARG B 1 354 ? 10.117 -4.82 7.051 1 97.75 354 ARG B O 1
ATOM 6878 N N . GLU B 1 355 ? 11.078 -6.816 7.191 1 97 355 GLU B N 1
ATOM 6879 C CA . GLU B 1 355 ? 10.594 -7.062 8.547 1 97 355 GLU B CA 1
ATOM 6880 C C . GLU B 1 355 ? 11.148 -6.035 9.523 1 97 355 GLU B C 1
ATOM 6882 O O . GLU B 1 355 ? 10.414 -5.52 10.375 1 97 355 GLU B O 1
ATOM 6887 N N . LYS B 1 356 ? 12.375 -5.773 9.383 1 98.19 356 LYS B N 1
ATOM 6888 C CA . LYS B 1 356 ? 13.016 -4.781 10.25 1 98.19 356 LYS B CA 1
ATOM 6889 C C . LYS B 1 356 ? 12.422 -3.395 10.023 1 98.19 356 LYS B C 1
ATOM 6891 O O . LYS B 1 356 ? 12.234 -2.635 10.977 1 98.19 356 LYS B O 1
ATOM 6896 N N . PHE B 1 357 ? 12.18 -3.074 8.773 1 98.44 357 PHE B N 1
ATOM 6897 C CA . PHE B 1 357 ? 11.562 -1.799 8.43 1 98.44 357 PHE B CA 1
ATOM 6898 C C . PHE B 1 357 ? 10.227 -1.632 9.141 1 98.44 357 PHE B C 1
ATOM 6900 O O . PHE B 1 357 ? 10 -0.629 9.82 1 98.44 357 PHE B O 1
ATOM 6907 N N . TYR B 1 358 ? 9.375 -2.652 9.086 1 98 358 TYR B N 1
ATOM 6908 C CA . TYR B 1 358 ? 8.055 -2.6 9.703 1 98 358 TYR B CA 1
ATOM 6909 C C . TYR B 1 358 ? 8.172 -2.568 11.227 1 98 358 TYR B C 1
ATOM 6911 O O . TYR B 1 358 ? 7.441 -1.829 11.891 1 98 358 TYR B O 1
ATOM 6919 N N . SER B 1 359 ? 9.094 -3.367 11.727 1 97.94 359 SER B N 1
ATOM 6920 C CA . SER B 1 359 ? 9.289 -3.393 13.172 1 97.94 359 SER B CA 1
ATOM 6921 C C . SER B 1 359 ? 9.688 -2.018 13.703 1 97.94 359 SER B C 1
ATOM 6923 O O . SER B 1 359 ? 9.172 -1.572 14.727 1 97.94 359 SER B O 1
ATOM 6925 N N . ALA B 1 360 ? 10.523 -1.386 12.938 1 98.69 360 ALA B N 1
ATOM 6926 C CA . ALA B 1 360 ? 10.984 -0.053 13.32 1 98.69 360 ALA B CA 1
ATOM 6927 C C . ALA B 1 360 ? 9.844 0.963 13.234 1 98.69 360 ALA B C 1
ATOM 6929 O O . ALA B 1 360 ? 9.625 1.738 14.164 1 98.69 360 ALA B O 1
ATOM 6930 N N . MET B 1 361 ? 9.078 0.907 12.18 1 98.69 361 MET B N 1
ATOM 6931 C CA . MET B 1 361 ? 8 1.868 11.984 1 98.69 361 MET B CA 1
ATOM 6932 C C . MET B 1 361 ? 6.855 1.614 12.961 1 98.69 361 MET B C 1
ATOM 6934 O O . MET B 1 361 ? 6.195 2.555 13.406 1 98.69 361 MET B O 1
ATOM 6938 N N . ASP B 1 362 ? 6.652 0.313 13.305 1 98.19 362 ASP B N 1
ATOM 6939 C CA . ASP B 1 362 ? 5.621 -0.034 14.273 1 98.19 362 ASP B CA 1
ATOM 6940 C C . ASP B 1 362 ? 6 0.454 15.672 1 98.19 362 ASP B C 1
ATOM 6942 O O . ASP B 1 362 ? 5.133 0.598 16.547 1 98.19 362 ASP B O 1
ATOM 6946 N N . ASP B 1 363 ? 7.301 0.628 15.867 1 98.56 363 ASP B N 1
ATOM 6947 C CA . ASP B 1 363 ? 7.793 1.116 17.141 1 98.56 363 ASP B CA 1
ATOM 6948 C C . ASP B 1 363 ? 7.953 2.635 17.141 1 98.56 363 ASP B C 1
ATOM 6950 O O . ASP B 1 363 ? 9.07 3.146 17.078 1 98.56 363 ASP B O 1
ATOM 6954 N N . ASP B 1 364 ? 6.91 3.297 17.203 1 98.75 364 ASP B N 1
ATOM 6955 C CA . ASP B 1 364 ? 6.852 4.75 17.344 1 98.75 364 ASP B CA 1
ATOM 6956 C C . ASP B 1 364 ? 7.426 5.441 16.109 1 98.75 364 ASP B C 1
ATOM 6958 O O . ASP B 1 364 ? 8.172 6.418 16.234 1 98.75 364 ASP B O 1
ATOM 6962 N N . PHE B 1 365 ? 7.168 4.887 14.93 1 98.75 365 PHE B N 1
ATOM 6963 C CA . PHE B 1 365 ? 7.531 5.488 13.656 1 98.75 365 PHE B CA 1
ATOM 6964 C C . PHE B 1 365 ? 9.023 5.824 13.625 1 98.75 365 PHE B C 1
ATOM 6966 O O . PHE B 1 365 ? 9.398 6.938 13.258 1 98.75 365 PHE B O 1
ATOM 6973 N N . ASN B 1 366 ? 9.836 4.934 14.031 1 98.75 366 ASN B N 1
ATOM 6974 C CA . ASN B 1 366 ? 11.281 5.121 14.141 1 98.75 366 ASN B CA 1
ATOM 6975 C C . ASN B 1 366 ? 11.961 5.078 12.773 1 98.75 366 ASN B C 1
ATOM 6977 O O . ASN B 1 366 ? 12.562 4.066 12.406 1 98.75 366 ASN B O 1
ATOM 6981 N N . THR B 1 367 ? 11.992 6.188 12.078 1 98.81 367 THR B N 1
ATOM 6982 C CA . THR B 1 367 ? 12.508 6.273 10.719 1 98.81 367 THR B CA 1
ATOM 6983 C C . THR B 1 367 ? 14.008 6.031 10.695 1 98.81 367 THR B C 1
ATOM 6985 O O . THR B 1 367 ? 14.539 5.496 9.719 1 98.81 367 THR B O 1
ATOM 6988 N N . ALA B 1 368 ? 14.711 6.473 11.727 1 98.5 368 ALA B N 1
ATOM 6989 C CA . ALA B 1 368 ? 16.156 6.258 11.797 1 98.5 368 ALA B CA 1
ATOM 6990 C C . ALA B 1 368 ? 16.484 4.77 11.727 1 98.5 368 ALA B C 1
ATOM 6992 O O . ALA B 1 368 ? 17.328 4.355 10.93 1 98.5 368 ALA B O 1
ATOM 6993 N N . GLU B 1 369 ? 15.812 4.016 12.555 1 98.62 369 GLU B N 1
ATOM 6994 C CA . GLU B 1 369 ? 16.016 2.568 12.562 1 98.62 369 GLU B CA 1
ATOM 6995 C C . GLU B 1 369 ? 15.531 1.938 11.258 1 98.62 369 GLU B C 1
ATOM 6997 O O . GLU B 1 369 ? 16.172 1.021 10.734 1 98.62 369 GLU B O 1
ATOM 7002 N N . ALA B 1 370 ? 14.391 2.361 10.742 1 98.88 370 ALA B N 1
ATOM 7003 C CA . ALA B 1 370 ? 13.852 1.86 9.477 1 98.88 370 ALA B CA 1
ATOM 7004 C C . ALA B 1 370 ? 14.828 2.098 8.328 1 98.88 370 ALA B C 1
ATOM 7006 O O . ALA B 1 370 ? 14.961 1.257 7.438 1 98.88 370 ALA B O 1
ATOM 7007 N N . LEU B 1 371 ? 15.477 3.236 8.359 1 98.75 371 LEU B N 1
ATOM 7008 C CA . LEU B 1 371 ? 16.422 3.588 7.305 1 98.75 371 LEU B CA 1
ATOM 7009 C C . LEU B 1 371 ? 17.594 2.609 7.273 1 98.75 371 LEU B C 1
ATOM 7011 O O . LEU B 1 371 ? 18.109 2.295 6.203 1 98.75 371 LEU B O 1
ATOM 7015 N N . LYS B 1 372 ? 18.016 2.127 8.438 1 98.69 372 LYS B N 1
ATOM 7016 C CA . LYS B 1 372 ? 19.047 1.105 8.477 1 98.69 372 LYS B CA 1
ATOM 7017 C C . LYS B 1 372 ? 18.641 -0.133 7.688 1 98.69 372 LYS B C 1
ATOM 7019 O O . LYS B 1 372 ? 19.453 -0.711 6.961 1 98.69 372 LYS B O 1
ATOM 7024 N N . ALA B 1 373 ? 17.391 -0.528 7.891 1 98.69 373 ALA B N 1
ATOM 7025 C CA . ALA B 1 373 ? 16.859 -1.673 7.156 1 98.69 373 ALA B CA 1
ATOM 7026 C C . ALA B 1 373 ? 16.875 -1.423 5.652 1 98.69 373 ALA B C 1
ATOM 7028 O O . ALA B 1 373 ? 17.156 -2.336 4.867 1 98.69 373 ALA B O 1
ATOM 7029 N N . VAL B 1 374 ? 16.625 -0.182 5.219 1 98.88 374 VAL B N 1
ATOM 7030 C CA . VAL B 1 374 ? 16.641 0.19 3.809 1 98.88 374 VAL B CA 1
ATOM 7031 C C . VAL B 1 374 ? 18.031 -0.018 3.236 1 98.88 374 VAL B C 1
ATOM 7033 O O . VAL B 1 374 ? 18.188 -0.589 2.154 1 98.88 374 VAL B O 1
ATOM 7036 N N . PHE B 1 375 ? 19.031 0.402 3.979 1 98.75 375 PHE B N 1
ATOM 7037 C CA . PHE B 1 375 ? 20.406 0.256 3.518 1 98.75 375 PHE B CA 1
ATOM 7038 C C . PHE B 1 375 ? 20.828 -1.21 3.516 1 98.75 375 PHE B C 1
ATOM 7040 O O . PHE B 1 375 ? 21.609 -1.637 2.664 1 98.75 375 PHE B O 1
ATOM 7047 N N . GLU B 1 376 ? 20.312 -1.974 4.48 1 98.62 376 GLU B N 1
ATOM 7048 C CA . GLU B 1 376 ? 20.578 -3.408 4.477 1 98.62 376 GLU B CA 1
ATOM 7049 C C . GLU B 1 376 ? 20.062 -4.062 3.195 1 98.62 376 GLU B C 1
ATOM 7051 O O . GLU B 1 376 ? 20.766 -4.871 2.586 1 98.62 376 GLU B O 1
ATOM 7056 N N . ALA B 1 377 ? 18.875 -3.729 2.783 1 98.75 377 ALA B N 1
ATOM 7057 C CA . ALA B 1 377 ? 18.328 -4.25 1.535 1 98.75 377 ALA B CA 1
ATOM 7058 C C . ALA B 1 377 ? 19.156 -3.803 0.339 1 98.75 377 ALA B C 1
ATOM 7060 O O . ALA B 1 377 ? 19.453 -4.602 -0.555 1 98.75 377 ALA B O 1
ATOM 7061 N N . SER B 1 378 ? 19.5 -2.498 0.36 1 98.62 378 SER B N 1
ATOM 7062 C CA . SER B 1 378 ? 20.344 -1.947 -0.702 1 98.62 378 SER B CA 1
ATOM 7063 C C . SER B 1 378 ? 21.641 -2.736 -0.849 1 98.62 378 SER B C 1
ATOM 7065 O O . SER B 1 378 ? 21.984 -3.16 -1.951 1 98.62 378 SER B O 1
ATOM 7067 N N . ASN B 1 379 ? 22.266 -2.984 0.245 1 98.5 379 ASN B N 1
ATOM 7068 C CA . ASN B 1 379 ? 23.531 -3.727 0.244 1 98.5 379 ASN B CA 1
ATOM 7069 C C . ASN B 1 379 ? 23.328 -5.16 -0.245 1 98.5 379 ASN B C 1
ATOM 7071 O O . ASN B 1 379 ? 24.141 -5.676 -1.008 1 98.5 379 ASN B O 1
ATOM 7075 N N . ALA B 1 380 ? 22.281 -5.785 0.198 1 98.5 380 ALA B N 1
ATOM 7076 C CA . ALA B 1 380 ? 22 -7.168 -0.179 1 98.5 380 ALA B CA 1
ATOM 7077 C C . ALA B 1 380 ? 21.781 -7.293 -1.685 1 98.5 380 ALA B C 1
ATOM 7079 O O . ALA B 1 380 ? 22.297 -8.211 -2.32 1 98.5 380 ALA B O 1
ATOM 7080 N N . VAL B 1 381 ? 21.031 -6.391 -2.256 1 98.38 381 VAL B N 1
ATOM 7081 C CA . VAL B 1 381 ? 20.719 -6.414 -3.682 1 98.38 381 VAL B CA 1
ATOM 7082 C C . VAL B 1 381 ? 22 -6.203 -4.488 1 98.38 381 VAL B C 1
ATOM 7084 O O . VAL B 1 381 ? 22.266 -6.926 -5.453 1 98.38 381 VAL B O 1
ATOM 7087 N N . ASN B 1 382 ? 22.797 -5.211 -4.062 1 97 382 ASN B N 1
ATOM 7088 C CA . ASN B 1 382 ? 24.047 -4.938 -4.766 1 97 382 ASN B CA 1
ATOM 7089 C C . ASN B 1 382 ? 25 -6.117 -4.68 1 97 382 ASN B C 1
ATOM 7091 O O . ASN B 1 382 ? 25.672 -6.457 -5.66 1 97 382 ASN B O 1
ATOM 7095 N N . ARG B 1 383 ? 25.062 -6.719 -3.564 1 98.06 383 ARG B N 1
ATOM 7096 C CA . ARG B 1 383 ? 25.891 -7.914 -3.402 1 98.06 383 ARG B CA 1
ATOM 7097 C C . ARG B 1 383 ? 25.422 -9.031 -4.324 1 98.06 383 ARG B C 1
ATOM 7099 O O . ARG B 1 383 ? 26.234 -9.711 -4.957 1 98.06 383 ARG B O 1
ATOM 7106 N N . TYR B 1 384 ? 24.094 -9.289 -4.363 1 98.25 384 TYR B N 1
ATOM 7107 C CA . TYR B 1 384 ? 23.516 -10.297 -5.242 1 98.25 384 TYR B CA 1
ATOM 7108 C C . TYR B 1 384 ? 23.906 -10.047 -6.695 1 98.25 384 TYR B C 1
ATOM 7110 O O . TYR B 1 384 ? 24.328 -10.961 -7.398 1 98.25 384 TYR B O 1
ATOM 7118 N N . LEU B 1 385 ? 23.844 -8.789 -7.109 1 96.44 385 LEU B N 1
ATOM 7119 C CA . LEU B 1 385 ? 24.094 -8.414 -8.492 1 96.44 385 LEU B CA 1
ATOM 7120 C C . LEU B 1 385 ? 25.562 -8.609 -8.852 1 96.44 385 LEU B C 1
ATOM 7122 O O . LEU B 1 385 ? 25.906 -8.82 -10.023 1 96.44 385 LEU B O 1
ATOM 7126 N N . THR B 1 386 ? 26.422 -8.547 -7.824 1 95.06 386 THR B N 1
ATOM 7127 C CA . THR B 1 386 ? 27.844 -8.758 -8.07 1 95.06 386 THR B CA 1
ATOM 7128 C C . THR B 1 386 ? 28.172 -10.242 -8.148 1 95.06 386 THR B C 1
ATOM 7130 O O . THR B 1 386 ? 29.188 -10.641 -8.742 1 95.06 386 THR B O 1
ATOM 7133 N N . LYS B 1 387 ? 27.359 -11.094 -7.613 1 95.69 387 LYS B N 1
ATOM 7134 C CA . LYS B 1 387 ? 27.641 -12.523 -7.504 1 95.69 387 LYS B CA 1
ATOM 7135 C C . LYS B 1 387 ? 27.062 -13.289 -8.688 1 95.69 387 LYS B C 1
ATOM 7137 O O . LYS B 1 387 ? 27.516 -14.391 -9.008 1 95.69 387 LYS B O 1
ATOM 7142 N N . VAL B 1 388 ? 26.047 -12.742 -9.273 1 94.44 388 VAL B N 1
ATOM 7143 C CA . VAL B 1 388 ? 25.344 -13.516 -10.297 1 94.44 388 VAL B CA 1
ATOM 7144 C C . VAL B 1 388 ? 25.484 -12.82 -11.656 1 94.44 388 VAL B C 1
ATOM 7146 O O . VAL B 1 388 ? 25.453 -11.594 -11.742 1 94.44 388 VAL B O 1
ATOM 7149 N N . GLU B 1 389 ? 25.656 -13.586 -12.672 1 88.31 389 GLU B N 1
ATOM 7150 C CA . GLU B 1 389 ? 25.766 -13.055 -14.023 1 88.31 389 GLU B CA 1
ATOM 7151 C C . GLU B 1 389 ? 24.391 -12.703 -14.594 1 88.31 389 GLU B C 1
ATOM 7153 O O . GLU B 1 389 ? 24.219 -11.641 -15.203 1 88.31 389 GLU B O 1
ATOM 7158 N N . LYS B 1 390 ? 23.422 -13.586 -14.383 1 92.5 390 LYS B N 1
ATOM 7159 C CA . LYS B 1 390 ? 22.047 -13.398 -14.836 1 92.5 390 LYS B CA 1
ATOM 7160 C C . LYS B 1 390 ? 21.078 -13.406 -13.656 1 92.5 390 LYS B C 1
ATOM 7162 O O . LYS B 1 390 ? 20.594 -14.469 -13.258 1 92.5 390 LYS B O 1
ATOM 7167 N N . PRO B 1 391 ? 20.844 -12.25 -13.133 1 96.12 391 PRO B N 1
ATOM 7168 C CA . PRO B 1 391 ? 19.953 -12.203 -11.977 1 96.12 391 PRO B CA 1
ATOM 7169 C C . PRO B 1 391 ? 18.531 -12.688 -12.305 1 96.12 391 PRO B C 1
ATOM 7171 O O . PRO B 1 391 ? 18.109 -12.602 -13.453 1 96.12 391 PRO B O 1
ATOM 7174 N N . LYS B 1 392 ? 17.891 -13.273 -11.391 1 98.12 392 LYS B N 1
ATOM 7175 C CA . LYS B 1 392 ? 16.5 -13.68 -11.547 1 98.12 392 LYS B CA 1
ATOM 7176 C C . LYS B 1 392 ? 15.562 -12.484 -11.398 1 98.12 392 LYS B C 1
ATOM 7178 O O . LYS B 1 392 ? 15.703 -11.688 -10.461 1 98.12 392 LYS B O 1
ATOM 7183 N N . GLU B 1 393 ? 14.68 -12.367 -12.344 1 97.44 393 GLU B N 1
ATOM 7184 C CA . GLU B 1 393 ? 13.727 -11.266 -12.359 1 97.44 393 GLU B CA 1
ATOM 7185 C C . GLU B 1 393 ? 12.953 -11.18 -11.039 1 97.44 393 GLU B C 1
ATOM 7187 O O . GLU B 1 393 ? 12.688 -10.086 -10.539 1 97.44 393 GLU B O 1
ATOM 7192 N N . SER B 1 394 ? 12.641 -12.281 -10.43 1 98.12 394 SER B N 1
ATOM 7193 C CA . SER B 1 394 ? 11.828 -12.344 -9.219 1 98.12 394 SER B CA 1
ATOM 7194 C C . SER B 1 394 ? 12.547 -11.695 -8.039 1 98.12 394 SER B C 1
ATOM 7196 O O . SER B 1 394 ? 11.914 -11.062 -7.188 1 98.12 394 SER B O 1
ATOM 7198 N N . ILE B 1 395 ? 13.844 -11.867 -7.941 1 98.44 395 ILE B N 1
ATOM 7199 C CA . ILE B 1 395 ? 14.617 -11.258 -6.863 1 98.44 395 ILE B CA 1
ATOM 7200 C C . ILE B 1 395 ? 14.617 -9.742 -7.016 1 98.44 395 ILE B C 1
ATOM 7202 O O . ILE B 1 395 ? 14.406 -9.016 -6.039 1 98.44 395 ILE B O 1
ATOM 7206 N N . LEU B 1 396 ? 14.812 -9.305 -8.258 1 97.88 396 LEU B N 1
ATOM 7207 C CA . LEU B 1 396 ? 14.812 -7.875 -8.539 1 97.88 396 LEU B CA 1
ATOM 7208 C C . LEU B 1 396 ? 13.438 -7.27 -8.281 1 97.88 396 LEU B C 1
ATOM 7210 O O . LEU B 1 396 ? 13.336 -6.16 -7.746 1 97.88 396 LEU B O 1
ATOM 7214 N N . ARG B 1 397 ? 12.43 -7.996 -8.633 1 97.06 397 ARG B N 1
ATOM 7215 C CA . ARG B 1 397 ? 11.062 -7.551 -8.367 1 97.06 397 ARG B CA 1
ATOM 7216 C C . ARG B 1 397 ? 10.805 -7.418 -6.875 1 97.06 397 ARG B C 1
ATOM 7218 O O . ARG B 1 397 ? 10.195 -6.441 -6.43 1 97.06 397 ARG B O 1
ATOM 7225 N N . LYS B 1 398 ? 11.297 -8.367 -6.086 1 98 398 LYS B N 1
ATOM 7226 C CA . LYS B 1 398 ? 11.148 -8.297 -4.637 1 98 398 LYS B CA 1
ATOM 7227 C C . LYS B 1 398 ? 11.859 -7.07 -4.07 1 98 398 LYS B C 1
ATOM 7229 O O . LYS B 1 398 ? 11.336 -6.402 -3.172 1 98 398 LYS B O 1
ATOM 7234 N N . ALA B 1 399 ? 13 -6.82 -4.602 1 98.25 399 ALA B N 1
ATOM 7235 C CA . ALA B 1 399 ? 13.742 -5.629 -4.188 1 98.25 399 ALA B CA 1
ATOM 7236 C C . ALA B 1 399 ? 12.969 -4.359 -4.516 1 98.25 399 ALA B C 1
ATOM 7238 O O . ALA B 1 399 ? 12.812 -3.479 -3.664 1 98.25 399 ALA B O 1
ATOM 7239 N N . LEU B 1 400 ? 12.461 -4.312 -5.711 1 96.56 400 LEU B N 1
ATOM 7240 C CA . LEU B 1 400 ? 11.727 -3.135 -6.152 1 96.56 400 LEU B CA 1
ATOM 7241 C C . LEU B 1 400 ? 10.453 -2.947 -5.332 1 96.56 400 LEU B C 1
ATOM 7243 O O . LEU B 1 400 ? 10.078 -1.818 -5.008 1 96.56 400 LEU B O 1
ATOM 7247 N N . GLU B 1 401 ? 9.805 -4.008 -5.043 1 96.25 401 GLU B N 1
ATOM 7248 C CA . GLU B 1 401 ? 8.617 -3.945 -4.195 1 96.25 401 GLU B CA 1
ATOM 7249 C C . GLU B 1 401 ? 8.945 -3.314 -2.844 1 96.25 401 GLU B C 1
ATOM 7251 O O . GLU B 1 401 ? 8.18 -2.488 -2.338 1 96.25 401 GLU B O 1
ATOM 7256 N N . PHE B 1 402 ? 10.078 -3.705 -2.258 1 98 402 PHE B N 1
ATOM 7257 C CA . PHE B 1 402 ? 10.492 -3.143 -0.976 1 98 402 PHE B CA 1
ATOM 7258 C C . PHE B 1 402 ? 10.75 -1.646 -1.1 1 98 402 PHE B C 1
ATOM 7260 O O . PHE B 1 402 ? 10.281 -0.858 -0.279 1 98 402 PHE B O 1
ATOM 7267 N N . PHE B 1 403 ? 11.445 -1.274 -2.143 1 98.06 403 PHE B N 1
ATOM 7268 C CA . PHE B 1 403 ? 11.797 0.133 -2.295 1 98.06 403 PHE B CA 1
ATOM 7269 C C . PHE B 1 403 ? 10.57 0.966 -2.633 1 98.06 403 PHE B C 1
ATOM 7271 O O . PHE B 1 403 ? 10.5 2.15 -2.299 1 98.06 403 PHE B O 1
ATOM 7278 N N . ARG B 1 404 ? 9.578 0.375 -3.273 1 96.06 404 ARG B N 1
ATOM 7279 C CA . ARG B 1 404 ? 8.312 1.062 -3.488 1 96.06 404 ARG B CA 1
ATOM 7280 C C . ARG B 1 404 ? 7.621 1.36 -2.162 1 96.06 404 ARG B C 1
ATOM 7282 O O . ARG B 1 404 ? 7.023 2.426 -1.992 1 96.06 404 ARG B O 1
ATOM 7289 N N . ILE B 1 405 ? 7.691 0.431 -1.24 1 97.38 405 ILE B N 1
ATOM 7290 C CA . ILE B 1 405 ? 7.145 0.636 0.096 1 97.38 405 ILE B CA 1
ATOM 7291 C C . ILE B 1 405 ? 7.863 1.8 0.775 1 97.38 405 ILE B C 1
ATOM 7293 O O . ILE B 1 405 ? 7.223 2.68 1.354 1 97.38 405 ILE B O 1
ATOM 7297 N N . VAL B 1 406 ? 9.164 1.775 0.63 1 98.44 406 VAL B N 1
ATOM 7298 C CA . VAL B 1 406 ? 9.969 2.842 1.209 1 98.44 406 VAL B CA 1
ATOM 7299 C C . VAL B 1 406 ? 9.562 4.184 0.608 1 98.44 406 VAL B C 1
ATOM 7301 O O . VAL B 1 406 ? 9.391 5.168 1.331 1 98.44 406 VAL B O 1
ATOM 7304 N N . SER B 1 407 ? 9.391 4.191 -0.675 1 97.38 407 SER B N 1
ATOM 7305 C CA . SER B 1 407 ? 8.977 5.406 -1.373 1 97.38 407 SER B CA 1
ATOM 7306 C C . SER B 1 407 ? 7.633 5.906 -0.855 1 97.38 407 SER B C 1
ATOM 7308 O O . SER B 1 407 ? 7.477 7.094 -0.568 1 97.38 407 SER B O 1
ATOM 7310 N N . GLU B 1 408 ? 6.742 5.027 -0.714 1 96.38 408 GLU B N 1
ATOM 7311 C CA . GLU B 1 408 ? 5.391 5.352 -0.274 1 96.38 408 GLU B CA 1
ATOM 7312 C C . GLU B 1 408 ? 5.391 5.941 1.134 1 96.38 408 GLU B C 1
ATOM 7314 O O . GLU B 1 408 ? 4.699 6.922 1.403 1 96.38 408 GLU B O 1
ATOM 7319 N N . VAL B 1 409 ? 6.207 5.375 2.012 1 98.25 409 VAL B N 1
ATOM 7320 C CA . VAL B 1 409 ? 6.176 5.734 3.426 1 98.25 409 VAL B CA 1
ATOM 7321 C C . VAL B 1 409 ? 7.051 6.961 3.668 1 98.25 409 VAL B C 1
ATOM 7323 O O . VAL B 1 409 ? 6.617 7.926 4.301 1 98.25 409 VAL B O 1
ATOM 7326 N N . PHE B 1 410 ? 8.266 6.988 3.068 1 98.56 410 PHE B N 1
ATOM 7327 C CA . PHE B 1 410 ? 9.242 8.031 3.361 1 98.56 410 PHE B CA 1
ATOM 7328 C C . PHE B 1 410 ? 9.055 9.227 2.432 1 98.56 410 PHE B C 1
ATOM 7330 O O . PHE B 1 410 ? 9.578 10.305 2.693 1 98.56 410 PHE B O 1
ATOM 7337 N N . GLY B 1 411 ? 8.312 9.023 1.332 1 97.31 411 GLY B N 1
ATOM 7338 C CA . GLY B 1 411 ? 8.117 10.102 0.379 1 97.31 411 GLY B CA 1
ATOM 7339 C C . GLY B 1 411 ? 9.359 10.422 -0.427 1 97.31 411 GLY B C 1
ATOM 7340 O O . GLY B 1 411 ? 9.609 11.586 -0.752 1 97.31 411 GLY B O 1
ATOM 7341 N N . ILE B 1 412 ? 10.188 9.398 -0.61 1 96.38 412 ILE B N 1
ATOM 7342 C CA . ILE B 1 412 ? 11.367 9.547 -1.456 1 96.38 412 ILE B CA 1
ATOM 7343 C C . ILE B 1 412 ? 11.25 8.617 -2.664 1 96.38 412 ILE B C 1
ATOM 7345 O O . ILE B 1 412 ? 10.422 7.711 -2.68 1 96.38 412 ILE B O 1
ATOM 7349 N N . PHE B 1 413 ? 11.922 8.82 -3.768 1 92.06 413 PHE B N 1
ATOM 7350 C CA . PHE B 1 413 ? 11.992 8.031 -4.992 1 92.06 413 PHE B CA 1
ATOM 7351 C C . PHE B 1 413 ? 10.711 8.195 -5.812 1 92.06 413 PHE B C 1
ATOM 7353 O O . PHE B 1 413 ? 10.43 7.375 -6.688 1 92.06 413 PHE B O 1
ATOM 7360 N N . GLU B 1 414 ? 9.812 9.078 -5.43 1 86.25 414 GLU B N 1
ATOM 7361 C CA . GLU B 1 414 ? 8.5 9.156 -6.074 1 86.25 414 GLU B CA 1
ATOM 7362 C C . GLU B 1 414 ? 8.648 9.367 -7.582 1 86.25 414 GLU B C 1
ATOM 7364 O O . GLU B 1 414 ? 7.957 8.727 -8.375 1 86.25 414 GLU B O 1
ATOM 7369 N N . ASP B 1 415 ? 9.57 10.227 -7.91 1 76.06 415 ASP B N 1
ATOM 7370 C CA . ASP B 1 415 ? 9.773 10.539 -9.32 1 76.06 415 ASP B CA 1
ATOM 7371 C C . ASP B 1 415 ? 10.375 9.344 -10.062 1 76.06 415 ASP B C 1
ATOM 7373 O O . ASP B 1 415 ? 10.055 9.102 -11.227 1 76.06 415 ASP B O 1
ATOM 7377 N N . TYR B 1 416 ? 11.211 8.672 -9.375 1 77.75 416 TYR B N 1
ATOM 7378 C CA . TYR B 1 416 ? 11.805 7.473 -9.961 1 77.75 416 TYR B CA 1
ATOM 7379 C C . TYR B 1 416 ? 10.719 6.457 -10.32 1 77.75 416 TYR B C 1
ATOM 7381 O O . TYR B 1 416 ? 10.695 5.938 -11.438 1 77.75 416 TYR B O 1
ATOM 7389 N N . PHE B 1 417 ? 9.844 6.164 -9.438 1 79.44 417 PHE B N 1
ATOM 7390 C CA . PHE B 1 417 ? 8.828 5.141 -9.648 1 79.44 417 PHE B CA 1
ATOM 7391 C C . PHE B 1 417 ? 7.711 5.66 -10.539 1 79.44 417 PHE B C 1
ATOM 7393 O O . PHE B 1 417 ? 6.992 4.875 -11.164 1 79.44 417 PHE B O 1
ATOM 7400 N N . ARG B 1 418 ? 7.547 6.891 -10.586 1 66.75 418 ARG B N 1
ATOM 7401 C CA . ARG B 1 418 ? 6.617 7.477 -11.547 1 66.75 418 ARG B CA 1
ATOM 7402 C C . ARG B 1 418 ? 7.133 7.332 -12.969 1 66.75 418 ARG B C 1
ATOM 7404 O O . ARG B 1 418 ? 6.363 7.062 -13.891 1 66.75 418 ARG B O 1
ATOM 7411 N N . GLU B 1 419 ? 8.477 7.582 -13.219 1 52.31 419 GLU B N 1
ATOM 7412 C CA . GLU B 1 419 ? 9.117 7.523 -14.523 1 52.31 419 GLU B CA 1
ATOM 7413 C C . GLU B 1 419 ? 9.188 6.09 -15.039 1 52.31 419 GLU B C 1
ATOM 7415 O O . GLU B 1 419 ? 9.039 5.848 -16.234 1 52.31 419 GLU B O 1
ATOM 7420 N N . GLN B 1 420 ? 9.594 5.074 -14.297 1 49.38 420 GLN B N 1
ATOM 7421 C CA . GLN B 1 420 ? 9.688 3.674 -14.695 1 49.38 420 GLN B CA 1
ATOM 7422 C C . GLN B 1 420 ? 8.359 3.172 -15.25 1 49.38 420 GLN B C 1
ATOM 7424 O O . GLN B 1 420 ? 8.336 2.314 -16.141 1 49.38 420 GLN B O 1
ATOM 7429 N N . ARG B 1 421 ? 7.336 3.625 -14.688 1 49.12 421 ARG B N 1
ATOM 7430 C CA . ARG B 1 421 ? 6.02 3.18 -15.125 1 49.12 421 ARG B CA 1
ATOM 7431 C C . ARG B 1 421 ? 5.668 3.779 -16.484 1 49.12 421 ARG B C 1
ATOM 7433 O O . ARG B 1 421 ? 4.703 3.355 -17.125 1 49.12 421 ARG B O 1
ATOM 7440 N N . ALA B 1 422 ? 6.383 4.82 -16.906 1 46.38 422 ALA B N 1
ATOM 7441 C CA . ALA B 1 422 ? 6.039 5.523 -18.141 1 46.38 422 ALA B CA 1
ATOM 7442 C C . ALA B 1 422 ? 6.793 4.934 -19.328 1 46.38 422 ALA B C 1
ATOM 7444 O O . ALA B 1 422 ? 7.848 5.441 -19.719 1 46.38 422 ALA B O 1
ATOM 7445 N N . GLY B 1 423 ? 6.82 3.668 -19.484 1 47.09 423 GLY B N 1
ATOM 7446 C CA . GLY B 1 423 ? 7.34 3.059 -20.688 1 47.09 423 GLY B CA 1
ATOM 7447 C C . GLY B 1 423 ? 7.023 3.857 -21.938 1 47.09 423 GLY B C 1
ATOM 7448 O O . GLY B 1 423 ? 7.844 3.932 -22.859 1 47.09 423 GLY B O 1
ATOM 7449 N N . GLU B 1 424 ? 5.914 4.453 -21.953 1 51.62 424 GLU B N 1
ATOM 7450 C CA . GLU B 1 424 ? 5.453 5.23 -23.094 1 51.62 424 GLU B CA 1
ATOM 7451 C C . GLU B 1 424 ? 6.254 6.523 -23.25 1 51.62 424 GLU B C 1
ATOM 7453 O O . GLU B 1 424 ? 6.508 6.98 -24.359 1 51.62 424 GLU B O 1
ATOM 7458 N N . GLU B 1 425 ? 6.719 6.973 -22.094 1 53.19 425 GLU B N 1
ATOM 7459 C CA . GLU B 1 425 ? 7.574 8.156 -22.141 1 53.19 425 GLU B CA 1
ATOM 7460 C C . GLU B 1 425 ? 8.867 7.867 -22.906 1 53.19 425 GLU B C 1
ATOM 7462 O O . GLU B 1 425 ? 9.305 8.68 -23.734 1 53.19 425 GLU B O 1
ATOM 7467 N N . GLU B 1 426 ? 9.258 6.664 -22.625 1 53.91 426 GLU B N 1
ATOM 7468 C CA . GLU B 1 426 ? 10.469 6.281 -23.328 1 53.91 426 GLU B CA 1
ATOM 7469 C C . GLU B 1 426 ? 10.219 6.16 -24.828 1 53.91 426 GLU B C 1
ATOM 7471 O O . GLU B 1 426 ? 11.047 6.582 -25.641 1 53.91 426 GLU B O 1
ATOM 7476 N N . ALA B 1 427 ? 9.039 5.672 -25.094 1 59.59 427 ALA B N 1
ATOM 7477 C CA . ALA B 1 427 ? 8.672 5.559 -26.516 1 59.59 427 ALA B CA 1
ATOM 7478 C C . ALA B 1 427 ? 8.453 6.938 -27.125 1 59.59 427 ALA B C 1
ATOM 7480 O O . ALA B 1 427 ? 8.844 7.176 -28.281 1 59.59 427 ALA B O 1
ATOM 7481 N N . LEU B 1 428 ? 7.977 7.859 -26.406 1 63.5 428 LEU B N 1
ATOM 7482 C CA . LEU B 1 428 ? 7.754 9.227 -26.859 1 63.5 428 LEU B CA 1
ATOM 7483 C C . LEU B 1 428 ? 9.07 9.977 -27 1 63.5 428 LEU B C 1
ATOM 7485 O O . LEU B 1 428 ? 9.289 10.695 -27.969 1 63.5 428 LEU B O 1
ATOM 7489 N N . ILE B 1 429 ? 9.945 9.648 -26.047 1 68.69 429 ILE B N 1
ATOM 7490 C CA . ILE B 1 429 ? 11.266 10.266 -26.094 1 68.69 429 ILE B CA 1
ATOM 7491 C C . ILE B 1 429 ? 12.055 9.703 -27.281 1 68.69 429 ILE B C 1
ATOM 7493 O O . ILE B 1 429 ? 12.672 10.461 -28.031 1 68.69 429 ILE B O 1
ATOM 7497 N N . GLN B 1 430 ? 11.82 8.43 -27.453 1 66.19 430 GLN B N 1
ATOM 7498 C CA . GLN B 1 430 ? 12.492 7.816 -28.594 1 66.19 430 GLN B CA 1
ATOM 7499 C C . GLN B 1 430 ? 11.922 8.336 -29.906 1 66.19 430 GLN B C 1
ATOM 7501 O O . GLN B 1 430 ? 12.672 8.578 -30.859 1 66.19 430 GLN B O 1
ATOM 7506 N N . LEU B 1 431 ? 10.695 8.578 -29.969 1 71.88 431 LEU B N 1
ATOM 7507 C CA . LEU B 1 431 ? 10.07 9.156 -31.156 1 71.88 431 LEU B CA 1
ATOM 7508 C C . LEU B 1 431 ? 10.57 10.578 -31.391 1 71.88 431 LEU B C 1
ATOM 7510 O O . LEU B 1 431 ? 10.883 10.961 -32.531 1 71.88 431 LEU B O 1
ATOM 7514 N N . LEU B 1 432 ? 10.727 11.344 -30.344 1 75.88 432 LEU B N 1
ATOM 7515 C CA . LEU B 1 432 ? 11.242 12.703 -30.453 1 75.88 432 LEU B CA 1
ATOM 7516 C C . LEU B 1 432 ? 12.703 12.695 -30.891 1 75.88 432 LEU B C 1
ATOM 7518 O O . LEU B 1 432 ? 13.117 13.531 -31.703 1 75.88 432 LEU B O 1
ATOM 7522 N N . ILE B 1 433 ? 13.352 11.641 -30.438 1 76.38 433 ILE B N 1
ATOM 7523 C CA . ILE B 1 433 ? 14.75 11.477 -30.828 1 76.38 433 ILE B CA 1
ATOM 7524 C C . ILE B 1 433 ? 14.82 11.102 -32.312 1 76.38 433 ILE B C 1
ATOM 7526 O O . ILE B 1 433 ? 15.641 11.648 -33.062 1 76.38 433 ILE B O 1
ATOM 7530 N N . ASP B 1 434 ? 13.984 10.266 -32.719 1 76.75 434 ASP B N 1
ATOM 7531 C CA . ASP B 1 434 ? 13.945 9.867 -34.125 1 76.75 434 ASP B CA 1
ATOM 7532 C C . ASP B 1 434 ? 13.531 11.031 -35.031 1 76.75 434 ASP B C 1
ATOM 7534 O O . ASP B 1 434 ? 14.109 11.242 -36.094 1 76.75 434 ASP B O 1
ATOM 7538 N N . VAL B 1 435 ? 12.578 11.828 -34.656 1 78.5 435 VAL B N 1
ATOM 7539 C CA . VAL B 1 435 ? 12.117 13.008 -35.375 1 78.5 435 VAL B CA 1
ATOM 7540 C C . VAL B 1 435 ? 13.234 14.039 -35.438 1 78.5 435 VAL B C 1
ATOM 7542 O O . VAL B 1 435 ? 13.5 14.617 -36.5 1 78.5 435 VAL B O 1
ATOM 7545 N N . ARG B 1 436 ? 13.867 14.164 -34.344 1 82.5 436 ARG B N 1
ATOM 7546 C CA . ARG B 1 436 ? 14.992 15.086 -34.281 1 82.5 436 ARG B CA 1
ATOM 7547 C C . ARG B 1 436 ? 16.094 14.641 -35.25 1 82.5 436 ARG B C 1
ATOM 7549 O O . ARG B 1 436 ? 16.672 15.461 -35.969 1 82.5 436 ARG B O 1
ATOM 7556 N N . ALA B 1 437 ? 16.359 13.422 -35.281 1 79.88 437 ALA B N 1
ATOM 7557 C CA . ALA B 1 437 ? 17.375 12.883 -36.188 1 79.88 437 ALA B CA 1
ATOM 7558 C C . ALA B 1 437 ? 16.984 13.109 -37.656 1 79.88 437 ALA B C 1
ATOM 7560 O O . ALA B 1 437 ? 17.812 13.477 -38.469 1 79.88 437 ALA B O 1
ATOM 7561 N N . GLN B 1 438 ? 15.789 12.898 -37.906 1 81.69 438 GLN B N 1
ATOM 7562 C CA . GLN B 1 438 ? 15.297 13.133 -39.281 1 81.69 438 GLN B CA 1
ATOM 7563 C C . GLN B 1 438 ? 15.336 14.617 -39.625 1 81.69 438 GLN B C 1
ATOM 7565 O O . GLN B 1 438 ? 15.703 14.984 -40.75 1 81.69 438 GLN B O 1
ATOM 7570 N N . LEU B 1 439 ? 14.938 15.477 -38.719 1 82.12 439 LEU B N 1
ATOM 7571 C CA . LEU B 1 439 ? 15 16.922 -38.906 1 82.12 439 LEU B CA 1
ATOM 7572 C C . LEU B 1 439 ? 16.422 17.375 -39.188 1 82.12 439 LEU B C 1
ATOM 7574 O O . LEU B 1 439 ? 16.656 18.219 -40.062 1 82.12 439 LEU B O 1
ATOM 7578 N N . ARG B 1 440 ? 17.328 16.719 -38.531 1 83.25 440 ARG B N 1
ATOM 7579 C CA . ARG B 1 440 ? 18.719 17.062 -38.75 1 83.25 440 ARG B CA 1
ATOM 7580 C C . ARG B 1 440 ? 19.188 16.609 -40.125 1 83.25 440 ARG B C 1
ATOM 7582 O O . ARG B 1 440 ? 19.922 17.328 -40.812 1 83.25 440 ARG B O 1
ATOM 7589 N N . LYS B 1 441 ? 18.781 15.508 -40.5 1 83.38 441 LYS B N 1
ATOM 7590 C CA . LYS B 1 441 ? 19.078 15.031 -41.844 1 83.38 441 LYS B CA 1
ATOM 7591 C C . LYS B 1 441 ? 18.5 15.969 -42.906 1 83.38 441 LYS B C 1
ATOM 7593 O O . LYS B 1 441 ? 19.094 16.156 -43.969 1 83.38 441 LYS B O 1
ATOM 7598 N N . GLU B 1 442 ? 17.469 16.531 -42.531 1 84.06 442 GLU B N 1
ATOM 7599 C CA . GLU B 1 442 ? 16.781 17.438 -43.438 1 84.06 442 GLU B CA 1
ATOM 7600 C C . GLU B 1 442 ? 17.25 18.875 -43.25 1 84.06 442 GLU B C 1
ATOM 7602 O O . GLU B 1 442 ? 16.641 19.797 -43.812 1 84.06 442 GLU B O 1
ATOM 7607 N N . ARG B 1 443 ? 18.188 19.047 -42.375 1 82.31 443 ARG B N 1
ATOM 7608 C CA . ARG B 1 443 ? 18.859 20.312 -42.125 1 82.31 443 ARG B CA 1
ATOM 7609 C C . ARG B 1 443 ? 17.906 21.312 -41.5 1 82.31 443 ARG B C 1
ATOM 7611 O O . ARG B 1 443 ? 18.047 22.531 -41.688 1 82.31 443 ARG B O 1
ATOM 7618 N N . ASN B 1 444 ? 16.844 20.859 -40.969 1 83.69 444 ASN B N 1
ATOM 7619 C CA . ASN B 1 444 ? 15.984 21.688 -40.125 1 83.69 444 ASN B CA 1
ATOM 7620 C C . ASN B 1 444 ? 16.516 21.75 -38.688 1 83.69 444 ASN B C 1
ATOM 7622 O O . ASN B 1 444 ? 15.891 21.203 -37.781 1 83.69 444 ASN B O 1
ATOM 7626 N N . PHE B 1 445 ? 17.5 22.438 -38.531 1 83.12 445 PHE B N 1
ATOM 7627 C CA . PHE B 1 445 ? 18.234 22.469 -37.281 1 83.12 445 PHE B CA 1
ATOM 7628 C C . PHE B 1 445 ? 17.484 23.281 -36.219 1 83.12 445 PHE B C 1
ATOM 7630 O O . PHE B 1 445 ? 17.578 23 -35.031 1 83.12 445 PHE B O 1
ATOM 7637 N N . ALA B 1 446 ? 16.781 24.203 -36.688 1 82.5 446 ALA B N 1
ATOM 7638 C CA . ALA B 1 446 ? 16.031 25.031 -35.75 1 82.5 446 ALA B CA 1
ATOM 7639 C C . ALA B 1 446 ? 15.016 24.219 -34.969 1 82.5 446 ALA B C 1
ATOM 7641 O O . ALA B 1 446 ? 14.945 24.297 -33.75 1 82.5 446 ALA B O 1
ATOM 7642 N N . LEU B 1 447 ? 14.281 23.5 -35.625 1 81.38 447 LEU B N 1
ATOM 7643 C CA . LEU B 1 447 ? 13.258 22.688 -35 1 81.38 447 LEU B CA 1
ATOM 7644 C C . LEU B 1 447 ? 13.883 21.547 -34.219 1 81.38 447 LEU B C 1
ATOM 7646 O O . LEU B 1 447 ? 13.391 21.172 -33.156 1 81.38 447 LEU B O 1
ATOM 7650 N N . ALA B 1 448 ? 14.898 20.984 -34.75 1 84.5 448 ALA B N 1
ATOM 7651 C CA . ALA B 1 448 ? 15.648 19.953 -34.031 1 84.5 448 ALA B CA 1
ATOM 7652 C C . ALA B 1 448 ? 16.172 20.484 -32.719 1 84.5 448 ALA B C 1
ATOM 7654 O O . ALA B 1 448 ? 16.062 19.828 -31.688 1 84.5 448 ALA B O 1
ATOM 7655 N N . ASP B 1 449 ? 16.672 21.656 -32.781 1 82.38 449 ASP B N 1
ATOM 7656 C CA . ASP B 1 449 ? 17.203 22.297 -31.578 1 82.38 449 ASP B CA 1
ATOM 7657 C C . ASP B 1 449 ? 16.078 22.625 -30.594 1 82.38 449 ASP B C 1
ATOM 7659 O O . ASP B 1 449 ? 16.25 22.516 -29.375 1 82.38 449 ASP B O 1
ATOM 7663 N N . ARG B 1 450 ? 15.055 22.953 -31.062 1 81 450 ARG B N 1
ATOM 7664 C CA . ARG B 1 450 ? 13.898 23.219 -30.203 1 81 450 ARG B CA 1
ATOM 7665 C C . ARG B 1 450 ? 13.469 21.953 -29.469 1 81 450 ARG B C 1
ATOM 7667 O O . ARG B 1 450 ? 13.156 22 -28.281 1 81 450 ARG B O 1
ATOM 7674 N N . ILE B 1 451 ? 13.445 20.859 -30.109 1 82.06 451 ILE B N 1
ATOM 7675 C CA . ILE B 1 451 ? 13.102 19.578 -29.484 1 82.06 451 ILE B CA 1
ATOM 7676 C C . ILE B 1 451 ? 14.078 19.281 -28.359 1 82.06 451 ILE B C 1
ATOM 7678 O O . ILE B 1 451 ? 13.664 18.922 -27.25 1 82.06 451 ILE B O 1
ATOM 7682 N N . ARG B 1 452 ? 15.297 19.469 -28.703 1 81.25 452 ARG B N 1
ATOM 7683 C CA . ARG B 1 452 ? 16.328 19.234 -27.688 1 81.25 452 ARG B CA 1
ATOM 7684 C C . ARG B 1 452 ? 16.125 20.156 -26.5 1 81.25 452 ARG B C 1
ATOM 7686 O O . ARG B 1 452 ? 16.219 19.719 -25.344 1 81.25 452 ARG B O 1
ATOM 7693 N N . ALA B 1 453 ? 15.867 21.359 -26.75 1 80.62 453 ALA B N 1
ATOM 7694 C CA . ALA B 1 453 ? 15.695 22.359 -25.703 1 80.62 453 ALA B CA 1
ATOM 7695 C C . ALA B 1 453 ? 14.461 22.062 -24.859 1 80.62 453 ALA B C 1
ATOM 7697 O O . ALA B 1 453 ? 14.508 22.125 -23.625 1 80.62 453 ALA B O 1
ATOM 7698 N N . GLU B 1 454 ? 13.469 21.688 -25.5 1 77.88 454 GLU B N 1
ATOM 7699 C CA . GLU B 1 454 ? 12.227 21.422 -24.797 1 77.88 454 GLU B CA 1
ATOM 7700 C C . GLU B 1 454 ? 12.328 20.125 -23.984 1 77.88 454 GLU B C 1
ATOM 7702 O O . GLU B 1 454 ? 11.812 20.047 -22.859 1 77.88 454 GLU B O 1
ATOM 7707 N N . LEU B 1 455 ? 12.969 19.219 -24.562 1 77.56 455 LEU B N 1
ATOM 7708 C CA . LEU B 1 455 ? 13.227 17.984 -23.828 1 77.56 455 LEU B CA 1
ATOM 7709 C C . LEU B 1 455 ? 14.086 18.25 -22.594 1 77.56 455 LEU B C 1
ATOM 7711 O O . LEU B 1 455 ? 13.82 17.734 -21.516 1 77.56 455 LEU B O 1
ATOM 7715 N N . ARG B 1 456 ? 15.023 19.094 -22.797 1 75.62 456 ARG B N 1
ATOM 7716 C CA . ARG B 1 456 ? 15.875 19.469 -21.672 1 75.62 456 ARG B CA 1
ATOM 7717 C C . ARG B 1 456 ? 15.07 20.172 -20.578 1 75.62 456 ARG B C 1
ATOM 7719 O O . ARG B 1 456 ? 15.273 19.938 -19.391 1 75.62 456 ARG B O 1
ATOM 7726 N N . GLU B 1 457 ? 14.211 20.953 -21.031 1 72.19 457 GLU B N 1
ATOM 7727 C CA . GLU B 1 457 ? 13.352 21.656 -20.094 1 72.19 457 GLU B CA 1
ATOM 7728 C C . GLU B 1 457 ? 12.469 20.672 -19.312 1 72.19 457 GLU B C 1
ATOM 7730 O O . GLU B 1 457 ? 12.078 20.953 -18.188 1 72.19 457 GLU B O 1
ATOM 7735 N N . MET B 1 458 ? 12.375 19.609 -19.984 1 64.44 458 MET B N 1
ATOM 7736 C CA . MET B 1 458 ? 11.555 18.562 -19.359 1 64.44 458 MET B CA 1
ATOM 7737 C C . MET B 1 458 ? 12.414 17.609 -18.547 1 64.44 458 MET B C 1
ATOM 7739 O O . MET B 1 458 ? 11.93 16.594 -18.062 1 64.44 458 MET B O 1
ATOM 7743 N N . GLY B 1 459 ? 13.633 17.938 -18.562 1 63.31 459 GLY B N 1
ATOM 7744 C CA . GLY B 1 459 ? 14.555 17.125 -17.781 1 63.31 459 GLY B CA 1
ATOM 7745 C C . GLY B 1 459 ? 15.102 15.938 -18.547 1 63.31 459 GLY B C 1
ATOM 7746 O O . GLY B 1 459 ? 15.523 14.953 -17.938 1 63.31 459 GLY B O 1
ATOM 7747 N N . ILE B 1 460 ? 14.867 15.992 -19.812 1 71 460 ILE B N 1
ATOM 7748 C CA . ILE B 1 460 ? 15.375 14.93 -20.656 1 71 460 ILE B CA 1
ATOM 7749 C C . ILE B 1 460 ? 16.578 15.438 -21.453 1 71 460 ILE B C 1
ATOM 7751 O O . ILE B 1 460 ? 16.438 16.25 -22.359 1 71 460 ILE B O 1
ATOM 7755 N N . GLN B 1 461 ? 17.672 14.953 -21 1 74.12 461 GLN B N 1
ATOM 7756 C CA . GLN B 1 461 ? 18.906 15.375 -21.688 1 74.12 461 GLN B CA 1
ATOM 7757 C C . GLN B 1 461 ? 19.312 14.359 -22.75 1 74.12 461 GLN B C 1
ATOM 7759 O O . GLN B 1 461 ? 19.484 13.18 -22.469 1 74.12 461 GLN B O 1
ATOM 7764 N N . LEU B 1 462 ? 19.453 14.961 -24 1 78.56 462 LEU B N 1
ATOM 7765 C CA . LEU B 1 462 ? 19.922 14.133 -25.109 1 78.56 462 LEU B CA 1
ATOM 7766 C C . LEU B 1 462 ? 21.438 14.18 -25.203 1 78.56 462 LEU B C 1
ATOM 7768 O O . LEU B 1 462 ? 22.047 15.234 -25.016 1 78.56 462 LEU B O 1
ATOM 7772 N N . GLU B 1 463 ? 21.969 12.961 -25.297 1 72.19 463 GLU B N 1
ATOM 7773 C CA . GLU B 1 463 ? 23.391 12.836 -25.578 1 72.19 463 GLU B CA 1
ATOM 7774 C C . GLU B 1 463 ? 23.641 12.141 -26.906 1 72.19 463 GLU B C 1
ATOM 7776 O O . GLU B 1 463 ? 23.266 10.984 -27.094 1 72.19 463 GLU B O 1
ATOM 7781 N N . ASP B 1 464 ? 24.25 12.969 -27.781 1 74.62 464 ASP B N 1
ATOM 7782 C CA . ASP B 1 464 ? 24.547 12.398 -29.094 1 74.62 464 ASP B CA 1
ATOM 7783 C C . ASP B 1 464 ? 25.844 11.594 -29.047 1 74.62 464 ASP B C 1
ATOM 7785 O O . ASP B 1 464 ? 26.891 12.117 -28.656 1 74.62 464 ASP B O 1
ATOM 7789 N N . THR B 1 465 ? 25.719 10.32 -29.328 1 63.75 465 THR B N 1
ATOM 7790 C CA . THR B 1 465 ? 26.875 9.43 -29.406 1 63.75 465 THR B CA 1
ATOM 7791 C C . THR B 1 465 ? 27.062 8.938 -30.844 1 63.75 465 THR B C 1
ATOM 7793 O O . THR B 1 465 ? 26.172 9.078 -31.672 1 63.75 465 THR B O 1
ATOM 7796 N N . PRO B 1 466 ? 28.375 8.367 -31.109 1 64.56 466 PRO B N 1
ATOM 7797 C CA . PRO B 1 466 ? 28.609 7.797 -32.438 1 64.56 466 PRO B CA 1
ATOM 7798 C C . PRO B 1 466 ? 27.625 6.684 -32.781 1 64.56 466 PRO B C 1
ATOM 7800 O O . PRO B 1 466 ? 27.359 6.434 -33.969 1 64.56 466 PRO B O 1
ATOM 7803 N N . GLN B 1 467 ? 27.016 6.102 -31.906 1 62.19 467 GLN B N 1
ATOM 7804 C CA . GLN B 1 467 ? 26.141 4.953 -32.094 1 62.19 467 GLN B CA 1
ATOM 7805 C C . GLN B 1 467 ? 24.672 5.383 -32.125 1 62.19 467 GLN B C 1
ATOM 7807 O O . GLN B 1 467 ? 23.781 4.566 -32.406 1 62.19 467 GLN B O 1
ATOM 7812 N N . GLY B 1 468 ? 24.5 6.641 -31.812 1 67 468 GLY B N 1
ATOM 7813 C CA . GLY B 1 468 ? 23.141 7.141 -31.781 1 67 468 GLY B CA 1
ATOM 7814 C C . GLY B 1 468 ? 22.875 8.078 -30.625 1 67 468 GLY B C 1
ATOM 7815 O O . GLY B 1 468 ? 23.766 8.336 -29.812 1 67 468 GLY B O 1
ATOM 7816 N N . THR B 1 469 ? 21.703 8.734 -30.641 1 75.38 469 THR B N 1
ATOM 7817 C CA . THR B 1 469 ? 21.312 9.648 -29.578 1 75.38 469 THR B CA 1
ATOM 7818 C C . THR B 1 469 ? 20.781 8.883 -28.375 1 75.38 469 THR B C 1
ATOM 7820 O O . THR B 1 469 ? 19.938 7.988 -28.531 1 75.38 469 THR B O 1
ATOM 7823 N N . VAL B 1 470 ? 21.344 9.047 -27.297 1 68.38 470 VAL B N 1
ATOM 7824 C CA . VAL B 1 470 ? 20.859 8.469 -26.047 1 68.38 470 VAL B CA 1
ATOM 7825 C C . VAL B 1 470 ? 20.312 9.57 -25.156 1 68.38 470 VAL B C 1
ATOM 7827 O O . VAL B 1 470 ? 20.562 10.758 -25.391 1 68.38 470 VAL B O 1
ATOM 7830 N N . TRP B 1 471 ? 19.359 9.102 -24.234 1 69 471 TRP B N 1
ATOM 7831 C CA . TRP B 1 471 ? 18.797 10.148 -23.391 1 69 471 TRP B CA 1
ATOM 7832 C C . TRP B 1 471 ? 18.844 9.742 -21.922 1 69 471 TRP B C 1
ATOM 7834 O O . TRP B 1 471 ? 18.938 8.555 -21.594 1 69 471 TRP B O 1
ATOM 7844 N N . LYS B 1 472 ? 19.062 10.711 -21.156 1 64 472 LYS B N 1
ATOM 7845 C CA . LYS B 1 472 ? 19.031 10.508 -19.703 1 64 472 LYS B CA 1
ATOM 7846 C C . LYS B 1 472 ? 18.172 11.578 -19.031 1 64 472 LYS B C 1
ATOM 7848 O O . LYS B 1 472 ? 17.969 12.664 -19.578 1 64 472 LYS B O 1
ATOM 7853 N N . ARG B 1 473 ? 17.688 11.211 -18.016 1 60.09 473 ARG B N 1
ATOM 7854 C CA . ARG B 1 473 ? 16.938 12.188 -17.234 1 60.09 473 ARG B CA 1
ATOM 7855 C C . ARG B 1 473 ? 17.875 13.047 -16.391 1 60.09 473 ARG B C 1
ATOM 7857 O O . ARG B 1 473 ? 18.859 12.539 -15.836 1 60.09 473 ARG B O 1
ATOM 7864 N N . VAL B 1 474 ? 17.672 14.32 -16.484 1 56.53 474 VAL B N 1
ATOM 7865 C CA . VAL B 1 474 ? 18.484 15.25 -15.711 1 56.53 474 VAL B CA 1
ATOM 7866 C C . VAL B 1 474 ? 17.594 16.203 -14.938 1 56.53 474 VAL B C 1
ATOM 7868 O O . VAL B 1 474 ? 16.453 16.484 -15.352 1 56.53 474 VAL B O 1
ATOM 7871 N N . LYS B 1 475 ? 17.906 16.547 -13.734 1 57.53 475 LYS B N 1
ATOM 7872 C CA . LYS B 1 475 ? 17.203 17.547 -12.945 1 57.53 475 LYS B CA 1
ATOM 7873 C C . LYS B 1 475 ? 17.438 18.953 -13.508 1 57.53 475 LYS B C 1
ATOM 7875 O O . LYS B 1 475 ? 18.578 19.375 -13.719 1 57.53 475 LYS B O 1
ATOM 7880 N N . VAL B 1 476 ? 16.406 19.609 -14.195 1 53.16 476 VAL B N 1
ATOM 7881 C CA . VAL B 1 476 ? 16.547 20.969 -14.703 1 53.16 476 VAL B CA 1
ATOM 7882 C C . VAL B 1 476 ? 16.219 21.969 -13.602 1 53.16 476 VAL B C 1
ATOM 7884 O O . VAL B 1 476 ? 15.352 21.719 -12.766 1 53.16 476 VAL B O 1
#

Radius of gyration: 33.13 Å; Cα contacts (8 Å, |Δi|>4): 1580; chains: 2; bounding box: 53×106×87 Å

Foldseek 3Di:
DFFWAQFLLVRDIDGADWPDPQEAEEEEEADAQQDFAFLQNVLFQLLVLLVQLVSVVVRHHYQYEYEYAQDDPSLVVSCVVVVHDSNVSSVVSVVNVVVLCVQLVRDDHPYYHYQVVCQVLLLVLLVLCVVLPQWDWFPFAIKGNQVVQPCQCSSVVDDVVVVQVVCVDDQPHGDPGVPIFGQWGADDPPGDWDQHPNGTTGGDDQSSSLRVSCVVANLAGEEYEEAPVCSPPRVSVSQRSSCSNPVDGRYHGYYHFYAEAEPPHGDDVVVVNTGGSVNVVVPDRSQLSLQLSLLFFRNDYRYDDPVSSVVSVVLLVLLVVLVVLLVVLLVQADAPPDDDPLLVQLLVQLVVLLVQLCVCCSHNHNSNRNVVSSVSNSVSSVVSPVPDPHHHNVSSVSSVVSVVSVCSSSVPCVVVVVVVVPPVVVVVVVVLQVVLVVCVVVVVVVVSVVSQVVCVVVQWHWDQDPVGIDIDGHDD/DFFWAQFLLVRDIDGADWPDPQEAEEEEEADAQQDFAFLQNVLFQLLVLLVCLVSVVVRHHYQYEYEYAQDDPSLVVSCVVVVHDSNVSSVVSVVNVVVLCVQLVRDDHPYYHYQVVCQVLLLVLLVLCVVLPQWDWWPFAIKGNQVVQPCQCSSPVDDVVVVQVVCVDDQPRTDPGVPIDGQWGADDPPGDWDQHPNGTTGGDDQSSSLRVSCVPANLAGEEYEEAPVCSPPRVSVSQRSSCSNPVDGRYHGYYHFYAEAEPNHGDDVVVVNTGGSVNVVVPDRSQLSLQLSLLFFRNDYRYDDPVSSVVSVVLLVLLVVLVVLLVVLLVQADADPDDDPLLVQLLVQLVVLLVQLCVCCSHNHNSNRNVVSSVSNSVSSVVSPVVDPHHHNVSSVSSVVSVVSVCSSSVPCVVVVVVVVPPVVVVVVVVLQVVLVVCVVVVVNVVSVVSQVVCVVVQWHWDQDPVGIDIDGHDD

InterPro domains:
  IPR009080 Aminoacyl-tRNA synthetase, class Ia, anticodon-binding [SSF47323] (316-473)
  IPR014729 Rossmann-like alpha/beta/alpha sandwich fold [G3DSA:3.40.50.620] (1-303)
  IPR015273 Cysteinyl-tRNA synthetase, class Ia, DALR [PF09190] (356-414)
  IPR015273 Cysteinyl-tRNA synthetase, class Ia, DALR [SM00840] (356-417)
  IPR015803 Cysteine-tRNA ligase [MF_00041] (3-474)
  IPR015803 Cysteine-tRNA ligase [TIGR00435] (4-473)
  IPR024909 Cysteinyl-tRNA synthetase/mycothiol ligase [PR00983] (26-37)
  IPR024909 Cysteinyl-tRNA synthetase/mycothiol ligase [PR00983] (62-71)
  IPR024909 Cysteinyl-tRNA synthetase/mycothiol ligase [PR00983] (191-209)
  IPR024909 Cysteinyl-tRNA synthetase/mycothiol ligase [PR00983] (222-243)
  IPR024909 Cysteinyl-tRNA synthetase/mycothiol ligase [PTHR10890] (3-474)
  IPR032678 tRNA synthetases class I, catalytic domain [PF01406] (16-313)
  IPR032678 tRNA synthetases class I, catalytic domain [cd00672] (4-305)

Sequence (952 aa):
MAIRVYNTLTKQKEEFRPLRDGEVRMYVCGPTVYDYTHLGHARTYVAFDVIRRYLEHRGYSVLMVMNFTDIDDKIIRRANETGEDPRELAERFLRLFLEDMKALKVKPADVYPRVTEHMDDIIEFVRKLQEKGYAYEGSDGVYFEVQRFSDYGKLSGIKLEELRKGARVEPGEGKKNPEDFALWKKAKPGEPKWESPWGEGRPGWHIECSTMSTKYLGESFDIHGGGNDLIFPHHENEIAQTEACTGHEWVKYWLHTGFLMVNGEKMSKSLGNFVTIREMLERYDPEVIRLFILQRHYRSPLDYTEEGMEHAKNNLERLYNTLENIRVAMERADIAFKWGQEEFEAYEAIRNAREKFYSAMDDDFNTAEALKAVFEASNAVNRYLTKVEKPKESILRKALEFFRIVSEVFGIFEDYFREQRAGEEEALIQLLIDVRAQLRKERNFALADRIRAELREMGIQLEDTPQGTVWKRVKVMAIRVYNTLTKQKEEFRPLRDGEVRMYVCGPTVYDYTHLGHARTYVAFDVIRRYLEHRGYSVLMVMNFTDIDDKIIRRANETGEDPRELAERFLRLFLEDMKALKVKPADVYPRVTEHMDDIIEFVRKLQEKGYAYEGSDGVYFEVQRFSDYGKLSGIKLEELRKGARVEPGEGKKNPEDFALWKKAKPGEPKWESPWGEGRPGWHIECSTMSTKYLGESFDIHGGGNDLIFPHHENEIAQTEACTGHEWVKYWLHTGFLMVNGEKMSKSLGNFVTIREMLERYDPEVIRLFILQRHYRSPLDYTEEGMEHAKNNLERLYNTLENIRVAMERADIAFKWGQEEFEAYEAIRNAREKFYSAMDDDFNTAEALKAVFEASNAVNRYLTKVEKPKESILRKALEFFRIVSEVFGIFEDYFREQRAGEEEALIQLLIDVRAQLRKERNFALADRIRAELREMGIQLEDTPQGTVWKRVKV

Solvent-accessible surface area (backbone atoms only — not comparable to full-atom values): 49578 Å² total; per-residue (Å²): 130,78,41,30,37,58,19,52,55,77,72,40,73,37,78,66,72,54,88,46,88,60,35,39,40,34,37,36,70,47,54,68,24,58,53,83,56,30,48,54,54,50,50,39,50,48,46,52,36,32,51,48,33,41,44,39,60,73,63,28,48,71,50,35,36,28,40,33,41,51,69,51,70,65,31,47,53,46,14,63,75,70,72,44,55,41,64,58,47,16,52,51,27,45,53,50,42,54,51,52,36,51,62,57,58,36,72,78,57,48,30,39,39,38,44,82,80,39,50,69,58,38,53,50,52,52,50,49,27,35,74,72,65,38,33,48,77,34,85,49,29,30,29,36,43,52,85,70,43,86,67,64,31,58,54,61,66,52,52,68,70,55,51,51,63,71,45,76,54,76,43,61,91,45,51,93,43,64,79,37,46,55,44,28,36,46,47,57,94,90,49,81,62,41,87,50,100,87,45,51,12,44,70,23,81,40,45,48,57,39,38,55,46,31,71,76,52,38,76,46,40,30,36,39,36,40,46,54,72,39,42,59,61,44,50,37,48,23,50,49,54,43,25,67,58,71,71,47,79,41,63,74,32,37,42,51,24,33,53,46,23,44,75,84,32,75,59,32,71,89,75,67,52,60,51,37,47,68,63,45,56,75,75,36,56,43,56,36,55,49,48,42,54,37,61,40,40,52,60,44,72,42,63,51,41,72,66,49,47,50,49,24,41,53,53,50,50,51,53,50,50,43,54,48,50,46,57,59,46,55,78,63,32,34,84,25,48,70,78,55,71,66,52,51,51,38,47,51,41,42,50,51,19,51,52,44,26,50,54,22,41,26,53,49,52,20,38,30,62,19,47,52,20,52,51,50,27,46,51,37,53,54,51,44,60,71,72,39,93,63,47,40,38,42,57,51,49,52,50,50,54,52,51,49,50,46,22,62,30,72,60,36,64,58,67,58,62,35,51,70,60,31,58,60,45,52,52,50,49,49,47,52,48,50,50,31,52,51,28,47,73,67,66,38,51,68,62,27,48,46,51,51,50,51,34,31,71,69,16,35,39,77,44,84,45,100,91,41,74,42,75,44,79,43,92,110,131,76,40,30,37,56,20,53,58,76,71,38,72,38,78,68,72,56,87,47,89,61,36,39,40,33,36,36,70,46,52,67,24,57,53,84,57,29,48,51,53,49,50,38,50,48,46,52,37,32,52,50,32,42,44,38,61,74,64,30,48,71,49,35,36,29,40,33,40,51,69,51,70,65,31,48,52,45,14,62,75,70,72,46,54,42,63,60,45,17,52,53,27,44,52,50,44,53,50,50,35,50,62,57,60,35,72,78,56,48,29,40,39,38,46,82,79,38,50,70,57,38,53,52,52,51,49,49,26,35,75,71,65,38,33,47,78,36,85,53,30,30,29,37,43,51,85,70,44,86,68,62,31,57,56,62,64,52,51,69,70,57,52,52,63,69,45,76,54,77,41,58,96,40,48,93,44,65,78,37,45,56,44,30,35,48,47,56,93,92,50,80,62,41,86,51,98,87,44,52,12,43,71,22,81,41,44,49,57,38,38,54,45,32,72,76,52,38,74,47,39,30,36,40,35,40,45,54,71,38,42,59,60,45,51,37,46,22,49,49,53,42,27,66,59,70,70,45,81,41,62,74,34,37,43,51,23,33,54,46,23,42,76,84,32,74,60,31,73,88,74,66,54,60,52,38,46,67,63,47,55,74,75,36,58,44,54,36,56,50,47,41,54,37,61,41,40,54,60,45,71,43,63,50,40,72,66,53,48,50,50,24,41,52,52,50,49,54,53,51,48,43,54,48,50,48,56,58,46,54,76,61,32,35,83,28,48,69,76,54,70,66,52,50,52,39,46,50,42,41,51,49,19,50,52,43,26,51,54,22,41,27,52,50,52,21,39,29,59,18,49,52,21,52,51,50,28,44,50,38,52,53,51,43,61,72,74,40,92,63,46,41,39,40,56,50,49,53,50,49,54,53,51,50,50,46,22,61,30,71,60,36,63,59,67,57,60,37,52,70,60,31,58,62,44,53,52,52,50,47,48,51,50,51,50,31,52,50,28,47,74,67,66,38,49,67,62,27,48,45,51,52,51,52,33,33,71,68,16,36,39,77,44,82,46,100,90,43,76,42,74,43,80,44,94,110